Protein AF-0000000072581644 (afdb_homodimer)

Organism: Leptospira interrogans serogroup Icterohaemorrhagiae serovar Lai (strain 56601) (NCBI:txid189518)

Foldseek 3Di:
DPAAQEAEEEQAFAQSVLLVVLLVVLCVLLPHRHDYDYFFFADVQVVVPDLLRGDPVSVVSQLVRLHYQYEFHDDDPPDDGQDNQLVVLQVQALQWKKWWFAALPPLFDFPANGATAIEIEGRHFFQSVVDKDDQAPPDIDTDGDADLQSLLQSLLLLLLVCVLVVHAEEEEEFQCVVVVFRSVSSVVSNVVSVVVPVRHHYYYDYLVVVLVCCLVPVNVHYYYYYYHVSSLVSSCSSNVNSRHLLQIKIKRDGPRHIYIYRSDHSPNVCGPVQQGASNRSSLSVLVSCVVVPNQVSSLQLVQLLSQLSCQQADGPSRHDPPSHDDHGGSNVSSVSSSVSGPHGHDPDDRDGSPNRDDRDDDGDDDDDWDKFFFWKKWKFQAPDDAPVVVQVLLQPLDPFKGWDFKDAPQATQPPPHDPPDDHDRIMITIIGGPPWQRPDPDTDTDGDDPVVVVVSVVSCVVSPIGTRDMDIWMDTNRHTNDDHGHVD/DPAAQEAEEEQAFAQSVLLVVLLVVLCVLLPHRHDYDYFFFADVQVVVPDLLRGDPVRVVSQLVRLHYQYEFHDDDPPDDGQDNQLVVLQVQALQWKKWWFAALPPLFDFPARGATAIEIEGRHFFQSVVDKDDQAPPDIDTDGDADLQSLLQSLLLLLLVCVLVVHAEEEEEFQCVVVVFRSVSSVVSNVVSVVVPVRHHYYYYYLVVVLVCCLVPVNVHYYYYYYHVSSLVSSCSSNVNSRHLLQIKIKRDGPRHIYIYRSDHSPNVCGPVQQGASNRSSLSVLVSCVVVPNQVSSLQLVQLLSQLSCQQADGPSRHDPPSHDDHGGSNVSSVSSSVSGPHGHDPDDRDGSPNRDDRDDDGDDDDDWDKFFFWKKWKFQAPDDAVVVVQVLLQPLDPFKGWDFKDAPQATQPPPHDPVDDHDRIMITIIGGPPWQRPDPDTDTDGDDPVRVVVSVVSCVVSPIGTRDMDIWMDTNRHTDDDHGHVD

Secondary structure (DSSP, 8-state):
---PEEEEEE--STTHHHHHHHHHHHHHHHT--EEEEE--BSHHHHHTT-TTSB-HHHHHHHHHH-EEEE------SSSSSPPHHHHHHHHTT--EEEEEEE--TTTS--S-TT-EEEEEEE-SSBGGG--EEE-SSSEEEEEEEEEHHHHHHHHHHHHHHHHHTT--EEEEEE-TTTSTTHHHHHHHHHHHHHTT-TTSEEEEEEHHHHHHHHHH-GGG-SEEEE-HHHHHHHHHHHHHHHT-GGG-EEEEE-SS-EEEEESS---GGGTTTT---THHHHHHHHHHHHHTT-HHHHHHHHHHHHHHHHTTEE-TTT--BTTBSEE--HHHHHHHHHHTTT---SSSPPP---SPPPP--PPP------EEEEEEEEEEE-----HHHHHHHHHTS-SSEEEEEEEETTEEEETT--TTS---SEEEEEEEETT-B-SSSS-BPPP--HHHHHHHHHHHHHTT--EEEEEEEEEETTEE-BPPPBT-/---PEEEEEE--STTHHHHHHHHHHHHHHHT--EEEEE--BSHHHHHTT-TTSB-HHHHHHHHHH-EEEE------SSSSSPPHHHHHHHHTT--EEEEEEE--TTTS--S-TT-EEEEEEE-SSBGGG--EEE-SSSEEEEEEEEEHHHHHHHHHHHHHHHHHTT--EEEEEE-TTTSTTHHHHHHHHHHHHHTT-TTSEEEEEEHHHHHHHHHH-GGG-SEEEE-HHHHHHHHHHHHHHHT-GGG-EEEEE-SS-EEEEESS---GGGTTTT---THHHHHHHHHHHHHTT-HHHHHHHHHHHHHHHHTTEE-TTT--BTTBSEE--HHHHHHHHHHTTT---SSSPPP---SPPPP--PPP------EEEEEEEEEEE-----HHHHHHHHHTS-SSEEEEEEEETTEEEETT--TTS---SEEEEEEEETT-B-SSSS-BPPP--HHHHHHHHHHHHHTT--EEEEEEEEEETTEE-BPPPBT-

InterPro domains:
  IPR014273 Isocitrate dehydrogenase, bacteria-type [TIGR02924] (5-482)
  IPR019818 Isocitrate/isopropylmalate dehydrogenase, conserved site [PS00470] (228-247)
  IPR024084 Isopropylmalate dehydrogenase-like domain [PF00180] (6-337)
  IPR024084 Isopropylmalate dehydrogenase-like domain [SM01329] (6-337)
  IPR040978 Isocitrate dehydrogenase/Hypothetical protein TT1725, C-terminal domain [PF18324] (371-488)
  IPR046997 Isocitrate dehydrogenase/Hypothetical protein TT1725, C-terminal domain superfamily [G3DSA:3.30.70.1570] (370-488)

Radius of gyration: 28.48 Å; Cα contacts (8 Å, |Δi|>4): 2429; chains: 2; bounding box: 78×88×59 Å

Nearest PDB structures (foldseek):
  6lky-assembly1_B  TM=9.574E-01  e=3.738E-40  Methylococcus capsulatus str. Bath
  6m3s-assembly1_B  TM=9.576E-01  e=2.109E-38  Xanthomonas campestris
  8grh-assembly1_B  TM=9.502E-01  e=1.362E-33  Homo sapiens
  8grd-assembly1_B  TM=9.210E-01  e=5.299E-31  Homo sapiens
  6kdf-assembly1_C  TM=9.335E-01  e=1.275E-29  Homo sapiens

pLDDT: mean 94.97, std 6.35, range [42.31, 98.94]

Structure (mmCIF, N/CA/C/O backbone):
data_AF-0000000072581644-model_v1
#
loop_
_entity.id
_entity.type
_entity.pdbx_description
1 polymer 'Isocitrate dehydrogenase'
#
loop_
_atom_site.group_PDB
_atom_site.id
_atom_site.type_symbol
_atom_site.label_atom_id
_atom_site.label_alt_id
_atom_site.label_comp_id
_atom_site.label_asym_id
_atom_site.label_entity_id
_atom_site.label_seq_id
_atom_site.pdbx_PDB_ins_code
_atom_site.Cartn_x
_atom_site.Cartn_y
_atom_site.Cartn_z
_atom_site.occupancy
_atom_site.B_iso_or_equiv
_atom_site.auth_seq_id
_atom_site.auth_comp_id
_atom_site.auth_asym_id
_atom_site.auth_atom_id
_atom_site.pdbx_PDB_model_num
ATOM 1 N N . MET A 1 1 ? -12.133 43.344 23.922 1 42.31 1 MET A N 1
ATOM 2 C CA . MET A 1 1 ? -12.602 42.75 22.672 1 42.31 1 MET A CA 1
ATOM 3 C C . MET A 1 1 ? -11.867 41.438 22.406 1 42.31 1 MET A C 1
ATOM 5 O O . MET A 1 1 ? -10.641 41.406 22.438 1 42.31 1 MET A O 1
ATOM 9 N N . SER A 1 2 ? -12.43 40.25 22.578 1 57.66 2 SER A N 1
ATOM 10 C CA . SER A 1 2 ? -11.758 38.969 22.641 1 57.66 2 SER A CA 1
ATOM 11 C C . SER A 1 2 ? -10.914 38.75 21.391 1 57.66 2 SER A C 1
ATOM 13 O O . SER A 1 2 ? -11.367 39 20.266 1 57.66 2 SER A O 1
ATOM 15 N N . GLU A 1 3 ? -9.539 38.594 21.484 1 84.31 3 GLU A N 1
ATOM 16 C CA . GLU A 1 3 ? -8.523 38.594 20.438 1 84.31 3 GLU A CA 1
ATOM 17 C C . GLU A 1 3 ? -8.742 37.438 19.453 1 84.31 3 GLU A C 1
ATOM 19 O O . GLU A 1 3 ? -8.984 36.312 19.859 1 84.31 3 GLU A O 1
ATOM 24 N N . LYS A 1 4 ? -9.07 37.812 18.188 1 94.69 4 LYS A N 1
ATOM 25 C CA . LYS A 1 4 ? -9.25 36.844 17.094 1 94.69 4 LYS A CA 1
ATOM 26 C C . LYS A 1 4 ? -7.969 36.094 16.812 1 94.69 4 LYS A C 1
ATOM 28 O O . LYS A 1 4 ? -6.871 36.625 16.906 1 94.69 4 LYS A O 1
ATOM 33 N N . THR A 1 5 ? -8.133 34.812 16.641 1 96.69 5 THR A N 1
ATOM 34 C CA . THR A 1 5 ? -7.004 33.969 16.266 1 96.69 5 THR A CA 1
ATOM 35 C C . THR A 1 5 ? -6.711 34.094 14.773 1 96.69 5 THR A C 1
ATOM 37 O O . THR A 1 5 ? -7.602 33.875 13.945 1 96.69 5 THR A O 1
ATOM 40 N N . LYS A 1 6 ? -5.473 34.469 14.438 1 97.69 6 LYS A N 1
ATOM 41 C CA . LYS A 1 6 ? -5.059 34.469 13.039 1 97.69 6 LYS A CA 1
ATOM 42 C C . LYS A 1 6 ? -4.926 33.031 12.5 1 97.69 6 LYS A C 1
ATOM 44 O O . LYS A 1 6 ? -4.277 32.188 13.125 1 97.69 6 LYS A O 1
ATOM 49 N N . ILE A 1 7 ? -5.562 32.75 11.438 1 98.19 7 ILE A N 1
ATOM 50 C CA . ILE A 1 7 ? -5.453 31.438 10.797 1 98.19 7 ILE A CA 1
ATOM 51 C C . ILE A 1 7 ? -5.09 31.609 9.328 1 98.19 7 ILE A C 1
ATOM 53 O O . ILE A 1 7 ? -5.625 32.5 8.648 1 98.19 7 ILE A O 1
ATOM 57 N N . ALA A 1 8 ? -4.141 30.875 8.805 1 98.25 8 ALA A N 1
ATOM 58 C CA . ALA A 1 8 ? -3.871 30.844 7.371 1 98.25 8 ALA A CA 1
ATOM 59 C C . ALA A 1 8 ? -4.953 30.062 6.629 1 98.25 8 ALA A C 1
ATOM 61 O O . ALA A 1 8 ? -5.418 29.016 7.105 1 98.25 8 ALA A O 1
ATOM 62 N N . ILE A 1 9 ? -5.402 30.547 5.484 1 98.38 9 ILE A N 1
ATOM 63 C CA . ILE A 1 9 ? -6.363 29.812 4.664 1 98.38 9 ILE A CA 1
ATOM 64 C C . ILE A 1 9 ? -5.875 29.766 3.219 1 98.38 9 ILE A C 1
ATOM 66 O O . ILE A 1 9 ? -5.195 30.688 2.756 1 98.38 9 ILE A O 1
ATOM 70 N N . ALA A 1 10 ? -6.145 28.719 2.533 1 97.12 10 ALA A N 1
ATOM 71 C CA . ALA A 1 10 ? -5.906 28.594 1.098 1 97.12 10 ALA A CA 1
ATOM 72 C C . ALA A 1 10 ? -7.16 28.109 0.378 1 97.12 10 ALA A C 1
ATOM 74 O O . ALA A 1 10 ? -7.738 27.078 0.756 1 97.12 10 ALA A O 1
ATOM 75 N N . TYR A 1 11 ? -7.508 28.75 -0.67 1 96.5 11 TYR A N 1
ATOM 76 C CA . TYR A 1 11 ? -8.742 28.453 -1.396 1 96.5 11 TYR A CA 1
ATOM 77 C C . TYR A 1 11 ? -8.562 27.234 -2.285 1 96.5 11 TYR A C 1
ATOM 79 O O . TYR A 1 11 ? -9.547 26.609 -2.693 1 96.5 11 TYR A O 1
ATOM 87 N N . GLY A 1 12 ? -7.301 26.906 -2.566 1 93.94 12 GLY A N 1
ATOM 88 C CA . GLY A 1 12 ? -7.012 25.688 -3.307 1 93.94 12 GLY A CA 1
ATOM 89 C C . GLY A 1 12 ? -7.527 25.719 -4.734 1 93.94 12 GLY A C 1
ATOM 90 O O . GLY A 1 12 ? -7.52 26.781 -5.375 1 93.94 12 GLY A O 1
ATOM 91 N N . ASP A 1 13 ? -7.859 24.594 -5.336 1 94.06 13 ASP A N 1
ATOM 92 C CA . ASP A 1 13 ? -8.219 24.391 -6.734 1 94.06 13 ASP A CA 1
ATOM 93 C C . ASP A 1 13 ? -9.602 23.766 -6.863 1 94.06 13 ASP A C 1
ATOM 95 O O . ASP A 1 13 ? -10.148 23.25 -5.887 1 94.06 13 ASP A O 1
ATOM 99 N N . GLY A 1 14 ? -10.195 23.844 -8.086 1 95.25 14 GLY A N 1
ATOM 100 C CA . GLY A 1 14 ? -11.477 23.203 -8.344 1 95.25 14 GLY A CA 1
ATOM 101 C C . GLY A 1 14 ? -12.609 23.766 -7.5 1 95.25 14 GLY A C 1
ATOM 102 O O . GLY A 1 14 ? -12.836 24.969 -7.488 1 95.25 14 GLY A O 1
ATOM 103 N N . ILE A 1 15 ? -13.172 22.828 -6.719 1 97.31 15 ILE A N 1
ATOM 104 C CA . ILE A 1 15 ? -14.312 23.234 -5.902 1 97.31 15 ILE A CA 1
ATOM 105 C C . ILE A 1 15 ? -13.812 23.969 -4.66 1 97.31 15 ILE A C 1
ATOM 107 O O . ILE A 1 15 ? -14.617 24.5 -3.877 1 97.31 15 ILE A O 1
ATOM 111 N N . GLY A 1 16 ? -12.531 24.062 -4.465 1 96.88 16 GLY A N 1
ATOM 112 C CA . GLY A 1 16 ? -11.922 24.641 -3.275 1 96.88 16 GLY A CA 1
ATOM 113 C C . GLY A 1 16 ? -12.477 26 -2.92 1 96.88 16 GLY A C 1
ATOM 114 O O . GLY A 1 16 ? -12.992 26.203 -1.818 1 96.88 16 GLY A O 1
ATOM 115 N N . PRO A 1 17 ? -12.43 26.938 -3.828 1 96.94 17 PRO A N 1
ATOM 116 C CA . PRO A 1 17 ? -12.906 28.297 -3.551 1 96.94 17 PRO A CA 1
ATOM 117 C C . PRO A 1 17 ? -14.359 28.312 -3.084 1 96.94 17 PRO A C 1
ATOM 119 O O . PRO A 1 17 ? -14.688 29.016 -2.115 1 96.94 17 PRO A O 1
ATOM 122 N N . GLU A 1 18 ? -15.203 27.516 -3.674 1 98.19 18 GLU A N 1
ATOM 123 C CA . GLU A 1 18 ? -16.625 27.531 -3.328 1 98.19 18 GLU A CA 1
ATOM 124 C C . GLU A 1 18 ? -16.844 26.969 -1.928 1 98.19 18 GLU A C 1
ATOM 126 O O . GLU A 1 18 ? -17.625 27.547 -1.146 1 98.19 18 GLU A O 1
ATOM 131 N N . ILE A 1 19 ? -16.172 25.922 -1.621 1 98.31 19 ILE A N 1
ATOM 132 C CA . ILE A 1 19 ? -16.453 25.297 -0.329 1 98.31 19 ILE A CA 1
ATOM 133 C C . ILE A 1 19 ? -15.75 26.094 0.778 1 98.31 19 ILE A C 1
ATOM 135 O O . ILE A 1 19 ? -16.234 26.125 1.914 1 98.31 19 ILE A O 1
ATOM 139 N N . MET A 1 20 ? -14.609 26.75 0.483 1 98.62 20 MET A N 1
ATOM 140 C CA . MET A 1 20 ? -13.977 27.641 1.455 1 98.62 20 MET A CA 1
ATOM 141 C C . MET A 1 20 ? -14.875 28.828 1.778 1 98.62 20 MET A C 1
ATOM 143 O O . MET A 1 20 ? -15.062 29.172 2.947 1 98.62 20 MET A O 1
ATOM 147 N N . ASP A 1 21 ? -15.445 29.438 0.731 1 98.56 21 ASP A N 1
ATOM 148 C CA . ASP A 1 21 ? -16.359 30.562 0.942 1 98.56 21 ASP A CA 1
ATOM 149 C C . ASP A 1 21 ? -17.547 30.141 1.825 1 98.56 21 ASP A C 1
ATOM 151 O O . ASP A 1 21 ? -17.906 30.859 2.76 1 98.56 21 ASP A O 1
ATOM 155 N N . ALA A 1 22 ? -18.094 28.984 1.479 1 98.75 22 ALA A N 1
ATOM 156 C CA . ALA A 1 22 ? -19.203 28.469 2.252 1 98.75 22 ALA A CA 1
ATOM 157 C C . ALA A 1 22 ? -18.812 28.234 3.707 1 98.75 22 ALA A C 1
ATOM 159 O O . ALA A 1 22 ? -19.562 28.594 4.625 1 98.75 22 ALA A O 1
ATOM 160 N N . THR A 1 23 ? -17.672 27.641 3.939 1 98.88 23 THR A N 1
ATOM 161 C CA . THR A 1 23 ? -17.188 27.312 5.273 1 98.88 23 THR A CA 1
ATOM 162 C C . THR A 1 23 ? -16.922 28.578 6.082 1 98.88 23 THR A C 1
ATOM 164 O O . THR A 1 23 ? -17.359 28.703 7.23 1 98.88 23 THR A O 1
ATOM 167 N N . LEU A 1 24 ? -16.25 29.578 5.48 1 98.81 24 LEU A N 1
ATOM 168 C CA . LEU A 1 24 ? -15.945 30.828 6.168 1 98.81 24 LEU A CA 1
ATOM 169 C C . LEU A 1 24 ? -17.219 31.594 6.516 1 98.81 24 LEU A C 1
ATOM 171 O O . LEU A 1 24 ? -17.297 32.219 7.566 1 98.81 24 LEU A O 1
ATOM 175 N N . LYS A 1 25 ? -18.156 31.547 5.57 1 98.81 25 LYS A N 1
ATOM 176 C CA . LYS A 1 25 ? -19.438 32.188 5.816 1 98.81 25 LYS A CA 1
ATOM 177 C C . LYS A 1 25 ? -20.109 31.625 7.059 1 98.81 25 LYS A C 1
ATOM 179 O O . LYS A 1 25 ? -20.625 32.375 7.891 1 98.81 25 LYS A O 1
ATOM 184 N N . ILE A 1 26 ? -20.125 30.312 7.188 1 98.88 26 ILE A N 1
ATOM 185 C CA . ILE A 1 26 ? -20.734 29.641 8.328 1 98.88 26 ILE A CA 1
ATOM 186 C C . ILE A 1 26 ? -19.969 30 9.609 1 98.88 26 ILE A C 1
ATOM 188 O O . ILE A 1 26 ? -20.578 30.297 10.633 1 98.88 26 ILE A O 1
ATOM 192 N N . LEU A 1 27 ? -18.625 29.953 9.57 1 98.88 27 LEU A N 1
ATOM 193 C CA . LEU A 1 27 ? -17.797 30.281 10.734 1 98.88 27 LEU A CA 1
ATOM 194 C C . LEU A 1 27 ? -18.078 31.688 11.227 1 98.88 27 LEU A C 1
ATOM 196 O O . LEU A 1 27 ? -18.234 31.906 12.43 1 98.88 27 LEU A O 1
ATOM 200 N N . ASN A 1 28 ? -18.172 32.625 10.305 1 98.5 28 ASN A N 1
ATOM 201 C CA . ASN A 1 28 ? -18.453 34 10.648 1 98.5 28 ASN A CA 1
ATOM 202 C C . ASN A 1 28 ? -19.828 34.156 11.281 1 98.5 28 ASN A C 1
ATOM 204 O O . ASN A 1 28 ? -19.969 34.844 12.305 1 98.5 28 ASN A O 1
ATOM 208 N N . ALA A 1 29 ? -20.781 33.562 10.68 1 98.75 29 ALA A N 1
ATOM 209 C CA . ALA A 1 29 ? -22.156 33.656 11.188 1 98.75 29 ALA A CA 1
ATOM 210 C C . ALA A 1 29 ? -22.266 33.031 12.578 1 98.75 29 ALA A C 1
ATOM 212 O O . ALA A 1 29 ? -23.062 33.5 13.398 1 98.75 29 ALA A O 1
ATOM 213 N N . ALA A 1 30 ? -21.469 32.031 12.844 1 98.75 30 ALA A N 1
ATOM 214 C CA . ALA A 1 30 ? -21.516 31.344 14.133 1 98.75 30 ALA A CA 1
ATOM 215 C C . ALA A 1 30 ? -20.781 32.156 15.211 1 98.75 30 ALA A C 1
ATOM 217 O O . ALA A 1 30 ? -20.891 31.828 16.391 1 98.75 30 ALA A O 1
ATOM 218 N N . GLY A 1 31 ? -20.078 33.156 14.812 1 98.19 31 GLY A N 1
ATOM 219 C CA . GLY A 1 31 ? -19.375 34 15.773 1 98.19 31 GLY A CA 1
ATOM 220 C C . GLY A 1 31 ? -17.969 33.531 16.062 1 98.19 31 GLY A C 1
ATOM 221 O O . GLY A 1 31 ? -17.422 33.812 17.141 1 98.19 31 GLY A O 1
ATOM 222 N N . ALA A 1 32 ? -17.406 32.75 15.156 1 98.38 32 ALA A N 1
ATOM 223 C CA . ALA A 1 32 ? -16.016 32.312 15.352 1 98.38 32 ALA A CA 1
ATOM 224 C C . ALA A 1 32 ? -15.07 33.5 15.469 1 98.38 32 ALA A C 1
ATOM 226 O O . ALA A 1 32 ? -15.188 34.469 14.711 1 98.38 32 ALA A O 1
ATOM 227 N N . LYS A 1 33 ? -14.195 33.469 16.406 1 98.06 33 LYS A N 1
ATOM 228 C CA . LYS A 1 33 ? -13.211 34.5 16.625 1 98.06 33 LYS A CA 1
ATOM 229 C C . LYS A 1 33 ? -11.914 34.219 15.875 1 98.06 33 LYS A C 1
ATOM 231 O O . LYS A 1 33 ? -10.867 34 16.5 1 98.06 33 LYS A O 1
ATOM 236 N N . ILE A 1 34 ? -12.023 34.312 14.562 1 98.25 34 ILE A N 1
ATOM 237 C CA . ILE A 1 34 ? -10.875 34 13.719 1 98.25 34 ILE A CA 1
ATOM 238 C C . ILE A 1 34 ? -10.594 35.188 12.781 1 98.25 34 ILE A C 1
ATOM 240 O O . ILE A 1 34 ? -11.492 35.969 12.477 1 98.25 34 ILE A O 1
ATOM 244 N N . GLU A 1 35 ? -9.375 35.344 12.414 1 98.06 35 GLU A N 1
ATOM 245 C CA . GLU A 1 35 ? -8.898 36.281 11.398 1 98.06 35 GLU A CA 1
ATOM 246 C C . GLU A 1 35 ? -8.18 35.531 10.273 1 98.06 35 GLU A C 1
ATOM 248 O O . GLU A 1 35 ? -6.961 35.344 10.32 1 98.06 35 GLU A O 1
ATOM 253 N N . PRO A 1 36 ? -8.914 35.188 9.188 1 98.06 36 PRO A N 1
ATOM 254 C CA . PRO A 1 36 ? -8.312 34.438 8.086 1 98.06 36 PRO A CA 1
ATOM 255 C C . PRO A 1 36 ? -7.281 35.281 7.312 1 98.06 36 PRO A C 1
ATOM 257 O O . PRO A 1 36 ? -7.535 36.438 6.973 1 98.06 36 PRO A O 1
ATOM 260 N N . ILE A 1 37 ? -6.137 34.688 7.148 1 98.06 37 ILE A N 1
ATOM 261 C CA . ILE A 1 37 ? -5.078 35.25 6.309 1 98.06 37 ILE A CA 1
ATOM 262 C C . ILE A 1 37 ? -4.867 34.344 5.094 1 98.06 37 ILE A C 1
ATOM 264 O O . ILE A 1 37 ? -4.402 33.219 5.227 1 98.06 37 ILE A O 1
ATOM 268 N N . GLU A 1 38 ? -5.141 34.906 3.938 1 96.69 38 GLU A N 1
ATOM 269 C CA . GLU A 1 38 ? -5.094 34.094 2.721 1 96.69 38 GLU A CA 1
ATOM 270 C C . GLU A 1 38 ? -3.658 33.906 2.236 1 96.69 38 GLU A C 1
ATOM 272 O O . GLU A 1 38 ? -2.871 34.875 2.24 1 96.69 38 GLU A O 1
ATOM 277 N N . ILE A 1 39 ? -3.309 32.688 1.927 1 95.19 39 ILE A N 1
ATOM 278 C CA . ILE A 1 39 ? -2.049 32.406 1.244 1 95.19 39 ILE A CA 1
ATOM 279 C C . ILE A 1 39 ? -2.322 31.734 -0.09 1 95.19 39 ILE A C 1
ATOM 281 O O . ILE A 1 39 ? -3.326 31.031 -0.237 1 95.19 39 ILE A O 1
ATOM 285 N N . GLU A 1 40 ? -1.442 31.906 -1.047 1 88.94 40 GLU A N 1
ATOM 286 C CA . GLU A 1 40 ? -1.591 31.312 -2.371 1 88.94 40 GLU A CA 1
ATOM 287 C C . GLU A 1 40 ? -0.77 30.031 -2.496 1 88.94 40 GLU A C 1
ATOM 289 O O . GLU A 1 40 ? 0.443 30.047 -2.275 1 88.94 40 GLU A O 1
ATOM 294 N N . ILE A 1 41 ? -1.478 28.984 -2.834 1 88.81 41 ILE A N 1
ATOM 295 C CA . ILE A 1 41 ? -0.819 27.703 -3.061 1 88.81 41 ILE A CA 1
ATOM 296 C C . ILE A 1 41 ? -1.468 26.984 -4.246 1 88.81 41 ILE A C 1
ATOM 298 O O . ILE A 1 41 ? -2.559 27.359 -4.684 1 88.81 41 ILE A O 1
ATOM 302 N N . GLY A 1 42 ? -0.755 25.938 -4.801 1 84.69 42 GLY A N 1
ATOM 303 C CA . GLY A 1 42 ? -1.37 25.078 -5.793 1 84.69 42 GLY A CA 1
ATOM 304 C C . GLY A 1 42 ? -0.93 25.375 -7.211 1 84.69 42 GLY A C 1
ATOM 305 O O . GLY A 1 42 ? 0.214 25.781 -7.441 1 84.69 42 GLY A O 1
ATOM 306 N N . GLU A 1 43 ? -1.889 25.125 -8.109 1 80.38 43 GLU A N 1
ATOM 307 C CA . GLU A 1 43 ? -1.592 25.141 -9.539 1 80.38 43 GLU A CA 1
ATOM 308 C C . GLU A 1 43 ? -1.129 26.516 -10 1 80.38 43 GLU A C 1
ATOM 310 O O . GLU A 1 43 ? -0.196 26.625 -10.797 1 80.38 43 GLU A O 1
ATOM 315 N N . LYS A 1 44 ? -1.759 27.469 -9.492 1 80.5 44 LYS A N 1
ATOM 316 C CA . LYS A 1 44 ? -1.417 28.828 -9.891 1 80.5 44 LYS A CA 1
ATOM 317 C C . LYS A 1 44 ? 0.026 29.172 -9.531 1 80.5 44 LYS A C 1
ATOM 319 O O . LYS A 1 44 ? 0.746 29.781 -10.32 1 80.5 44 LYS A O 1
ATOM 324 N N . VAL A 1 45 ? 0.444 28.812 -8.414 1 85.5 45 VAL A N 1
ATOM 325 C CA . VAL A 1 45 ? 1.789 29.094 -7.93 1 85.5 45 VAL A CA 1
ATOM 326 C C . VAL A 1 45 ? 2.811 28.281 -8.719 1 85.5 45 VAL A C 1
ATOM 328 O O . VAL A 1 45 ? 3.896 28.766 -9.031 1 85.5 45 VAL A O 1
ATOM 331 N N . TYR A 1 46 ? 2.473 27.047 -9.07 1 80.06 46 TYR A N 1
ATOM 332 C CA . TYR A 1 46 ? 3.324 26.234 -9.938 1 80.06 46 TYR A CA 1
ATOM 333 C C . TYR A 1 46 ? 3.541 26.906 -11.281 1 80.06 46 TYR A C 1
ATOM 335 O O . TYR A 1 46 ? 4.664 26.938 -11.797 1 80.06 46 TYR A O 1
ATOM 343 N N . LYS A 1 47 ? 2.502 27.438 -11.828 1 78.62 47 LYS A N 1
ATOM 344 C CA . LYS A 1 47 ? 2.547 28.078 -13.133 1 78.62 47 LYS A CA 1
ATOM 345 C C . LYS A 1 47 ? 3.375 29.359 -13.094 1 78.62 47 LYS A C 1
ATOM 347 O O . LYS A 1 47 ? 3.896 29.812 -14.117 1 78.62 47 LYS A O 1
ATOM 352 N N . GLU A 1 48 ? 3.441 29.906 -11.914 1 81.75 48 GLU A N 1
ATOM 353 C CA . GLU A 1 48 ? 4.234 31.109 -11.734 1 81.75 48 GLU A CA 1
ATOM 354 C C . GLU A 1 48 ? 5.719 30.781 -11.578 1 81.75 48 GLU A C 1
ATOM 356 O O . GLU A 1 48 ? 6.547 31.688 -11.438 1 81.75 48 GLU A O 1
ATOM 361 N N . GLY A 1 49 ? 6.004 29.484 -11.5 1 75.62 49 GLY A N 1
ATOM 362 C CA . GLY A 1 49 ? 7.402 29.094 -11.523 1 75.62 49 GLY A CA 1
ATOM 363 C C . GLY A 1 49 ? 7.91 28.594 -10.188 1 75.62 49 GLY A C 1
ATOM 364 O O . GLY A 1 49 ? 9.102 28.312 -10.031 1 75.62 49 GLY A O 1
ATOM 365 N N . HIS A 1 50 ? 7.059 28.531 -9.242 1 78.56 50 HIS A N 1
ATOM 366 C CA . HIS A 1 50 ? 7.469 28 -7.945 1 78.56 50 HIS A CA 1
ATOM 367 C C . HIS A 1 50 ? 7.309 26.484 -7.902 1 78.56 50 HIS A C 1
ATOM 369 O O . HIS A 1 50 ? 6.195 25.984 -7.746 1 78.56 50 HIS A O 1
ATOM 375 N N . SER A 1 51 ? 8.414 25.859 -7.848 1 72.19 51 SER A N 1
ATOM 376 C CA . SER A 1 51 ? 8.422 24.406 -8 1 72.19 51 SER A CA 1
ATOM 377 C C . SER A 1 51 ? 7.773 23.734 -6.801 1 72.19 51 SER A C 1
ATOM 379 O O . SER A 1 51 ? 7.305 22.594 -6.906 1 72.19 51 SER A O 1
ATOM 381 N N . SER A 1 52 ? 7.715 24.391 -5.766 1 76.12 52 SER A N 1
ATOM 382 C CA . SER A 1 52 ? 7.141 23.781 -4.57 1 76.12 52 SER A CA 1
ATOM 383 C C . SER A 1 52 ? 5.629 23.984 -4.52 1 76.12 52 SER A C 1
ATOM 385 O O . SER A 1 52 ? 4.941 23.375 -3.707 1 76.12 52 SER A O 1
ATOM 387 N N . GLY A 1 53 ? 5.137 24.859 -5.324 1 81.12 53 GLY A N 1
ATOM 388 C CA . GLY A 1 53 ? 3.715 25.156 -5.332 1 81.12 53 GLY A CA 1
ATOM 389 C C . GLY A 1 53 ? 3.285 26.047 -4.18 1 81.12 53 GLY A C 1
ATOM 390 O O . GLY A 1 53 ? 2.09 26.219 -3.936 1 81.12 53 GLY A O 1
ATOM 391 N N . ILE A 1 54 ? 4.199 26.516 -3.4 1 86.12 54 ILE A N 1
ATOM 392 C CA . ILE A 1 54 ? 3.961 27.422 -2.281 1 86.12 54 ILE A CA 1
ATOM 393 C C . ILE A 1 54 ? 4.992 28.562 -2.307 1 86.12 54 ILE A C 1
ATOM 395 O O . ILE A 1 54 ? 6.188 28.312 -2.465 1 86.12 54 ILE A O 1
ATOM 399 N N . LYS A 1 55 ? 4.531 29.766 -2.236 1 85.81 55 LYS A N 1
ATOM 400 C CA . LYS A 1 55 ? 5.438 30.922 -2.221 1 85.81 55 LYS A CA 1
ATOM 401 C C . LYS A 1 55 ? 6.191 31 -0.896 1 85.81 55 LYS A C 1
ATOM 403 O O . LYS A 1 55 ? 5.66 30.625 0.152 1 85.81 55 LYS A O 1
ATOM 408 N N . PRO A 1 56 ? 7.387 31.531 -0.928 1 84.19 56 PRO A N 1
ATOM 409 C CA . PRO A 1 56 ? 8.188 31.641 0.296 1 84.19 56 PRO A CA 1
ATOM 410 C C . PRO A 1 56 ? 7.469 32.406 1.403 1 84.19 56 PRO A C 1
ATOM 412 O O . PRO A 1 56 ? 7.559 32.031 2.576 1 84.19 56 PRO A O 1
ATOM 415 N N . GLU A 1 57 ? 6.734 33.438 1.03 1 90.06 57 GLU A N 1
ATOM 416 C CA . GLU A 1 57 ? 6.047 34.25 2.023 1 90.06 57 GLU A CA 1
ATOM 417 C C . GLU A 1 57 ? 4.949 33.469 2.729 1 90.06 57 GLU A C 1
ATOM 419 O O . GLU A 1 57 ? 4.613 33.75 3.881 1 90.06 57 GLU A O 1
ATOM 424 N N . ALA A 1 58 ? 4.43 32.5 2.02 1 91.88 58 ALA A N 1
ATOM 425 C CA . ALA A 1 58 ? 3.373 31.672 2.588 1 91.88 58 ALA A CA 1
ATOM 426 C C . ALA A 1 58 ? 3.896 30.859 3.764 1 91.88 58 ALA A C 1
ATOM 428 O O . ALA A 1 58 ? 3.172 30.625 4.734 1 91.88 58 ALA A O 1
ATOM 429 N N . TRP A 1 59 ? 5.156 30.469 3.742 1 90.12 59 TRP A N 1
ATOM 430 C CA . TRP A 1 59 ? 5.754 29.719 4.836 1 90.12 59 TRP A CA 1
ATOM 431 C C . TRP A 1 59 ? 5.82 30.547 6.109 1 90.12 59 TRP A C 1
ATOM 433 O O . TRP A 1 59 ? 5.602 30.031 7.207 1 90.12 59 TRP A O 1
ATOM 443 N N . ASP A 1 60 ? 6.117 31.812 5.938 1 92.12 60 ASP A N 1
ATOM 444 C CA . ASP A 1 60 ? 6.191 32.719 7.082 1 92.12 60 ASP A CA 1
ATOM 445 C C . ASP A 1 60 ? 4.82 32.875 7.734 1 92.12 60 ASP A C 1
ATOM 447 O O . ASP A 1 60 ? 4.711 32.906 8.961 1 92.12 60 ASP A O 1
ATOM 451 N N . ILE A 1 61 ? 3.865 33 6.902 1 95.44 61 ILE A N 1
ATOM 452 C CA . ILE A 1 61 ? 2.504 33.156 7.402 1 95.44 61 ILE A CA 1
ATOM 453 C C . ILE A 1 61 ? 2.088 31.906 8.164 1 95.44 61 ILE A C 1
ATOM 455 O O . ILE A 1 61 ? 1.488 31.984 9.242 1 95.44 61 ILE A O 1
ATOM 459 N N . LEU A 1 62 ? 2.404 30.766 7.637 1 95 62 LEU A N 1
ATOM 460 C CA . LEU A 1 62 ? 2.051 29.5 8.266 1 95 62 LEU A CA 1
ATOM 461 C C . LEU A 1 62 ? 2.76 29.344 9.609 1 95 62 LEU A C 1
ATOM 463 O O . LEU A 1 62 ? 2.17 28.859 10.578 1 95 62 LEU A O 1
ATOM 467 N N . ARG A 1 63 ? 3.959 29.797 9.672 1 91.19 63 ARG A N 1
ATOM 468 C CA . ARG A 1 63 ? 4.723 29.719 10.914 1 91.19 63 ARG A CA 1
ATOM 469 C C . ARG A 1 63 ? 4.148 30.672 11.969 1 91.19 63 ARG A C 1
ATOM 471 O O . ARG A 1 63 ? 4.195 30.375 13.164 1 91.19 63 ARG A O 1
ATOM 478 N N . GLN A 1 64 ? 3.723 31.75 11.492 1 94 64 GLN A N 1
ATOM 479 C CA . GLN A 1 64 ? 3.197 32.781 12.391 1 94 64 GLN A CA 1
ATOM 480 C C . GLN A 1 64 ? 1.823 32.375 12.93 1 94 64 GLN A C 1
ATOM 482 O O . GLN A 1 64 ? 1.555 32.5 14.125 1 94 64 GLN A O 1
ATOM 487 N N . THR A 1 65 ? 1.004 31.875 12.031 1 97.06 65 THR A N 1
ATOM 488 C CA . THR A 1 65 ? -0.37 31.578 12.422 1 97.06 65 THR A CA 1
ATOM 489 C C . THR A 1 65 ? -0.449 30.234 13.141 1 97.06 65 THR A C 1
ATOM 491 O O . THR A 1 65 ? -1.302 30.031 14.008 1 97.06 65 THR A O 1
ATOM 494 N N . LYS A 1 66 ? 0.337 29.25 12.688 1 97.06 66 LYS A N 1
ATOM 495 C CA . LYS A 1 66 ? 0.466 27.906 13.227 1 97.06 66 LYS A CA 1
ATOM 496 C C . LYS A 1 66 ? -0.794 27.078 12.969 1 97.06 66 LYS A C 1
ATOM 498 O O . LYS A 1 66 ? -0.896 25.938 13.406 1 97.06 66 LYS A O 1
ATOM 503 N N . VAL A 1 67 ? -1.779 27.641 12.422 1 98 67 VAL A N 1
ATOM 504 C CA . VAL A 1 67 ? -3.049 27.016 12.086 1 98 67 VAL A CA 1
ATOM 505 C C . VAL A 1 67 ? -3.389 27.266 10.625 1 98 67 VAL A C 1
ATOM 507 O O . VAL A 1 67 ? -3.393 28.422 10.172 1 98 67 VAL A O 1
ATOM 510 N N . PHE A 1 68 ? -3.633 26.219 9.867 1 98.31 68 PHE A N 1
ATOM 511 C CA . PHE A 1 68 ? -3.836 26.312 8.422 1 98.31 68 PHE A CA 1
ATOM 512 C C . PHE A 1 68 ? -5.117 25.594 8.016 1 98.31 68 PHE A C 1
ATOM 514 O O . PHE A 1 68 ? -5.254 24.391 8.219 1 98.31 68 PHE A O 1
ATOM 521 N N . LEU A 1 69 ? -6.148 26.25 7.574 1 98.75 69 LEU A N 1
ATOM 522 C CA . LEU A 1 69 ? -7.332 25.688 6.945 1 98.75 69 LEU A CA 1
ATOM 523 C C . LEU A 1 69 ? -7.199 25.688 5.426 1 98.75 69 LEU A C 1
ATOM 525 O O . LEU A 1 69 ? -7.168 26.75 4.805 1 98.75 69 LEU A O 1
ATOM 529 N N . LYS A 1 70 ? -7.145 24.5 4.863 1 97.94 70 LYS A N 1
ATOM 530 C CA . LYS A 1 70 ? -6.766 24.375 3.461 1 97.94 70 LYS A CA 1
ATOM 531 C C . LYS A 1 70 ? -7.855 23.688 2.652 1 97.94 70 LYS A C 1
ATOM 533 O O . LYS A 1 70 ? -8.305 22.594 3.012 1 97.94 70 LYS A O 1
ATOM 538 N N . ALA A 1 71 ? -8.344 24.312 1.573 1 97.44 71 ALA A N 1
ATOM 539 C CA . ALA A 1 71 ? -9.219 23.641 0.615 1 97.44 71 ALA A CA 1
ATOM 540 C C . ALA A 1 71 ? -8.422 22.734 -0.323 1 97.44 71 ALA A C 1
ATOM 542 O O . ALA A 1 71 ? -7.188 22.812 -0.369 1 97.44 71 ALA A O 1
ATOM 543 N N . PRO A 1 72 ? -9.055 21.844 -1.059 1 95.38 72 PRO A N 1
ATOM 544 C CA . PRO A 1 72 ? -8.359 20.844 -1.873 1 95.38 72 PRO A CA 1
ATOM 545 C C . PRO A 1 72 ? -7.496 21.484 -2.967 1 95.38 72 PRO A C 1
ATOM 547 O O . PRO A 1 72 ? -7.867 22.516 -3.531 1 95.38 72 PRO A O 1
ATOM 550 N N . ILE A 1 73 ? -6.41 20.859 -3.197 1 92.38 73 ILE A N 1
ATOM 551 C CA . ILE A 1 73 ? -5.5 21.25 -4.266 1 92.38 73 ILE A CA 1
ATOM 552 C C . ILE A 1 73 ? -5.359 20.109 -5.27 1 92.38 73 ILE A C 1
ATOM 554 O O . ILE A 1 73 ? -5.309 18.938 -4.887 1 92.38 73 ILE A O 1
ATOM 558 N N . THR A 1 74 ? -5.262 20.438 -6.535 1 87.38 74 THR A N 1
ATOM 559 C CA . THR A 1 74 ? -5.113 19.438 -7.586 1 87.38 74 THR A CA 1
ATOM 560 C C . THR A 1 74 ? -3.662 18.969 -7.691 1 87.38 74 THR A C 1
ATOM 562 O O . THR A 1 74 ? -2.74 19.797 -7.691 1 87.38 74 THR A O 1
ATOM 565 N N . THR A 1 75 ? -3.471 17.672 -7.723 1 82.12 75 THR A N 1
ATOM 566 C CA . THR A 1 75 ? -2.162 17.078 -7.973 1 82.12 75 THR A CA 1
ATOM 567 C C . THR A 1 75 ? -2.16 16.312 -9.289 1 82.12 75 THR A C 1
ATOM 569 O O . THR A 1 75 ? -3.01 15.438 -9.508 1 82.12 75 THR A O 1
ATOM 572 N N . PRO A 1 76 ? -1.223 16.594 -10.141 1 80.38 76 PRO A N 1
ATOM 573 C CA . PRO A 1 76 ? -1.187 15.875 -11.414 1 80.38 76 PRO A CA 1
ATOM 574 C C . PRO A 1 76 ? -0.831 14.398 -11.258 1 80.38 76 PRO A C 1
ATOM 576 O O . PRO A 1 76 ? -0.055 14.039 -10.367 1 80.38 76 PRO A O 1
ATOM 579 N N . GLN A 1 77 ? -1.349 13.523 -12.148 1 81 77 GLN A N 1
ATOM 580 C CA . GLN A 1 77 ? -1.099 12.086 -12.141 1 81 77 GLN A CA 1
ATOM 581 C C . GLN A 1 77 ? 0.036 11.719 -13.094 1 81 77 GLN A C 1
ATOM 583 O O . GLN A 1 77 ? 0.061 12.18 -14.242 1 81 77 GLN A O 1
ATOM 588 N N . GLY A 1 78 ? 0.941 10.852 -12.688 1 76 78 GLY A N 1
ATOM 589 C CA . GLY A 1 78 ? 1.931 10.211 -13.539 1 76 78 GLY A CA 1
ATOM 590 C C . GLY A 1 78 ? 3.066 11.133 -13.938 1 76 78 GLY A C 1
ATOM 591 O O . GLY A 1 78 ? 4.035 10.703 -14.562 1 76 78 GLY A O 1
ATOM 592 N N . GLY A 1 79 ? 2.959 12.352 -13.586 1 78.62 79 GLY A N 1
ATOM 593 C CA . GLY A 1 79 ? 3.996 13.305 -13.938 1 78.62 79 GLY A CA 1
ATOM 594 C C . GLY A 1 79 ? 3.805 14.664 -13.289 1 78.62 79 GLY A C 1
ATOM 595 O O . GLY A 1 79 ? 3.096 14.789 -12.289 1 78.62 79 GLY A O 1
ATOM 596 N N . GLY A 1 80 ? 4.641 15.516 -13.758 1 76.81 80 GLY A N 1
ATOM 597 C CA . GLY A 1 80 ? 4.504 16.875 -13.258 1 76.81 80 GLY A CA 1
ATOM 598 C C . GLY A 1 80 ? 5.199 17.094 -11.93 1 76.81 80 GLY A C 1
ATOM 599 O O . GLY A 1 80 ? 6.23 16.484 -11.656 1 76.81 80 GLY A O 1
ATOM 600 N N . TYR A 1 81 ? 4.652 18 -11.188 1 78.62 81 TYR A N 1
ATOM 601 C CA . TYR A 1 81 ? 5.273 18.406 -9.93 1 78.62 81 TYR A CA 1
ATOM 602 C C . TYR A 1 81 ? 4.887 17.469 -8.797 1 78.62 81 TYR A C 1
ATOM 604 O O . TYR A 1 81 ? 3.861 16.781 -8.867 1 78.62 81 TYR A O 1
ATOM 612 N N . LYS A 1 82 ? 5.734 17.5 -7.812 1 84.25 82 LYS A N 1
ATOM 613 C CA . LYS A 1 82 ? 5.453 16.75 -6.598 1 84.25 82 LYS A CA 1
ATOM 614 C C . LYS A 1 82 ? 4.176 17.234 -5.922 1 84.25 82 LYS A C 1
ATOM 616 O O . LYS A 1 82 ? 3.777 18.391 -6.105 1 84.25 82 LYS A O 1
ATOM 621 N N . SER A 1 83 ? 3.559 16.375 -5.203 1 88.88 83 SER A N 1
ATOM 622 C CA . SER A 1 83 ? 2.332 16.703 -4.48 1 88.88 83 SER A CA 1
ATOM 623 C C . SER A 1 83 ? 2.564 17.828 -3.477 1 88.88 83 SER A C 1
ATOM 625 O O . SER A 1 83 ? 3.383 17.688 -2.564 1 88.88 83 SER A O 1
ATOM 627 N N . LEU A 1 84 ? 1.827 18.828 -3.65 1 90.5 84 LEU A N 1
ATOM 628 C CA . LEU A 1 84 ? 1.908 19.953 -2.721 1 90.5 84 LEU A CA 1
ATOM 629 C C . LEU A 1 84 ? 1.435 19.547 -1.33 1 90.5 84 LEU A C 1
ATOM 631 O O . LEU A 1 84 ? 1.968 20.016 -0.323 1 90.5 84 LEU A O 1
ATOM 635 N N . ASN A 1 85 ? 0.33 18.719 -1.307 1 92.69 85 ASN A N 1
ATOM 636 C CA . ASN A 1 85 ? -0.16 18.219 -0.024 1 92.69 85 ASN A CA 1
ATOM 637 C C . ASN A 1 85 ? 0.937 17.5 0.756 1 92.69 85 ASN A C 1
ATOM 639 O O . ASN A 1 85 ? 1.123 17.766 1.948 1 92.69 85 ASN A O 1
ATOM 643 N N . VAL A 1 86 ? 1.647 16.672 0.049 1 94 86 VAL A N 1
ATOM 644 C CA . VAL A 1 86 ? 2.723 15.922 0.697 1 94 86 VAL A CA 1
ATOM 645 C C . VAL A 1 86 ? 3.826 16.875 1.135 1 94 86 VAL A C 1
ATOM 647 O O . VAL A 1 86 ? 4.359 16.766 2.24 1 94 86 VAL A O 1
ATOM 650 N N . THR A 1 87 ? 4.133 17.844 0.321 1 92.38 87 THR A N 1
ATOM 651 C CA . THR A 1 87 ? 5.184 18.812 0.604 1 92.38 87 THR A CA 1
ATOM 652 C C . THR A 1 87 ? 4.859 19.609 1.868 1 92.38 87 THR A C 1
ATOM 654 O O . THR A 1 87 ? 5.711 19.766 2.746 1 92.38 87 THR A O 1
ATOM 657 N N . VAL A 1 88 ? 3.658 20.062 1.968 1 93.88 88 VAL A N 1
ATOM 658 C CA . VAL A 1 88 ? 3.236 20.875 3.109 1 93.88 88 VAL A CA 1
ATOM 659 C C . VAL A 1 88 ? 3.279 20.031 4.383 1 93.88 88 VAL A C 1
ATOM 661 O O . VAL A 1 88 ? 3.807 20.469 5.406 1 93.88 88 VAL A O 1
ATOM 664 N N . ARG A 1 89 ? 2.76 18.844 4.312 1 96 89 ARG A N 1
ATOM 665 C CA . ARG A 1 89 ? 2.689 17.969 5.477 1 96 89 ARG A CA 1
ATOM 666 C C . ARG A 1 89 ? 4.086 17.625 5.988 1 96 89 ARG A C 1
ATOM 668 O O . ARG A 1 89 ? 4.348 17.688 7.191 1 96 89 ARG A O 1
ATOM 675 N N . THR A 1 90 ? 4.988 17.297 5.078 1 95.5 90 THR A N 1
ATOM 676 C CA . THR A 1 90 ? 6.316 16.859 5.492 1 95.5 90 THR A CA 1
ATOM 677 C C . THR A 1 90 ? 7.172 18.062 5.91 1 95.5 90 THR A C 1
ATOM 679 O O . THR A 1 90 ? 7.941 17.969 6.867 1 95.5 90 THR A O 1
ATOM 682 N N . THR A 1 91 ? 7.043 19.172 5.219 1 94.56 91 THR A N 1
ATOM 683 C CA . THR A 1 91 ? 7.828 20.359 5.543 1 94.56 91 THR A CA 1
ATOM 684 C C . THR A 1 91 ? 7.441 20.906 6.91 1 94.56 91 THR A C 1
ATOM 686 O O . THR A 1 91 ? 8.305 21.328 7.684 1 94.56 91 THR A O 1
ATOM 689 N N . LEU A 1 92 ? 6.152 20.844 7.23 1 95.75 92 LEU A N 1
ATOM 690 C CA . LEU A 1 92 ? 5.672 21.438 8.477 1 95.75 92 LEU A CA 1
ATOM 691 C C . LEU A 1 92 ? 5.676 20.406 9.602 1 95.75 92 LEU A C 1
ATOM 693 O O . LEU A 1 92 ? 5.297 20.719 10.734 1 95.75 92 LEU A O 1
ATOM 697 N N . GLY A 1 93 ? 6.059 19.219 9.312 1 96 93 GLY A N 1
ATOM 698 C CA . GLY A 1 93 ? 6.141 18.172 10.32 1 96 93 GLY A CA 1
ATOM 699 C C . GLY A 1 93 ? 4.781 17.75 10.852 1 96 93 GLY A C 1
ATOM 700 O O . GLY A 1 93 ? 4.605 17.578 12.062 1 96 93 GLY A O 1
ATOM 701 N N . LEU A 1 94 ? 3.793 17.688 9.969 1 97.88 94 LEU A N 1
ATOM 702 C CA . LEU A 1 94 ? 2.453 17.266 10.352 1 97.88 94 LEU A CA 1
ATOM 703 C C . LEU A 1 94 ? 2.361 15.742 10.375 1 97.88 94 LEU A C 1
ATOM 705 O O . LEU A 1 94 ? 1.87 15.125 9.422 1 97.88 94 LEU A O 1
ATOM 709 N N . PHE A 1 95 ? 2.691 15.109 11.469 1 97.56 95 PHE A N 1
ATOM 710 C CA . PHE A 1 95 ? 2.998 13.688 11.508 1 97.56 95 PHE A CA 1
ATOM 711 C C . PHE A 1 95 ? 1.724 12.859 11.641 1 97.56 95 PHE A C 1
ATOM 713 O O . PHE A 1 95 ? 1.714 11.664 11.328 1 97.56 95 PHE A O 1
ATOM 720 N N . ALA A 1 96 ? 0.634 13.414 12.141 1 98.38 96 ALA A N 1
ATOM 721 C CA . ALA A 1 96 ? -0.574 12.633 12.391 1 98.38 96 ALA A CA 1
ATOM 722 C C . ALA A 1 96 ? -1.751 13.164 11.578 1 98.38 96 ALA A C 1
ATOM 724 O O . ALA A 1 96 ? -2.17 14.312 11.75 1 98.38 96 ALA A O 1
ATOM 725 N N . ASN A 1 97 ? -2.232 12.398 10.68 1 98.75 97 ASN A N 1
ATOM 726 C CA . ASN A 1 97 ? -3.502 12.68 10.016 1 98.75 97 ASN A CA 1
ATOM 727 C C . ASN A 1 97 ? -4.668 11.992 10.727 1 98.75 97 ASN A C 1
ATOM 729 O O . ASN A 1 97 ? -4.688 10.766 10.844 1 98.75 97 ASN A O 1
ATOM 733 N N . VAL A 1 98 ? -5.57 12.742 11.273 1 98.56 98 VAL A N 1
ATOM 734 C CA . VAL A 1 98 ? -6.699 12.242 12.047 1 98.56 98 VAL A CA 1
ATOM 735 C C . VAL A 1 98 ? -7.98 12.367 11.234 1 98.56 98 VAL A C 1
ATOM 737 O O . VAL A 1 98 ? -8.406 13.477 10.891 1 98.56 98 VAL A O 1
ATOM 740 N N . ARG A 1 99 ? -8.609 11.242 10.945 1 98.44 99 ARG A N 1
ATOM 741 C CA . ARG A 1 99 ? -9.812 11.227 10.125 1 98.44 99 ARG A CA 1
ATOM 742 C C . ARG A 1 99 ? -10.961 10.523 10.844 1 98.44 99 ARG A C 1
ATOM 744 O O . ARG A 1 99 ? -11.164 9.32 10.664 1 98.44 99 ARG A O 1
ATOM 751 N N . PRO A 1 100 ? -11.75 11.258 11.617 1 97.19 100 PRO A N 1
ATOM 752 C CA . PRO A 1 100 ? -12.953 10.664 12.219 1 97.19 100 PRO A CA 1
ATOM 753 C C . PRO A 1 100 ? -14.086 10.492 11.219 1 97.19 100 PRO A C 1
ATOM 755 O O . PRO A 1 100 ? -14.312 11.367 10.375 1 97.19 100 PRO A O 1
ATOM 758 N N . CYS A 1 101 ? -14.742 9.398 11.25 1 96.69 101 CYS A N 1
ATOM 759 C CA . CYS A 1 101 ? -15.891 9.117 10.398 1 96.69 101 CYS A CA 1
ATOM 760 C C . CYS A 1 101 ? -17 8.414 11.18 1 96.69 101 CYS A C 1
ATOM 762 O O . CYS A 1 101 ? -16.719 7.508 11.977 1 96.69 101 CYS A O 1
ATOM 764 N N . PHE A 1 102 ? -18.156 8.852 11.016 1 95.81 102 PHE A N 1
ATOM 765 C CA . PHE A 1 102 ? -19.312 8.219 11.656 1 95.81 102 PHE A CA 1
ATOM 766 C C . PHE A 1 102 ? -20.516 8.234 10.727 1 95.81 102 PHE A C 1
ATOM 768 O O . PHE A 1 102 ? -20.625 9.086 9.836 1 95.81 102 PHE A O 1
ATOM 775 N N . SER A 1 103 ? -21.438 7.305 10.945 1 96.06 103 SER A N 1
ATOM 776 C CA . SER A 1 103 ? -22.641 7.156 10.133 1 96.06 103 SER A CA 1
ATOM 777 C C . SER A 1 103 ? -23.656 8.242 10.453 1 96.06 103 SER A C 1
ATOM 779 O O . SER A 1 103 ? -23.844 8.602 11.617 1 96.06 103 SER A O 1
ATOM 781 N N . LEU A 1 104 ? -24.297 8.773 9.453 1 96.5 104 LEU A N 1
ATOM 782 C CA . LEU A 1 104 ? -25.391 9.734 9.578 1 96.5 104 LEU A CA 1
ATOM 783 C C . LEU A 1 104 ? -26.719 9.094 9.211 1 96.5 104 LEU A C 1
ATOM 785 O O . LEU A 1 104 ? -27.625 9.773 8.711 1 96.5 104 LEU A O 1
ATOM 789 N N . TYR A 1 105 ? -26.688 7.82 9.266 1 95.06 105 TYR A N 1
ATOM 790 C CA . TYR A 1 105 ? -27.922 7.066 9.031 1 95.06 105 TYR A CA 1
ATOM 791 C C . TYR A 1 105 ? -29.016 7.508 9.992 1 95.06 105 TYR A C 1
ATOM 793 O O . TYR A 1 105 ? -28.766 7.793 11.164 1 95.06 105 TYR A O 1
ATOM 801 N N . PRO A 1 106 ? -30.266 7.684 9.602 1 95.75 106 PRO A N 1
ATOM 802 C CA . PRO A 1 106 ? -30.781 7.242 8.312 1 95.75 106 PRO A CA 1
ATOM 803 C C . PRO A 1 106 ? -30.859 8.367 7.281 1 95.75 106 PRO A C 1
ATOM 805 O O . PRO A 1 106 ? -31.406 8.18 6.188 1 95.75 106 PRO A O 1
ATOM 808 N N . TYR A 1 107 ? -30.359 9.5 7.629 1 96.19 107 TYR A N 1
ATOM 809 C CA . TYR A 1 107 ? -30.562 10.664 6.777 1 96.19 107 TYR A CA 1
ATOM 810 C C . TYR A 1 107 ? -29.578 10.656 5.609 1 96.19 107 TYR A C 1
ATOM 812 O O . TYR A 1 107 ? -29.828 11.273 4.57 1 96.19 107 TYR A O 1
ATOM 820 N N . VAL A 1 108 ? -28.484 10.039 5.805 1 95.31 108 VAL A N 1
ATOM 821 C CA . VAL A 1 108 ? -27.562 9.711 4.723 1 95.31 108 VAL A CA 1
ATOM 822 C C . VAL A 1 108 ? -27.469 8.195 4.566 1 95.31 108 VAL A C 1
ATOM 824 O O . VAL A 1 108 ? -27.141 7.488 5.516 1 95.31 108 VAL A O 1
ATOM 827 N N . GLU A 1 109 ? -27.75 7.777 3.393 1 93.38 109 GLU A N 1
ATOM 828 C CA . GLU A 1 109 ? -27.828 6.344 3.127 1 93.38 109 GLU A CA 1
ATOM 829 C C . GLU A 1 109 ? -26.453 5.688 3.287 1 93.38 109 GLU A C 1
ATOM 831 O O . GLU A 1 109 ? -25.453 6.211 2.809 1 93.38 109 GLU A O 1
ATOM 836 N N . THR A 1 110 ? -26.422 4.539 3.969 1 94.56 110 THR A N 1
ATOM 837 C CA . THR A 1 110 ? -25.234 3.721 4.137 1 94.56 110 THR A CA 1
ATOM 838 C C . THR A 1 110 ? -25.609 2.285 4.496 1 94.56 110 THR A C 1
ATOM 840 O O . THR A 1 110 ? -26.672 2.035 5.043 1 94.56 110 THR A O 1
ATOM 843 N N . LYS A 1 111 ? -24.734 1.344 4.172 1 95.19 111 LYS A N 1
ATOM 844 C CA . LYS A 1 111 ? -24.906 -0.059 4.539 1 95.19 111 LYS A CA 1
ATOM 845 C C . LYS A 1 111 ? -24.375 -0.327 5.945 1 95.19 111 LYS A C 1
ATOM 847 O O . LYS A 1 111 ? -24.5 -1.444 6.453 1 95.19 111 LYS A O 1
ATOM 852 N N . HIS A 1 112 ? -23.875 0.736 6.613 1 97 112 HIS A N 1
ATOM 853 C CA . HIS A 1 112 ? -23.234 0.607 7.922 1 97 112 HIS A CA 1
ATOM 854 C C . HIS A 1 112 ? -23.766 1.651 8.898 1 97 112 HIS A C 1
ATOM 856 O O . HIS A 1 112 ? -23.047 2.564 9.297 1 97 112 HIS A O 1
ATOM 862 N N . PRO A 1 113 ? -24.891 1.484 9.414 1 96.12 113 PRO A N 1
ATOM 863 C CA . PRO A 1 113 ? -25.578 2.506 10.211 1 96.12 113 PRO A CA 1
ATOM 864 C C . PRO A 1 113 ? -24.906 2.756 11.562 1 96.12 113 PRO A C 1
ATOM 866 O O . PRO A 1 113 ? -25.141 3.791 12.188 1 96.12 113 PRO A O 1
ATOM 869 N N . SER A 1 114 ? -24.047 1.854 12.047 1 95.5 114 SER A N 1
ATOM 870 C CA . SER A 1 114 ? -23.453 2.002 13.375 1 95.5 114 SER A CA 1
ATOM 871 C C . SER A 1 114 ? -21.984 2.371 13.273 1 95.5 114 SER A C 1
ATOM 873 O O . SER A 1 114 ? -21.25 2.328 14.273 1 95.5 114 SER A O 1
ATOM 875 N N . LEU A 1 115 ? -21.562 2.76 12.156 1 97.19 115 LEU A N 1
ATOM 876 C CA . LEU A 1 115 ? -20.156 3.061 11.922 1 97.19 115 LEU A CA 1
ATOM 877 C C . LEU A 1 115 ? -19.719 4.301 12.695 1 97.19 115 LEU A C 1
ATOM 879 O O . LEU A 1 115 ? -20.391 5.336 12.641 1 97.19 115 LEU A O 1
ATOM 883 N N . ASP A 1 116 ? -18.75 4.246 13.562 1 97.56 116 ASP A N 1
ATOM 884 C CA . ASP A 1 116 ? -18.047 5.316 14.273 1 97.56 116 ASP A CA 1
ATOM 885 C C . ASP A 1 116 ? -16.578 4.957 14.492 1 97.56 116 ASP A C 1
ATOM 887 O O . ASP A 1 116 ? -16.25 4.266 15.461 1 97.56 116 ASP A O 1
ATOM 891 N N . ILE A 1 117 ? -15.695 5.445 13.617 1 98.25 117 ILE A N 1
ATOM 892 C CA . ILE A 1 117 ? -14.297 5.027 13.602 1 98.25 117 ILE A CA 1
ATOM 893 C C . ILE A 1 117 ? -13.398 6.238 13.383 1 98.25 117 ILE A C 1
ATOM 895 O O . ILE A 1 117 ? -13.805 7.211 12.734 1 98.25 117 ILE A O 1
ATOM 899 N N . VAL A 1 118 ? -12.242 6.23 1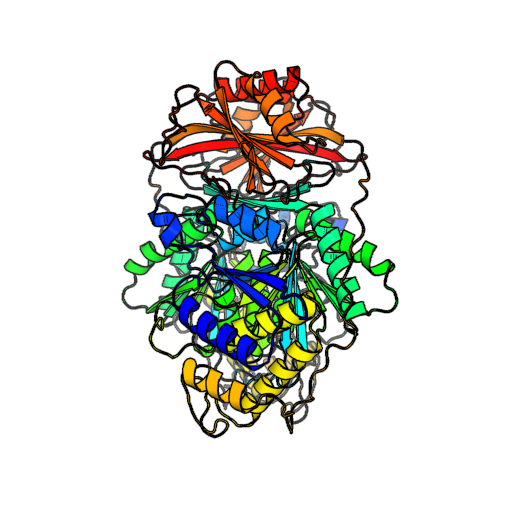3.953 1 98.56 118 VAL A N 1
ATOM 900 C CA . VAL A 1 118 ? -11.219 7.238 13.68 1 98.56 118 VAL A CA 1
ATOM 901 C C . VAL A 1 118 ? -9.969 6.566 13.109 1 98.56 118 VAL A C 1
ATOM 903 O O . VAL A 1 118 ? -9.438 5.625 13.711 1 98.56 118 VAL A O 1
ATOM 906 N N . ILE A 1 119 ? -9.508 6.969 12 1 98.81 119 ILE A N 1
ATOM 907 C CA . ILE A 1 119 ? -8.258 6.5 11.414 1 98.81 119 ILE A CA 1
ATOM 908 C C . ILE A 1 119 ? -7.141 7.488 11.734 1 98.81 119 ILE A C 1
ATOM 910 O O . ILE A 1 119 ? -7.254 8.68 11.438 1 98.81 119 ILE A O 1
ATOM 914 N N . ILE A 1 120 ? -6.148 7.043 12.398 1 98.88 120 ILE A N 1
ATOM 915 C CA . ILE A 1 120 ? -4.93 7.801 12.664 1 98.88 120 ILE A CA 1
ATOM 916 C C . ILE A 1 120 ? -3.818 7.328 11.727 1 98.88 120 ILE A C 1
ATOM 918 O O . ILE A 1 120 ? -3.215 6.277 11.953 1 98.88 120 ILE A O 1
ATOM 922 N N . ARG A 1 121 ? -3.533 8.109 10.758 1 98.75 121 ARG A N 1
ATOM 923 C CA . ARG A 1 121 ? -2.631 7.801 9.648 1 98.75 121 ARG A CA 1
ATOM 924 C C . ARG A 1 121 ? -1.286 8.5 9.828 1 98.75 121 ARG A C 1
ATOM 926 O O . ARG A 1 121 ? -1.232 9.719 10 1 98.75 121 ARG A O 1
ATOM 933 N N . GLU A 1 122 ? -0.145 7.668 9.789 1 98.69 122 GLU A N 1
ATOM 934 C CA . GLU A 1 122 ? 1.171 8.289 9.656 1 98.69 122 GLU A CA 1
ATOM 935 C C . GLU A 1 122 ? 1.244 9.164 8.414 1 98.69 122 GLU A C 1
ATOM 937 O O . GLU A 1 122 ? 0.688 8.82 7.367 1 98.69 122 GLU A O 1
ATOM 942 N N . ASN A 1 123 ? 1.961 10.266 8.469 1 98.06 123 ASN A N 1
ATOM 943 C CA . ASN A 1 123 ? 1.672 11.273 7.457 1 98.06 123 ASN A CA 1
ATOM 944 C C . ASN A 1 123 ? 2.949 11.805 6.816 1 98.06 123 ASN A C 1
ATOM 946 O O . ASN A 1 123 ? 2.906 12.75 6.023 1 98.06 123 ASN A O 1
ATOM 950 N N . GLU A 1 124 ? 4.133 11.227 7.129 1 97.62 124 GLU A N 1
ATOM 951 C CA . GLU A 1 124 ? 5.359 11.883 6.691 1 97.62 124 GLU A CA 1
ATOM 952 C C . GLU A 1 124 ? 6.312 10.891 6.031 1 97.62 124 GLU A C 1
ATOM 954 O O . GLU A 1 124 ? 7.262 11.297 5.355 1 97.62 124 GLU A O 1
ATOM 959 N N . GLU A 1 125 ? 6.16 9.625 6.238 1 98.12 125 GLU A N 1
ATOM 960 C CA . GLU A 1 125 ? 7.129 8.633 5.773 1 98.12 125 GLU A CA 1
ATOM 961 C C . GLU A 1 125 ? 6.473 7.621 4.84 1 98.12 125 GLU A C 1
ATOM 963 O O . GLU A 1 125 ? 5.641 7.984 4.004 1 98.12 125 GLU A O 1
ATOM 968 N N . ASP A 1 126 ? 6.977 6.391 4.852 1 98.44 126 ASP A N 1
ATOM 969 C CA . ASP A 1 126 ? 6.484 5.309 4.008 1 98.44 126 ASP A CA 1
ATOM 970 C C . ASP A 1 126 ? 6.777 5.586 2.533 1 98.44 126 ASP A C 1
ATOM 972 O O . ASP A 1 126 ? 7.836 6.121 2.195 1 98.44 126 ASP A O 1
ATOM 976 N N . LEU A 1 127 ? 6.027 5.156 1.627 1 98.5 127 LEU A N 1
ATOM 977 C CA . LEU A 1 127 ? 6.215 5.375 0.197 1 98.5 127 LEU A CA 1
ATOM 978 C C . LEU A 1 127 ? 5.945 6.832 -0.171 1 98.5 127 LEU A C 1
ATOM 980 O O . LEU A 1 127 ? 6.305 7.277 -1.264 1 98.5 127 LEU A O 1
ATOM 984 N N . TYR A 1 128 ? 5.43 7.605 0.69 1 97.38 128 TYR A N 1
ATOM 985 C CA . TYR A 1 128 ? 5.035 8.984 0.414 1 97.38 128 TYR A CA 1
ATOM 986 C C . TYR A 1 128 ? 6.246 9.906 0.419 1 97.38 128 TYR A C 1
ATOM 988 O O . TYR A 1 128 ? 6.148 11.07 0.028 1 97.38 128 TYR A O 1
ATOM 996 N N . THR A 1 129 ? 7.41 9.344 0.842 1 96.06 129 THR A N 1
ATOM 997 C CA . THR A 1 129 ? 8.633 10.125 0.688 1 96.06 129 THR A CA 1
ATOM 998 C C . THR A 1 129 ? 8.898 10.43 -0.783 1 96.06 129 THR A C 1
ATOM 1000 O O . THR A 1 129 ? 9.641 11.359 -1.104 1 96.06 129 THR A O 1
ATOM 1003 N N . GLY A 1 130 ? 8.383 9.602 -1.674 1 95.44 130 GLY A N 1
ATOM 1004 C CA . GLY A 1 130 ? 8.453 9.859 -3.104 1 95.44 130 GLY A CA 1
ATOM 1005 C C . GLY A 1 130 ? 9.859 9.758 -3.658 1 95.44 130 GLY A C 1
ATOM 1006 O O . GLY A 1 130 ? 10.188 10.406 -4.652 1 95.44 130 GLY A O 1
ATOM 1007 N N . ILE A 1 131 ? 10.727 9.008 -2.967 1 97.94 131 ILE A N 1
ATOM 1008 C CA . ILE A 1 131 ? 12.086 8.805 -3.455 1 97.94 131 ILE A CA 1
ATOM 1009 C C . ILE A 1 131 ? 12.094 7.695 -4.508 1 97.94 131 ILE A C 1
ATOM 1011 O O . ILE A 1 131 ? 11.992 6.516 -4.176 1 97.94 131 ILE A O 1
ATOM 1015 N N . GLU A 1 132 ? 12.18 8.133 -5.789 1 98.12 132 GLU A N 1
ATOM 1016 C CA . GLU A 1 132 ? 12.07 7.191 -6.902 1 98.12 132 GLU A CA 1
ATOM 1017 C C . GLU A 1 132 ? 13.242 7.344 -7.863 1 98.12 132 GLU A C 1
ATOM 1019 O O . GLU A 1 132 ? 13.75 8.445 -8.07 1 98.12 132 GLU A O 1
ATOM 1024 N N . HIS A 1 133 ? 13.703 6.266 -8.43 1 98.56 133 HIS A N 1
ATOM 1025 C CA . HIS A 1 133 ? 14.781 6.184 -9.406 1 98.56 133 HIS A CA 1
ATOM 1026 C C . HIS A 1 133 ? 14.461 5.176 -10.5 1 98.56 133 HIS A C 1
ATOM 1028 O O . HIS A 1 133 ? 13.969 4.078 -10.219 1 98.56 133 HIS A O 1
ATOM 1034 N N . ARG A 1 134 ? 14.641 5.586 -11.734 1 98.44 134 ARG A N 1
ATOM 1035 C CA . ARG A 1 134 ? 14.773 4.574 -12.773 1 98.44 134 ARG A CA 1
ATOM 1036 C C . ARG A 1 134 ? 16.234 4.16 -12.945 1 98.44 134 ARG A C 1
ATOM 1038 O O . ARG A 1 134 ? 17.062 4.949 -13.414 1 98.44 134 ARG A O 1
ATOM 1045 N N . GLN A 1 135 ? 16.516 2.865 -12.656 1 98.19 135 GLN A N 1
ATOM 1046 C CA . GLN A 1 135 ? 17.906 2.422 -12.555 1 98.19 135 GLN A CA 1
ATOM 1047 C C . GLN A 1 135 ? 18.344 1.698 -13.828 1 98.19 135 GLN A C 1
ATOM 1049 O O . GLN A 1 135 ? 19.531 1.663 -14.148 1 98.19 135 GLN A O 1
ATOM 1054 N N . THR A 1 136 ? 17.453 1.065 -14.492 1 98.56 136 THR A N 1
ATOM 1055 C CA . THR A 1 136 ? 17.75 0.338 -15.719 1 98.56 136 THR A CA 1
ATOM 1056 C C . THR A 1 136 ? 16.75 0.718 -16.812 1 98.56 136 THR A C 1
ATOM 1058 O O . THR A 1 136 ? 15.867 1.545 -16.594 1 98.56 136 THR A O 1
ATOM 1061 N N . ASN A 1 137 ? 17 0.119 -18 1 97.75 137 ASN A N 1
ATOM 1062 C CA . ASN A 1 137 ? 16.078 0.352 -19.109 1 97.75 137 ASN A CA 1
ATOM 1063 C C . ASN A 1 137 ? 14.648 -0.009 -18.734 1 97.75 137 ASN A C 1
ATOM 1065 O O . ASN A 1 137 ? 13.711 0.706 -19.078 1 97.75 137 ASN A O 1
ATOM 1069 N N . ASP A 1 138 ? 14.492 -1.013 -17.859 1 97.06 138 ASP A N 1
ATOM 1070 C CA . ASP A 1 138 ? 13.156 -1.586 -17.703 1 97.06 138 ASP A CA 1
ATOM 1071 C C . ASP A 1 138 ? 12.656 -1.438 -16.266 1 97.06 138 ASP A C 1
ATOM 1073 O O . ASP A 1 138 ? 11.492 -1.712 -15.984 1 97.06 138 ASP A O 1
ATOM 1077 N N . THR A 1 139 ? 13.438 -0.978 -15.336 1 98.25 139 THR A N 1
ATOM 1078 C CA . THR A 1 139 ? 13.062 -1.132 -13.938 1 98.25 139 THR A CA 1
ATOM 1079 C C . THR A 1 139 ? 13.102 0.212 -13.211 1 98.25 139 THR A C 1
ATOM 1081 O O . THR A 1 139 ? 14.086 0.95 -13.32 1 98.25 139 THR A O 1
ATOM 1084 N N . VAL A 1 140 ? 12.047 0.521 -12.57 1 98.5 140 VAL A N 1
ATOM 1085 C CA . VAL A 1 140 ? 11.922 1.695 -11.719 1 98.5 140 VAL A CA 1
ATOM 1086 C C . VAL A 1 140 ? 11.719 1.258 -10.266 1 98.5 140 VAL A C 1
ATOM 1088 O O . VAL A 1 140 ? 11.172 0.182 -10.008 1 98.5 140 VAL A O 1
ATOM 1091 N N . GLN A 1 141 ? 12.18 2.047 -9.32 1 98.62 141 GLN A N 1
ATOM 1092 C CA . GLN A 1 141 ? 12.07 1.688 -7.914 1 98.62 141 GLN A CA 1
ATOM 1093 C C . GLN A 1 141 ? 11.609 2.879 -7.078 1 98.62 141 GLN A C 1
ATOM 1095 O O . GLN A 1 141 ? 11.781 4.031 -7.484 1 98.62 141 GLN A O 1
ATOM 1100 N N . CYS A 1 142 ? 11.023 2.617 -5.98 1 98.56 142 CYS A N 1
ATOM 1101 C CA . CYS A 1 142 ? 10.633 3.584 -4.957 1 98.56 142 CYS A CA 1
ATOM 1102 C C . CYS A 1 142 ? 11.055 3.107 -3.57 1 98.56 142 CYS A C 1
ATOM 1104 O O . CYS A 1 142 ? 10.961 1.917 -3.264 1 98.56 142 CYS A O 1
ATOM 1106 N N . LEU A 1 143 ? 11.547 4.008 -2.764 1 98.5 143 LEU A N 1
ATOM 1107 C CA . LEU A 1 143 ? 12.039 3.672 -1.432 1 98.5 143 LEU A CA 1
ATOM 1108 C C . LEU A 1 143 ? 10.938 3.852 -0.388 1 98.5 143 LEU A C 1
ATOM 1110 O O . LEU A 1 143 ? 10.398 4.949 -0.231 1 98.5 143 LEU A O 1
ATOM 1114 N N . LYS A 1 144 ? 10.508 2.777 0.258 1 98.69 144 LYS A N 1
ATOM 1115 C CA . LYS A 1 144 ? 9.672 2.836 1.452 1 98.69 144 LYS A CA 1
ATOM 1116 C C . LYS A 1 144 ? 10.516 3.047 2.707 1 98.69 144 LYS A C 1
ATOM 1118 O O . LYS A 1 144 ? 11.406 2.248 3.002 1 98.69 144 LYS A O 1
ATOM 1123 N N . LEU A 1 145 ? 10.281 4.117 3.486 1 98.62 145 LEU A N 1
ATOM 1124 C CA . LEU A 1 145 ? 11.062 4.445 4.676 1 98.62 145 LEU A CA 1
ATOM 1125 C C . LEU A 1 145 ? 10.188 4.422 5.926 1 98.62 145 LEU A C 1
ATOM 1127 O O . LEU A 1 145 ? 9.102 5.008 5.938 1 98.62 145 LEU A O 1
ATOM 1131 N N . ILE A 1 146 ? 10.641 3.686 6.953 1 98.75 146 ILE A N 1
ATOM 1132 C CA . ILE A 1 146 ? 9.984 3.676 8.258 1 98.75 146 ILE A CA 1
ATOM 1133 C C . ILE A 1 146 ? 11.023 3.947 9.352 1 98.75 146 ILE A C 1
ATOM 1135 O O . ILE A 1 146 ? 12.078 3.312 9.391 1 98.75 146 ILE A O 1
ATOM 1139 N N . SER A 1 147 ? 10.805 4.906 10.203 1 98.44 147 SER A N 1
ATOM 1140 C CA . SER A 1 147 ? 11.742 5.219 11.273 1 98.44 147 SER A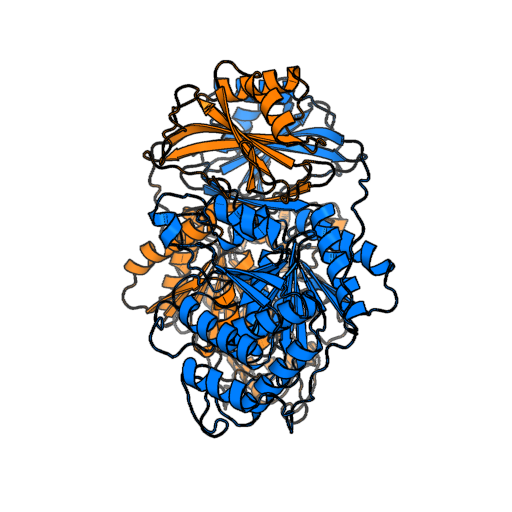 CA 1
ATOM 1141 C C . SER A 1 147 ? 11.125 4.945 12.648 1 98.44 147 SER A C 1
ATOM 1143 O O . SER A 1 147 ? 9.898 4.988 12.797 1 98.44 147 SER A O 1
ATOM 1145 N N . HIS A 1 148 ? 11.969 4.621 13.625 1 98.25 148 HIS A N 1
ATOM 1146 C CA . HIS A 1 148 ? 11.531 4.398 14.992 1 98.25 148 HIS A CA 1
ATOM 1147 C C . HIS A 1 148 ? 10.859 5.645 15.57 1 98.25 148 HIS A C 1
ATOM 1149 O O . HIS A 1 148 ? 9.742 5.578 16.078 1 98.25 148 HIS A O 1
ATOM 1155 N N . PRO A 1 149 ? 11.484 6.816 15.492 1 97.56 149 PRO A N 1
ATOM 1156 C CA . PRO A 1 149 ? 10.844 7.996 16.078 1 97.56 149 PRO A CA 1
ATOM 1157 C C . PRO A 1 149 ? 9.539 8.359 15.367 1 97.56 149 PRO A C 1
ATOM 1159 O O . PRO A 1 149 ? 8.586 8.797 16.016 1 97.56 149 PRO A O 1
ATOM 1162 N N . GLY A 1 150 ? 9.5 8.281 14.008 1 97.62 150 GLY A N 1
ATOM 1163 C CA . GLY A 1 150 ? 8.258 8.531 13.297 1 97.62 150 GLY A CA 1
ATOM 1164 C C . GLY A 1 150 ? 7.141 7.582 13.695 1 97.62 150 GLY A C 1
ATOM 1165 O O . GLY A 1 150 ? 5.996 8.008 13.875 1 97.62 150 GLY A O 1
ATOM 1166 N N . SER A 1 151 ? 7.426 6.27 13.883 1 98.56 151 SER A N 1
ATOM 1167 C CA . SER A 1 151 ? 6.445 5.262 14.266 1 98.56 151 SER A CA 1
ATOM 1168 C C . SER A 1 151 ? 5.98 5.461 15.703 1 98.56 151 SER A C 1
ATOM 1170 O O . SER A 1 151 ? 4.785 5.383 15.992 1 98.56 151 SER A O 1
ATOM 1172 N N . GLU A 1 152 ? 6.922 5.699 16.562 1 98.31 152 GLU A N 1
ATOM 1173 C CA . GLU A 1 152 ? 6.574 5.852 17.969 1 98.31 152 GLU A CA 1
ATOM 1174 C C . GLU A 1 152 ? 5.648 7.043 18.188 1 98.31 152 GLU A C 1
ATOM 1176 O O . GLU A 1 152 ? 4.684 6.961 18.953 1 98.31 152 GLU A O 1
ATOM 1181 N N . LYS A 1 153 ? 5.965 8.156 17.531 1 96.94 153 LYS A N 1
ATOM 1182 C CA . LYS A 1 153 ? 5.18 9.383 17.688 1 96.94 153 LYS A CA 1
ATOM 1183 C C . LYS A 1 153 ? 3.729 9.156 17.266 1 96.94 153 LYS A C 1
ATOM 1185 O O . LYS A 1 153 ? 2.807 9.531 18 1 96.94 153 LYS A O 1
ATOM 1190 N N . ILE A 1 154 ? 3.498 8.562 16.141 1 98.44 154 ILE A N 1
ATOM 1191 C CA . ILE A 1 154 ? 2.145 8.391 15.617 1 98.44 154 ILE A CA 1
ATOM 1192 C C . ILE A 1 154 ? 1.392 7.371 16.469 1 98.44 154 ILE A C 1
ATOM 1194 O O . ILE A 1 154 ? 0.184 7.504 16.672 1 98.44 154 ILE A O 1
ATOM 1198 N N . ILE A 1 155 ? 2.068 6.305 16.875 1 98.81 155 ILE A N 1
ATOM 1199 C CA . ILE A 1 155 ? 1.443 5.266 17.688 1 98.81 155 ILE A CA 1
ATOM 1200 C C . ILE A 1 155 ? 1.038 5.844 19.031 1 98.81 155 ILE A C 1
ATOM 1202 O O . ILE A 1 155 ? -0.093 5.652 19.484 1 98.81 155 ILE A O 1
ATOM 1206 N N . ARG A 1 156 ? 1.943 6.566 19.688 1 98.31 156 ARG A N 1
ATOM 1207 C CA . ARG A 1 156 ? 1.62 7.199 20.953 1 98.31 156 ARG A CA 1
ATOM 1208 C C . ARG A 1 156 ? 0.475 8.195 20.797 1 98.31 156 ARG A C 1
ATOM 1210 O O . ARG A 1 156 ? -0.372 8.32 21.688 1 98.31 156 ARG A O 1
ATOM 1217 N N . TYR A 1 157 ? 0.521 8.945 19.75 1 98.12 157 TYR A N 1
ATOM 1218 C CA . TYR A 1 157 ? -0.569 9.883 19.484 1 98.12 157 TYR A CA 1
ATOM 1219 C C . TYR A 1 157 ? -1.908 9.156 19.438 1 98.12 157 TYR A C 1
ATOM 1221 O O . TYR A 1 157 ? -2.906 9.641 19.969 1 98.12 157 TYR A O 1
ATOM 1229 N N . ALA A 1 158 ? -1.985 8.023 18.734 1 98.75 158 ALA A N 1
ATOM 1230 C CA . ALA A 1 158 ? -3.225 7.258 18.625 1 98.75 158 ALA A CA 1
ATOM 1231 C C . ALA A 1 158 ? -3.746 6.855 20 1 98.75 158 ALA A C 1
ATOM 1233 O O . ALA A 1 158 ? -4.949 6.941 20.266 1 98.75 158 ALA A O 1
ATOM 1234 N N . PHE A 1 159 ? -2.861 6.395 20.859 1 98.56 159 PHE A N 1
ATOM 1235 C CA . PHE A 1 159 ? -3.256 5.992 22.203 1 98.56 159 PHE A CA 1
ATOM 1236 C C . PHE A 1 159 ? -3.717 7.191 23.016 1 98.56 159 PHE A C 1
ATOM 1238 O O . PHE A 1 159 ? -4.734 7.129 23.703 1 98.56 159 PHE A O 1
ATOM 1245 N N . GLU A 1 160 ? -2.959 8.266 22.984 1 97.38 160 GLU A N 1
ATOM 1246 C CA . GLU A 1 160 ? -3.348 9.477 23.703 1 97.38 160 GLU A CA 1
ATOM 1247 C C . GLU A 1 160 ? -4.676 10.023 23.172 1 97.38 160 GLU A C 1
ATOM 1249 O O . GLU A 1 160 ? -5.484 10.539 23.953 1 97.38 160 GLU A O 1
ATOM 1254 N N . TYR A 1 161 ? -4.832 9.961 21.875 1 96.81 161 TYR A N 1
ATOM 1255 C CA . TYR A 1 161 ? -6.109 10.367 21.281 1 96.81 161 TYR A CA 1
ATOM 1256 C C . TYR A 1 161 ? -7.254 9.539 21.859 1 96.81 161 TYR A C 1
ATOM 1258 O O . TYR A 1 161 ? -8.297 10.078 22.219 1 96.81 161 TYR A O 1
ATOM 1266 N N . ALA A 1 162 ? -7.082 8.227 21.844 1 97.69 162 ALA A N 1
ATOM 1267 C CA . ALA A 1 162 ? -8.109 7.332 22.359 1 97.69 162 ALA A CA 1
ATOM 1268 C C . ALA A 1 162 ? -8.492 7.715 23.797 1 97.69 162 ALA A C 1
ATOM 1270 O O . ALA A 1 162 ? -9.68 7.781 24.125 1 97.69 162 ALA A O 1
ATOM 1271 N N . ARG A 1 163 ? -7.523 8.016 24.594 1 94.88 163 ARG A N 1
ATOM 1272 C CA . ARG A 1 163 ? -7.77 8.422 25.969 1 94.88 163 ARG A CA 1
ATOM 1273 C C . ARG A 1 163 ? -8.5 9.758 26.016 1 94.88 163 ARG A C 1
ATOM 1275 O O . ARG A 1 163 ? -9.492 9.898 26.734 1 94.88 163 ARG A O 1
ATOM 1282 N N . ALA A 1 164 ? -8.031 10.695 25.297 1 92.06 164 ALA A N 1
ATOM 1283 C CA . ALA A 1 164 ? -8.547 12.055 25.344 1 92.06 164 ALA A CA 1
ATOM 1284 C C . ALA A 1 164 ? -10.008 12.102 24.891 1 92.06 164 ALA A C 1
ATOM 1286 O O . ALA A 1 164 ? -10.797 12.906 25.391 1 92.06 164 ALA A O 1
ATOM 1287 N N . TYR A 1 165 ? -10.375 11.234 24 1 92.56 165 TYR A N 1
ATOM 1288 C CA . TYR A 1 165 ? -11.695 11.328 23.391 1 92.56 165 TYR A CA 1
ATOM 1289 C C . TYR A 1 165 ? -12.578 10.164 23.844 1 92.56 165 TYR A C 1
ATOM 1291 O O . TYR A 1 165 ? -13.633 9.914 23.25 1 92.56 165 TYR A O 1
ATOM 1299 N N . GLY A 1 166 ? -12.156 9.406 24.781 1 93.88 166 GLY A N 1
ATOM 1300 C CA . GLY A 1 166 ? -12.961 8.367 25.406 1 93.88 166 GLY A CA 1
ATOM 1301 C C . GLY A 1 166 ? -13.188 7.168 24.516 1 93.88 166 GLY A C 1
ATOM 1302 O O . GLY A 1 166 ? -14.25 6.547 24.547 1 93.88 166 GLY A O 1
ATOM 1303 N N . ARG A 1 167 ? -12.266 6.91 23.594 1 97.31 167 ARG A N 1
ATOM 1304 C CA . ARG A 1 167 ? -12.289 5.691 22.781 1 97.31 167 ARG A CA 1
ATOM 1305 C C . ARG A 1 167 ? -11.828 4.488 23.594 1 97.31 167 ARG A C 1
ATOM 1307 O O . ARG A 1 167 ? -11.203 4.645 24.656 1 97.31 167 ARG A O 1
ATOM 1314 N N . LYS A 1 168 ? -12.133 3.279 23.078 1 98.31 168 LYS A N 1
ATOM 1315 C CA . LYS A 1 168 ? -11.953 2.119 23.938 1 98.31 168 LYS A CA 1
ATOM 1316 C C . LYS A 1 168 ? -10.953 1.133 23.344 1 98.31 168 LYS A C 1
ATOM 1318 O O . LYS A 1 168 ? -10.438 0.264 24.047 1 98.31 168 LYS A O 1
ATOM 1323 N N . LYS A 1 169 ? -10.68 1.208 22.109 1 98.69 169 LYS A N 1
ATOM 1324 C CA . LYS A 1 169 ? -9.883 0.194 21.422 1 98.69 169 LYS A CA 1
ATOM 1325 C C . LYS A 1 169 ? -8.977 0.824 20.375 1 98.69 169 LYS A C 1
ATOM 1327 O O . LYS A 1 169 ? -9.391 1.731 19.656 1 98.69 169 LYS A O 1
ATOM 1332 N N . VAL A 1 170 ? -7.711 0.432 20.328 1 98.88 170 VAL A N 1
ATOM 1333 C CA . VAL A 1 170 ? -6.766 0.842 19.297 1 98.88 170 VAL A CA 1
ATOM 1334 C C . VAL A 1 170 ? -6.273 -0.384 18.531 1 98.88 170 VAL A C 1
ATOM 1336 O O . VAL A 1 170 ? -5.816 -1.357 19.141 1 98.88 170 VAL A O 1
ATOM 1339 N N . THR A 1 171 ? -6.391 -0.399 17.266 1 98.88 171 THR A N 1
ATOM 1340 C CA . THR A 1 171 ? -5.949 -1.475 16.375 1 98.88 171 THR A CA 1
ATOM 1341 C C . THR A 1 171 ? -4.844 -0.991 15.445 1 98.88 171 THR A C 1
ATOM 1343 O O . THR A 1 171 ? -5 0.028 14.773 1 98.88 171 THR A O 1
ATOM 1346 N N . ALA A 1 172 ? -3.701 -1.68 15.406 1 98.88 172 ALA A N 1
ATOM 1347 C CA . ALA A 1 172 ? -2.66 -1.41 14.414 1 98.88 172 ALA A CA 1
ATOM 1348 C C . ALA A 1 172 ? -2.83 -2.297 13.188 1 98.88 172 ALA A C 1
ATOM 1350 O O . ALA A 1 172 ? -3.141 -3.484 13.305 1 98.88 172 ALA A O 1
ATOM 1351 N N . MET A 1 173 ? -2.697 -1.777 12.016 1 98.69 173 MET A N 1
ATOM 1352 C CA . MET A 1 173 ? -2.74 -2.559 10.789 1 98.69 173 MET A CA 1
ATOM 1353 C C . MET A 1 173 ? -1.421 -2.453 10.031 1 98.69 173 MET A C 1
ATOM 1355 O O . MET A 1 173 ? -0.938 -1.351 9.766 1 98.69 173 MET A O 1
ATOM 1359 N N . VAL A 1 174 ? -0.785 -3.559 9.688 1 98.38 174 VAL A N 1
ATOM 1360 C CA . VAL A 1 174 ? 0.516 -3.604 9.023 1 98.38 174 VAL A CA 1
ATOM 1361 C C . VAL A 1 174 ? 0.609 -4.852 8.148 1 98.38 174 VAL A C 1
ATOM 1363 O O . VAL A 1 174 ? -0.294 -5.691 8.156 1 98.38 174 VAL A O 1
ATOM 1366 N N . LYS A 1 175 ? 1.583 -4.949 7.328 1 97.81 175 LYS A N 1
ATOM 1367 C CA . LYS A 1 175 ? 1.88 -6.121 6.508 1 97.81 175 LYS A CA 1
ATOM 1368 C C . LYS A 1 175 ? 3.23 -6.727 6.883 1 97.81 175 LYS A C 1
ATOM 1370 O O . LYS A 1 175 ? 4.09 -6.918 6.02 1 97.81 175 LYS A O 1
ATOM 1375 N N . ASP A 1 176 ? 3.385 -7.082 8.148 1 96.94 176 ASP A N 1
ATOM 1376 C CA . ASP A 1 176 ? 4.699 -7.461 8.656 1 96.94 176 ASP A CA 1
ATOM 1377 C C . ASP A 1 176 ? 4.992 -8.93 8.375 1 96.94 176 ASP A C 1
ATOM 1379 O O . ASP A 1 176 ? 6.086 -9.422 8.672 1 96.94 176 ASP A O 1
ATOM 1383 N N . ASN A 1 177 ? 4.066 -9.688 7.738 1 93.62 177 ASN A N 1
ATOM 1384 C CA . ASN A 1 177 ? 4.379 -11.031 7.266 1 93.62 177 ASN A CA 1
ATOM 1385 C C . ASN A 1 177 ? 5.184 -11 5.973 1 93.62 177 ASN A C 1
ATOM 1387 O O . ASN A 1 177 ? 5.855 -11.977 5.625 1 93.62 177 ASN A O 1
ATOM 1391 N N . ILE A 1 178 ? 5.082 -9.906 5.234 1 95.19 178 ILE A N 1
ATOM 1392 C CA . ILE A 1 178 ? 5.852 -9.742 4.008 1 95.19 178 ILE A CA 1
ATOM 1393 C C . ILE A 1 178 ? 7.016 -8.781 4.25 1 95.19 178 ILE A C 1
ATOM 1395 O O . ILE A 1 178 ? 8.172 -9.109 3.963 1 95.19 178 ILE A O 1
ATOM 1399 N N . MET A 1 179 ? 6.684 -7.602 4.699 1 97.12 179 MET A N 1
ATOM 1400 C CA . MET A 1 179 ? 7.719 -6.629 5.043 1 97.12 179 MET A CA 1
ATOM 1401 C C . MET A 1 179 ? 8.102 -6.738 6.516 1 97.12 179 MET A C 1
ATOM 1403 O O . MET A 1 179 ? 7.609 -5.977 7.348 1 97.12 179 MET A O 1
ATOM 1407 N N . LYS A 1 180 ? 8.992 -7.539 6.805 1 95.88 180 LYS A N 1
ATOM 1408 C CA . LYS A 1 180 ? 9.297 -7.984 8.164 1 95.88 180 LYS A CA 1
ATOM 1409 C C . LYS A 1 180 ? 10.047 -6.906 8.938 1 95.88 180 LYS A C 1
ATOM 1411 O O . LYS A 1 180 ? 9.914 -6.805 10.156 1 95.88 180 LYS A O 1
ATOM 1416 N N . GLN A 1 181 ? 10.82 -6.09 8.219 1 97.19 181 GLN A N 1
ATOM 1417 C CA . GLN A 1 181 ? 11.617 -5.094 8.93 1 97.19 181 GLN A CA 1
ATOM 1418 C C . GLN A 1 181 ? 10.883 -3.76 9.016 1 97.19 181 GLN A C 1
ATOM 1420 O O . GLN A 1 181 ? 10.734 -3.195 10.102 1 97.19 181 GLN A O 1
ATOM 1425 N N . THR A 1 182 ? 10.359 -3.285 7.902 1 98.19 182 THR A N 1
ATOM 1426 C CA . THR A 1 182 ? 9.703 -1.98 7.902 1 98.19 182 THR A CA 1
ATOM 1427 C C . THR A 1 182 ? 8.398 -2.031 8.68 1 98.19 182 THR A C 1
ATOM 1429 O O . THR A 1 182 ? 8.289 -1.457 9.766 1 98.19 182 THR A O 1
ATOM 1432 N N . ASP A 1 183 ? 7.434 -2.83 8.195 1 98.44 183 ASP A N 1
ATOM 1433 C CA . ASP A 1 183 ? 6.18 -2.982 8.922 1 98.44 183 ASP A CA 1
ATOM 1434 C C . ASP A 1 183 ? 6.402 -3.658 10.273 1 98.44 183 ASP A C 1
ATOM 1436 O O . ASP A 1 183 ? 5.695 -3.373 11.242 1 98.44 183 ASP A O 1
ATOM 1440 N N . GLY A 1 184 ? 7.383 -4.57 10.289 1 97.94 184 GLY A N 1
ATOM 1441 C CA . GLY A 1 184 ? 7.723 -5.219 11.547 1 97.94 184 GLY A CA 1
ATOM 1442 C C . GLY A 1 184 ? 8.148 -4.238 12.625 1 97.94 184 GLY A C 1
ATOM 1443 O O . GLY A 1 184 ? 7.773 -4.383 13.789 1 97.94 184 GLY A O 1
ATOM 1444 N N . LEU A 1 185 ? 8.969 -3.252 12.258 1 98.19 185 LEU A N 1
ATOM 1445 C CA . LEU A 1 185 ? 9.383 -2.221 13.203 1 98.19 185 LEU A CA 1
ATOM 1446 C C . LEU A 1 185 ? 8.164 -1.5 13.781 1 98.19 185 LEU A C 1
ATOM 1448 O O . LEU A 1 185 ? 8.078 -1.303 15 1 98.19 185 LEU A O 1
ATOM 1452 N N . PHE A 1 186 ? 7.273 -1.076 12.945 1 98.69 186 PHE A N 1
ATOM 1453 C CA . PHE A 1 186 ? 6.062 -0.393 13.375 1 98.69 186 PHE A CA 1
ATOM 1454 C C . PHE A 1 186 ? 5.277 -1.253 14.359 1 98.69 186 PHE A C 1
ATOM 1456 O O . PHE A 1 186 ? 4.844 -0.77 15.406 1 98.69 186 PHE A O 1
ATOM 1463 N N . HIS A 1 187 ? 5.098 -2.512 14.008 1 98.69 187 HIS A N 1
ATOM 1464 C CA . HIS A 1 187 ? 4.336 -3.443 14.836 1 98.69 187 HIS A CA 1
ATOM 1465 C C . HIS A 1 187 ? 5.004 -3.648 16.188 1 98.69 187 HIS A C 1
ATOM 1467 O O . HIS A 1 187 ? 4.324 -3.688 17.219 1 98.69 187 HIS A O 1
ATOM 1473 N N . ASP A 1 188 ? 6.305 -3.818 16.172 1 98 188 ASP A N 1
ATOM 1474 C CA . ASP A 1 188 ? 7.039 -4.012 17.422 1 98 188 ASP A CA 1
ATOM 1475 C C . ASP A 1 188 ? 6.887 -2.801 18.328 1 98 188 ASP A C 1
ATOM 1477 O O . ASP A 1 188 ? 6.684 -2.953 19.547 1 98 188 ASP A O 1
ATOM 1481 N N . ILE A 1 189 ? 7.027 -1.642 17.766 1 98.38 189 ILE A N 1
ATOM 1482 C CA . ILE A 1 189 ? 6.879 -0.419 18.547 1 98.38 189 ILE A CA 1
ATOM 1483 C C . ILE A 1 189 ? 5.457 -0.328 19.109 1 98.38 189 ILE A C 1
ATOM 1485 O O . ILE A 1 189 ? 5.254 0.068 20.25 1 98.38 189 ILE A O 1
ATOM 1489 N N . PHE A 1 190 ? 4.434 -0.689 18.312 1 98.81 190 PHE A N 1
ATOM 1490 C CA . PHE A 1 190 ? 3.041 -0.685 18.75 1 98.81 190 PHE A CA 1
ATOM 1491 C C . PHE A 1 190 ? 2.857 -1.562 19.984 1 98.81 190 PHE A C 1
ATOM 1493 O O . PHE A 1 190 ? 2.236 -1.143 20.953 1 98.81 190 PHE A O 1
ATOM 1500 N N . LYS A 1 191 ? 3.391 -2.764 19.875 1 98.31 191 LYS A N 1
ATOM 1501 C CA . LYS A 1 191 ? 3.287 -3.693 21 1 98.31 191 LYS A CA 1
ATOM 1502 C C . LYS A 1 191 ? 3.939 -3.117 22.25 1 98.31 191 LYS A C 1
ATOM 1504 O O . LYS A 1 191 ? 3.408 -3.26 23.359 1 98.31 191 LYS A O 1
ATOM 1509 N N . GLU A 1 192 ? 5.074 -2.496 22.062 1 98.06 192 GLU A N 1
ATOM 1510 C CA . GLU A 1 192 ? 5.797 -1.923 23.188 1 98.06 192 GLU A CA 1
ATOM 1511 C C . GLU A 1 192 ? 5.027 -0.756 23.797 1 98.06 192 GLU A C 1
ATOM 1513 O O . GLU A 1 192 ? 4.859 -0.689 25.016 1 98.06 192 GLU A O 1
ATOM 1518 N N . VAL A 1 193 ? 4.562 0.175 23 1 98.31 193 VAL A N 1
ATOM 1519 C CA . VAL A 1 193 ? 3.848 1.361 23.469 1 98.31 193 VAL A CA 1
ATOM 1520 C C . VAL A 1 193 ? 2.527 0.95 24.109 1 98.31 193 VAL A C 1
ATOM 1522 O O . VAL A 1 193 ? 2.102 1.55 25.109 1 98.31 193 VAL A O 1
ATOM 1525 N N . ALA A 1 194 ? 1.829 -0.051 23.578 1 98.62 194 ALA A N 1
ATOM 1526 C CA . ALA A 1 194 ? 0.529 -0.514 24.062 1 98.62 194 ALA A CA 1
ATOM 1527 C C . ALA A 1 194 ? 0.592 -0.89 25.547 1 98.62 194 ALA A C 1
ATOM 1529 O O . ALA A 1 194 ? -0.387 -0.722 26.266 1 98.62 194 ALA A O 1
ATOM 1530 N N . LYS A 1 195 ? 1.721 -1.326 26.016 1 98.31 195 LYS A N 1
ATOM 1531 C CA . LYS A 1 195 ? 1.9 -1.743 27.391 1 98.31 195 LYS A CA 1
ATOM 1532 C C . LYS A 1 195 ? 1.703 -0.57 28.359 1 98.31 195 LYS A C 1
ATOM 1534 O O . LYS A 1 195 ? 1.399 -0.767 29.531 1 98.31 195 LYS A O 1
ATOM 1539 N N . GLU A 1 196 ? 1.908 0.612 27.906 1 97.69 196 GLU A N 1
ATOM 1540 C CA . GLU A 1 196 ? 1.779 1.812 28.719 1 97.69 196 GLU A CA 1
ATOM 1541 C C . GLU A 1 196 ? 0.321 2.248 28.844 1 97.69 196 GLU A C 1
ATOM 1543 O O . GLU A 1 196 ? -0.002 3.154 29.609 1 97.69 196 GLU A O 1
ATOM 1548 N N . TYR A 1 197 ? -0.576 1.61 28.172 1 97.94 197 TYR A N 1
ATOM 1549 C CA . TYR A 1 197 ? -1.989 1.971 28.156 1 97.94 197 TYR A CA 1
ATOM 1550 C C . TYR A 1 197 ? -2.863 0.757 28.453 1 97.94 197 TYR A C 1
ATOM 1552 O O . TYR A 1 197 ? -3.707 0.378 27.641 1 97.94 197 TYR A O 1
ATOM 1560 N N . PRO A 1 198 ? -2.816 0.162 29.609 1 97.69 198 PRO A N 1
ATOM 1561 C CA . PRO A 1 198 ? -3.498 -1.093 29.938 1 97.69 198 PRO A CA 1
ATOM 1562 C C . PRO A 1 198 ? -5.02 -0.952 29.953 1 97.69 198 PRO A C 1
ATOM 1564 O O . PRO A 1 198 ? -5.734 -1.954 29.891 1 97.69 198 PRO A O 1
ATOM 1567 N N . GLU A 1 199 ? -5.523 0.261 30.016 1 97.75 199 GLU A N 1
ATOM 1568 C CA . GLU A 1 199 ? -6.965 0.486 30.094 1 97.75 199 GLU A CA 1
ATOM 1569 C C . GLU A 1 199 ? -7.621 0.359 28.719 1 97.75 199 GLU A C 1
ATOM 1571 O O . GLU A 1 199 ? -8.844 0.248 28.625 1 97.75 199 GLU A O 1
ATOM 1576 N N . LEU A 1 200 ? -6.898 0.389 27.672 1 98.44 200 LEU A N 1
ATOM 1577 C CA . LEU A 1 200 ? -7.422 0.304 26.312 1 98.44 200 LEU A CA 1
ATOM 1578 C C . LEU A 1 200 ? -7.336 -1.124 25.781 1 98.44 200 LEU A C 1
ATOM 1580 O O . LEU A 1 200 ? -6.371 -1.836 26.062 1 98.44 200 LEU A O 1
ATOM 1584 N N . GLU A 1 201 ? -8.352 -1.531 25.078 1 98.62 201 GLU A N 1
ATOM 1585 C CA . GLU A 1 201 ? -8.234 -2.75 24.281 1 98.62 201 GLU A CA 1
ATOM 1586 C C . GLU A 1 201 ? -7.289 -2.551 23.109 1 98.62 201 GLU A C 1
ATOM 1588 O O . GLU A 1 201 ? -7.32 -1.509 22.453 1 98.62 201 GLU A O 1
ATOM 1593 N N . VAL A 1 202 ? -6.418 -3.586 22.906 1 98.31 202 VAL A N 1
ATOM 1594 C CA . VAL A 1 202 ? -5.418 -3.445 21.844 1 98.31 202 VAL A CA 1
ATOM 1595 C C . VAL A 1 202 ? -5.387 -4.711 20.984 1 98.31 202 VAL A C 1
ATOM 1597 O O . VAL A 1 202 ? -5.516 -5.82 21.516 1 98.31 202 VAL A O 1
ATOM 1600 N N . ASN A 1 203 ? -5.281 -4.566 19.703 1 97.69 203 ASN A N 1
ATOM 1601 C CA . ASN A 1 203 ? -4.996 -5.684 18.812 1 97.69 203 ASN A CA 1
ATOM 1602 C C . ASN A 1 203 ? -4.332 -5.211 17.531 1 97.69 203 ASN A C 1
ATOM 1604 O O . ASN A 1 203 ? -4.031 -4.023 17.375 1 97.69 203 ASN A O 1
ATOM 1608 N N . SER A 1 204 ? -3.896 -6.109 16.719 1 97.75 204 SER A N 1
ATOM 1609 C CA . SER A 1 204 ? -3.301 -5.824 15.414 1 97.75 204 SER A CA 1
ATOM 1610 C C . SER A 1 204 ? -3.854 -6.754 14.344 1 97.75 204 SER A C 1
ATOM 1612 O O . SER A 1 204 ? -4.312 -7.859 14.648 1 97.75 204 SER A O 1
ATOM 1614 N N . GLN A 1 205 ? -3.877 -6.277 13.164 1 96.88 205 GLN A N 1
ATOM 1615 C CA . GLN A 1 205 ? -4.281 -7.066 12.008 1 96.88 205 GLN A CA 1
ATOM 1616 C C . GLN A 1 205 ? -3.357 -6.82 10.82 1 96.88 205 GLN A C 1
ATOM 1618 O O . GLN A 1 205 ? -2.807 -5.727 10.672 1 96.88 205 GLN A O 1
ATOM 1623 N N . ILE A 1 206 ? -3.227 -7.852 10 1 96.56 206 ILE A N 1
ATOM 1624 C CA . ILE A 1 206 ? -2.562 -7.652 8.719 1 96.56 206 ILE A CA 1
ATOM 1625 C C . ILE A 1 206 ? -3.412 -6.742 7.832 1 96.56 206 ILE A C 1
ATOM 1627 O O . ILE A 1 206 ? -4.637 -6.875 7.789 1 96.56 206 ILE A O 1
ATOM 1631 N N . ILE A 1 207 ? -2.805 -5.867 7.102 1 98.44 207 ILE A N 1
ATOM 1632 C CA . ILE A 1 207 ? -3.477 -4.746 6.453 1 98.44 207 ILE A CA 1
ATOM 1633 C C . ILE A 1 207 ? -4.52 -5.273 5.469 1 98.44 207 ILE A C 1
ATOM 1635 O O . ILE A 1 207 ? -5.59 -4.676 5.312 1 98.44 207 ILE A O 1
ATOM 1639 N N . ASP A 1 208 ? -4.25 -6.43 4.723 1 96.44 208 ASP A N 1
ATOM 1640 C CA . ASP A 1 208 ? -5.191 -6.91 3.715 1 96.44 208 ASP A CA 1
ATOM 1641 C C . ASP A 1 208 ? -6.477 -7.418 4.359 1 96.44 208 ASP A C 1
ATOM 1643 O O . ASP A 1 208 ? -7.566 -6.938 4.051 1 96.44 208 ASP A O 1
ATOM 1647 N N . ILE A 1 209 ? -6.395 -8.289 5.355 1 94.94 209 ILE A N 1
ATOM 1648 C CA . ILE A 1 209 ? -7.582 -8.812 6.023 1 94.94 209 ILE A CA 1
ATOM 1649 C C . ILE A 1 209 ? -8.195 -7.727 6.906 1 94.94 209 ILE A C 1
ATOM 1651 O O . ILE A 1 209 ? -9.414 -7.664 7.07 1 94.94 209 ILE A O 1
ATOM 1655 N N . GLY A 1 210 ? -7.363 -6.867 7.504 1 97.5 210 GLY A N 1
ATOM 1656 C CA . GLY A 1 210 ? -7.871 -5.742 8.273 1 97.5 210 GLY A CA 1
ATOM 1657 C C . GLY A 1 210 ? -8.742 -4.809 7.453 1 97.5 210 GLY A C 1
ATOM 1658 O O . GLY A 1 210 ? -9.812 -4.398 7.906 1 97.5 210 GLY A O 1
ATOM 1659 N N . ALA A 1 211 ? -8.273 -4.453 6.27 1 98.38 211 ALA A N 1
ATOM 1660 C CA . ALA A 1 211 ? -9.055 -3.594 5.383 1 98.38 211 ALA A CA 1
ATOM 1661 C C . ALA A 1 211 ? -10.359 -4.266 4.98 1 98.38 211 ALA A C 1
ATOM 1663 O O . ALA A 1 211 ? -11.398 -3.604 4.875 1 98.38 211 ALA A O 1
ATOM 1664 N N . ALA A 1 212 ? -10.297 -5.562 4.727 1 97.38 212 ALA A N 1
ATOM 1665 C CA . ALA A 1 212 ? -11.492 -6.324 4.379 1 97.38 212 ALA A CA 1
ATOM 1666 C C . ALA A 1 212 ? -12.508 -6.293 5.516 1 97.38 212 ALA A C 1
ATOM 1668 O O . ALA A 1 212 ? -13.703 -6.062 5.281 1 97.38 212 ALA A O 1
ATOM 1669 N N . ASN A 1 213 ? -12.047 -6.559 6.742 1 97.06 213 ASN A N 1
ATOM 1670 C CA . ASN A 1 213 ? -12.906 -6.516 7.918 1 97.06 213 ASN A CA 1
ATOM 1671 C C . ASN A 1 213 ? -13.492 -5.125 8.133 1 97.06 213 ASN A C 1
ATOM 1673 O O . ASN A 1 213 ? -14.656 -4.988 8.516 1 97.06 213 ASN A O 1
ATOM 1677 N N . LEU A 1 214 ? -12.672 -4.168 7.895 1 97.88 214 LEU A N 1
ATOM 1678 C CA . LEU A 1 214 ? -13.094 -2.777 8.047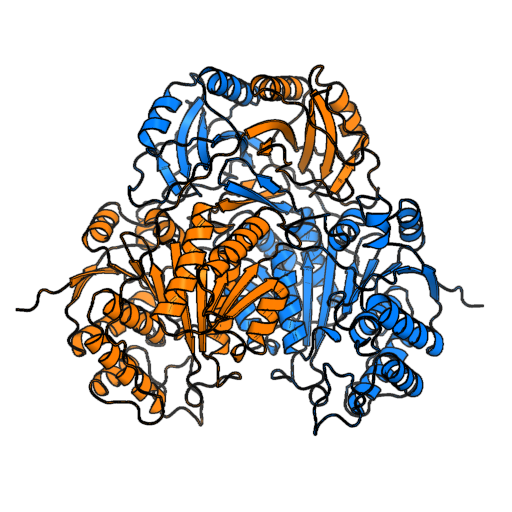 1 97.88 214 LEU A CA 1
ATOM 1679 C C . LEU A 1 214 ? -14.211 -2.432 7.07 1 97.88 214 LEU A C 1
ATOM 1681 O O . LEU A 1 214 ? -15.172 -1.757 7.434 1 97.88 214 LEU A O 1
ATOM 1685 N N . ALA A 1 215 ? -14.07 -2.848 5.832 1 97.69 215 ALA A N 1
ATOM 1686 C CA . ALA A 1 215 ? -15.055 -2.574 4.789 1 97.69 215 ALA A CA 1
ATOM 1687 C C . ALA A 1 215 ? -16.359 -3.303 5.066 1 97.69 215 ALA A C 1
ATOM 1689 O O . ALA A 1 215 ? -17.438 -2.809 4.723 1 97.69 215 ALA A O 1
ATOM 1690 N N . ASP A 1 216 ? -16.312 -4.449 5.656 1 96.62 216 ASP A N 1
ATOM 1691 C CA . ASP A 1 216 ? -17.469 -5.309 5.844 1 96.62 216 ASP A CA 1
ATOM 1692 C C . ASP A 1 216 ? -18.156 -5.023 7.176 1 96.62 216 ASP A C 1
ATOM 1694 O O . ASP A 1 216 ? -19.391 -4.93 7.242 1 96.62 216 ASP A O 1
ATOM 1698 N N . ARG A 1 217 ? -17.375 -4.922 8.328 1 96.12 217 ARG A N 1
ATOM 1699 C CA . ARG A 1 217 ? -17.891 -4.746 9.688 1 96.12 217 ARG A CA 1
ATOM 1700 C C . ARG A 1 217 ? -17.141 -3.639 10.422 1 96.12 217 ARG A C 1
ATOM 1702 O O . ARG A 1 217 ? -16.547 -3.875 11.469 1 96.12 217 ARG A O 1
ATOM 1709 N N . PRO A 1 218 ? -17.281 -2.402 9.922 1 97.69 218 PRO A N 1
ATOM 1710 C CA . PRO A 1 218 ? -16.531 -1.287 10.5 1 97.69 218 PRO A CA 1
ATOM 1711 C C . PRO A 1 218 ? -16.859 -1.057 11.977 1 97.69 218 PRO A C 1
ATOM 1713 O O . PRO A 1 218 ? -16.062 -0.475 12.711 1 97.69 218 PRO A O 1
ATOM 1716 N N . GLN A 1 219 ? -18.031 -1.552 12.484 1 96.44 219 GLN A N 1
ATOM 1717 C CA . GLN A 1 219 ? -18.453 -1.339 13.867 1 96.44 219 GLN A CA 1
ATOM 1718 C C . GLN A 1 219 ? -17.531 -2.053 14.844 1 96.44 219 GLN A C 1
ATOM 1720 O O . GLN A 1 219 ? -17.547 -1.763 16.047 1 96.44 219 GLN A O 1
ATOM 1725 N N . ASN A 1 220 ? -16.75 -3.004 14.32 1 97.06 220 ASN A N 1
ATOM 1726 C CA . ASN A 1 220 ? -15.836 -3.76 15.18 1 97.06 220 ASN A CA 1
ATOM 1727 C C . ASN A 1 220 ? -14.562 -2.973 15.477 1 97.06 220 ASN A C 1
ATOM 1729 O O . ASN A 1 220 ? -13.727 -3.416 16.266 1 97.06 220 ASN A O 1
ATOM 1733 N N . PHE A 1 221 ? -14.422 -1.78 14.922 1 98.5 221 PHE A N 1
ATOM 1734 C CA . PHE A 1 221 ? -13.219 -0.969 15.094 1 98.5 221 PHE A CA 1
ATOM 1735 C C . PHE A 1 221 ? -13.539 0.329 15.82 1 98.5 221 PHE A C 1
ATOM 1737 O O . PHE A 1 221 ? -14.695 0.76 15.859 1 98.5 221 PHE A O 1
ATOM 1744 N N . ASP A 1 222 ? -12.594 0.886 16.438 1 98.69 222 ASP A N 1
ATOM 1745 C CA . ASP A 1 222 ? -12.719 2.141 17.188 1 98.69 222 ASP A CA 1
ATOM 1746 C C . ASP A 1 222 ? -11.664 3.148 16.734 1 98.69 222 ASP A C 1
ATOM 1748 O O . ASP A 1 222 ? -11.883 3.908 15.789 1 98.69 222 ASP A O 1
ATOM 1752 N N . VAL A 1 223 ? -10.414 3.033 17.109 1 98.88 223 VAL A N 1
ATOM 1753 C CA . VAL A 1 223 ? -9.281 3.797 16.594 1 98.88 223 VAL A CA 1
ATOM 1754 C C . VAL A 1 223 ? -8.336 2.867 15.844 1 98.88 223 VAL A C 1
ATOM 1756 O O . VAL A 1 223 ? -7.938 1.822 16.359 1 98.88 223 VAL A O 1
ATOM 1759 N N . VAL A 1 224 ? -8.023 3.168 14.641 1 98.94 224 VAL A N 1
ATOM 1760 C CA . VAL A 1 224 ? -7.047 2.408 13.867 1 98.94 224 VAL A CA 1
ATOM 1761 C C . VAL A 1 224 ? -5.816 3.268 13.594 1 98.94 224 VAL A C 1
ATOM 1763 O O . VAL A 1 224 ? -5.938 4.41 13.148 1 98.94 224 VAL A O 1
ATOM 1766 N N . VAL A 1 225 ? -4.648 2.803 13.93 1 98.94 225 VAL A N 1
ATOM 1767 C CA . VAL A 1 225 ? -3.396 3.496 13.633 1 98.94 225 VAL A CA 1
ATOM 1768 C C . VAL A 1 225 ? -2.578 2.686 12.633 1 98.94 225 VAL A C 1
ATOM 1770 O O . VAL A 1 225 ? -2.535 1.456 12.711 1 98.94 225 VAL A O 1
ATOM 1773 N N . THR A 1 226 ? -2.027 3.303 11.625 1 98.94 226 THR A N 1
ATOM 1774 C CA . THR A 1 226 ? -1.294 2.576 10.594 1 98.94 226 THR A CA 1
ATOM 1775 C C . THR A 1 226 ? -0.374 3.514 9.82 1 98.94 226 THR A C 1
ATOM 1777 O O . THR A 1 226 ? -0.297 4.707 10.125 1 98.94 226 THR A O 1
ATOM 1780 N N . LEU A 1 227 ? 0.4 2.99 8.875 1 98.88 227 LEU A N 1
ATOM 1781 C CA . LEU A 1 227 ? 1.381 3.688 8.047 1 98.88 227 LEU A CA 1
ATOM 1782 C C . LEU A 1 227 ? 0.694 4.512 6.965 1 98.88 227 LEU A C 1
ATOM 1784 O O . LEU A 1 227 ? -0.516 4.391 6.762 1 98.88 227 LEU A O 1
ATOM 1788 N N . ASN A 1 228 ? 1.401 5.367 6.289 1 98.81 228 ASN A N 1
ATOM 1789 C CA . ASN A 1 228 ? 0.91 6.43 5.418 1 98.81 228 ASN A CA 1
ATOM 1790 C C . ASN A 1 228 ? 0.072 5.875 4.273 1 98.81 228 ASN A C 1
ATOM 1792 O O . ASN A 1 228 ? -1.091 6.246 4.109 1 98.81 228 ASN A O 1
ATOM 1796 N N . LEU A 1 229 ? 0.6 4.945 3.527 1 98.81 229 LEU A N 1
ATOM 1797 C CA . LEU A 1 229 ? -0.11 4.418 2.367 1 98.81 229 LEU A CA 1
ATOM 1798 C C . LEU A 1 229 ? -1.37 3.672 2.795 1 98.81 229 LEU A C 1
ATOM 1800 O O . LEU A 1 229 ? -2.436 3.854 2.199 1 98.81 229 LEU A O 1
ATOM 1804 N N . TYR A 1 230 ? -1.211 2.807 3.801 1 98.88 230 TYR A N 1
ATOM 1805 C CA . TYR A 1 230 ? -2.346 2.037 4.297 1 98.88 230 TYR A CA 1
ATOM 1806 C C . TYR A 1 230 ? -3.443 2.959 4.82 1 98.88 230 TYR A C 1
ATOM 1808 O O . TYR A 1 230 ? -4.625 2.76 4.52 1 98.88 230 TYR A O 1
ATOM 1816 N N . GLY A 1 231 ? -3.002 3.949 5.59 1 98.75 231 GLY A N 1
ATOM 1817 C CA . GLY A 1 231 ? -3.957 4.898 6.141 1 98.75 231 GLY A CA 1
ATOM 1818 C C . GLY A 1 231 ? -4.723 5.656 5.074 1 98.75 231 GLY A C 1
ATOM 1819 O O . GLY A 1 231 ? -5.914 5.941 5.242 1 98.75 231 GLY A O 1
ATOM 1820 N N . ASP A 1 232 ? -4.016 6.027 4.008 1 97.94 232 ASP A N 1
ATOM 1821 C CA . ASP A 1 232 ? -4.664 6.695 2.883 1 97.94 232 ASP A CA 1
ATOM 1822 C C . ASP A 1 232 ? -5.777 5.836 2.295 1 97.94 232 ASP A C 1
ATOM 1824 O O . ASP A 1 232 ? -6.895 6.312 2.08 1 97.94 232 ASP A O 1
ATOM 1828 N N . ILE A 1 233 ? -5.547 4.586 2.131 1 98.56 233 ILE A N 1
ATOM 1829 C CA . ILE A 1 233 ? -6.48 3.662 1.497 1 98.56 233 ILE A CA 1
ATOM 1830 C C . ILE A 1 233 ? -7.668 3.412 2.426 1 98.56 233 ILE A C 1
ATOM 1832 O O . ILE A 1 233 ? -8.82 3.602 2.033 1 98.56 233 ILE A O 1
ATOM 1836 N N . ILE A 1 234 ? -7.418 3.059 3.703 1 98.75 234 ILE A N 1
ATOM 1837 C CA . ILE A 1 234 ? -8.5 2.594 4.559 1 98.75 234 ILE A CA 1
ATOM 1838 C C . ILE A 1 234 ? -9.336 3.785 5.027 1 98.75 234 ILE A C 1
ATOM 1840 O O . ILE A 1 234 ? -10.531 3.648 5.285 1 98.75 234 ILE A O 1
ATOM 1844 N N . SER A 1 235 ? -8.711 4.988 5.16 1 98.06 235 SER A N 1
ATOM 1845 C CA . SER A 1 235 ? -9.5 6.141 5.57 1 98.06 235 SER A CA 1
ATOM 1846 C C . SER A 1 235 ? -10.492 6.543 4.484 1 98.06 235 SER A C 1
ATOM 1848 O O . SER A 1 235 ? -11.609 6.984 4.785 1 98.06 235 SER A O 1
ATOM 1850 N N . ASP A 1 236 ? -10.125 6.453 3.189 1 97.38 236 ASP A N 1
ATOM 1851 C CA . ASP A 1 236 ? -11.07 6.707 2.102 1 97.38 236 ASP A CA 1
ATOM 1852 C C . ASP A 1 236 ? -12.18 5.66 2.082 1 97.38 236 ASP A C 1
ATOM 1854 O O . ASP A 1 236 ? -13.336 5.98 1.793 1 97.38 236 ASP A O 1
ATOM 1858 N N . ILE A 1 237 ? -11.828 4.375 2.348 1 98.25 237 ILE A N 1
ATOM 1859 C CA . ILE A 1 237 ? -12.82 3.312 2.422 1 98.25 237 ILE A CA 1
ATOM 1860 C C . ILE A 1 237 ? -13.852 3.648 3.494 1 98.25 237 ILE A C 1
ATOM 1862 O O . ILE A 1 237 ? -15.055 3.664 3.223 1 98.25 237 ILE A O 1
ATOM 1866 N N . VAL A 1 238 ? -13.406 4.008 4.699 1 97.94 238 VAL A N 1
ATOM 1867 C CA . VAL A 1 238 ? -14.289 4.262 5.832 1 97.94 238 VAL A CA 1
ATOM 1868 C C . VAL A 1 238 ? -15.172 5.469 5.535 1 97.94 238 VAL A C 1
ATOM 1870 O O . VAL A 1 238 ? -16.375 5.445 5.816 1 97.94 238 VAL A O 1
ATOM 1873 N N . ALA A 1 239 ? -14.586 6.488 4.996 1 96.44 239 ALA A N 1
ATOM 1874 C CA . ALA A 1 239 ? -15.352 7.691 4.676 1 96.44 239 ALA A CA 1
ATOM 1875 C C . ALA A 1 239 ? -16.438 7.395 3.648 1 96.44 239 ALA A C 1
ATOM 1877 O O . ALA A 1 239 ? -17.562 7.875 3.773 1 96.44 239 ALA A O 1
ATOM 1878 N N . GLN A 1 240 ? -16.094 6.613 2.65 1 95.94 240 GLN A N 1
ATOM 1879 C CA . GLN A 1 240 ? -17.047 6.305 1.587 1 95.94 240 GLN A CA 1
ATOM 1880 C C . GLN A 1 240 ? -18.188 5.438 2.105 1 95.94 240 GLN A C 1
ATOM 1882 O O . GLN A 1 240 ? -19.359 5.695 1.805 1 95.94 240 GLN A O 1
ATOM 1887 N N . ILE A 1 241 ? -17.859 4.395 2.889 1 96.38 241 ILE A N 1
ATOM 1888 C CA . ILE A 1 241 ? -18.891 3.469 3.32 1 96.38 241 ILE A CA 1
ATOM 1889 C C . ILE A 1 241 ? -19.734 4.113 4.426 1 96.38 241 ILE A C 1
ATOM 1891 O O . ILE A 1 241 ? -20.812 3.617 4.762 1 96.38 241 ILE A O 1
ATOM 1895 N N . ALA A 1 242 ? -19.219 5.191 5.062 1 94.75 242 ALA A N 1
ATOM 1896 C CA . ALA A 1 242 ? -20.016 5.949 6.023 1 94.75 242 ALA A CA 1
ATOM 1897 C C . ALA A 1 242 ? -21.109 6.766 5.316 1 94.75 242 ALA A C 1
ATOM 1899 O O . ALA A 1 242 ? -22.062 7.211 5.949 1 94.75 242 ALA A O 1
ATOM 1900 N N . GLY A 1 243 ? -20.969 7.047 4.074 1 91.12 243 GLY A N 1
ATOM 1901 C CA . GLY A 1 243 ? -21.984 7.766 3.316 1 91.12 243 GLY A CA 1
ATOM 1902 C C . GLY A 1 243 ? -21.406 8.523 2.135 1 91.12 243 GLY A C 1
ATOM 1903 O O . GLY A 1 243 ? -22.016 8.57 1.064 1 91.12 243 GLY A O 1
ATOM 1904 N N . SER A 1 244 ? -20.375 9.211 2.42 1 89.25 244 SER A N 1
ATOM 1905 C CA . SER A 1 244 ? -19.734 9.977 1.353 1 89.25 244 SER A CA 1
ATOM 1906 C C . SER A 1 244 ? -18.375 10.508 1.79 1 89.25 244 SER A C 1
ATOM 1908 O O . SER A 1 244 ? -18.234 11.07 2.877 1 89.25 244 SER A O 1
ATOM 1910 N N . VAL A 1 245 ? -17.422 10.406 0.849 1 88.06 245 VAL A N 1
ATOM 1911 C CA . VAL A 1 245 ? -16.109 11 1.099 1 88.06 245 VAL A CA 1
ATOM 1912 C C . VAL A 1 245 ? -16.234 12.516 1.211 1 88.06 245 VAL A C 1
ATOM 1914 O O . VAL A 1 245 ? -15.438 13.164 1.885 1 88.06 245 VAL A O 1
ATOM 1917 N N . GLY A 1 246 ? -17.281 13.078 0.713 1 89.88 246 GLY A N 1
ATOM 1918 C CA . GLY A 1 246 ? -17.5 14.516 0.656 1 89.88 246 GLY A CA 1
ATOM 1919 C C . GLY A 1 246 ? -17.812 15.125 2.01 1 89.88 246 GLY A C 1
ATOM 1920 O O . GLY A 1 246 ? -17.703 16.344 2.182 1 89.88 246 GLY A O 1
ATOM 1921 N N . MET A 1 247 ? -18.109 14.328 2.967 1 94.06 247 MET A N 1
ATOM 1922 C CA . MET A 1 247 ? -18.531 14.844 4.262 1 94.06 247 MET A CA 1
ATOM 1923 C C . MET A 1 247 ? -17.406 14.766 5.281 1 94.06 247 MET A C 1
ATOM 1925 O O . MET A 1 247 ? -17.516 15.305 6.383 1 94.06 247 MET A O 1
ATOM 1929 N N . ALA A 1 248 ? -16.328 14.117 4.883 1 95.69 248 ALA A N 1
ATOM 1930 C CA . ALA A 1 248 ? -15.312 13.773 5.871 1 95.69 248 ALA A CA 1
ATOM 1931 C C . ALA A 1 248 ? -14.219 14.836 5.914 1 95.69 248 ALA A C 1
ATOM 1933 O O . ALA A 1 248 ? -13.641 15.18 4.883 1 95.69 248 ALA A O 1
ATOM 1934 N N . GLY A 1 249 ? -13.984 15.406 7.066 1 97.38 249 GLY A N 1
ATOM 1935 C CA . GLY A 1 249 ? -12.859 16.281 7.316 1 97.38 249 GLY A CA 1
ATOM 1936 C C . GLY A 1 249 ? -11.695 15.594 8.008 1 97.38 249 GLY A C 1
ATOM 1937 O O . GLY A 1 249 ? -11.844 14.461 8.484 1 97.38 249 GLY A O 1
ATOM 1938 N N . SER A 1 250 ? -10.578 16.25 8.023 1 98.06 250 SER A N 1
ATOM 1939 C CA . SER A 1 250 ? -9.398 15.68 8.672 1 98.06 250 SER A CA 1
ATOM 1940 C C . SER A 1 250 ? -8.547 16.766 9.305 1 98.06 250 SER A C 1
ATOM 1942 O O . SER A 1 250 ? -8.672 17.953 8.961 1 98.06 250 SER A O 1
ATOM 1944 N N . SER A 1 251 ? -7.789 16.453 10.242 1 98 251 SER A N 1
ATOM 1945 C CA . SER A 1 251 ? -6.762 17.297 10.828 1 98 251 SER A CA 1
ATOM 1946 C C . SER A 1 251 ? -5.375 16.688 10.664 1 98 251 SER A C 1
ATOM 1948 O O . SER A 1 251 ? -5.215 15.469 10.758 1 98 251 SER A O 1
ATOM 1950 N N . ASN A 1 252 ? -4.469 17.422 10.312 1 98.44 252 ASN A N 1
ATOM 1951 C CA . ASN A 1 252 ? -3.045 17.094 10.297 1 98.44 252 ASN A CA 1
ATOM 1952 C C . ASN A 1 252 ? -2.299 17.812 11.422 1 98.44 252 ASN A C 1
ATOM 1954 O O . ASN A 1 252 ? -2.191 19.031 11.43 1 98.44 252 ASN A O 1
ATOM 1958 N N . ILE A 1 253 ? -1.757 17.047 12.297 1 97.12 253 ILE A N 1
ATOM 1959 C CA . ILE A 1 253 ? -1.236 17.578 13.547 1 97.12 253 ILE A CA 1
ATOM 1960 C C . ILE A 1 253 ? 0.29 17.531 13.531 1 97.12 253 ILE A C 1
ATOM 1962 O O . ILE A 1 253 ? 0.883 16.516 13.172 1 97.12 253 ILE A O 1
ATOM 1966 N N . GLY A 1 254 ? 0.905 18.641 13.758 1 95 254 GLY A N 1
ATOM 1967 C CA . GLY A 1 254 ? 2.334 18.734 14.008 1 95 254 GLY A CA 1
ATOM 1968 C C . GLY A 1 254 ? 2.66 19.25 15.398 1 95 254 GLY A C 1
ATOM 1969 O O . GLY A 1 254 ? 1.761 19.469 16.219 1 95 254 GLY A O 1
ATOM 1970 N N . GLU A 1 255 ? 3.891 19.312 15.688 1 90.69 255 GLU A N 1
ATOM 1971 C CA . GLU A 1 255 ? 4.312 19.828 16.984 1 90.69 255 GLU A CA 1
ATOM 1972 C C . GLU A 1 255 ? 4.062 21.328 17.094 1 90.69 255 GLU A C 1
ATOM 1974 O O . GLU A 1 255 ? 3.754 21.844 18.172 1 90.69 255 GLU A O 1
ATOM 1979 N N . ILE A 1 256 ? 4.188 22.016 15.961 1 91.38 256 ILE A N 1
ATOM 1980 C CA . ILE A 1 256 ? 4.109 23.469 15.969 1 91.38 256 ILE A CA 1
ATOM 1981 C C . ILE A 1 256 ? 2.885 23.938 15.172 1 91.38 256 ILE A C 1
ATOM 1983 O O . ILE A 1 256 ? 2.119 24.781 15.641 1 91.38 256 ILE A O 1
ATOM 1987 N N . VAL A 1 257 ? 2.756 23.406 14.031 1 95.5 257 VAL A N 1
ATOM 1988 C CA . VAL A 1 257 ? 1.689 23.812 13.125 1 95.5 257 VAL A CA 1
ATOM 1989 C C . VAL A 1 257 ? 0.668 22.688 12.984 1 95.5 257 VAL A C 1
ATOM 1991 O O . VAL A 1 257 ? 0.999 21.516 13.172 1 95.5 257 VAL A O 1
ATOM 1994 N N . SER A 1 258 ? -0.568 23 12.742 1 97.38 258 SER A N 1
ATOM 1995 C CA . SER A 1 258 ? -1.636 22.062 12.422 1 97.38 258 SER A CA 1
ATOM 1996 C C . SER A 1 258 ? -2.404 22.5 11.18 1 97.38 258 SER A C 1
ATOM 1998 O O . SER A 1 258 ? -2.533 23.703 10.922 1 97.38 258 SER A O 1
ATOM 2000 N N . MET A 1 259 ? -2.807 21.547 10.438 1 98.44 259 MET A N 1
ATOM 2001 C CA . MET A 1 259 ? -3.541 21.812 9.203 1 98.44 259 MET A CA 1
ATOM 2002 C C . MET A 1 259 ? -4.863 21.047 9.18 1 98.44 259 MET A C 1
ATOM 2004 O O . MET A 1 259 ? -4.926 19.891 9.602 1 98.44 259 MET A O 1
ATOM 2008 N N . PHE A 1 260 ? -5.883 21.688 8.727 1 98.69 260 PHE A N 1
ATOM 2009 C CA . PHE A 1 260 ? -7.23 21.141 8.641 1 98.69 260 PHE A CA 1
ATOM 2010 C C . PHE A 1 260 ? -7.746 21.188 7.203 1 98.69 260 PHE A C 1
ATOM 2012 O O . PHE A 1 260 ? -7.609 22.203 6.527 1 98.69 260 PHE A O 1
ATOM 2019 N N . GLU A 1 261 ? -8.297 20.062 6.754 1 98.44 261 GLU A N 1
ATOM 2020 C CA . GLU A 1 261 ? -8.695 20 5.352 1 98.44 261 GLU A CA 1
ATOM 2021 C C . GLU A 1 261 ? -9.758 18.922 5.125 1 98.44 261 GLU A C 1
ATOM 2023 O O . GLU A 1 261 ? -9.938 18.047 5.961 1 98.44 261 GLU A O 1
ATOM 2028 N N . ALA A 1 262 ? -10.477 19.094 4 1 97.19 262 ALA A N 1
ATOM 2029 C CA . ALA A 1 262 ? -11.336 18 3.531 1 97.19 262 ALA A CA 1
ATOM 2030 C C . ALA A 1 262 ? -10.5 16.812 3.041 1 97.19 262 ALA A C 1
ATOM 2032 O O . ALA A 1 262 ? -9.375 17 2.572 1 97.19 262 ALA A O 1
ATOM 2033 N N . ILE A 1 263 ? -11.055 15.609 3.121 1 94.44 263 ILE A N 1
ATOM 2034 C CA . ILE A 1 263 ? -10.258 14.453 2.713 1 94.44 263 ILE A CA 1
ATOM 2035 C C . ILE A 1 263 ? -10.367 14.258 1.203 1 94.44 263 ILE A C 1
ATOM 2037 O O . ILE A 1 263 ? -9.562 13.547 0.603 1 94.44 263 ILE A O 1
ATOM 2041 N N . HIS A 1 264 ? -11.461 14.867 0.598 1 92 264 HIS A N 1
ATOM 2042 C CA . HIS A 1 264 ? -11.688 14.68 -0.83 1 92 264 HIS A CA 1
ATOM 2043 C C . HIS A 1 264 ? -10.828 15.633 -1.656 1 92 264 HIS A C 1
ATOM 2045 O O . HIS A 1 264 ? -10.227 16.562 -1.114 1 92 264 HIS A O 1
ATOM 2051 N N . GLY A 1 265 ? -10.836 15.414 -2.969 1 90.38 265 GLY A N 1
ATOM 2052 C CA . GLY A 1 265 ? -10.023 16.203 -3.881 1 90.38 265 GLY A CA 1
ATOM 2053 C C . GLY A 1 265 ? -10.734 17.422 -4.41 1 90.38 265 GLY A C 1
ATOM 2054 O O . GLY A 1 265 ? -11.758 17.844 -3.863 1 90.38 265 GLY A O 1
ATOM 2055 N N . SER A 1 266 ? -10.102 18 -5.484 1 93.19 266 SER A N 1
ATOM 2056 C CA . SER A 1 266 ? -10.531 19.312 -5.973 1 93.19 266 SER A CA 1
ATOM 2057 C C . SER A 1 266 ? -11.742 19.188 -6.891 1 93.19 266 SER A C 1
ATOM 2059 O O . SER A 1 266 ? -12.383 20.188 -7.223 1 93.19 266 SER A O 1
ATOM 2061 N N . ALA A 1 267 ? -12.031 17.969 -7.363 1 91.69 267 ALA A N 1
ATOM 2062 C CA . ALA A 1 267 ? -13.211 17.688 -8.18 1 91.69 267 ALA A CA 1
ATOM 2063 C C . ALA A 1 267 ? -13.398 18.766 -9.25 1 91.69 267 ALA A C 1
ATOM 2065 O O . ALA A 1 267 ? -14.445 19.422 -9.297 1 91.69 267 ALA A O 1
ATOM 2066 N N . PRO A 1 268 ? -12.477 18.875 -10.195 1 91.25 268 PRO A N 1
ATOM 2067 C CA . PRO A 1 268 ? -12.523 19.953 -11.188 1 91.25 268 PRO A CA 1
ATOM 2068 C C . PRO A 1 268 ? -13.773 19.906 -12.062 1 91.25 268 PRO A C 1
ATOM 2070 O O . PRO A 1 268 ? -14.242 20.938 -12.531 1 91.25 268 PRO A O 1
ATOM 2073 N N . ASP A 1 269 ? -14.414 18.812 -12.172 1 92 269 ASP A N 1
ATOM 2074 C CA . ASP A 1 269 ? -15.539 18.609 -13.078 1 92 269 ASP A CA 1
ATOM 2075 C C . ASP A 1 269 ? -16.766 19.375 -12.594 1 92 269 ASP A C 1
ATOM 2077 O O . ASP A 1 269 ? -17.656 19.703 -13.391 1 92 269 ASP A O 1
ATOM 2081 N N . ILE A 1 270 ? -16.828 19.641 -11.352 1 95.12 270 ILE A N 1
ATOM 2082 C CA . ILE A 1 270 ? -18.016 20.312 -10.844 1 95.12 270 ILE A CA 1
ATOM 2083 C C . ILE A 1 270 ? -17.641 21.672 -10.266 1 95.12 270 ILE A C 1
ATOM 2085 O O . ILE A 1 270 ? -18.438 22.312 -9.586 1 95.12 270 ILE A O 1
ATOM 2089 N N . ALA A 1 271 ? -16.438 22.141 -10.555 1 95.62 271 ALA A N 1
ATOM 2090 C CA . ALA A 1 271 ? -15.953 23.422 -10.055 1 95.62 271 ALA A CA 1
ATOM 2091 C C . ALA A 1 271 ? -16.828 24.562 -10.562 1 95.62 271 ALA A C 1
ATOM 2093 O O . ALA A 1 271 ? -17.141 24.625 -11.75 1 95.62 271 ALA A O 1
ATOM 2094 N N . GLY A 1 272 ? -17.188 25.438 -9.68 1 96.19 272 GLY A N 1
ATOM 2095 C CA . GLY A 1 272 ? -17.891 26.656 -10.047 1 96.19 272 GLY A CA 1
ATOM 2096 C C . GLY A 1 272 ? -19.359 26.422 -10.359 1 96.19 272 GLY A C 1
ATOM 2097 O O . GLY A 1 272 ? -20.062 27.328 -10.789 1 96.19 272 GLY A O 1
ATOM 2098 N N . LYS A 1 273 ? -19.875 25.25 -10.078 1 97.81 273 LYS A N 1
ATOM 2099 C CA . LYS A 1 273 ? -21.234 24.906 -10.492 1 97.81 273 LYS A CA 1
ATOM 2100 C C . LYS A 1 273 ? -22.188 24.906 -9.305 1 97.81 273 LYS A C 1
ATOM 2102 O O . LYS A 1 273 ? -23.375 24.562 -9.445 1 97.81 273 LYS A O 1
ATOM 2107 N N . ASN A 1 274 ? -21.719 25.281 -8.164 1 98.06 274 ASN A N 1
ATOM 2108 C CA . ASN A 1 274 ? -22.547 25.297 -6.953 1 98.06 274 ASN A CA 1
ATOM 2109 C C . ASN A 1 274 ? -23.141 23.938 -6.668 1 98.06 274 ASN A C 1
ATOM 2111 O O . ASN A 1 274 ? -24.328 23.828 -6.348 1 98.06 274 ASN A O 1
ATOM 2115 N N . LEU A 1 275 ? -22.312 22.906 -6.824 1 97.62 275 LEU A N 1
ATOM 2116 C CA . LEU A 1 275 ? -22.781 21.531 -6.617 1 97.62 275 LEU A CA 1
ATOM 2117 C C . LEU A 1 275 ? -22.047 20.875 -5.461 1 97.62 275 LEU A C 1
ATOM 2119 O O . LEU A 1 275 ? -22.516 19.891 -4.891 1 97.62 275 LEU A O 1
ATOM 2123 N N . ALA A 1 276 ? -20.891 21.406 -5.102 1 97.19 276 ALA A N 1
ATOM 2124 C CA . ALA A 1 276 ? -19.984 20.766 -4.156 1 97.19 276 ALA A CA 1
ATOM 2125 C C . ALA A 1 276 ? -20.562 20.781 -2.744 1 97.19 276 ALA A C 1
ATOM 2127 O O . ALA A 1 276 ? -21.156 21.766 -2.318 1 97.19 276 ALA A O 1
ATOM 2128 N N . ASN A 1 277 ? -20.484 19.688 -2.064 1 97.25 277 ASN A N 1
ATOM 2129 C CA . ASN A 1 277 ? -20.812 19.594 -0.646 1 97.25 277 ASN A CA 1
ATOM 2130 C C . ASN A 1 277 ? -19.719 20.219 0.223 1 97.25 277 ASN A C 1
ATOM 2132 O O . ASN A 1 277 ? -18.594 19.734 0.259 1 97.25 277 ASN A O 1
ATOM 2136 N N . PRO A 1 278 ? -20.047 21.266 0.94 1 98.25 278 PRO A N 1
ATOM 2137 C CA . PRO A 1 278 ? -19 21.922 1.717 1 98.25 278 PRO A CA 1
ATOM 2138 C C . PRO A 1 278 ? -18.719 21.219 3.045 1 98.25 278 PRO A C 1
ATOM 2140 O O . PRO A 1 278 ? -17.844 21.656 3.805 1 98.25 278 PRO A O 1
ATOM 2143 N N . SER A 1 279 ? -19.375 20.109 3.361 1 98.31 279 SER A N 1
ATOM 2144 C CA . SER A 1 279 ? -19.359 19.469 4.676 1 98.31 279 SER A CA 1
ATOM 2145 C C . SER A 1 279 ? -17.953 19.016 5.047 1 98.31 279 SER A C 1
ATOM 2147 O O . SER A 1 279 ? -17.547 19.094 6.211 1 98.31 279 SER A O 1
ATOM 2149 N N . GLY A 1 280 ? -17.219 18.469 4.039 1 97.94 280 GLY A N 1
ATOM 2150 C CA . GLY A 1 280 ? -15.867 18 4.34 1 97.94 280 GLY A CA 1
ATOM 2151 C C . GLY A 1 280 ? -14.984 19.078 4.949 1 97.94 280 GLY A C 1
ATOM 2152 O O . GLY A 1 280 ? -14.414 18.875 6.023 1 97.94 280 GLY A O 1
ATOM 2153 N N . LEU A 1 281 ? -14.922 20.219 4.32 1 98.69 281 LEU A N 1
ATOM 2154 C CA . LEU A 1 281 ? -14.094 21.312 4.816 1 98.69 281 LEU A CA 1
ATOM 2155 C C . LEU A 1 281 ? -14.688 21.906 6.09 1 98.69 281 LEU A C 1
ATOM 2157 O O . LEU A 1 281 ? -13.953 22.328 6.988 1 98.69 281 LEU A O 1
ATOM 2161 N N . LEU A 1 282 ? -16.031 21.984 6.176 1 98.81 282 LEU A N 1
ATOM 2162 C CA . LEU A 1 282 ? -16.688 22.5 7.375 1 98.81 282 LEU A CA 1
ATOM 2163 C C . LEU A 1 282 ? -16.328 21.641 8.586 1 98.81 282 LEU A C 1
ATOM 2165 O O . LEU A 1 282 ? -16.031 22.172 9.656 1 98.81 282 LEU A O 1
ATOM 2169 N N . ASN A 1 283 ? -16.391 20.312 8.383 1 98.44 283 ASN A N 1
ATOM 2170 C CA . ASN A 1 283 ? -16.062 19.406 9.484 1 98.44 283 ASN A CA 1
ATOM 2171 C C . ASN A 1 283 ? -14.602 19.531 9.891 1 98.44 283 ASN A C 1
ATOM 2173 O O . ASN A 1 283 ? -14.266 19.406 11.062 1 98.44 283 ASN A O 1
ATOM 2177 N N . ALA A 1 284 ? -13.734 19.781 8.938 1 98.69 284 ALA A N 1
ATOM 2178 C CA . ALA A 1 284 ? -12.344 20.078 9.258 1 98.69 284 ALA A CA 1
ATOM 2179 C C . ALA A 1 284 ? -12.234 21.375 10.055 1 98.69 284 ALA A C 1
ATOM 2181 O O . ALA A 1 284 ? -11.453 21.469 11 1 98.69 284 ALA A O 1
ATOM 2182 N N . ALA A 1 285 ? -13 22.375 9.695 1 98.81 285 ALA A N 1
ATOM 2183 C CA . ALA A 1 285 ? -12.992 23.656 10.391 1 98.81 285 ALA A CA 1
ATOM 2184 C C . ALA A 1 285 ? -13.5 23.5 11.82 1 98.81 285 ALA A C 1
ATOM 2186 O O . ALA A 1 285 ? -13.039 24.203 12.727 1 98.81 285 ALA A O 1
ATOM 2187 N N . VAL A 1 286 ? -14.461 22.641 11.992 1 98.19 286 VAL A N 1
ATOM 2188 C CA . VAL A 1 286 ? -14.945 22.359 13.336 1 98.19 286 VAL A CA 1
ATOM 2189 C C . VAL A 1 286 ? -13.805 21.812 14.195 1 98.19 286 VAL A C 1
ATOM 2191 O O . VAL A 1 286 ? -13.617 22.25 15.328 1 98.19 286 VAL A O 1
ATOM 2194 N N . MET A 1 287 ? -13.039 20.891 13.648 1 97.06 287 MET A N 1
ATOM 2195 C CA . MET A 1 287 ? -11.867 20.375 14.359 1 97.06 287 MET A CA 1
ATOM 2196 C C . MET A 1 287 ? -10.875 21.5 14.648 1 97.06 287 MET A C 1
ATOM 2198 O O . MET A 1 287 ? -10.266 21.531 15.727 1 97.06 287 MET A O 1
ATOM 2202 N N . MET A 1 288 ? -10.711 22.375 13.703 1 97.88 288 MET A N 1
ATOM 2203 C CA . MET A 1 288 ? -9.812 23.516 13.867 1 97.88 288 MET A CA 1
ATOM 2204 C C . MET A 1 288 ? -10.25 24.375 15.047 1 97.88 288 MET A C 1
ATOM 2206 O O . MET A 1 288 ? -9.422 24.781 15.875 1 97.88 288 MET A O 1
ATOM 2210 N N . LEU A 1 289 ? -11.547 24.672 15.133 1 97.31 289 LEU A N 1
ATOM 2211 C CA . LEU A 1 289 ? -12.07 25.516 16.203 1 97.31 289 LEU A CA 1
ATOM 2212 C C . LEU A 1 289 ? -11.82 24.891 17.562 1 97.31 289 LEU A C 1
ATOM 2214 O O . LEU A 1 289 ? -11.469 25.578 18.531 1 97.31 289 LEU A O 1
ATOM 2218 N N . VAL A 1 290 ? -12.031 23.578 17.656 1 95.25 290 VAL A N 1
ATOM 2219 C CA . VAL A 1 290 ? -11.711 22.891 18.906 1 95.25 290 VAL A CA 1
ATOM 2220 C C . VAL A 1 290 ? -10.227 23.047 19.219 1 95.25 290 VAL A C 1
ATOM 2222 O O . VAL A 1 290 ? -9.859 23.344 20.359 1 95.25 290 VAL A O 1
ATOM 2225 N N . HIS A 1 291 ? -9.43 22.891 18.203 1 94.56 291 HIS A N 1
ATOM 2226 C CA . HIS A 1 291 ? -7.98 22.984 18.344 1 94.56 291 HIS A CA 1
ATOM 2227 C C . HIS A 1 291 ? -7.551 24.344 18.844 1 94.56 291 HIS A C 1
ATOM 2229 O O . HIS A 1 291 ? -6.613 24.453 19.641 1 94.56 291 HIS A O 1
ATOM 2235 N N . ILE A 1 292 ? -8.219 25.406 18.438 1 94.62 292 ILE A N 1
ATOM 2236 C CA . ILE A 1 292 ? -7.773 26.75 18.781 1 94.62 292 ILE A CA 1
ATOM 2237 C C . ILE A 1 292 ? -8.539 27.25 20 1 94.62 292 ILE A C 1
ATOM 2239 O O . ILE A 1 292 ? -8.547 28.453 20.297 1 94.62 292 ILE A O 1
ATOM 2243 N N . GLY A 1 293 ? -9.297 26.391 20.656 1 93.12 293 GLY A N 1
ATOM 2244 C CA . GLY A 1 293 ? -9.875 26.688 21.953 1 93.12 293 GLY A CA 1
ATOM 2245 C C . GLY A 1 293 ? -11.242 27.344 21.859 1 93.12 293 GLY A C 1
ATOM 2246 O O . GLY A 1 293 ? -11.578 28.203 22.688 1 93.12 293 GLY A O 1
ATOM 2247 N N . GLN A 1 294 ? -11.961 27.062 20.828 1 95 294 GLN A N 1
ATOM 2248 C CA . GLN A 1 294 ? -13.328 27.547 20.688 1 95 294 GLN A CA 1
ATOM 2249 C C . GLN A 1 294 ? -14.312 26.375 20.562 1 95 294 GLN A C 1
ATOM 2251 O O . GLN A 1 294 ? -15.109 26.328 19.625 1 95 294 GLN A O 1
ATOM 2256 N N . PRO A 1 295 ? -14.305 25.484 21.547 1 95.25 295 PRO A N 1
ATOM 2257 C CA . PRO A 1 295 ? -15.133 24.297 21.469 1 95.25 295 PRO A CA 1
ATOM 2258 C C . PRO A 1 295 ? -16.625 24.609 21.453 1 95.25 295 PRO A C 1
ATOM 2260 O O . PRO A 1 295 ? -17.406 23.859 20.859 1 95.25 295 PRO A O 1
ATOM 2263 N N . ASP A 1 296 ? -17.031 25.688 22.047 1 95.75 296 ASP A N 1
ATOM 2264 C CA . ASP A 1 296 ? -18.438 26.031 22.078 1 95.75 296 ASP A CA 1
ATOM 2265 C C . ASP A 1 296 ? -18.938 26.438 20.688 1 95.75 296 ASP A C 1
ATOM 2267 O O . ASP A 1 296 ? -20.031 26.047 20.281 1 95.75 296 ASP A O 1
ATOM 2271 N N . ILE A 1 297 ? -18.125 27.25 20.031 1 97.38 297 ILE A N 1
ATOM 2272 C CA . ILE A 1 297 ? -18.484 27.641 18.672 1 97.38 297 ILE A CA 1
ATOM 2273 C C . ILE A 1 297 ? -18.469 26.422 17.766 1 97.38 297 ILE A C 1
ATOM 2275 O O . ILE A 1 297 ? -19.328 26.281 16.891 1 97.38 297 ILE A O 1
ATOM 2279 N N . ALA A 1 298 ? -17.469 25.531 17.953 1 97.69 298 ALA A N 1
ATOM 2280 C CA . ALA A 1 298 ? -17.391 24.281 17.188 1 97.69 298 ALA A CA 1
ATOM 2281 C C . ALA A 1 298 ? -18.672 23.453 17.359 1 97.69 298 ALA A C 1
ATOM 2283 O O . ALA A 1 298 ? -19.234 22.969 16.375 1 97.69 298 ALA A O 1
ATOM 2284 N N . ALA A 1 299 ? -19.125 23.328 18.562 1 97.62 299 ALA A N 1
ATOM 2285 C CA . ALA A 1 299 ? -20.328 22.562 18.859 1 97.62 299 ALA A CA 1
ATOM 2286 C C . ALA A 1 299 ? -21.562 23.219 18.219 1 97.62 299 ALA A C 1
ATOM 2288 O O . ALA A 1 299 ? -22.438 22.531 17.688 1 97.62 299 ALA A O 1
ATOM 2289 N N . LYS A 1 300 ? -21.609 24.547 18.344 1 98.31 300 LYS A N 1
ATOM 2290 C CA . LYS A 1 300 ? -22.703 25.297 17.75 1 98.31 300 LYS A CA 1
ATOM 2291 C C . LYS A 1 300 ? -22.828 25.016 16.25 1 98.31 300 LYS A C 1
ATOM 2293 O O . LYS A 1 300 ? -23.922 24.75 15.758 1 98.31 300 LYS A O 1
ATOM 2298 N N . ILE A 1 301 ? -21.719 24.984 15.555 1 98.75 301 ILE A N 1
ATOM 2299 C CA . ILE A 1 301 ? -21.688 24.75 14.117 1 98.75 301 ILE A CA 1
ATOM 2300 C C . ILE A 1 301 ? -22.016 23.297 13.828 1 98.75 301 ILE A C 1
ATOM 2302 O O . ILE A 1 301 ? -22.828 23 12.945 1 98.75 301 ILE A O 1
ATOM 2306 N N . ASN A 1 302 ? -21.344 22.359 14.516 1 98.5 302 ASN A N 1
ATOM 2307 C CA . ASN A 1 302 ? -21.547 20.938 14.281 1 98.5 302 ASN A CA 1
ATOM 2308 C C . ASN A 1 302 ? -23 20.531 14.477 1 98.5 302 ASN A C 1
ATOM 2310 O O . ASN A 1 302 ? -23.547 19.766 13.695 1 98.5 302 ASN A O 1
ATOM 2314 N N . ASN A 1 303 ? -23.625 21.031 15.516 1 98.62 303 ASN A N 1
ATOM 2315 C CA . ASN A 1 303 ? -25.031 20.719 15.781 1 98.62 303 ASN A CA 1
ATOM 2316 C C . ASN A 1 303 ? -25.953 21.297 14.711 1 98.62 303 ASN A C 1
ATOM 2318 O O . ASN A 1 303 ? -26.922 20.656 14.312 1 98.62 303 ASN A O 1
ATOM 2322 N N . ALA A 1 304 ? -25.656 22.531 14.305 1 98.81 304 ALA A N 1
ATOM 2323 C CA . ALA A 1 304 ? -26.422 23.125 13.211 1 98.81 304 ALA A CA 1
ATOM 2324 C C . ALA A 1 304 ? -26.297 22.297 11.938 1 98.81 304 ALA A C 1
ATOM 2326 O O . ALA A 1 304 ? -27.266 22.141 11.195 1 98.81 304 ALA A O 1
ATOM 2327 N N . TRP A 1 305 ? -25.109 21.828 11.664 1 98.69 305 TRP A N 1
ATOM 2328 C CA . TRP A 1 305 ? -24.828 20.969 10.508 1 98.69 305 TRP A CA 1
ATOM 2329 C C . TRP A 1 305 ? -25.609 19.656 10.609 1 98.69 305 TRP A C 1
ATOM 2331 O O . TRP A 1 305 ? -26.281 19.25 9.648 1 98.69 305 TRP A O 1
ATOM 2341 N N . LEU A 1 306 ? -25.578 19.031 11.766 1 98.31 306 LEU A N 1
ATOM 2342 C CA . LEU A 1 306 ? -26.328 17.781 12 1 98.31 306 LEU A CA 1
ATOM 2343 C C . LEU A 1 306 ? -27.812 18 11.797 1 98.31 306 LEU A C 1
ATOM 2345 O O . LEU A 1 306 ? -28.5 17.172 11.188 1 98.31 306 LEU A O 1
ATOM 2349 N N . LEU A 1 307 ? -28.297 19.109 12.352 1 98.56 307 LEU A N 1
ATOM 2350 C CA . LEU A 1 307 ? -29.719 19.422 12.203 1 98.56 307 LEU A CA 1
ATOM 2351 C C . LEU A 1 307 ? -30.078 19.594 10.734 1 98.56 307 LEU A C 1
ATOM 2353 O O . LEU A 1 307 ? -31.141 19.141 10.305 1 98.56 307 LEU A O 1
ATOM 2357 N N . THR A 1 308 ? -29.25 20.266 10.016 1 98.69 308 THR A N 1
ATOM 2358 C CA . THR A 1 308 ? -29.469 20.469 8.586 1 98.69 308 THR A CA 1
ATOM 2359 C C . THR A 1 308 ? -29.578 19.141 7.859 1 98.69 308 THR A C 1
ATOM 2361 O O . THR A 1 308 ? -30.453 18.953 7.023 1 98.69 308 THR A O 1
ATOM 2364 N N . ILE A 1 309 ? -28.719 18.188 8.172 1 98.12 309 ILE A N 1
ATOM 2365 C CA . ILE A 1 309 ? -28.734 16.844 7.594 1 98.12 309 ILE A CA 1
ATOM 2366 C C . ILE A 1 309 ? -30.016 16.141 7.984 1 98.12 309 ILE A C 1
ATOM 2368 O O . ILE A 1 309 ? -30.672 15.508 7.141 1 98.12 309 ILE A O 1
ATOM 2372 N N . GLU A 1 310 ? -30.359 16.281 9.211 1 97.38 310 GLU A N 1
ATOM 2373 C CA . GLU A 1 310 ? -31.562 15.656 9.742 1 97.38 310 GLU A CA 1
ATOM 2374 C C . GLU A 1 310 ? -32.812 16.156 9.016 1 97.38 310 GLU A C 1
ATOM 2376 O O . GLU A 1 310 ? -33.781 15.406 8.812 1 97.38 310 GLU A O 1
ATOM 2381 N N . GLU A 1 311 ? -32.781 17.391 8.625 1 97.62 311 GLU A N 1
ATOM 2382 C CA . GLU A 1 311 ? -33.938 18.047 7.977 1 97.62 311 GLU A CA 1
ATOM 2383 C C . GLU A 1 311 ? -34.031 17.625 6.512 1 97.62 311 GLU A C 1
ATOM 2385 O O . GLU A 1 311 ? -35 17.984 5.828 1 97.62 311 GLU A O 1
ATOM 2390 N N . GLY A 1 312 ? -33.062 16.906 6.004 1 97.81 312 GLY A N 1
ATOM 2391 C CA . GLY A 1 312 ? -33.094 16.391 4.645 1 97.81 312 GLY A CA 1
ATOM 2392 C C . GLY A 1 312 ? -32.656 17.422 3.613 1 97.81 312 GLY A C 1
ATOM 2393 O O . GLY A 1 312 ? -33 17.312 2.439 1 97.81 312 GLY A O 1
ATOM 2394 N N . ILE A 1 313 ? -32 18.5 4.039 1 98.31 313 ILE A N 1
ATOM 2395 C CA . ILE A 1 313 ? -31.422 19.469 3.129 1 98.31 313 ILE A CA 1
ATOM 2396 C C . ILE A 1 313 ? -30.031 19 2.691 1 98.31 313 ILE A C 1
ATOM 2398 O O . ILE A 1 313 ? -29.062 19.156 3.43 1 98.31 313 ILE A O 1
ATOM 2402 N N . HIS A 1 314 ? -30.016 18.375 1.524 1 98.12 314 HIS A N 1
ATOM 2403 C CA . HIS A 1 314 ? -28.828 17.625 1.12 1 98.12 314 HIS A CA 1
ATOM 2404 C C . HIS A 1 314 ? -28.297 18.125 -0.219 1 98.12 314 HIS A C 1
ATOM 2406 O O . HIS A 1 314 ? -29.062 18.578 -1.07 1 98.12 314 HIS A O 1
ATOM 2412 N N . THR A 1 315 ? -26.969 18.156 -0.338 1 97.38 315 THR A N 1
ATOM 2413 C CA . THR A 1 315 ? -26.359 18.359 -1.646 1 97.38 315 THR A CA 1
ATOM 2414 C C . THR A 1 315 ? -26.469 17.094 -2.5 1 97.38 315 THR A C 1
ATOM 2416 O O . THR A 1 315 ? -26.922 16.047 -2.018 1 97.38 315 THR A O 1
ATOM 2419 N N . GLY A 1 316 ? -26.094 17.219 -3.764 1 94.94 316 GLY A N 1
ATOM 2420 C CA . GLY A 1 316 ? -26.297 16.172 -4.75 1 94.94 316 GLY A CA 1
ATOM 2421 C C . GLY A 1 316 ? -25.656 14.852 -4.367 1 94.94 316 GLY A C 1
ATOM 2422 O O . GLY A 1 316 ? -26.203 13.789 -4.66 1 94.94 316 GLY A O 1
ATOM 2423 N N . ASP A 1 317 ? -24.562 14.859 -3.734 1 92.06 317 ASP A N 1
ATOM 2424 C CA . ASP A 1 317 ? -23.781 13.656 -3.455 1 92.06 317 ASP A CA 1
ATOM 2425 C C . ASP A 1 317 ? -24.469 12.789 -2.4 1 92.06 317 ASP A C 1
ATOM 2427 O O . ASP A 1 317 ? -24.25 11.578 -2.361 1 92.06 317 ASP A O 1
ATOM 2431 N N . ILE A 1 318 ? -25.297 13.359 -1.534 1 95.5 318 ILE A N 1
ATOM 2432 C CA . ILE A 1 318 ? -25.938 12.57 -0.483 1 95.5 318 ILE A CA 1
ATOM 2433 C C . ILE A 1 318 ? -27.453 12.625 -0.633 1 95.5 318 ILE A C 1
ATOM 2435 O O . ILE A 1 318 ? -28.188 12.086 0.199 1 95.5 318 ILE A O 1
ATOM 2439 N N . PHE A 1 319 ? -27.922 13.25 -1.671 1 96.25 319 PHE A N 1
ATOM 2440 C CA . PHE A 1 319 ? -29.359 13.359 -1.886 1 96.25 319 PHE A CA 1
ATOM 2441 C C . PHE A 1 319 ? -29.953 12.008 -2.268 1 96.25 319 PHE A C 1
ATOM 2443 O O . PHE A 1 319 ? -29.469 11.344 -3.184 1 96.25 319 PHE A O 1
ATOM 2450 N N . LYS A 1 320 ? -30.938 11.656 -1.666 1 94.75 320 LYS A N 1
ATOM 2451 C CA . LYS A 1 320 ? -31.688 10.43 -1.954 1 94.75 320 LYS A CA 1
ATOM 2452 C C . LYS A 1 320 ? -33.188 10.664 -1.861 1 94.75 320 LYS A C 1
ATOM 2454 O O . LYS A 1 320 ? -33.719 11.023 -0.8 1 94.75 320 LYS A O 1
ATOM 2459 N N . PRO A 1 321 ? -33.844 10.336 -2.984 1 93.62 321 PRO A N 1
ATOM 2460 C CA . PRO A 1 321 ? -35.312 10.461 -2.918 1 93.62 321 PRO A CA 1
ATOM 2461 C C . PRO A 1 321 ? -35.906 9.602 -1.814 1 93.62 321 PRO A C 1
ATOM 2463 O O . PRO A 1 321 ? -35.531 8.445 -1.637 1 93.62 321 PRO A O 1
ATOM 2466 N N . GLY A 1 322 ? -36.844 10.141 -1.102 1 92 322 GLY A N 1
ATOM 2467 C CA . GLY A 1 322 ? -37.5 9.414 -0.026 1 92 322 GLY A CA 1
ATOM 2468 C C . GLY A 1 322 ? -36.844 9.633 1.326 1 92 322 GLY A C 1
ATOM 2469 O O . GLY A 1 322 ? -37.469 9.453 2.365 1 92 322 GLY A O 1
ATOM 2470 N N . VAL A 1 323 ? -35.625 10.008 1.322 1 92.12 323 VAL A N 1
ATOM 2471 C CA . VAL A 1 323 ? -34.906 10.281 2.561 1 92.12 323 VAL A CA 1
ATOM 2472 C C . VAL A 1 323 ? -34.656 11.781 2.688 1 92.12 323 VAL A C 1
ATOM 2474 O O . VAL A 1 323 ? -34.875 12.367 3.752 1 92.12 323 VAL A O 1
ATOM 2477 N N . SER A 1 324 ? -34.219 12.375 1.543 1 96.81 324 SER A N 1
ATOM 2478 C CA . SER A 1 324 ? -33.938 13.805 1.494 1 96.81 324 SER A CA 1
ATOM 2479 C C . SER A 1 324 ? -35.219 14.617 1.261 1 96.81 324 SER A C 1
ATOM 2481 O O . SER A 1 324 ? -36.188 14.109 0.682 1 96.81 324 SER A O 1
ATOM 2483 N N . ARG A 1 325 ? -35.219 15.727 1.727 1 96.81 325 ARG A N 1
ATOM 2484 C CA . ARG A 1 325 ? -36.375 16.625 1.527 1 96.81 325 ARG A CA 1
ATOM 2485 C C . ARG A 1 325 ? -36.094 17.578 0.367 1 96.81 325 ARG A C 1
ATOM 2487 O O . ARG A 1 325 ? -36.969 17.781 -0.49 1 96.81 325 ARG A O 1
ATOM 2494 N N . ILE A 1 326 ? -34.938 18.203 0.341 1 97.19 326 ILE A N 1
ATOM 2495 C CA . ILE A 1 326 ? -34.625 19.172 -0.719 1 97.19 326 ILE A CA 1
ATOM 2496 C C . ILE A 1 326 ? -33.156 19.031 -1.127 1 97.19 326 ILE A C 1
ATOM 2498 O O . ILE A 1 326 ? -32.281 18.844 -0.277 1 97.19 326 ILE A O 1
ATOM 2502 N N . LYS A 1 327 ? -32.938 19.016 -2.436 1 98 327 LYS A N 1
ATOM 2503 C CA . LYS A 1 327 ? -31.594 19.047 -2.998 1 98 327 LYS A CA 1
ATOM 2504 C C . LYS A 1 327 ? -31.109 20.484 -3.172 1 98 327 LYS A C 1
ATOM 2506 O O . LYS A 1 327 ? -31.781 21.297 -3.805 1 98 327 LYS A O 1
ATOM 2511 N N . VAL A 1 328 ? -30.016 20.812 -2.627 1 98.25 328 VAL A N 1
ATOM 2512 C CA . VAL A 1 328 ? -29.516 22.188 -2.68 1 98.25 328 VAL A CA 1
ATOM 2513 C C . VAL A 1 328 ? -28.078 22.203 -3.186 1 98.25 328 VAL A C 1
ATOM 2515 O O . VAL A 1 328 ? -27.438 21.141 -3.297 1 98.25 328 VAL A O 1
ATOM 2518 N N . GLY A 1 329 ? -27.562 23.344 -3.553 1 98.19 329 GLY A N 1
ATOM 2519 C CA . GLY A 1 329 ? -26.172 23.531 -3.918 1 98.19 329 GLY A CA 1
ATOM 2520 C C . GLY A 1 329 ? -25.297 23.938 -2.742 1 98.19 329 GLY A C 1
ATOM 2521 O O . GLY A 1 329 ? -25.734 23.875 -1.59 1 98.19 329 GLY A O 1
ATOM 2522 N N . THR A 1 330 ? -24.078 24.312 -3.057 1 98.5 330 THR A N 1
ATOM 2523 C CA . THR A 1 330 ? -23.078 24.641 -2.047 1 98.5 330 THR A CA 1
ATOM 2524 C C . THR A 1 330 ? -23.531 25.828 -1.206 1 98.5 330 THR A C 1
ATOM 2526 O O . THR A 1 330 ? -23.5 25.781 0.025 1 98.5 330 THR A O 1
ATOM 2529 N N . LYS A 1 331 ? -23.969 26.922 -1.851 1 98.5 331 LYS A N 1
ATOM 2530 C CA . LYS A 1 331 ? -24.344 28.156 -1.178 1 98.5 331 LYS A CA 1
ATOM 2531 C C . LYS A 1 331 ? -25.594 27.969 -0.333 1 98.5 331 LYS A C 1
ATOM 2533 O O . LYS A 1 331 ? -25.656 28.422 0.809 1 98.5 331 LYS A O 1
ATOM 2538 N N . GLU A 1 332 ? -26.547 27.297 -0.944 1 98.62 332 GLU A N 1
ATOM 2539 C CA . GLU A 1 332 ? -27.812 27.062 -0.246 1 98.62 332 GLU A CA 1
ATOM 2540 C C . GLU A 1 332 ? -27.609 26.156 0.961 1 98.62 332 GLU A C 1
ATOM 2542 O O . GLU A 1 332 ? -28.297 26.297 1.978 1 98.62 332 GLU A O 1
ATOM 2547 N N . PHE A 1 333 ? -26.781 25.188 0.818 1 98.69 333 PHE A N 1
ATOM 2548 C CA . PHE A 1 333 ? -26.453 24.328 1.956 1 98.69 333 PHE A CA 1
ATOM 2549 C C . PHE A 1 333 ? -25.875 25.141 3.104 1 98.69 333 PHE A C 1
ATOM 2551 O O . PHE A 1 333 ? -26.266 24.969 4.258 1 98.69 333 PHE A O 1
ATOM 2558 N N . SER A 1 334 ? -24.891 26.016 2.816 1 98.62 334 SER A N 1
ATOM 2559 C CA . SER A 1 334 ? -24.297 26.891 3.812 1 98.62 334 SER A CA 1
ATOM 2560 C C . SER A 1 334 ? -25.359 27.766 4.484 1 98.62 334 SER A C 1
ATOM 2562 O O . SER A 1 334 ? -25.344 27.953 5.703 1 98.62 334 SER A O 1
ATOM 2564 N N . ASP A 1 335 ? -26.266 28.297 3.695 1 98.81 335 ASP A N 1
ATOM 2565 C CA . ASP A 1 335 ? -27.328 29.125 4.23 1 98.81 335 ASP A CA 1
ATOM 2566 C C . ASP A 1 335 ? -28.219 28.328 5.18 1 98.81 335 ASP A C 1
ATOM 2568 O O . ASP A 1 335 ? -28.688 28.859 6.199 1 98.81 335 ASP A O 1
ATOM 2572 N N . ALA A 1 336 ? -28.484 27.109 4.781 1 98.81 336 ALA A N 1
ATOM 2573 C CA . ALA A 1 336 ? -29.297 26.25 5.625 1 98.81 336 ALA A CA 1
ATOM 2574 C C . ALA A 1 336 ? -28.625 25.984 6.969 1 98.81 336 ALA A C 1
ATOM 2576 O O . ALA A 1 336 ? -29.281 26.016 8.016 1 98.81 336 ALA A O 1
ATOM 2577 N N . VAL A 1 337 ? -27.359 25.719 6.961 1 98.88 337 VAL A N 1
ATOM 2578 C CA . VAL A 1 337 ? -26.609 25.5 8.195 1 98.88 337 VAL A CA 1
ATOM 2579 C C . VAL A 1 337 ? -26.641 26.75 9.062 1 98.88 337 VAL A C 1
ATOM 2581 O O . VAL A 1 337 ? -26.859 26.688 10.273 1 98.88 337 VAL A O 1
ATOM 2584 N N . ILE A 1 338 ? -26.438 27.953 8.445 1 98.88 338 ILE A N 1
ATOM 2585 C CA . ILE A 1 338 ? -26.453 29.219 9.156 1 98.88 338 ILE A CA 1
ATOM 2586 C C . ILE A 1 338 ? -27.828 29.438 9.797 1 98.88 338 ILE A C 1
ATOM 2588 O O . ILE A 1 338 ? -27.922 29.875 10.945 1 98.88 338 ILE A O 1
ATOM 2592 N N . GLY A 1 339 ? -28.812 29.094 9.055 1 98.75 339 GLY A N 1
ATOM 2593 C CA . GLY A 1 339 ? -30.172 29.219 9.57 1 98.75 339 GLY A CA 1
ATOM 2594 C C . GLY A 1 339 ? -30.422 28.359 10.789 1 98.75 339 GLY A C 1
ATOM 2595 O O . GLY A 1 339 ? -31.297 28.672 11.602 1 98.75 339 GLY A O 1
ATOM 2596 N N . ASN A 1 340 ? -29.688 27.297 10.93 1 98.75 340 ASN A N 1
ATOM 2597 C CA . ASN A 1 340 ? -29.906 26.344 12 1 98.75 340 ASN A CA 1
ATOM 2598 C C . ASN A 1 340 ? -28.953 26.594 13.172 1 98.75 340 ASN A C 1
ATOM 2600 O O . ASN A 1 340 ? -28.969 25.844 14.156 1 98.75 340 ASN A O 1
ATOM 2604 N N . LEU A 1 341 ? -28.078 27.641 13.078 1 98.75 341 LEU A N 1
ATOM 2605 C CA . LEU A 1 341 ? -27.172 27.938 14.172 1 98.75 341 LEU A CA 1
ATOM 2606 C C . LEU A 1 341 ? -27.922 28.203 15.469 1 98.75 341 LEU A C 1
ATOM 2608 O O . LEU A 1 341 ? -28.906 28.969 15.477 1 98.75 341 LEU A O 1
ATOM 2612 N N . GLY A 1 342 ? -27.5 27.578 16.531 1 97.5 342 GLY A N 1
ATOM 2613 C CA . GLY A 1 342 ? -28.125 27.766 17.828 1 97.5 342 GLY A CA 1
ATOM 2614 C C . GLY A 1 342 ? -29.188 26.734 18.125 1 97.5 342 GLY A C 1
ATOM 2615 O O . GLY A 1 342 ? -29.719 26.672 19.25 1 97.5 342 GLY A O 1
ATOM 2616 N N . HIS A 1 343 ? -29.484 25.906 17.203 1 98 343 HIS A N 1
ATOM 2617 C CA . HIS A 1 343 ? -30.469 24.828 17.406 1 98 343 HIS A CA 1
ATOM 2618 C C . HIS A 1 343 ? -29.766 23.469 17.484 1 98 343 HIS A C 1
ATOM 2620 O O . HIS A 1 343 ? -28.719 23.266 16.859 1 98 343 HIS A O 1
ATOM 2626 N N . LEU A 1 344 ? -30.375 22.578 18.203 1 97.81 344 LEU A N 1
ATOM 2627 C CA . LEU A 1 344 ? -29.844 21.234 18.375 1 97.81 344 LEU A CA 1
ATOM 2628 C C . LEU A 1 344 ? -30.594 20.25 17.484 1 97.81 344 LEU A C 1
ATOM 2630 O O . LEU A 1 344 ? -31.766 20.453 17.172 1 97.81 344 LEU A O 1
ATOM 2634 N N . PRO A 1 345 ? -29.859 19.25 17 1 97.5 345 PRO A N 1
ATOM 2635 C CA . PRO A 1 345 ? -30.578 18.203 16.281 1 97.5 345 PRO A CA 1
ATOM 2636 C C . PRO A 1 345 ? -31.562 17.453 17.156 1 97.5 345 PRO A C 1
ATOM 2638 O O . PRO A 1 345 ? -31.375 17.359 18.375 1 97.5 345 PRO A O 1
ATOM 2641 N N . GLY A 1 346 ? -32.594 16.938 16.562 1 95.75 346 GLY A N 1
ATOM 2642 C CA . GLY A 1 346 ? -33.656 16.219 17.297 1 95.75 346 GLY A CA 1
ATOM 2643 C C . GLY A 1 346 ? -33.406 14.727 17.359 1 95.75 346 GLY A C 1
ATOM 2644 O O . GLY A 1 346 ? -33.906 14.055 18.266 1 95.75 346 GLY A O 1
ATOM 2645 N N . LYS A 1 347 ? -32.781 14.188 16.406 1 94.69 347 LYS A N 1
ATOM 2646 C CA . LYS A 1 347 ? -32.594 12.742 16.312 1 94.69 347 LYS A CA 1
ATOM 2647 C C . LYS A 1 347 ? -31.141 12.359 16.547 1 94.69 347 LYS A C 1
ATOM 2649 O O . LYS A 1 347 ? -30.844 11.414 17.281 1 94.69 347 LYS A O 1
ATOM 2654 N N . PHE A 1 348 ? -30.188 13.078 15.867 1 95.88 348 PHE A N 1
ATOM 2655 C CA . PHE A 1 348 ? -28.781 12.859 16.156 1 95.88 348 PHE A CA 1
ATOM 2656 C C . PHE A 1 348 ? -28.438 13.281 17.578 1 95.88 348 PHE A C 1
ATOM 2658 O O . PHE A 1 348 ? -29.047 14.219 18.109 1 95.88 348 PHE A O 1
ATOM 2665 N N . LYS A 1 349 ? -27.547 12.594 18.172 1 93.12 349 LYS A N 1
ATOM 2666 C CA . LYS A 1 349 ? -27.031 13.055 19.469 1 93.12 349 LYS A CA 1
ATOM 2667 C C . LYS A 1 349 ? -26.281 14.375 19.328 1 93.12 349 LYS A C 1
ATOM 2669 O O . LYS A 1 349 ? -25.344 14.477 18.547 1 93.12 349 LYS A O 1
ATOM 2674 N N . PRO A 1 350 ? -26.719 15.359 20.047 1 95.56 350 PRO A N 1
ATOM 2675 C CA . PRO A 1 350 ? -25.969 16.609 19.984 1 95.56 350 PRO A CA 1
ATOM 2676 C C . PRO A 1 350 ? -24.5 16.453 20.406 1 95.56 350 PRO A C 1
ATOM 2678 O O . PRO A 1 350 ? -24.188 15.656 21.297 1 95.56 350 PRO A O 1
ATOM 2681 N N . VAL A 1 351 ? -23.672 17.281 19.766 1 93.81 351 VAL A N 1
ATOM 2682 C CA . VAL A 1 351 ? -22.234 17.188 20.016 1 93.81 351 VAL A CA 1
ATOM 2683 C C . VAL A 1 351 ? -21.812 18.266 21.016 1 93.81 351 VAL A C 1
ATOM 2685 O O . VAL A 1 351 ? -22.344 19.375 21 1 93.81 351 VAL A O 1
ATOM 2688 N N . SER A 1 352 ? -20.953 17.891 21.891 1 92.19 352 SER A N 1
ATOM 2689 C CA . SER A 1 352 ? -20.234 18.781 22.781 1 92.19 352 SER A CA 1
ATOM 2690 C C . SER A 1 352 ? -18.75 18.406 22.875 1 92.19 352 SER A C 1
ATOM 2692 O O . SER A 1 352 ? -18.422 17.219 22.875 1 92.19 352 SER A O 1
ATOM 2694 N N . PHE A 1 353 ? -17.766 19.312 22.766 1 87.94 353 PHE A N 1
ATOM 2695 C CA . PHE A 1 353 ? -16.344 19 22.781 1 87.94 353 PHE A CA 1
ATOM 2696 C C . PHE A 1 353 ? -15.75 19.312 24.141 1 87.94 353 PHE A C 1
ATOM 2698 O O . PHE A 1 353 ? -14.586 19 24.406 1 87.94 353 PHE A O 1
ATOM 2705 N N . GLY A 1 354 ? -16.578 19.5 25.125 1 74.44 354 GLY A N 1
ATOM 2706 C CA . GLY A 1 354 ? -16.078 19.75 26.469 1 74.44 354 GLY A CA 1
ATOM 2707 C C . GLY A 1 354 ? -14.781 20.547 26.5 1 74.44 354 GLY A C 1
ATOM 2708 O O . GLY A 1 354 ? -14.594 21.453 25.703 1 74.44 354 GLY A O 1
ATOM 2709 N N . LYS A 1 355 ? -13.914 20.219 27.562 1 66.44 355 LYS A N 1
ATOM 2710 C CA . LYS A 1 355 ? -12.602 20.859 27.719 1 66.44 355 LYS A CA 1
ATOM 2711 C C . LYS A 1 355 ? -11.523 20.047 27 1 66.44 355 LYS A C 1
ATOM 2713 O O . LYS A 1 355 ? -10.812 19.25 27.625 1 66.44 355 LYS A O 1
ATOM 2718 N N . ALA A 1 356 ? -11.641 20.062 25.688 1 62.75 356 ALA A N 1
ATOM 2719 C CA . ALA A 1 356 ? -10.68 19.312 24.891 1 62.75 356 ALA A CA 1
ATOM 2720 C C . ALA A 1 356 ? -9.258 19.812 25.125 1 62.75 356 ALA A C 1
ATOM 2722 O O . ALA A 1 356 ? -9.023 21.031 25.203 1 62.75 356 ALA A O 1
ATOM 2723 N N . LYS A 1 357 ? -8.352 18.859 25.609 1 67.69 357 LYS A N 1
ATOM 2724 C CA . LYS A 1 357 ? -6.957 19.203 25.859 1 67.69 357 LYS A CA 1
ATOM 2725 C C . LYS A 1 357 ? -6.078 18.828 24.672 1 67.69 357 LYS A C 1
ATOM 2727 O O . LYS A 1 357 ? -6.367 17.859 23.953 1 67.69 357 LYS A O 1
ATOM 2732 N N . LYS A 1 358 ? -5.098 19.641 24.5 1 80.31 358 LYS A N 1
ATOM 2733 C CA . LYS A 1 358 ? -4.078 19.359 23.484 1 80.31 358 LYS A CA 1
ATOM 2734 C C . LYS A 1 358 ? -3.324 18.078 23.828 1 80.31 358 LYS A C 1
ATOM 2736 O O . LYS A 1 358 ? -2.971 17.844 24.984 1 80.31 358 LYS A O 1
ATOM 2741 N N . ILE A 1 359 ? -3.199 17.188 22.891 1 88.25 359 ILE A N 1
ATOM 2742 C CA . ILE A 1 359 ? -2.469 15.938 23.062 1 88.25 359 ILE A CA 1
ATOM 2743 C C . ILE A 1 359 ? -0.967 16.188 22.969 1 88.25 359 ILE A C 1
ATOM 2745 O O . ILE A 1 359 ? -0.491 16.766 21.984 1 88.25 359 ILE A O 1
ATOM 2749 N N . ILE A 1 360 ? -0.256 15.891 23.969 1 86.31 360 ILE A N 1
ATOM 2750 C CA . ILE A 1 360 ? 1.189 16.078 24.016 1 86.31 360 ILE A CA 1
ATOM 2751 C C . ILE A 1 360 ? 1.89 14.727 23.922 1 86.31 360 ILE A C 1
ATOM 2753 O O . ILE A 1 360 ? 1.591 13.805 24.688 1 86.31 360 ILE A O 1
ATOM 2757 N N . ILE A 1 361 ? 2.742 14.617 23.016 1 90.69 361 ILE A N 1
ATOM 2758 C CA . ILE A 1 361 ? 3.521 13.398 22.828 1 90.69 361 ILE A CA 1
ATOM 2759 C C . ILE A 1 361 ? 4.949 13.609 23.328 1 90.69 361 ILE A C 1
ATOM 2761 O O . ILE A 1 361 ? 5.586 14.617 23 1 90.69 361 ILE A O 1
ATOM 2765 N N . PRO A 1 362 ? 5.391 12.68 24.141 1 90.56 362 PRO A N 1
ATOM 2766 C CA . PRO A 1 362 ? 6.758 12.82 24.641 1 90.56 362 PRO A CA 1
ATOM 2767 C C . PRO A 1 362 ? 7.805 12.781 23.531 1 90.56 362 PRO A C 1
ATOM 2769 O O . PRO A 1 362 ? 7.562 12.203 22.469 1 90.56 362 PRO A O 1
ATOM 2772 N N . GLU A 1 363 ? 8.906 13.336 23.859 1 90.12 363 GLU A N 1
ATOM 2773 C CA . GLU A 1 363 ? 10.016 13.336 22.906 1 90.12 363 GLU A CA 1
ATOM 2774 C C . GLU A 1 363 ? 10.625 11.945 22.781 1 90.12 363 GLU A C 1
ATOM 2776 O O . GLU A 1 363 ? 10.734 11.211 23.766 1 90.12 363 GLU A O 1
ATOM 2781 N N . TYR A 1 364 ? 11.109 11.695 21.594 1 91.31 364 TYR A N 1
ATOM 2782 C CA . TYR A 1 364 ? 11.773 10.43 21.312 1 91.31 364 TYR A CA 1
ATOM 2783 C C . TYR A 1 364 ? 13.125 10.344 22 1 91.31 364 TYR A C 1
ATOM 2785 O O . TYR A 1 364 ? 13.906 11.297 21.984 1 91.31 364 TYR A O 1
ATOM 2793 N N . LYS A 1 365 ? 13.344 9.211 22.719 1 92.81 365 LYS A N 1
ATOM 2794 C CA . LYS A 1 365 ? 14.633 8.906 23.312 1 92.81 365 LYS A CA 1
ATOM 2795 C C . LYS A 1 365 ? 15.359 7.805 22.547 1 92.81 365 LYS A C 1
ATOM 2797 O O . LYS A 1 365 ? 14.953 6.641 22.594 1 92.81 365 LYS A O 1
ATOM 2802 N N . ARG A 1 366 ? 16.453 8.18 22 1 93.38 366 ARG A N 1
ATOM 2803 C CA . ARG A 1 366 ? 17.203 7.258 21.156 1 93.38 366 ARG A CA 1
ATOM 2804 C C . ARG A 1 366 ? 17.984 6.254 21.984 1 93.38 366 ARG A C 1
ATOM 2806 O O . ARG A 1 366 ? 18.656 6.629 22.953 1 93.38 366 ARG A O 1
ATOM 2813 N N . ASN A 1 367 ? 17.781 5.02 21.578 1 92.69 367 ASN A N 1
ATOM 2814 C CA . ASN A 1 367 ? 18.625 3.957 22.109 1 92.69 367 ASN A CA 1
ATOM 2815 C C . ASN A 1 367 ? 19.688 3.518 21.094 1 92.69 367 ASN A C 1
ATOM 2817 O O . ASN A 1 367 ? 19.391 2.73 20.188 1 92.69 367 ASN A O 1
ATOM 2821 N N . ILE A 1 368 ? 20.922 3.936 21.328 1 95.88 368 ILE A N 1
ATOM 2822 C CA . ILE A 1 368 ? 22 3.703 20.359 1 95.88 368 ILE A CA 1
ATOM 2823 C C . ILE A 1 368 ? 22.422 2.236 20.406 1 95.88 368 ILE A C 1
ATOM 2825 O O . ILE A 1 368 ? 22.656 1.683 21.484 1 95.88 368 ILE A O 1
ATOM 2829 N N . GLN A 1 369 ? 22.453 1.618 19.281 1 96.81 369 GLN A N 1
ATOM 2830 C CA . GLN A 1 369 ? 22.922 0.241 19.141 1 96.81 369 GLN A CA 1
ATOM 2831 C C . GLN A 1 369 ? 24.266 0.182 18.406 1 96.81 369 GLN A C 1
ATOM 2833 O O . GLN A 1 369 ? 24.531 1.018 17.547 1 96.81 369 GLN A O 1
ATOM 2838 N N . LYS A 1 370 ? 25.062 -0.831 18.766 1 98 370 LYS A N 1
ATOM 2839 C CA . LYS A 1 370 ? 26.312 -1.026 18.047 1 98 370 LYS A CA 1
ATOM 2840 C C . LYS A 1 370 ? 26.062 -1.45 16.609 1 98 370 LYS A C 1
ATOM 2842 O O . LYS A 1 370 ? 25.344 -2.424 16.359 1 98 370 LYS A O 1
ATOM 2847 N N . LYS A 1 371 ? 26.625 -0.695 15.766 1 97.81 371 LYS A N 1
ATOM 2848 C CA . LYS A 1 371 ? 26.453 -0.896 14.328 1 97.81 371 LYS A CA 1
ATOM 2849 C C . LYS A 1 371 ? 27.719 -1.42 13.68 1 97.81 371 LYS A C 1
ATOM 2851 O O . LYS A 1 371 ? 28.797 -0.828 13.836 1 97.81 371 LYS A O 1
ATOM 2856 N N . ASP A 1 372 ? 27.641 -2.549 12.914 1 98.12 372 ASP A N 1
ATOM 2857 C CA . ASP A 1 372 ? 28.781 -3.104 12.195 1 98.12 372 ASP A CA 1
ATOM 2858 C C . ASP A 1 372 ? 28.438 -3.305 10.719 1 98.12 372 ASP A C 1
ATOM 2860 O O . ASP A 1 372 ? 27.469 -3.982 10.383 1 98.12 372 ASP A O 1
ATOM 2864 N N . LEU A 1 373 ? 29.234 -2.699 9.891 1 98.56 373 LEU A N 1
ATOM 2865 C CA . LEU A 1 373 ? 29.141 -2.967 8.461 1 98.56 373 LEU A CA 1
ATOM 2866 C C . LEU A 1 373 ? 29.688 -4.348 8.125 1 98.56 373 LEU A C 1
ATOM 2868 O O . LEU A 1 373 ? 30.875 -4.625 8.367 1 98.56 373 LEU A O 1
ATOM 2872 N N . VAL A 1 374 ? 28.812 -5.199 7.484 1 98.31 374 VAL A N 1
ATOM 2873 C CA . VAL A 1 374 ? 29.266 -6.582 7.391 1 98.31 374 VAL A CA 1
ATOM 2874 C C . VAL A 1 374 ? 29.156 -7.062 5.945 1 98.31 374 VAL A C 1
ATOM 2876 O O . VAL A 1 374 ? 29.484 -8.219 5.641 1 98.31 374 VAL A O 1
ATOM 2879 N N . GLY A 1 375 ? 28.75 -6.281 5.066 1 98.38 375 GLY A N 1
ATOM 2880 C CA . GLY A 1 375 ? 28.625 -6.609 3.654 1 98.38 375 GLY A CA 1
ATOM 2881 C C . GLY A 1 375 ? 27.984 -5.504 2.838 1 98.38 375 GLY A C 1
ATOM 2882 O O . GLY A 1 375 ? 27.766 -4.398 3.338 1 98.38 375 GLY A O 1
ATOM 2883 N N . VAL A 1 376 ? 27.75 -5.805 1.542 1 98.75 376 VAL A N 1
ATOM 2884 C CA . VAL A 1 376 ? 27.141 -4.812 0.668 1 98.75 376 VAL A CA 1
ATOM 2885 C C . VAL A 1 376 ? 26.375 -5.516 -0.452 1 98.75 376 VAL A C 1
ATOM 2887 O O . VAL A 1 376 ? 26.828 -6.527 -0.983 1 98.75 376 VAL A O 1
ATOM 2890 N N . ASP A 1 377 ? 25.188 -5.117 -0.683 1 98.81 377 ASP A N 1
ATOM 2891 C CA . ASP A 1 377 ? 24.469 -5.461 -1.911 1 98.81 377 ASP A CA 1
ATOM 2892 C C . ASP A 1 377 ? 24.812 -4.477 -3.031 1 98.81 377 ASP A C 1
ATOM 2894 O O . ASP A 1 377 ? 24.531 -3.283 -2.924 1 98.81 377 ASP A O 1
ATOM 2898 N N . ILE A 1 378 ? 25.422 -4.988 -4.078 1 98.75 378 ILE A N 1
ATOM 2899 C CA . ILE A 1 378 ? 25.672 -4.215 -5.289 1 98.75 378 ILE A CA 1
ATOM 2900 C C . ILE A 1 378 ? 24.609 -4.551 -6.34 1 98.75 378 ILE A C 1
ATOM 2902 O O . ILE A 1 378 ? 24.453 -5.715 -6.711 1 98.75 378 ILE A O 1
ATOM 2906 N N . PHE A 1 379 ? 23.938 -3.543 -6.801 1 98.88 379 PHE A N 1
ATOM 2907 C CA . PHE A 1 379 ? 22.953 -3.758 -7.848 1 98.88 379 PHE A CA 1
ATOM 2908 C C . PHE A 1 379 ? 23.531 -3.426 -9.219 1 98.88 379 PHE A C 1
ATOM 2910 O O . PHE A 1 379 ? 24.219 -2.414 -9.383 1 98.88 379 PHE A O 1
ATOM 2917 N N . LEU A 1 380 ? 23.234 -4.25 -10.18 1 98.75 380 LEU A N 1
ATOM 2918 C CA . LEU A 1 380 ? 23.797 -4.117 -11.523 1 98.75 380 LEU A CA 1
ATOM 2919 C C . LEU A 1 380 ? 22.688 -3.994 -12.562 1 98.75 380 LEU A C 1
ATOM 2921 O O . LEU A 1 380 ? 21.641 -4.637 -12.445 1 98.75 380 LEU A O 1
ATOM 2925 N N . ASP A 1 381 ? 22.891 -3.094 -13.523 1 98.69 381 ASP A N 1
ATOM 2926 C CA . ASP A 1 381 ? 22.172 -3.139 -14.797 1 98.69 381 ASP A CA 1
ATOM 2927 C C . ASP A 1 381 ? 22.844 -4.109 -15.766 1 98.69 381 ASP A C 1
ATOM 2929 O O . ASP A 1 381 ? 23.906 -3.809 -16.328 1 98.69 381 ASP A O 1
ATOM 2933 N N . TRP A 1 382 ? 22.281 -5.23 -15.906 1 97.81 382 TRP A N 1
ATOM 2934 C CA . TRP A 1 382 ? 22.859 -6.266 -16.75 1 97.81 382 TRP A CA 1
ATOM 2935 C C . TRP A 1 382 ? 21.797 -6.91 -17.625 1 97.81 382 TRP A C 1
ATOM 2937 O O . TRP A 1 382 ? 20.766 -7.355 -17.125 1 97.81 382 TRP A O 1
ATOM 2947 N N . VAL A 1 383 ? 21.984 -6.949 -18.906 1 94 383 VAL A N 1
ATOM 2948 C CA . VAL A 1 383 ? 20.953 -7.359 -19.875 1 94 383 VAL A CA 1
ATOM 2949 C C . VAL A 1 383 ? 21.047 -8.867 -20.094 1 94 383 VAL A C 1
ATOM 2951 O O . VAL A 1 383 ? 20.188 -9.445 -20.766 1 94 383 VAL A O 1
ATOM 2954 N N . GLY A 1 384 ? 22.125 -9.531 -19.531 1 92.94 384 GLY A N 1
ATOM 2955 C CA . GLY A 1 384 ? 22.234 -10.969 -19.688 1 92.94 384 GLY A CA 1
ATOM 2956 C C . GLY A 1 384 ? 21.094 -11.734 -19.047 1 92.94 384 GLY A C 1
ATOM 2957 O O . GLY A 1 384 ? 20.297 -11.156 -18.312 1 92.94 384 GLY A O 1
ATOM 2958 N N . LYS A 1 385 ? 20.984 -13.07 -19.344 1 91.88 385 LYS A N 1
ATOM 2959 C CA . LYS A 1 385 ? 19.828 -13.844 -18.906 1 91.88 385 LYS A CA 1
ATOM 2960 C C . LYS A 1 385 ? 20.25 -15.07 -18.109 1 91.88 385 LYS A C 1
ATOM 2962 O O . LYS A 1 385 ? 19.422 -15.836 -17.641 1 91.88 385 LYS A O 1
ATOM 2967 N N . ASP A 1 386 ? 21.562 -15.273 -17.922 1 96.94 386 ASP A N 1
ATOM 2968 C CA . ASP A 1 386 ? 22.047 -16.453 -17.188 1 96.94 386 ASP A CA 1
ATOM 2969 C C . ASP A 1 386 ? 22.719 -16.047 -15.883 1 96.94 386 ASP A C 1
ATOM 2971 O O . ASP A 1 386 ? 23.828 -15.539 -15.883 1 96.94 386 ASP A O 1
ATOM 2975 N N . PRO A 1 387 ? 22.094 -16.359 -14.789 1 97.75 387 PRO A N 1
ATOM 2976 C CA . PRO A 1 387 ? 22.672 -16 -13.492 1 97.75 387 PRO A CA 1
ATOM 2977 C C . PRO A 1 387 ? 24.047 -16.625 -13.273 1 97.75 387 PRO A C 1
ATOM 2979 O O . PRO A 1 387 ? 24.906 -16.016 -12.617 1 97.75 387 PRO A O 1
ATOM 2982 N N . ASN A 1 388 ? 24.281 -17.781 -13.805 1 97.5 388 ASN A N 1
ATOM 2983 C CA . ASN A 1 388 ? 25.578 -18.438 -13.625 1 97.5 388 ASN A CA 1
ATOM 2984 C C . ASN A 1 388 ? 26.688 -17.688 -14.367 1 97.5 388 ASN A C 1
ATOM 2986 O O . ASN A 1 388 ? 27.812 -17.609 -13.883 1 97.5 388 ASN A O 1
ATOM 2990 N N . GLU A 1 389 ? 26.359 -17.219 -15.531 1 97.44 389 GLU A N 1
ATOM 2991 C CA . GLU A 1 389 ? 27.328 -16.406 -16.25 1 97.44 389 GLU A CA 1
ATOM 2992 C C . GLU A 1 389 ? 27.719 -15.172 -15.438 1 97.44 389 GLU A C 1
ATOM 2994 O O . GLU A 1 389 ? 28.906 -14.875 -15.297 1 97.44 389 GLU A O 1
ATOM 2999 N N . LEU A 1 390 ? 26.734 -14.492 -14.93 1 97.94 390 LEU A N 1
ATOM 3000 C CA . LEU A 1 390 ? 26.984 -13.305 -14.125 1 97.94 390 LEU A CA 1
ATOM 3001 C C . LEU A 1 390 ? 27.781 -13.656 -12.875 1 97.94 390 LEU A C 1
ATOM 3003 O O . LEU A 1 390 ? 28.766 -12.977 -12.547 1 97.94 390 LEU A O 1
ATOM 3007 N N . GLY A 1 391 ? 27.344 -14.719 -12.164 1 98.12 391 GLY A N 1
ATOM 3008 C CA . GLY A 1 391 ? 28.047 -15.156 -10.961 1 98.12 391 GLY A CA 1
ATOM 3009 C C . GLY A 1 391 ? 29.5 -15.492 -11.203 1 98.12 391 GLY A C 1
ATOM 3010 O O . GLY A 1 391 ? 30.375 -15.109 -10.422 1 98.12 391 GLY A O 1
ATOM 3011 N N . ASN A 1 392 ? 29.75 -16.188 -12.25 1 96.75 392 ASN A N 1
ATOM 3012 C CA . ASN A 1 392 ? 31.109 -16.594 -12.578 1 96.75 392 ASN A CA 1
ATOM 3013 C C . ASN A 1 392 ? 32 -15.391 -12.867 1 96.75 392 ASN A C 1
ATOM 3015 O O . ASN A 1 392 ? 33.188 -15.375 -12.508 1 96.75 392 ASN A O 1
ATOM 3019 N N . LYS A 1 393 ? 31.422 -14.438 -13.492 1 96.12 393 LYS A N 1
ATOM 3020 C CA . LYS A 1 393 ? 32.188 -13.227 -13.797 1 96.12 393 LYS A CA 1
ATOM 3021 C C . LYS A 1 393 ? 32.469 -12.422 -12.531 1 96.12 393 LYS A C 1
ATOM 3023 O O . LYS A 1 393 ? 33.531 -11.789 -12.422 1 96.12 393 LYS A O 1
ATOM 3028 N N . LEU A 1 394 ? 31.531 -12.461 -11.609 1 97.81 394 LEU A N 1
ATOM 3029 C CA . LEU A 1 394 ? 31.625 -11.625 -10.414 1 97.81 394 LEU A CA 1
ATOM 3030 C C . LEU A 1 394 ? 32.531 -12.266 -9.375 1 97.81 394 LEU A C 1
ATOM 3032 O O . LEU A 1 394 ? 33.125 -11.562 -8.539 1 97.81 394 LEU A O 1
ATOM 3036 N N . LYS A 1 395 ? 32.688 -13.539 -9.375 1 94.31 395 LYS A N 1
ATOM 3037 C CA . LYS A 1 395 ? 33.469 -14.266 -8.367 1 94.31 395 LYS A CA 1
ATOM 3038 C C . LYS A 1 395 ? 34.938 -13.836 -8.352 1 94.31 395 LYS A C 1
ATOM 3040 O O . LYS A 1 395 ? 35.594 -13.898 -7.316 1 94.31 395 LYS A O 1
ATOM 3045 N N . SER A 1 396 ? 35.438 -13.391 -9.422 1 90.5 396 SER A N 1
ATOM 3046 C CA . SER A 1 396 ? 36.875 -13.133 -9.531 1 90.5 396 SER A CA 1
ATOM 3047 C C . SER A 1 396 ? 37.156 -11.641 -9.477 1 90.5 396 SER A C 1
ATOM 3049 O O . SER A 1 396 ? 38.312 -11.219 -9.68 1 90.5 396 SER A O 1
ATOM 3051 N N . VAL A 1 397 ? 36.188 -10.844 -9.188 1 94.38 397 VAL A N 1
ATOM 3052 C CA . VAL A 1 397 ? 36.344 -9.398 -9.344 1 94.38 397 VAL A CA 1
ATOM 3053 C C . VAL A 1 397 ? 37.125 -8.836 -8.164 1 94.38 397 VAL A C 1
ATOM 3055 O O . VAL A 1 397 ? 37.875 -7.859 -8.305 1 94.38 397 VAL A O 1
ATOM 3058 N N . SER A 1 398 ? 37 -9.469 -6.969 1 91.56 398 SER A N 1
ATOM 3059 C CA . SER A 1 398 ? 37.656 -8.93 -5.773 1 91.56 398 SER A CA 1
ATOM 3060 C C . SER A 1 398 ? 38.375 -10.023 -5.004 1 91.56 398 SER A C 1
ATOM 3062 O O . SER A 1 398 ? 37.906 -11.164 -4.945 1 91.56 398 SER A O 1
ATOM 3064 N N . ASP A 1 399 ? 39.531 -9.57 -4.375 1 90.5 399 ASP A N 1
ATOM 3065 C CA . ASP A 1 399 ? 40.281 -10.492 -3.541 1 90.5 399 ASP A CA 1
ATOM 3066 C C . ASP A 1 399 ? 39.938 -10.328 -2.066 1 90.5 399 ASP A C 1
ATOM 3068 O O . ASP A 1 399 ? 40.281 -11.164 -1.235 1 90.5 399 ASP A O 1
ATOM 3072 N N . GLU A 1 400 ? 39.188 -9.375 -1.78 1 92.81 400 GLU A N 1
ATOM 3073 C CA . GLU A 1 400 ? 38.906 -9.07 -0.383 1 92.81 400 GLU A CA 1
ATOM 3074 C C . GLU A 1 400 ? 37.469 -9.469 -0.028 1 92.81 400 GLU A C 1
ATOM 3076 O O . GLU A 1 400 ? 37.188 -9.883 1.101 1 92.81 400 GLU A O 1
ATOM 3081 N N . LEU A 1 401 ? 36.562 -9.25 -0.938 1 97.38 401 LEU A N 1
ATOM 3082 C CA . LEU A 1 401 ? 35.156 -9.586 -0.749 1 97.38 401 LEU A CA 1
ATOM 3083 C C . LEU A 1 401 ? 34.75 -10.711 -1.681 1 97.38 401 LEU A C 1
ATOM 3085 O O . LEU A 1 401 ? 35.312 -10.867 -2.77 1 97.38 401 LEU A O 1
ATOM 3089 N N . MET A 1 402 ? 33.844 -11.469 -1.202 1 96.5 402 MET A N 1
ATOM 3090 C CA . MET A 1 402 ? 33.375 -12.578 -2.023 1 96.5 402 MET A CA 1
ATOM 3091 C C . MET A 1 402 ? 31.891 -12.453 -2.301 1 96.5 402 MET A C 1
ATOM 3093 O O . MET A 1 402 ? 31.141 -11.969 -1.455 1 96.5 402 MET A O 1
ATOM 3097 N N . LEU A 1 403 ? 31.5 -12.859 -3.492 1 97.5 403 LEU A N 1
ATOM 3098 C CA . LEU A 1 403 ? 30.094 -12.93 -3.865 1 97.5 403 LEU A CA 1
ATOM 3099 C C . LEU A 1 403 ? 29.391 -14.047 -3.105 1 97.5 403 LEU A C 1
ATOM 3101 O O . LEU A 1 403 ? 29.766 -15.211 -3.203 1 97.5 403 LEU A O 1
ATOM 3105 N N . LYS A 1 404 ? 28.391 -13.703 -2.363 1 96.06 404 LYS A N 1
ATOM 3106 C CA . LYS A 1 404 ? 27.656 -14.703 -1.581 1 96.06 404 LYS A CA 1
ATOM 3107 C C . LYS A 1 404 ? 26.469 -15.242 -2.355 1 96.06 404 LYS A C 1
ATOM 3109 O O . LYS A 1 404 ? 26.25 -16.453 -2.404 1 96.06 404 LYS A O 1
ATOM 3114 N N . ILE A 1 405 ? 25.656 -14.336 -2.867 1 96.06 405 ILE A N 1
ATOM 3115 C CA . ILE A 1 405 ? 24.406 -14.711 -3.529 1 96.06 405 ILE A CA 1
ATOM 3116 C C . ILE A 1 405 ? 24.016 -13.641 -4.551 1 96.06 405 ILE A C 1
ATOM 3118 O O . ILE A 1 405 ? 24.453 -12.492 -4.441 1 96.06 405 ILE A O 1
ATOM 3122 N N . ILE A 1 406 ? 23.328 -14.039 -5.645 1 98.25 406 ILE A N 1
ATOM 3123 C CA . ILE A 1 406 ? 22.656 -13.109 -6.543 1 98.25 406 ILE A CA 1
ATOM 3124 C C . ILE A 1 406 ? 21.156 -13.32 -6.469 1 98.25 406 ILE A C 1
ATOM 3126 O O . ILE A 1 406 ? 20.672 -14.461 -6.52 1 98.25 406 ILE A O 1
ATOM 3130 N N . THR A 1 407 ? 20.422 -12.242 -6.281 1 97.81 407 THR A N 1
ATOM 3131 C CA . THR A 1 407 ? 18.953 -12.312 -6.348 1 97.81 407 THR A CA 1
ATOM 3132 C C . THR A 1 407 ? 18.422 -11.422 -7.469 1 97.81 407 THR A C 1
ATOM 3134 O O . THR A 1 407 ? 19.094 -10.484 -7.895 1 97.81 407 THR A O 1
ATOM 3137 N N . ASN A 1 408 ? 17.359 -11.758 -8.023 1 97.88 408 ASN A N 1
ATOM 3138 C CA . ASN A 1 408 ? 16.594 -10.992 -8.992 1 97.88 408 ASN A CA 1
ATOM 3139 C C . ASN A 1 408 ? 15.133 -10.852 -8.555 1 97.88 408 ASN A C 1
ATOM 3141 O O . ASN A 1 408 ? 14.438 -11.852 -8.367 1 97.88 408 ASN A O 1
ATOM 3145 N N . ARG A 1 409 ? 14.711 -9.586 -8.352 1 96.5 409 ARG A N 1
ATOM 3146 C CA . ARG A 1 409 ? 13.406 -9.297 -7.77 1 96.5 409 ARG A CA 1
ATOM 3147 C C . ARG A 1 409 ? 13.242 -9.977 -6.414 1 96.5 409 ARG A C 1
ATOM 3149 O O . ARG A 1 409 ? 12.172 -10.5 -6.098 1 96.5 409 ARG A O 1
ATOM 3156 N N . GLY A 1 410 ? 14.312 -10.148 -5.742 1 95.38 410 GLY A N 1
ATOM 3157 C CA . GLY A 1 410 ? 14.281 -10.664 -4.383 1 95.38 410 GLY A CA 1
ATOM 3158 C C . GLY A 1 410 ? 14.422 -12.172 -4.316 1 95.38 410 GLY A C 1
ATOM 3159 O O . GLY A 1 410 ? 14.586 -12.742 -3.232 1 95.38 410 GLY A O 1
ATOM 3160 N N . VAL A 1 411 ? 14.5 -12.844 -5.402 1 95.38 411 VAL A N 1
ATOM 3161 C CA . VAL A 1 411 ? 14.57 -14.297 -5.449 1 95.38 411 VAL A CA 1
ATOM 3162 C C . VAL A 1 411 ? 16 -14.734 -5.746 1 95.38 411 VAL A C 1
ATOM 3164 O O . VAL A 1 411 ? 16.656 -14.203 -6.652 1 95.38 411 VAL A O 1
ATOM 3167 N N . LYS A 1 412 ? 16.469 -15.75 -4.973 1 95.06 412 LYS A N 1
ATOM 3168 C CA . LYS A 1 412 ? 17.812 -16.281 -5.227 1 95.06 412 LYS A CA 1
ATOM 3169 C C . LYS A 1 412 ? 17.891 -16.938 -6.605 1 95.06 412 LYS A C 1
ATOM 3171 O O . LYS A 1 412 ? 17.094 -17.828 -6.922 1 95.06 412 LYS A O 1
ATOM 3176 N N . VAL A 1 413 ? 18.828 -16.516 -7.418 1 97.19 413 VAL A N 1
ATOM 3177 C CA . VAL A 1 413 ? 18.969 -17.062 -8.758 1 97.19 413 VAL A CA 1
ATOM 3178 C C . VAL A 1 413 ? 20.375 -17.609 -8.961 1 97.19 413 VAL A C 1
ATOM 3180 O O . VAL A 1 413 ? 20.656 -18.266 -9.961 1 97.19 413 VAL A O 1
ATOM 3183 N N . TYR A 1 414 ? 21.328 -17.219 -8.086 1 96.69 414 TYR A N 1
ATOM 3184 C CA . TYR A 1 414 ? 22.672 -17.766 -8.078 1 96.69 414 TYR A CA 1
ATOM 3185 C C . TYR A 1 414 ? 23.203 -17.891 -6.652 1 96.69 414 TYR A C 1
ATOM 3187 O O . TYR A 1 414 ? 23.109 -16.953 -5.863 1 96.69 414 TYR A O 1
ATOM 3195 N N . PRO A 1 415 ? 23.844 -19.016 -6.16 1 94.19 415 PRO A N 1
ATOM 3196 C CA . PRO A 1 415 ? 23.922 -20.25 -6.969 1 94.19 415 PRO A CA 1
ATOM 3197 C C . PRO A 1 415 ? 22.594 -21 -7.016 1 94.19 415 PRO A C 1
ATOM 3199 O O . PRO A 1 415 ? 21.656 -20.656 -6.301 1 94.19 415 PRO A O 1
ATOM 3202 N N . ASP A 1 416 ? 22.422 -21.938 -7.879 1 90.06 416 ASP A N 1
ATOM 3203 C CA . ASP A 1 416 ? 21.344 -22.938 -7.93 1 90.06 416 ASP A CA 1
ATOM 3204 C C . ASP A 1 416 ? 19.984 -22.266 -8.141 1 90.06 416 ASP A C 1
ATOM 3206 O O . ASP A 1 416 ? 19.031 -22.562 -7.422 1 90.06 416 ASP A O 1
ATOM 3210 N N . GLY A 1 417 ? 19.938 -21.312 -9.016 1 91.56 417 GLY A N 1
ATOM 3211 C CA . GLY A 1 417 ? 18.672 -20.703 -9.391 1 91.56 417 GLY A CA 1
ATOM 3212 C C . GLY A 1 417 ? 17.781 -21.625 -10.18 1 91.56 417 GLY A C 1
ATOM 3213 O O . GLY A 1 417 ? 18.25 -22.609 -10.773 1 91.56 417 GLY A O 1
ATOM 3214 N N . GLN A 1 418 ? 16.484 -21.375 -10.117 1 91.44 418 GLN A N 1
ATOM 3215 C CA . GLN A 1 418 ? 15.523 -22.156 -10.883 1 91.44 418 GLN A CA 1
ATOM 3216 C C . GLN A 1 418 ? 15.297 -21.547 -12.258 1 91.44 418 GLN A C 1
ATOM 3218 O O . GLN A 1 418 ? 15.195 -20.328 -12.391 1 91.44 418 GLN A O 1
ATOM 3223 N N . PRO A 1 419 ? 15.203 -22.328 -13.305 1 91.44 419 PRO A N 1
ATOM 3224 C CA . PRO A 1 419 ? 15.078 -21.812 -14.672 1 91.44 419 PRO A CA 1
ATOM 3225 C C . PRO A 1 419 ? 13.734 -21.141 -14.922 1 91.44 419 PRO A C 1
ATOM 3227 O O . PRO A 1 419 ? 13.602 -20.344 -15.867 1 91.44 419 PRO A O 1
ATOM 3230 N N . GLU A 1 420 ? 12.727 -21.391 -14.094 1 92.19 420 GLU A N 1
ATOM 3231 C CA . GLU A 1 420 ? 11.383 -20.844 -14.273 1 92.19 420 GLU A CA 1
ATOM 3232 C C . GLU A 1 420 ? 11.312 -19.391 -13.82 1 92.19 420 GLU A C 1
ATOM 3234 O O . GLU A 1 420 ? 10.359 -18.672 -14.148 1 92.19 420 GLU A O 1
ATOM 3239 N N . THR A 1 421 ? 12.344 -18.953 -13.062 1 94.5 421 THR A N 1
ATOM 3240 C CA . THR A 1 421 ? 12.297 -17.609 -12.477 1 94.5 421 THR A CA 1
ATOM 3241 C C . THR A 1 421 ? 12.359 -16.547 -13.562 1 94.5 421 THR A C 1
ATOM 3243 O O . THR A 1 421 ? 13.219 -16.594 -14.445 1 94.5 421 THR A O 1
ATOM 3246 N N . PHE A 1 422 ? 11.406 -15.68 -13.547 1 94.94 422 PHE A N 1
ATOM 3247 C CA . PHE A 1 422 ? 11.406 -14.555 -14.477 1 94.94 422 PHE A CA 1
ATOM 3248 C C . PHE A 1 422 ? 12.445 -13.516 -14.07 1 94.94 422 PHE A C 1
ATOM 3250 O O . PHE A 1 422 ? 12.398 -12.992 -12.953 1 94.94 422 PHE A O 1
ATOM 3257 N N . LEU A 1 423 ? 13.344 -13.227 -14.938 1 96.75 423 LEU A N 1
ATOM 3258 C CA . LEU A 1 423 ? 14.469 -12.344 -14.625 1 96.75 423 LEU A CA 1
ATOM 3259 C C . LEU A 1 423 ? 14.297 -10.992 -15.312 1 96.75 423 LEU A C 1
ATOM 3261 O O . LEU A 1 423 ? 13.836 -10.922 -16.453 1 96.75 423 LEU A O 1
ATOM 3265 N N . ILE A 1 424 ? 14.617 -9.93 -14.656 1 96.94 424 ILE A N 1
ATOM 3266 C CA . ILE A 1 424 ? 14.641 -8.586 -15.227 1 96.94 424 ILE A CA 1
ATOM 3267 C C . ILE A 1 424 ? 16.078 -8.055 -15.219 1 96.94 424 ILE A C 1
ATOM 3269 O O . ILE A 1 424 ? 16.984 -8.727 -14.742 1 96.94 424 ILE A O 1
ATOM 3273 N N . ASP A 1 425 ? 16.281 -6.879 -15.727 1 98.12 425 ASP A N 1
ATOM 3274 C CA . ASP A 1 425 ? 17.625 -6.352 -15.961 1 98.12 425 ASP A CA 1
ATOM 3275 C C . ASP A 1 425 ? 18.172 -5.684 -14.703 1 98.12 425 ASP A C 1
ATOM 3277 O O . ASP A 1 425 ? 19.125 -4.902 -14.781 1 98.12 425 ASP A O 1
ATOM 3281 N N . HIS A 1 426 ? 17.641 -5.926 -13.641 1 98.44 426 HIS A N 1
ATOM 3282 C CA . HIS A 1 426 ? 18.016 -5.379 -12.336 1 98.44 426 HIS A CA 1
ATOM 3283 C C . HIS A 1 426 ? 18.5 -6.477 -11.398 1 98.44 426 HIS A C 1
ATOM 3285 O O . HIS A 1 426 ? 17.688 -7.234 -10.852 1 98.44 426 HIS A O 1
ATOM 3291 N N . TRP A 1 427 ? 19.828 -6.555 -11.117 1 98.69 427 TRP A N 1
ATOM 3292 C CA . TRP A 1 427 ? 20.438 -7.688 -10.438 1 98.69 427 TRP A CA 1
ATOM 3293 C C . TRP A 1 427 ? 21.047 -7.258 -9.102 1 98.69 427 TRP A C 1
ATOM 3295 O O . TRP A 1 427 ? 21.844 -6.32 -9.039 1 98.69 427 TRP A O 1
ATOM 3305 N N . ARG A 1 428 ? 20.672 -7.922 -7.996 1 98.62 428 ARG A N 1
ATOM 3306 C CA . ARG A 1 428 ? 21.234 -7.664 -6.672 1 98.62 428 ARG A CA 1
ATOM 3307 C C . ARG A 1 428 ? 22.328 -8.68 -6.328 1 98.62 428 ARG A C 1
ATOM 3309 O O . ARG A 1 428 ? 22.047 -9.875 -6.234 1 98.62 428 ARG A O 1
ATOM 3316 N N . CYS A 1 429 ? 23.516 -8.25 -6.16 1 98.81 429 CYS A N 1
ATOM 3317 C CA . CYS A 1 429 ? 24.672 -9.078 -5.871 1 98.81 429 CYS A CA 1
ATOM 3318 C C . CYS A 1 429 ? 25.219 -8.789 -4.48 1 98.81 429 CYS A C 1
ATOM 3320 O O . CYS A 1 429 ? 25.781 -7.711 -4.242 1 98.81 429 CYS A O 1
ATOM 3322 N N . ARG A 1 430 ? 25.172 -9.82 -3.615 1 98.38 430 ARG A N 1
ATOM 3323 C CA . ARG A 1 430 ? 25.594 -9.625 -2.232 1 98.38 430 ARG A CA 1
ATOM 3324 C C . ARG A 1 430 ? 27.047 -10.031 -2.041 1 98.38 430 ARG A C 1
ATOM 3326 O O . ARG A 1 430 ? 27.406 -11.18 -2.27 1 98.38 430 ARG A O 1
ATOM 3333 N N . PHE A 1 431 ? 27.844 -9.047 -1.629 1 98.5 431 PHE A N 1
ATOM 3334 C CA . PHE A 1 431 ? 29.25 -9.289 -1.325 1 98.5 431 PHE A CA 1
ATOM 3335 C C . PHE A 1 431 ? 29.5 -9.211 0.176 1 98.5 431 PHE A C 1
ATOM 3337 O O . PHE A 1 431 ? 28.969 -8.328 0.854 1 98.5 431 PHE A O 1
ATOM 3344 N N . VAL A 1 432 ? 30.281 -10.117 0.686 1 97.81 432 VAL A N 1
ATOM 3345 C CA . VAL A 1 432 ? 30.656 -10.164 2.096 1 97.81 432 VAL A CA 1
ATOM 3346 C C . VAL A 1 432 ? 32.156 -10.461 2.23 1 97.81 432 VAL A C 1
ATOM 3348 O O . VAL A 1 432 ? 32.812 -10.719 1.234 1 97.81 432 VAL A O 1
ATOM 3351 N N . SER A 1 433 ? 32.594 -10.375 3.498 1 97.06 433 SER A N 1
ATOM 3352 C CA . SER A 1 433 ? 34 -10.672 3.76 1 97.06 433 SER A CA 1
ATOM 3353 C C . SER A 1 433 ? 34.312 -12.117 3.395 1 97.06 433 SER A C 1
ATOM 3355 O O . SER A 1 433 ? 33.531 -13.023 3.611 1 97.06 433 SER A O 1
ATOM 3357 N N . LYS A 1 434 ? 35.5 -12.352 2.924 1 94.56 434 LYS A N 1
ATOM 3358 C CA . LYS A 1 434 ? 35.969 -13.703 2.648 1 94.56 434 LYS A CA 1
ATOM 3359 C C . LYS A 1 434 ? 36.062 -14.523 3.932 1 94.56 434 LYS A C 1
ATOM 3361 O O . LYS A 1 434 ? 36.094 -15.758 3.887 1 94.56 434 LYS A O 1
ATOM 3366 N N . ASN A 1 435 ? 36.094 -13.859 5.02 1 92.31 435 ASN A N 1
ATOM 3367 C CA . ASN A 1 435 ? 36.188 -14.516 6.316 1 92.31 435 ASN A CA 1
ATOM 3368 C C . ASN A 1 435 ? 34.812 -14.883 6.867 1 92.31 435 ASN A C 1
ATOM 3370 O O . ASN A 1 435 ? 34.719 -15.477 7.938 1 92.31 435 ASN A O 1
ATOM 3374 N N . ALA A 1 436 ? 33.812 -14.516 6.141 1 90.69 436 ALA A N 1
ATOM 3375 C CA . ALA A 1 436 ? 32.469 -14.844 6.586 1 90.69 436 ALA A CA 1
ATOM 3376 C C . ALA A 1 436 ? 32.219 -16.344 6.512 1 90.69 436 ALA A C 1
ATOM 3378 O O . ALA A 1 436 ? 32.719 -17.031 5.617 1 90.69 436 ALA A O 1
ATOM 3379 N N . LEU A 1 437 ? 31.422 -16.828 7.484 1 86.44 437 LEU A N 1
ATOM 3380 C CA . LEU A 1 437 ? 30.984 -18.219 7.465 1 86.44 437 LEU A CA 1
ATOM 3381 C C . LEU A 1 437 ? 29.578 -18.328 6.887 1 86.44 437 LEU A C 1
ATOM 3383 O O . LEU A 1 437 ? 28.594 -18.266 7.625 1 86.44 437 LEU A O 1
ATOM 3387 N N . ILE A 1 438 ? 29.547 -18.625 5.637 1 82.81 438 ILE A N 1
ATOM 3388 C CA . ILE A 1 438 ? 28.266 -18.484 4.965 1 82.81 438 ILE A CA 1
ATOM 3389 C C . ILE A 1 438 ? 27.703 -19.875 4.648 1 82.81 438 ILE A C 1
ATOM 3391 O O . ILE A 1 438 ? 26.594 -20 4.125 1 82.81 438 ILE A O 1
ATOM 3395 N N . LYS A 1 439 ? 28.344 -20.953 4.883 1 74.06 439 LYS A N 1
ATOM 3396 C CA . LYS A 1 439 ? 27.906 -22.312 4.539 1 74.06 439 LYS A CA 1
ATOM 3397 C C . LYS A 1 439 ? 27.141 -22.953 5.691 1 74.06 439 LYS A C 1
ATOM 3399 O O . LYS A 1 439 ? 26.609 -24.047 5.547 1 74.06 439 LYS A O 1
ATOM 3404 N N . GLN A 1 440 ? 27.016 -22.141 6.719 1 71.88 440 GLN A N 1
ATOM 3405 C CA . GLN A 1 440 ? 26.281 -22.672 7.863 1 71.88 440 GLN A CA 1
ATOM 3406 C C . GLN A 1 440 ? 24.828 -22.188 7.84 1 71.88 440 GLN A C 1
ATOM 3408 O O . GLN A 1 440 ? 24.469 -21.312 7.047 1 71.88 440 GLN A O 1
ATOM 3413 N N . GLU A 1 441 ? 24.016 -22.828 8.633 1 66.25 441 GLU A N 1
ATOM 3414 C CA . GLU A 1 441 ? 22.578 -22.547 8.688 1 66.25 441 GLU A CA 1
ATOM 3415 C C . GLU A 1 441 ? 22.328 -21.078 9.031 1 66.25 441 GLU A C 1
ATOM 3417 O O . GLU A 1 441 ? 21.484 -20.438 8.398 1 66.25 441 GLU A O 1
ATOM 3422 N N . ASP A 1 442 ? 23.109 -20.578 10.039 1 74.06 442 ASP A N 1
ATOM 3423 C CA . ASP A 1 442 ? 23.062 -19.172 10.398 1 74.06 442 ASP A CA 1
ATOM 3424 C C . ASP A 1 442 ? 24.375 -18.484 10.078 1 74.06 442 ASP A C 1
ATOM 3426 O O . ASP A 1 442 ? 25.297 -18.484 10.891 1 74.06 442 ASP A O 1
ATOM 3430 N N . PRO A 1 443 ? 24.344 -17.859 8.922 1 82.88 443 PRO A N 1
ATOM 3431 C CA . PRO A 1 443 ? 25.625 -17.281 8.516 1 82.88 443 PRO A CA 1
ATOM 3432 C C . PRO A 1 443 ? 26.141 -16.234 9.5 1 82.88 443 PRO A C 1
ATOM 3434 O O . PRO A 1 443 ? 25.344 -15.523 10.125 1 82.88 443 PRO A O 1
ATOM 3437 N N . SER A 1 444 ? 27.422 -16.312 9.648 1 90 444 SER A N 1
ATOM 3438 C CA . SER A 1 444 ? 28.109 -15.289 10.422 1 90 444 SER A CA 1
ATOM 3439 C C . SER A 1 444 ? 28.938 -14.375 9.516 1 90 444 SER A C 1
ATOM 3441 O O . SER A 1 444 ? 29.828 -14.836 8.812 1 90 444 SER A O 1
ATOM 3443 N N . TYR A 1 445 ? 28.625 -13.141 9.562 1 95.06 445 TYR A N 1
ATOM 3444 C CA . TYR A 1 445 ? 29.297 -12.188 8.688 1 95.06 445 TYR A CA 1
ATOM 3445 C C . TYR A 1 445 ? 30.391 -11.445 9.438 1 95.06 445 TYR A C 1
ATOM 3447 O O . TYR A 1 445 ? 30.266 -11.188 10.633 1 95.06 445 TYR A O 1
ATOM 3455 N N . HIS A 1 446 ? 31.484 -11.219 8.805 1 96.25 446 HIS A N 1
ATOM 3456 C CA . HIS A 1 446 ? 32.625 -10.5 9.352 1 96.25 446 HIS A CA 1
ATOM 3457 C C . HIS A 1 446 ? 32.625 -9.047 8.891 1 96.25 446 HIS A C 1
ATOM 3459 O O . HIS A 1 446 ? 32.281 -8.758 7.742 1 96.25 446 HIS A O 1
ATOM 3465 N N . PRO A 1 447 ? 33.062 -8.164 9.781 1 97.38 447 PRO A N 1
ATOM 3466 C CA . PRO A 1 447 ? 33.062 -6.742 9.43 1 97.38 447 PRO A CA 1
ATOM 3467 C C . PRO A 1 447 ? 33.906 -6.434 8.195 1 97.38 447 PRO A C 1
ATOM 3469 O O . PRO A 1 447 ? 34.938 -7.047 7.984 1 97.38 447 PRO A O 1
ATOM 3472 N N . ILE A 1 448 ? 33.438 -5.527 7.43 1 98.12 448 ILE A N 1
ATOM 3473 C CA . ILE A 1 448 ? 34.188 -4.953 6.324 1 98.12 448 ILE A CA 1
ATOM 3474 C C . ILE A 1 448 ? 34.281 -3.439 6.496 1 98.12 448 ILE A C 1
ATOM 3476 O O . ILE A 1 448 ? 33.75 -2.885 7.465 1 98.12 448 ILE A O 1
ATOM 3480 N N . SER A 1 449 ? 34.969 -2.752 5.562 1 97.75 449 SER A N 1
ATOM 3481 C CA . SER A 1 449 ? 35.125 -1.307 5.68 1 97.75 449 SER A CA 1
ATOM 3482 C C . SER A 1 449 ? 34.5 -0.58 4.504 1 97.75 449 SER A C 1
ATOM 3484 O O . SER A 1 449 ? 34.25 -1.175 3.447 1 97.75 449 SER A O 1
ATOM 3486 N N . HIS A 1 450 ? 34.219 0.668 4.699 1 98.12 450 HIS A N 1
ATOM 3487 C CA . HIS A 1 450 ? 33.719 1.515 3.623 1 98.12 450 HIS A CA 1
ATOM 3488 C C . HIS A 1 450 ? 34.719 1.573 2.463 1 98.12 450 HIS A C 1
ATOM 3490 O O . HIS A 1 450 ? 34.312 1.646 1.3 1 98.12 450 HIS A O 1
ATOM 3496 N N . LYS A 1 451 ? 35.906 1.562 2.781 1 97.56 451 LYS A N 1
ATOM 3497 C CA . LYS A 1 451 ? 36.938 1.562 1.759 1 97.56 451 LYS A CA 1
ATOM 3498 C C . LYS A 1 451 ? 36.844 0.334 0.859 1 97.56 451 LYS A C 1
ATOM 3500 O O . LYS A 1 451 ? 36.969 0.44 -0.363 1 97.56 451 LYS A O 1
ATOM 3505 N N . GLN A 1 452 ? 36.625 -0.767 1.471 1 97.75 452 GLN A N 1
ATOM 3506 C CA . GLN A 1 452 ? 36.5 -2.002 0.708 1 97.75 452 GLN A CA 1
ATOM 3507 C C . GLN A 1 452 ? 35.281 -1.937 -0.239 1 97.75 452 GLN A C 1
ATOM 3509 O O . GLN A 1 452 ? 35.344 -2.477 -1.347 1 97.75 452 GLN A O 1
ATOM 3514 N N . VAL A 1 453 ? 34.219 -1.313 0.175 1 98.44 453 VAL A N 1
ATOM 3515 C CA . VAL A 1 453 ? 33.031 -1.164 -0.662 1 98.44 453 VAL A CA 1
ATOM 3516 C C . VAL A 1 453 ? 33.344 -0.282 -1.865 1 98.44 453 VAL A C 1
ATOM 3518 O O . VAL A 1 453 ? 33.031 -0.631 -3.004 1 98.44 453 VAL A O 1
ATOM 3521 N N . ALA A 1 454 ? 34.031 0.843 -1.619 1 98.06 454 ALA A N 1
ATOM 3522 C CA . ALA A 1 454 ? 34.375 1.759 -2.697 1 98.06 454 ALA A CA 1
ATOM 3523 C C . ALA A 1 454 ? 35.344 1.091 -3.684 1 98.06 454 ALA A C 1
ATOM 3525 O O . ALA A 1 454 ? 35.219 1.267 -4.898 1 98.06 454 ALA A O 1
ATOM 3526 N N . GLU A 1 455 ? 36.281 0.368 -3.18 1 97.5 455 GLU A N 1
ATOM 3527 C CA . GLU A 1 455 ? 37.25 -0.332 -4.031 1 97.5 455 GLU A CA 1
ATOM 3528 C C . GLU A 1 455 ? 36.562 -1.401 -4.871 1 97.5 455 GLU A C 1
ATOM 3530 O O . GLU A 1 455 ? 36.938 -1.632 -6.023 1 97.5 455 GLU A O 1
ATOM 3535 N N . LEU A 1 456 ? 35.625 -2.059 -4.258 1 98.31 456 LEU A N 1
ATOM 3536 C CA . LEU A 1 456 ? 34.844 -3.033 -5.02 1 98.31 456 LEU A CA 1
ATOM 3537 C C . LEU A 1 456 ? 34.156 -2.367 -6.203 1 98.31 456 LEU A C 1
ATOM 3539 O O . LEU A 1 456 ? 34.125 -2.922 -7.305 1 98.31 456 LEU A O 1
ATOM 3543 N N . LEU A 1 457 ? 33.594 -1.204 -6.008 1 98.44 457 LEU A N 1
ATOM 3544 C CA . LEU A 1 457 ? 32.906 -0.476 -7.078 1 98.44 457 LEU A CA 1
ATOM 3545 C C . LEU A 1 457 ? 33.906 -0.133 -8.195 1 98.44 457 LEU A C 1
ATOM 3547 O O . LEU A 1 457 ? 33.531 -0.215 -9.375 1 98.44 457 LEU A O 1
ATOM 3551 N N . LEU A 1 458 ? 35.094 0.255 -7.844 1 97.69 458 LEU A N 1
ATOM 3552 C CA . LEU A 1 458 ? 36.125 0.566 -8.836 1 97.69 458 LEU A CA 1
ATOM 3553 C C . LEU A 1 458 ? 36.469 -0.674 -9.648 1 97.69 458 LEU A C 1
ATOM 3555 O O . LEU A 1 458 ? 36.625 -0.603 -10.867 1 97.69 458 LEU A O 1
ATOM 3559 N N . LYS A 1 459 ? 36.625 -1.75 -8.945 1 97.94 459 LYS A N 1
ATOM 3560 C CA . LYS A 1 459 ? 37 -3 -9.617 1 97.94 459 LYS A CA 1
ATOM 3561 C C . LYS A 1 459 ? 35.875 -3.447 -10.562 1 97.94 459 LYS A C 1
ATOM 3563 O O . LYS A 1 459 ? 36.156 -3.939 -11.664 1 97.94 459 LYS A O 1
ATOM 3568 N N . LEU A 1 460 ? 34.656 -3.326 -10.117 1 98.19 460 LEU A N 1
ATOM 3569 C CA . LEU A 1 460 ? 33.5 -3.689 -10.945 1 98.19 460 LEU A CA 1
ATOM 3570 C C . LEU A 1 460 ? 33.438 -2.812 -12.195 1 98.19 460 LEU A C 1
ATOM 3572 O O . LEU A 1 460 ? 33.156 -3.305 -13.289 1 98.19 460 LEU A O 1
ATOM 3576 N N . ASP A 1 461 ? 33.688 -1.547 -12.016 1 97.31 461 ASP A N 1
ATOM 3577 C CA . ASP A 1 461 ? 33.719 -0.631 -13.156 1 97.31 461 ASP A CA 1
ATOM 3578 C C . ASP A 1 461 ? 34.812 -1.034 -14.148 1 97.31 461 ASP A C 1
ATOM 3580 O O . ASP A 1 461 ? 34.562 -1.067 -15.359 1 97.31 461 ASP A O 1
ATOM 3584 N N . LEU A 1 462 ? 35.969 -1.306 -13.664 1 96.44 462 LEU A N 1
ATOM 3585 C CA . LEU A 1 462 ? 37.094 -1.704 -14.5 1 96.44 462 LEU A CA 1
ATOM 3586 C C . LEU A 1 462 ? 36.781 -2.994 -15.25 1 96.44 462 LEU A C 1
ATOM 3588 O O . LEU A 1 462 ? 37.25 -3.188 -16.375 1 96.44 462 LEU A O 1
ATOM 3592 N N . ALA A 1 463 ? 36.031 -3.826 -14.609 1 96.75 463 ALA A N 1
ATOM 3593 C CA . ALA A 1 463 ? 35.656 -5.102 -15.211 1 96.75 463 ALA A CA 1
ATOM 3594 C C . ALA A 1 463 ? 34.5 -4.934 -16.203 1 96.75 463 ALA A C 1
ATOM 3596 O O . ALA A 1 463 ? 34.094 -5.898 -16.844 1 96.75 463 ALA A O 1
ATOM 3597 N N . GLY A 1 464 ? 33.938 -3.783 -16.328 1 95.88 464 GLY A N 1
ATOM 3598 C CA . GLY A 1 464 ? 32.938 -3.488 -17.344 1 95.88 464 GLY A CA 1
ATOM 3599 C C . GLY A 1 464 ? 31.5 -3.633 -16.828 1 95.88 464 GLY A C 1
ATOM 3600 O O . GLY A 1 464 ? 30.547 -3.623 -17.609 1 95.88 464 GLY A O 1
ATOM 3601 N N . PHE A 1 465 ? 31.328 -3.777 -15.5 1 97.62 465 PHE A N 1
ATOM 3602 C CA . PHE A 1 465 ? 29.984 -3.908 -14.953 1 97.62 465 PHE A CA 1
ATOM 3603 C C . PHE A 1 465 ? 29.344 -2.539 -14.727 1 97.62 465 PHE A C 1
ATOM 3605 O O . PHE A 1 465 ? 30.031 -1.589 -14.344 1 97.62 465 PHE A O 1
ATOM 3612 N N . ASP A 1 466 ? 28.031 -2.439 -14.992 1 98.31 466 ASP A N 1
ATOM 3613 C CA . ASP A 1 466 ? 27.25 -1.223 -14.766 1 98.31 466 ASP A CA 1
ATOM 3614 C C . ASP A 1 466 ? 26.562 -1.253 -13.398 1 98.31 466 ASP A C 1
ATOM 3616 O O . ASP A 1 466 ? 25.406 -1.655 -13.289 1 98.31 466 ASP A O 1
ATOM 3620 N N . THR A 1 467 ? 27.281 -0.745 -12.359 1 98.62 467 THR A N 1
ATOM 3621 C CA . THR A 1 467 ? 26.703 -0.657 -11.016 1 98.62 467 THR A CA 1
ATOM 3622 C C . THR A 1 467 ? 25.719 0.497 -10.93 1 98.62 467 THR A C 1
ATOM 3624 O O . THR A 1 467 ? 26 1.609 -11.375 1 98.62 467 THR A O 1
ATOM 3627 N N . ILE A 1 468 ? 24.5 0.242 -10.344 1 98.81 468 ILE A N 1
ATOM 3628 C CA . ILE A 1 468 ? 23.469 1.263 -10.43 1 98.81 468 ILE A CA 1
ATOM 3629 C C . ILE A 1 468 ? 23.125 1.776 -9.031 1 98.81 468 ILE A C 1
ATOM 3631 O O . ILE A 1 468 ? 22.578 2.869 -8.875 1 98.81 468 ILE A O 1
ATOM 3635 N N . LYS A 1 469 ? 23.391 1.031 -7.992 1 98.69 469 LYS A N 1
ATOM 3636 C CA . LYS A 1 469 ? 23.188 1.455 -6.609 1 98.69 469 LYS A CA 1
ATOM 3637 C C . LYS A 1 469 ? 23.844 0.471 -5.637 1 98.69 469 LYS A C 1
ATOM 3639 O O . LYS A 1 469 ? 24.188 -0.646 -6.02 1 98.69 469 LYS A O 1
ATOM 3644 N N . THR A 1 470 ? 24.062 0.876 -4.414 1 98.81 470 THR A N 1
ATOM 3645 C CA . THR A 1 470 ? 24.547 0.018 -3.338 1 98.81 470 THR A CA 1
ATOM 3646 C C . THR A 1 470 ? 23.609 0.086 -2.131 1 98.81 470 THR A C 1
ATOM 3648 O O . THR A 1 470 ? 22.906 1.082 -1.935 1 98.81 470 THR A O 1
ATOM 3651 N N . GLU A 1 471 ? 23.531 -0.966 -1.379 1 98.81 471 GLU A N 1
ATOM 3652 C CA . GLU A 1 471 ? 22.953 -1.04 -0.042 1 98.81 471 GLU A CA 1
ATOM 3653 C C . GLU A 1 471 ? 23.891 -1.75 0.93 1 98.81 471 GLU A C 1
ATOM 3655 O O . GLU A 1 471 ? 24.203 -2.93 0.752 1 98.81 471 GLU A O 1
ATOM 3660 N N . ASN A 1 472 ? 24.281 -0.987 1.908 1 98.81 472 ASN A N 1
ATOM 3661 C CA . ASN A 1 472 ? 25.156 -1.618 2.893 1 98.81 472 ASN A CA 1
ATOM 3662 C C . ASN A 1 472 ? 24.375 -2.57 3.799 1 98.81 472 ASN A C 1
ATOM 3664 O O . ASN A 1 472 ? 23.188 -2.385 4.023 1 98.81 472 ASN A O 1
ATOM 3668 N N . LEU A 1 473 ? 25.078 -3.629 4.258 1 98.56 473 LEU A N 1
ATOM 3669 C CA . LEU A 1 473 ? 24.516 -4.621 5.172 1 98.56 473 LEU A CA 1
ATOM 3670 C C . LEU A 1 473 ? 25.078 -4.441 6.578 1 98.56 473 LEU A C 1
ATOM 3672 O O . LEU A 1 473 ? 26.281 -4.363 6.762 1 98.56 473 LEU A O 1
ATOM 3676 N N . TYR A 1 474 ? 24.156 -4.461 7.57 1 98.62 474 TYR A N 1
ATOM 3677 C CA . TYR A 1 474 ? 24.641 -4.16 8.914 1 98.62 474 TYR A CA 1
ATOM 3678 C C . TYR A 1 474 ? 24.172 -5.219 9.906 1 98.62 474 TYR A C 1
ATOM 3680 O O . TYR A 1 474 ? 23.125 -5.852 9.703 1 98.62 474 TYR A O 1
ATOM 3688 N N . TYR A 1 475 ? 25.016 -5.406 10.953 1 97.88 475 TYR A N 1
ATOM 3689 C CA . TYR A 1 475 ? 24.562 -5.938 12.234 1 97.88 475 TYR A CA 1
ATOM 3690 C C . TYR A 1 475 ? 24.281 -4.812 13.219 1 97.88 475 TYR A C 1
ATOM 3692 O O . TYR A 1 475 ? 25 -3.816 13.266 1 97.88 475 TYR A O 1
ATOM 3700 N N . PHE A 1 476 ? 23.234 -4.891 13.875 1 97.81 476 PHE A N 1
ATOM 3701 C CA . PHE A 1 476 ? 22.984 -4.059 15.047 1 97.81 476 PHE A CA 1
ATOM 3702 C C . PHE A 1 476 ? 22.938 -4.902 16.312 1 97.81 476 PHE A C 1
ATOM 3704 O O . PHE A 1 476 ? 22.094 -5.785 16.453 1 97.81 476 PHE A O 1
ATOM 3711 N N . ASN A 1 477 ? 23.797 -4.688 17.281 1 97.19 477 ASN A N 1
ATOM 3712 C CA . ASN A 1 477 ? 23.984 -5.504 18.484 1 97.19 477 ASN A CA 1
ATOM 3713 C C . ASN A 1 477 ? 24.109 -6.984 18.141 1 97.19 477 ASN A C 1
ATOM 3715 O O . ASN A 1 477 ? 23.453 -7.828 18.75 1 97.19 477 ASN A O 1
ATOM 3719 N N . GLY A 1 478 ? 24.766 -7.219 17.047 1 95.06 478 GLY A N 1
ATOM 3720 C CA . GLY A 1 478 ? 25.094 -8.586 16.656 1 95.06 478 GLY A CA 1
ATOM 3721 C C . GLY A 1 478 ? 23.969 -9.281 15.914 1 95.06 478 GLY A C 1
ATOM 3722 O O . GLY A 1 478 ? 24.078 -10.453 15.562 1 95.06 478 GLY A O 1
ATOM 3723 N N . LYS A 1 479 ? 22.938 -8.594 15.664 1 94.56 479 LYS A N 1
ATOM 3724 C CA . LYS A 1 479 ? 21.797 -9.195 14.977 1 94.56 479 LYS A CA 1
ATOM 3725 C C . LYS A 1 479 ? 21.703 -8.703 13.539 1 94.56 479 LYS A C 1
ATOM 3727 O O . LYS A 1 479 ? 21.875 -7.516 13.266 1 94.56 479 LYS A O 1
ATOM 3732 N N . ARG A 1 480 ? 21.438 -9.602 12.617 1 95.12 480 ARG A N 1
ATOM 3733 C CA . ARG A 1 480 ? 21.312 -9.281 11.203 1 95.12 480 ARG A CA 1
ATOM 3734 C C . ARG A 1 480 ? 20.203 -8.266 10.961 1 95.12 480 ARG A C 1
ATOM 3736 O O . ARG A 1 480 ? 19.078 -8.438 11.445 1 95.12 480 ARG A O 1
ATOM 3743 N N . ALA A 1 481 ? 20.516 -7.266 10.18 1 96.94 481 ALA A N 1
ATOM 3744 C CA . ALA A 1 481 ? 19.531 -6.199 9.969 1 96.94 481 ALA A CA 1
ATOM 3745 C C . ALA A 1 481 ? 19.281 -5.98 8.484 1 96.94 481 ALA A C 1
ATOM 3747 O O . ALA A 1 481 ? 19.125 -4.844 8.031 1 96.94 481 ALA A O 1
ATOM 3748 N N . PHE A 1 482 ? 19.359 -6.977 7.691 1 96.5 482 PHE A N 1
ATOM 3749 C CA . PHE A 1 482 ? 19.016 -6.973 6.273 1 96.5 482 PHE A CA 1
ATOM 3750 C C . PHE A 1 482 ? 18.281 -8.25 5.887 1 96.5 482 PHE A C 1
ATOM 3752 O O . PHE A 1 482 ? 18.438 -9.281 6.547 1 96.5 482 PHE A O 1
ATOM 3759 N N . SER A 1 483 ? 17.531 -8.18 4.879 1 94.19 483 SER A N 1
ATOM 3760 C CA . SER A 1 483 ? 16.688 -9.305 4.492 1 94.19 483 SER A CA 1
ATOM 3761 C C . SER A 1 483 ? 17.484 -10.367 3.744 1 94.19 483 SER A C 1
ATOM 3763 O O . SER A 1 483 ? 18.422 -10.039 3.025 1 94.19 483 SER A O 1
ATOM 3765 N N . LEU A 1 484 ? 17.062 -11.562 3.918 1 90.62 484 LEU A N 1
ATOM 3766 C CA . LEU A 1 484 ? 17.547 -12.664 3.086 1 90.62 484 LEU A CA 1
ATOM 3767 C C . LEU A 1 484 ? 16.781 -12.719 1.768 1 90.62 484 LEU A C 1
ATOM 3769 O O . LEU A 1 484 ? 15.656 -12.227 1.673 1 90.62 484 LEU A O 1
ATOM 3773 N N . GLY A 1 485 ? 17.422 -13.258 0.729 1 88.62 485 GLY A N 1
ATOM 3774 C CA . GLY A 1 485 ? 16.688 -13.531 -0.496 1 88.62 485 GLY A CA 1
ATOM 3775 C C . GLY A 1 485 ? 15.688 -14.656 -0.35 1 88.62 485 GLY A C 1
ATOM 3776 O O . GLY A 1 485 ? 15.867 -15.562 0.471 1 88.62 485 GLY A O 1
ATOM 3777 N N . GLN A 1 486 ? 14.664 -14.547 -1.175 1 85.44 486 GLN A N 1
ATOM 3778 C CA . GLN A 1 486 ? 13.75 -15.68 -1.243 1 85.44 486 GLN A CA 1
ATOM 3779 C C . GLN A 1 486 ? 14.477 -16.938 -1.723 1 85.44 486 GLN A C 1
ATOM 3781 O O . GLN A 1 486 ? 15.164 -16.906 -2.744 1 85.44 486 GLN A O 1
ATOM 3786 N N . GLY A 1 487 ? 14.336 -18.016 -0.928 1 80.69 487 GLY A N 1
ATOM 3787 C CA . GLY A 1 487 ? 14.984 -19.266 -1.287 1 80.69 487 GLY A CA 1
ATOM 3788 C C . GLY A 1 487 ? 16.406 -19.359 -0.759 1 80.69 487 GLY A C 1
ATOM 3789 O O . GLY A 1 487 ? 17.125 -20.328 -1.062 1 80.69 487 GLY A O 1
ATOM 3790 N N . GLU A 1 488 ? 16.875 -18.266 -0.048 1 85.12 488 GLU A N 1
ATOM 3791 C CA . GLU A 1 488 ? 18.203 -18.266 0.576 1 85.12 488 GLU A CA 1
ATOM 3792 C C . GLU A 1 488 ? 18.203 -19.125 1.838 1 85.12 488 GLU A C 1
ATOM 3794 O O . GLU A 1 488 ? 17.25 -19.109 2.611 1 85.12 488 GLU A O 1
ATOM 3799 N N . MET B 1 1 ? -7.758 -46.25 -21.516 1 42.41 1 MET B N 1
ATOM 3800 C CA . MET B 1 1 ? -8.016 -45.719 -20.188 1 42.41 1 MET B CA 1
ATOM 3801 C C . MET B 1 1 ? -7.559 -44.25 -20.094 1 42.41 1 MET B C 1
ATOM 3803 O O . MET B 1 1 ? -6.418 -43.938 -20.438 1 42.41 1 MET B O 1
ATOM 3807 N N . SER B 1 2 ? -8.406 -43.25 -20.094 1 57.94 2 SER B N 1
ATOM 3808 C CA . SER B 1 2 ? -8.094 -41.844 -20.281 1 57.94 2 SER B CA 1
ATOM 3809 C C . SER B 1 2 ? -7.031 -41.375 -19.281 1 57.94 2 SER B C 1
ATOM 3811 O O . SER B 1 2 ? -7.102 -41.719 -18.094 1 57.94 2 SER B O 1
ATOM 3813 N N . GLU B 1 3 ? -5.801 -40.906 -19.734 1 84.31 3 GLU B N 1
ATOM 3814 C CA . GLU B 1 3 ? -4.574 -40.656 -18.984 1 84.31 3 GLU B CA 1
ATOM 3815 C C . GLU B 1 3 ? -4.785 -39.562 -17.953 1 84.31 3 GLU B C 1
ATOM 3817 O O . GLU B 1 3 ? -5.379 -38.5 -18.234 1 84.31 3 GLU B O 1
ATOM 3822 N N . LYS B 1 4 ? -4.676 -39.906 -16.656 1 94.69 4 LYS B N 1
ATOM 3823 C CA . LYS B 1 4 ? -4.777 -39 -15.516 1 94.69 4 LYS B CA 1
ATOM 3824 C C . LYS B 1 4 ? -3.672 -37.938 -15.555 1 94.69 4 LYS B C 1
ATOM 3826 O O . LYS B 1 4 ? -2.541 -38.25 -15.945 1 94.69 4 LYS B O 1
ATOM 3831 N N . THR B 1 5 ? -4.062 -36.75 -15.305 1 96.75 5 THR B N 1
ATOM 3832 C CA . THR B 1 5 ? -3.094 -35.656 -15.203 1 96.75 5 THR B CA 1
ATOM 3833 C C . THR B 1 5 ? -2.422 -35.656 -13.836 1 96.75 5 THR B C 1
ATOM 3835 O O . THR B 1 5 ? -3.098 -35.625 -12.805 1 96.75 5 THR B O 1
ATOM 3838 N N . LYS B 1 6 ? -1.095 -35.75 -13.82 1 97.69 6 LYS B N 1
ATOM 3839 C CA . LYS B 1 6 ? -0.356 -35.625 -12.57 1 97.69 6 LYS B CA 1
ATOM 3840 C C . LYS B 1 6 ? -0.414 -34.188 -12.047 1 97.69 6 LYS B C 1
ATOM 3842 O O . LYS B 1 6 ? -0.15 -33.25 -12.789 1 97.69 6 LYS B O 1
ATOM 3847 N N . ILE B 1 7 ? -0.803 -34 -10.844 1 98.19 7 ILE B N 1
ATOM 3848 C CA . ILE B 1 7 ? -0.832 -32.688 -10.227 1 98.19 7 ILE B CA 1
ATOM 3849 C C . ILE B 1 7 ? -0.087 -32.719 -8.891 1 98.19 7 ILE B C 1
ATOM 3851 O O . ILE B 1 7 ? -0.226 -33.688 -8.125 1 98.19 7 ILE B O 1
ATOM 3855 N N . ALA B 1 8 ? 0.769 -31.781 -8.609 1 98.31 8 ALA B N 1
ATOM 3856 C CA . ALA B 1 8 ? 1.373 -31.656 -7.285 1 98.31 8 ALA B CA 1
ATOM 3857 C C . ALA B 1 8 ? 0.367 -31.109 -6.273 1 98.31 8 ALA B C 1
ATOM 3859 O O . ALA B 1 8 ? -0.421 -30.219 -6.594 1 98.31 8 ALA B O 1
ATOM 3860 N N . ILE B 1 9 ? 0.331 -31.641 -5.074 1 98.38 9 ILE B N 1
ATOM 3861 C CA . ILE B 1 9 ? -0.532 -31.109 -4.02 1 98.38 9 ILE B CA 1
ATOM 3862 C C . ILE B 1 9 ? 0.278 -30.922 -2.74 1 98.38 9 ILE B C 1
ATOM 3864 O O . ILE B 1 9 ? 1.239 -31.641 -2.486 1 98.38 9 ILE B O 1
ATOM 3868 N N . ALA B 1 10 ? -0.032 -29.953 -1.979 1 97.12 10 ALA B N 1
ATOM 3869 C CA . ALA B 1 10 ? 0.521 -29.719 -0.646 1 97.12 10 ALA B CA 1
ATOM 3870 C C . ALA B 1 10 ? -0.587 -29.5 0.378 1 97.12 10 ALA B C 1
ATOM 3872 O O . ALA B 1 10 ? -1.454 -28.641 0.184 1 97.12 10 ALA B O 1
ATOM 3873 N N . TYR B 1 11 ? -0.518 -30.172 1.464 1 96.5 11 TYR B N 1
ATOM 3874 C CA . TYR B 1 11 ? -1.561 -30.125 2.482 1 96.5 11 TYR B CA 1
ATOM 3875 C C . TYR B 1 11 ? -1.446 -28.875 3.332 1 96.5 11 TYR B C 1
ATOM 3877 O O . TYR B 1 11 ? -2.41 -28.469 3.984 1 96.5 11 TYR B O 1
ATOM 3885 N N . GLY B 1 12 ? -0.253 -28.266 3.305 1 93.88 12 GLY B N 1
ATOM 3886 C CA . GLY B 1 12 ? -0.065 -27 3.98 1 93.88 12 GLY B CA 1
ATOM 3887 C C . GLY B 1 12 ? -0.188 -27.094 5.488 1 93.88 12 GLY B C 1
ATOM 3888 O O . GLY B 1 12 ? 0.203 -28.109 6.082 1 93.88 12 GLY B O 1
ATOM 3889 N N . ASP B 1 13 ? -0.594 -26.047 6.184 1 94.06 13 ASP B N 1
ATOM 3890 C CA . ASP B 1 13 ? -0.63 -25.891 7.637 1 94.06 13 ASP B CA 1
ATOM 3891 C C . ASP B 1 13 ? -2.041 -25.578 8.117 1 94.06 13 ASP B C 1
ATOM 3893 O O . ASP B 1 13 ? -2.912 -25.219 7.32 1 94.06 13 ASP B O 1
ATOM 3897 N N . GLY B 1 14 ? -2.277 -25.75 9.453 1 95.31 14 GLY B N 1
ATOM 3898 C CA . GLY B 1 14 ? -3.562 -25.391 10.031 1 95.31 14 GLY B CA 1
ATOM 3899 C C . GLY B 1 14 ? -4.715 -26.203 9.484 1 95.31 14 GLY B C 1
ATOM 3900 O O . GLY B 1 14 ? -4.668 -27.438 9.508 1 95.31 14 GLY B O 1
ATOM 3901 N N . ILE B 1 15 ? -5.648 -25.453 8.891 1 97.38 15 ILE B N 1
ATOM 3902 C CA . ILE B 1 15 ? -6.836 -26.125 8.375 1 97.38 15 ILE B CA 1
ATOM 3903 C C . ILE B 1 15 ? -6.516 -26.781 7.027 1 97.38 15 ILE B C 1
ATOM 3905 O O . ILE B 1 15 ? -7.352 -27.484 6.457 1 97.38 15 ILE B O 1
ATOM 3909 N N . GLY B 1 16 ? -5.336 -26.594 6.516 1 96.94 16 GLY B N 1
ATOM 3910 C CA . GLY B 1 16 ? -4.93 -27.047 5.199 1 96.94 16 GLY B CA 1
ATOM 3911 C C . GLY B 1 16 ? -5.238 -28.516 4.957 1 96.94 16 GLY B C 1
ATOM 3912 O O . GLY B 1 16 ? -5.957 -28.859 4.016 1 96.94 16 GLY B O 1
ATOM 3913 N N . PRO B 1 17 ? -4.766 -29.391 5.801 1 97 17 PRO B N 1
ATOM 3914 C CA . PRO B 1 17 ? -4.988 -30.828 5.617 1 97 17 PRO B CA 1
ATOM 3915 C C . PRO B 1 17 ? -6.469 -31.188 5.527 1 97 17 PRO B C 1
ATOM 3917 O O . PRO B 1 17 ? -6.867 -31.969 4.652 1 97 17 PRO B O 1
ATOM 3920 N N . GLU B 1 18 ? -7.285 -30.578 6.328 1 98.19 18 GLU B N 1
ATOM 3921 C CA . GLU B 1 18 ? -8.703 -30.906 6.348 1 98.19 18 GLU B CA 1
ATOM 3922 C C . GLU B 1 18 ? -9.398 -30.453 5.062 1 98.19 18 GLU B C 1
ATOM 3924 O O . GLU B 1 18 ? -10.188 -31.203 4.484 1 98.19 18 GLU B O 1
ATOM 3929 N N . ILE B 1 19 ? -9.078 -29.297 4.629 1 98.31 19 ILE B N 1
ATOM 3930 C CA . ILE B 1 19 ? -9.797 -28.781 3.463 1 98.31 19 ILE B CA 1
ATOM 3931 C C . ILE B 1 19 ? -9.234 -29.438 2.197 1 98.31 19 ILE B C 1
ATOM 3933 O O . ILE B 1 19 ? -9.953 -29.609 1.215 1 98.31 19 ILE B O 1
ATOM 3937 N N . MET B 1 20 ? -7.941 -29.828 2.17 1 98.62 20 MET B N 1
ATOM 3938 C CA . MET B 1 20 ? -7.391 -30.578 1.047 1 98.62 20 MET B CA 1
ATOM 3939 C C . MET B 1 20 ? -8.055 -31.953 0.93 1 98.62 20 MET B C 1
ATOM 3941 O O . MET B 1 20 ? -8.453 -32.344 -0.161 1 98.62 20 MET B O 1
ATOM 3945 N N . ASP B 1 21 ? -8.195 -32.625 2.072 1 98.56 21 ASP B N 1
ATOM 3946 C CA . ASP B 1 21 ? -8.867 -33.938 2.072 1 98.56 21 ASP B CA 1
ATOM 3947 C C . ASP B 1 21 ? -10.289 -33.812 1.521 1 98.56 21 ASP B C 1
ATOM 3949 O O . ASP B 1 21 ? -10.703 -34.625 0.69 1 98.56 21 ASP B O 1
ATOM 3953 N N . ALA B 1 22 ? -10.961 -32.812 2.027 1 98.75 22 ALA B N 1
ATOM 3954 C CA . ALA B 1 22 ? -12.328 -32.562 1.571 1 98.75 22 ALA B CA 1
ATOM 3955 C C . ALA B 1 22 ? -12.367 -32.312 0.069 1 98.75 22 ALA B C 1
ATOM 3957 O O . ALA B 1 22 ? -13.219 -32.844 -0.641 1 98.75 22 ALA B O 1
ATOM 3958 N N . THR B 1 23 ? -11.484 -31.484 -0.429 1 98.88 23 THR B N 1
ATOM 3959 C CA . THR B 1 23 ? -11.43 -31.094 -1.835 1 98.88 23 THR B CA 1
ATOM 3960 C C . THR B 1 23 ? -11.109 -32.281 -2.715 1 98.88 23 THR B C 1
ATOM 3962 O O . THR B 1 23 ? -11.781 -32.531 -3.719 1 98.88 23 THR B O 1
ATOM 3965 N N . LEU B 1 24 ? -10.102 -33.094 -2.324 1 98.81 24 LEU B N 1
ATOM 3966 C CA . LEU B 1 24 ? -9.703 -34.281 -3.1 1 98.81 24 LEU B CA 1
ATOM 3967 C C . LEU B 1 24 ? -10.82 -35.312 -3.135 1 98.81 24 LEU B C 1
ATOM 3969 O O . LEU B 1 24 ? -11.023 -35.969 -4.148 1 98.81 24 LEU B O 1
ATOM 3973 N N . LYS B 1 25 ? -11.477 -35.438 -1.99 1 98.81 25 LYS B N 1
ATOM 3974 C CA . LYS B 1 25 ? -12.609 -36.375 -1.923 1 98.81 25 LYS B CA 1
ATOM 3975 C C . LYS B 1 25 ? -13.68 -36 -2.941 1 98.81 25 LYS B C 1
ATOM 3977 O O . LYS B 1 25 ? -14.211 -36.875 -3.635 1 98.81 25 LYS B O 1
ATOM 3982 N N . ILE B 1 26 ? -14.008 -34.719 -3.023 1 98.88 26 ILE B N 1
ATOM 3983 C CA . ILE B 1 26 ? -15.016 -34.25 -3.961 1 98.88 26 ILE B CA 1
ATOM 3984 C C . ILE B 1 26 ? -14.539 -34.469 -5.395 1 98.88 26 ILE B C 1
ATOM 3986 O O . ILE B 1 26 ? -15.305 -34.938 -6.242 1 98.88 26 ILE B O 1
ATOM 3990 N N . LEU B 1 27 ? -13.273 -34.125 -5.707 1 98.88 27 LEU B N 1
ATOM 3991 C CA . LEU B 1 27 ? -12.711 -34.281 -7.043 1 98.88 27 LEU B CA 1
ATOM 3992 C C . LEU B 1 27 ? -12.789 -35.75 -7.488 1 98.88 27 LEU B C 1
ATOM 3994 O O . LEU B 1 27 ? -13.188 -36.031 -8.625 1 98.88 27 LEU B O 1
ATOM 3998 N N . ASN B 1 28 ? -12.438 -36.625 -6.59 1 98.5 28 ASN B N 1
ATOM 3999 C CA . ASN B 1 28 ? -12.477 -38.062 -6.891 1 98.5 28 ASN B CA 1
ATOM 4000 C C . ASN B 1 28 ? -13.898 -38.531 -7.164 1 98.5 28 ASN B C 1
ATOM 4002 O O . ASN B 1 28 ? -14.141 -39.25 -8.141 1 98.5 28 ASN B O 1
ATOM 4006 N N . ALA B 1 29 ? -14.781 -38.125 -6.332 1 98.75 29 ALA B N 1
ATOM 4007 C CA . ALA B 1 29 ? -16.172 -38.531 -6.48 1 98.75 29 ALA B CA 1
ATOM 4008 C C . ALA B 1 29 ? -16.766 -38.031 -7.789 1 98.75 29 ALA B C 1
ATOM 4010 O O . ALA B 1 29 ? -17.625 -38.656 -8.391 1 98.75 29 ALA B O 1
ATOM 4011 N N . ALA B 1 30 ? -16.312 -36.875 -8.211 1 98.75 30 ALA B N 1
ATOM 4012 C CA . ALA B 1 30 ? -16.828 -36.25 -9.43 1 98.75 30 ALA B CA 1
ATOM 4013 C C . ALA B 1 30 ? -16.234 -36.906 -10.672 1 98.75 30 ALA B C 1
ATOM 4015 O O . ALA B 1 30 ? -16.688 -36.656 -11.789 1 98.75 30 ALA B O 1
ATOM 4016 N N . GLY B 1 31 ? -15.242 -37.719 -10.5 1 98.19 31 GLY B N 1
ATOM 4017 C CA . GLY B 1 31 ? -14.633 -38.438 -11.625 1 98.19 31 GLY B CA 1
ATOM 4018 C C . GLY B 1 31 ? -13.477 -37.656 -12.242 1 98.19 31 GLY B C 1
ATOM 4019 O O . GLY B 1 31 ? -13.172 -37.844 -13.422 1 98.19 31 GLY B O 1
ATOM 4020 N N . ALA B 1 32 ? -12.891 -36.75 -11.492 1 98.38 32 ALA B N 1
ATOM 4021 C CA . ALA B 1 32 ? -11.734 -36 -12.008 1 98.38 32 ALA B CA 1
ATOM 4022 C C . ALA B 1 32 ? -10.609 -36.969 -12.391 1 98.38 32 ALA B C 1
ATOM 4024 O O . ALA B 1 32 ? -10.312 -37.906 -11.656 1 98.38 32 ALA B O 1
ATOM 4025 N N . LYS B 1 33 ? -10.023 -36.75 -13.523 1 98 33 LYS B N 1
ATOM 4026 C CA . LYS B 1 33 ? -8.914 -37.562 -14.008 1 98 33 LYS B CA 1
ATOM 4027 C C . LYS B 1 33 ? -7.57 -36.969 -13.594 1 98 33 LYS B C 1
ATOM 4029 O O . LYS B 1 33 ? -6.793 -36.531 -14.445 1 98 33 LYS B O 1
ATOM 4034 N N . ILE B 1 34 ? -7.332 -37.062 -12.297 1 98.19 34 ILE B N 1
ATOM 4035 C CA . ILE B 1 34 ? -6.109 -36.469 -11.758 1 98.19 34 ILE B CA 1
ATOM 4036 C C . ILE B 1 34 ? -5.344 -37.531 -10.961 1 98.19 34 ILE B C 1
ATOM 4038 O O . ILE B 1 34 ? -5.938 -38.469 -10.461 1 98.19 34 ILE B O 1
ATOM 4042 N N . GLU B 1 35 ? -4.07 -37.406 -10.906 1 98.06 35 GLU B N 1
ATOM 4043 C CA . GLU B 1 35 ? -3.152 -38.156 -10.07 1 98.06 35 GLU B CA 1
ATOM 4044 C C . GLU B 1 35 ? -2.357 -37.25 -9.141 1 98.06 35 GLU B C 1
ATOM 4046 O O . GLU B 1 35 ? -1.267 -36.812 -9.492 1 98.06 35 GLU B O 1
ATOM 4051 N N . PRO B 1 36 ? -2.855 -37.062 -7.902 1 98.06 36 PRO B N 1
ATOM 4052 C CA . PRO B 1 36 ? -2.178 -36.188 -6.965 1 98.06 36 PRO B CA 1
ATOM 4053 C C . PRO B 1 36 ? -0.832 -36.719 -6.492 1 98.06 36 PRO B C 1
ATOM 4055 O O . PRO B 1 36 ? -0.729 -37.906 -6.141 1 98.06 36 PRO B O 1
ATOM 4058 N N . ILE B 1 37 ? 0.161 -35.906 -6.609 1 98.06 37 ILE B N 1
ATOM 4059 C CA . ILE B 1 37 ? 1.488 -36.188 -6.07 1 98.06 37 ILE B CA 1
ATOM 4060 C C . ILE B 1 37 ? 1.794 -35.219 -4.926 1 98.06 37 ILE B C 1
ATOM 4062 O O . ILE B 1 37 ? 1.95 -34.031 -5.145 1 98.06 37 ILE B O 1
ATOM 4066 N N . GLU B 1 38 ? 1.939 -35.781 -3.748 1 96.75 38 GLU B N 1
ATOM 4067 C CA . GLU B 1 38 ? 2.109 -34.969 -2.561 1 96.75 38 GLU B CA 1
ATOM 4068 C C . GLU B 1 38 ? 3.543 -34.438 -2.449 1 96.75 38 GLU B C 1
ATOM 4070 O O . GLU B 1 38 ? 4.496 -35.188 -2.676 1 96.75 38 GLU B O 1
ATOM 4075 N N . ILE B 1 39 ? 3.68 -33.156 -2.205 1 95.25 39 ILE B N 1
ATOM 40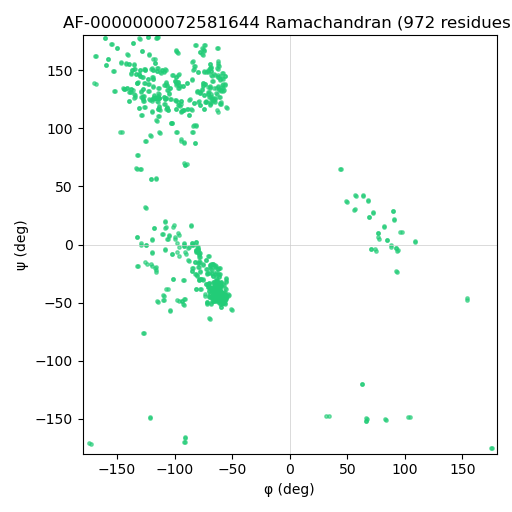76 C CA . ILE B 1 39 ? 4.977 -32.594 -1.854 1 95.25 39 ILE B CA 1
ATOM 4077 C C . ILE B 1 39 ? 4.898 -31.938 -0.475 1 95.25 39 ILE B C 1
ATOM 4079 O O . ILE B 1 39 ? 3.838 -31.469 -0.063 1 95.25 39 ILE B O 1
ATOM 4083 N N . GLU B 1 40 ? 5.996 -31.906 0.23 1 89.06 40 GLU B N 1
ATOM 4084 C CA . GLU B 1 40 ? 6.055 -31.312 1.566 1 89.06 40 GLU B CA 1
ATOM 4085 C C . GLU B 1 40 ? 6.578 -29.891 1.52 1 89.06 40 GLU B C 1
ATOM 4087 O O . GLU B 1 40 ? 7.672 -29.641 1.012 1 89.06 40 GLU B O 1
ATOM 4092 N N . ILE B 1 41 ? 5.77 -29.016 2.035 1 88.94 41 ILE B N 1
ATOM 4093 C CA . ILE B 1 41 ? 6.164 -27.609 2.127 1 88.94 41 ILE B CA 1
ATOM 4094 C C . ILE B 1 41 ? 5.68 -27.016 3.451 1 88.94 41 ILE B C 1
ATOM 4096 O O . ILE B 1 41 ? 4.828 -27.609 4.125 1 88.94 41 ILE B O 1
ATOM 4100 N N . GLY B 1 42 ? 6.262 -25.828 3.85 1 84.75 42 GLY B N 1
ATOM 4101 C CA . GLY B 1 42 ? 5.734 -25.094 4.984 1 84.75 42 GLY B CA 1
ATOM 4102 C C . GLY B 1 42 ? 6.578 -25.234 6.238 1 84.75 42 GLY B C 1
ATOM 4103 O O . GLY B 1 42 ? 7.801 -25.359 6.156 1 84.75 42 GLY B O 1
ATOM 4104 N N . GLU B 1 43 ? 5.84 -25.172 7.363 1 80.44 43 GLU B N 1
ATOM 4105 C CA . GLU B 1 43 ? 6.484 -25.047 8.664 1 80.44 43 GLU B CA 1
ATOM 4106 C C . GLU B 1 43 ? 7.336 -26.281 8.969 1 80.44 43 GLU B C 1
ATOM 4108 O O . GLU B 1 43 ? 8.445 -26.172 9.492 1 80.44 43 GLU B O 1
ATOM 4113 N N . LYS B 1 44 ? 6.824 -27.375 8.609 1 80.69 44 LYS B N 1
ATOM 4114 C CA . LYS B 1 44 ? 7.543 -28.609 8.883 1 80.69 44 LYS B CA 1
ATOM 4115 C C . LYS B 1 44 ? 8.883 -28.641 8.156 1 80.69 44 LYS B C 1
ATOM 4117 O O . LYS B 1 44 ? 9.898 -29.062 8.727 1 80.69 44 LYS B O 1
ATOM 4122 N N . VAL B 1 45 ? 8.93 -28.234 6.984 1 85.56 45 VAL B N 1
ATOM 4123 C CA . VAL B 1 45 ? 10.141 -28.25 6.168 1 85.56 45 VAL B CA 1
ATOM 4124 C C . VAL B 1 45 ? 11.125 -27.203 6.699 1 85.56 45 VAL B C 1
ATOM 4126 O O . VAL B 1 45 ? 12.336 -27.438 6.715 1 85.56 45 VAL B O 1
ATOM 4129 N N . TYR B 1 46 ? 10.625 -26.062 7.156 1 80.31 46 TYR B N 1
ATOM 4130 C CA . TYR B 1 46 ? 11.469 -25.062 7.797 1 80.31 46 TYR B CA 1
ATOM 4131 C C . TYR B 1 46 ? 12.156 -25.641 9.031 1 80.31 46 TYR B C 1
ATOM 4133 O O . TYR B 1 46 ? 13.352 -25.422 9.242 1 80.31 46 TYR B O 1
ATOM 4141 N N . LYS B 1 47 ? 11.422 -26.359 9.797 1 78.75 47 LYS B N 1
ATOM 4142 C CA . LYS B 1 47 ? 11.93 -26.938 11.031 1 78.75 47 LYS B CA 1
ATOM 4143 C C . LYS B 1 47 ? 12.977 -28.016 10.742 1 78.75 47 LYS B C 1
ATOM 4145 O O . LYS B 1 47 ? 13.82 -28.312 11.594 1 78.75 47 LYS B O 1
ATOM 4150 N N . GLU B 1 48 ? 12.859 -28.562 9.586 1 82 48 GLU B N 1
ATOM 4151 C CA . GLU B 1 48 ? 13.828 -29.578 9.172 1 82 48 GLU B CA 1
ATOM 4152 C C . GLU B 1 48 ? 15.117 -28.938 8.664 1 82 48 GLU B C 1
ATOM 4154 O O . GLU B 1 48 ? 16.062 -29.641 8.289 1 82 48 GLU B O 1
ATOM 4159 N N . GLY B 1 49 ? 15.094 -27.609 8.547 1 76.06 49 GLY B N 1
ATOM 4160 C CA . GLY B 1 49 ? 16.328 -26.922 8.234 1 76.06 49 GLY B CA 1
ATOM 4161 C C . GLY B 1 49 ? 16.375 -26.359 6.828 1 76.06 49 GLY B C 1
ATOM 4162 O O . GLY B 1 49 ? 17.406 -25.844 6.391 1 76.06 49 GLY B O 1
ATOM 4163 N N . HIS B 1 50 ? 15.312 -26.516 6.133 1 79 50 HIS B N 1
ATOM 4164 C CA . HIS B 1 50 ? 15.258 -25.938 4.793 1 79 50 HIS B CA 1
ATOM 4165 C C . HIS B 1 50 ? 14.766 -24.5 4.828 1 79 50 HIS B C 1
ATOM 4167 O O . HIS B 1 50 ? 13.57 -24.25 4.977 1 79 50 HIS B O 1
ATOM 4173 N N . SER B 1 51 ? 15.664 -23.656 4.523 1 72.38 51 SER B N 1
ATOM 4174 C CA . SER B 1 51 ? 15.398 -22.219 4.707 1 72.38 51 SER B CA 1
ATOM 4175 C C . SER B 1 51 ? 14.328 -21.734 3.736 1 72.38 51 SER B C 1
ATOM 4177 O O . SER B 1 51 ? 13.672 -20.719 3.984 1 72.38 51 SER B O 1
ATOM 4179 N N . SER B 1 52 ? 14.156 -22.422 2.725 1 76.88 52 SER B N 1
ATOM 4180 C CA . SER B 1 52 ? 13.188 -21.984 1.731 1 76.88 52 SER B CA 1
ATOM 4181 C C . SER B 1 52 ? 11.789 -22.531 2.049 1 76.88 52 SER B C 1
ATOM 4183 O O . SER B 1 52 ? 10.805 -22.109 1.438 1 76.88 52 SER B O 1
ATOM 4185 N N . GLY B 1 53 ? 11.719 -23.453 2.926 1 81.31 53 GLY B N 1
ATOM 4186 C CA . GLY B 1 53 ? 10.445 -24.062 3.281 1 81.31 53 GLY B CA 1
ATOM 4187 C C . GLY B 1 53 ? 9.945 -25.047 2.252 1 81.31 53 GLY B C 1
ATOM 4188 O O . GLY B 1 53 ? 8.797 -25.5 2.311 1 81.31 53 GLY B O 1
ATOM 4189 N N . ILE B 1 54 ? 10.719 -25.344 1.262 1 86.25 54 ILE B N 1
ATOM 4190 C CA . ILE B 1 54 ? 10.414 -26.312 0.215 1 86.25 54 ILE B CA 1
ATOM 4191 C C . ILE B 1 54 ? 11.641 -27.188 -0.048 1 86.25 54 ILE B C 1
ATOM 4193 O O . ILE B 1 54 ? 12.758 -26.672 -0.177 1 86.25 54 ILE B O 1
ATOM 4197 N N . LYS B 1 55 ? 11.461 -28.469 -0.049 1 86 55 LYS B N 1
ATOM 4198 C CA . LYS B 1 55 ? 12.562 -29.391 -0.32 1 86 55 LYS B CA 1
ATOM 4199 C C . LYS B 1 55 ? 12.969 -29.344 -1.791 1 86 55 LYS B C 1
ATOM 4201 O O . LYS B 1 55 ? 12.125 -29.125 -2.666 1 86 55 LYS B O 1
ATOM 4206 N N . PRO B 1 56 ? 14.211 -29.578 -2.07 1 84.25 56 PRO B N 1
ATOM 4207 C CA . PRO B 1 56 ? 14.688 -29.547 -3.455 1 84.25 56 PRO B CA 1
ATOM 4208 C C . PRO B 1 56 ? 13.906 -30.484 -4.375 1 84.25 56 PRO B C 1
ATOM 4210 O O . PRO B 1 56 ? 13.625 -30.141 -5.523 1 84.25 56 PRO B O 1
ATOM 4213 N N . GLU B 1 57 ? 13.539 -31.641 -3.865 1 90.06 57 GLU B N 1
ATOM 4214 C CA . GLU B 1 57 ? 12.828 -32.625 -4.684 1 90.06 57 GLU B CA 1
ATOM 4215 C C . GLU B 1 57 ? 11.445 -32.125 -5.07 1 90.06 57 GLU B C 1
ATOM 4217 O O . GLU B 1 57 ? 10.898 -32.5 -6.109 1 90.06 57 GLU B O 1
ATOM 4222 N N . ALA B 1 58 ? 10.922 -31.281 -4.227 1 91.94 58 ALA B N 1
ATOM 4223 C CA . ALA B 1 58 ? 9.602 -30.719 -4.492 1 91.94 58 ALA B CA 1
ATOM 4224 C C . ALA B 1 58 ? 9.609 -29.844 -5.738 1 91.94 58 ALA B C 1
ATOM 4226 O O . ALA B 1 58 ? 8.633 -29.812 -6.484 1 91.94 58 ALA B O 1
ATOM 4227 N N . TRP B 1 59 ? 10.719 -29.188 -6.031 1 90.19 59 TRP B N 1
ATOM 4228 C CA . TRP B 1 59 ? 10.836 -28.344 -7.215 1 90.19 59 TRP B CA 1
ATOM 4229 C C . TRP B 1 59 ? 10.758 -29.188 -8.484 1 90.19 59 TRP B C 1
ATOM 4231 O O . TRP B 1 59 ? 10.164 -28.766 -9.484 1 90.19 59 TRP B O 1
ATOM 4241 N N . ASP B 1 60 ? 11.359 -30.344 -8.43 1 92.12 60 ASP B N 1
ATOM 4242 C CA . ASP B 1 60 ? 11.344 -31.234 -9.578 1 92.12 60 ASP B CA 1
ATOM 4243 C C . ASP B 1 60 ? 9.93 -31.734 -9.867 1 92.12 60 ASP B C 1
ATOM 4245 O O . ASP B 1 60 ? 9.516 -31.797 -11.031 1 92.12 60 ASP B O 1
ATOM 4249 N N . ILE B 1 61 ? 9.266 -32.031 -8.828 1 95.38 61 ILE B N 1
ATOM 4250 C CA . ILE B 1 61 ? 7.895 -32.5 -8.977 1 95.38 61 ILE B CA 1
ATOM 4251 C C . ILE B 1 61 ? 7.031 -31.391 -9.578 1 95.38 61 ILE B C 1
ATOM 4253 O O . ILE B 1 61 ? 6.219 -31.641 -10.469 1 95.38 61 ILE B O 1
ATOM 4257 N N . LEU B 1 62 ? 7.207 -30.203 -9.109 1 95 62 LEU B N 1
ATOM 4258 C CA . LEU B 1 62 ? 6.434 -29.078 -9.594 1 95 62 LEU B CA 1
ATOM 4259 C C . LEU B 1 62 ? 6.727 -28.812 -11.07 1 95 62 LEU B C 1
ATOM 4261 O O . LEU B 1 62 ? 5.82 -28.484 -11.844 1 95 62 LEU B O 1
ATOM 4265 N N . ARG B 1 63 ? 7.938 -28.969 -11.453 1 91.19 63 ARG B N 1
ATOM 4266 C CA . ARG B 1 63 ? 8.336 -28.781 -12.844 1 91.19 63 ARG B CA 1
ATOM 4267 C C . ARG B 1 63 ? 7.734 -29.859 -13.734 1 91.19 63 ARG B C 1
ATOM 4269 O O . ARG B 1 63 ? 7.41 -29.594 -14.898 1 91.19 63 ARG B O 1
ATOM 4276 N N . GLN B 1 64 ? 7.699 -31 -13.188 1 93.94 64 GLN B N 1
ATOM 4277 C CA . GLN B 1 64 ? 7.199 -32.125 -13.961 1 93.94 64 GLN B CA 1
ATOM 4278 C C . GLN B 1 64 ? 5.684 -32.062 -14.125 1 93.94 64 GLN B C 1
ATOM 4280 O O . GLN B 1 64 ? 5.16 -32.281 -15.219 1 93.94 64 GLN B O 1
ATOM 4285 N N . THR B 1 65 ? 5.023 -31.719 -13.039 1 97.06 65 THR B N 1
ATOM 4286 C CA . THR B 1 65 ? 3.564 -31.75 -13.062 1 97.06 65 THR B CA 1
ATOM 4287 C C . THR B 1 65 ? 3.014 -30.484 -13.711 1 97.06 65 THR B C 1
ATOM 4289 O O . THR B 1 65 ? 1.951 -30.5 -14.328 1 97.06 65 THR B O 1
ATOM 4292 N N . LYS B 1 66 ? 3.654 -29.328 -13.438 1 97.06 66 LYS B N 1
ATOM 4293 C CA . LYS B 1 66 ? 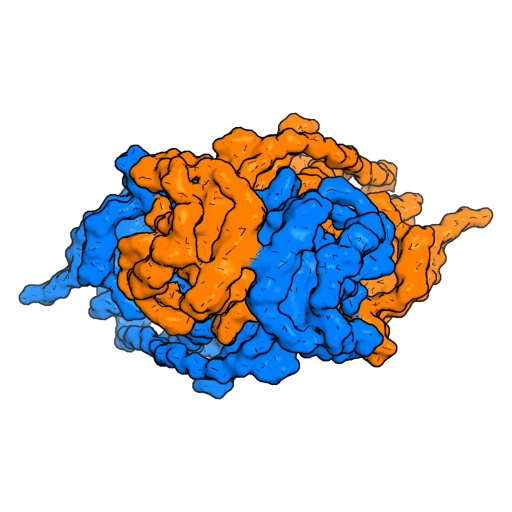3.342 -28 -13.961 1 97.06 66 LYS B CA 1
ATOM 4294 C C . LYS B 1 66 ? 2.037 -27.469 -13.375 1 97.06 66 LYS B C 1
ATOM 4296 O O . LYS B 1 66 ? 1.577 -26.391 -13.75 1 97.06 66 LYS B O 1
ATOM 4301 N N . VAL B 1 67 ? 1.377 -28.219 -12.617 1 98.06 67 VAL B N 1
ATOM 4302 C CA . VAL B 1 67 ? 0.123 -27.875 -11.953 1 98.06 67 VAL B CA 1
ATOM 4303 C C . VAL B 1 67 ? 0.226 -28.156 -10.461 1 98.06 67 VAL B C 1
ATOM 4305 O O . VAL B 1 67 ? 0.589 -29.266 -10.055 1 98.06 67 VAL B O 1
ATOM 4308 N N . PHE B 1 68 ? -0.049 -27.172 -9.648 1 98.31 68 PHE B N 1
ATOM 4309 C CA . PHE B 1 68 ? 0.138 -27.25 -8.203 1 98.31 68 PHE B CA 1
ATOM 4310 C C . PHE B 1 68 ? -1.126 -26.828 -7.465 1 98.31 68 PHE B C 1
ATOM 4312 O O . PHE B 1 68 ? -1.574 -25.688 -7.602 1 98.31 68 PHE B O 1
ATOM 4319 N N . LEU B 1 69 ? -1.836 -27.688 -6.797 1 98.75 69 LEU B N 1
ATOM 4320 C CA . LEU B 1 69 ? -2.924 -27.375 -5.879 1 98.75 69 LEU B CA 1
ATOM 4321 C C . LEU B 1 69 ? -2.416 -27.297 -4.441 1 98.75 69 LEU B C 1
ATOM 4323 O O . LEU B 1 69 ? -1.993 -28.312 -3.875 1 98.75 69 LEU B O 1
ATOM 4327 N N . LYS B 1 70 ? -2.496 -26.125 -3.875 1 97.94 70 LYS B N 1
ATOM 4328 C CA . LYS B 1 70 ? -1.814 -25.875 -2.607 1 97.94 70 LYS B CA 1
ATOM 4329 C C . LYS B 1 70 ? -2.797 -25.422 -1.534 1 97.94 70 LYS B C 1
ATOM 4331 O O . LYS B 1 70 ? -3.551 -24.469 -1.742 1 97.94 70 LYS B O 1
ATOM 4336 N N . ALA B 1 71 ? -2.848 -26.094 -0.382 1 97.5 71 ALA B N 1
ATOM 4337 C CA . ALA B 1 71 ? -3.58 -25.609 0.783 1 97.5 71 ALA B CA 1
ATOM 4338 C C . ALA B 1 71 ? -2.791 -24.516 1.514 1 97.5 71 ALA B C 1
ATOM 4340 O O . ALA B 1 71 ? -1.601 -24.328 1.251 1 97.5 71 ALA B O 1
ATOM 4341 N N . PRO B 1 72 ? -3.406 -23.766 2.404 1 95.44 72 PRO B N 1
ATOM 4342 C CA . PRO B 1 72 ? -2.762 -22.625 3.043 1 95.44 72 PRO B CA 1
ATOM 4343 C C . PRO B 1 72 ? -1.538 -23.016 3.869 1 95.44 72 PRO B C 1
ATOM 4345 O O . PRO B 1 72 ? -1.52 -24.078 4.48 1 95.44 72 PRO B O 1
ATOM 4348 N N . ILE B 1 73 ? -0.591 -22.172 3.85 1 92.44 73 ILE B N 1
ATOM 4349 C CA . ILE B 1 73 ? 0.624 -22.328 4.645 1 92.44 73 ILE B CA 1
ATOM 4350 C C . ILE B 1 73 ? 0.758 -21.156 5.613 1 92.44 73 ILE B C 1
ATOM 4352 O O . ILE B 1 73 ? 0.456 -20 5.258 1 92.44 73 ILE B O 1
ATOM 4356 N N . THR B 1 74 ? 1.227 -21.406 6.797 1 87.56 74 THR B N 1
ATOM 4357 C CA . THR B 1 74 ? 1.408 -20.359 7.801 1 87.56 74 THR B CA 1
ATOM 4358 C C . THR B 1 74 ? 2.697 -19.578 7.547 1 87.56 74 THR B C 1
ATOM 4360 O O . THR B 1 74 ? 3.746 -20.188 7.289 1 87.56 74 THR B O 1
ATOM 4363 N N . THR B 1 75 ? 2.602 -18.281 7.574 1 82.44 75 THR B N 1
ATOM 4364 C CA . THR B 1 75 ? 3.764 -17.391 7.504 1 82.44 75 THR B CA 1
ATOM 4365 C C . THR B 1 75 ? 3.924 -16.609 8.797 1 82.44 75 THR B C 1
ATOM 4367 O O . THR B 1 75 ? 2.988 -15.945 9.25 1 82.44 75 THR B O 1
ATOM 4370 N N . PRO B 1 76 ? 5.074 -16.656 9.383 1 80.44 76 PRO B N 1
ATOM 4371 C CA . PRO B 1 76 ? 5.27 -15.922 10.633 1 80.44 76 PRO B CA 1
ATOM 4372 C C . PRO B 1 76 ? 5.238 -14.406 10.43 1 80.44 76 PRO B C 1
ATOM 4374 O O . PRO B 1 76 ? 5.672 -13.906 9.391 1 80.44 76 PRO B O 1
ATOM 4377 N N . GLN B 1 77 ? 4.781 -13.664 11.453 1 81.94 77 GLN B N 1
ATOM 4378 C CA . GLN B 1 77 ? 4.699 -12.203 11.438 1 81.94 77 GLN B CA 1
ATOM 4379 C C . GLN B 1 77 ? 5.926 -11.57 12.094 1 81.94 77 GLN B C 1
ATOM 4381 O O . GLN B 1 77 ? 6.336 -11.984 13.18 1 81.94 77 GLN B O 1
ATOM 4386 N N . GLY B 1 78 ? 6.473 -10.523 11.508 1 76.06 78 GLY B N 1
ATOM 4387 C CA . GLY B 1 78 ? 7.473 -9.656 12.109 1 76.06 78 GLY B CA 1
ATOM 4388 C C . GLY B 1 78 ? 8.852 -10.289 12.188 1 76.06 78 GLY B C 1
ATOM 4389 O O . GLY B 1 78 ? 9.812 -9.641 12.594 1 76.06 78 GLY B O 1
ATOM 4390 N N . GLY B 1 79 ? 8.938 -11.5 11.805 1 78.81 79 GLY B N 1
ATOM 4391 C CA . GLY B 1 79 ? 10.219 -12.195 11.859 1 78.81 79 GLY B CA 1
ATOM 4392 C C . GLY B 1 79 ? 10.164 -13.578 11.242 1 78.81 79 GLY B C 1
ATOM 4393 O O . GLY B 1 79 ? 9.289 -13.875 10.43 1 78.81 79 GLY B O 1
ATOM 4394 N N . GLY B 1 80 ? 11.258 -14.227 11.477 1 76.88 80 GLY B N 1
ATOM 4395 C CA . GLY B 1 80 ? 11.297 -15.594 10.992 1 76.88 80 GLY B CA 1
ATOM 4396 C C . GLY B 1 80 ? 11.672 -15.695 9.523 1 76.88 80 GLY B C 1
ATOM 4397 O O . GLY B 1 80 ? 12.453 -14.883 9.023 1 76.88 80 GLY B O 1
ATOM 4398 N N . TYR B 1 81 ? 11.172 -16.703 8.914 1 78.69 81 TYR B N 1
ATOM 4399 C CA . TYR B 1 81 ? 11.539 -17.016 7.535 1 78.69 81 TYR B CA 1
ATOM 4400 C C . TYR B 1 81 ? 10.688 -16.219 6.551 1 78.69 81 TYR B C 1
ATOM 4402 O O . TYR B 1 81 ? 9.594 -15.766 6.891 1 78.69 81 TYR B O 1
ATOM 4410 N N . LYS B 1 82 ? 11.258 -16.094 5.395 1 84.25 82 LYS B N 1
ATOM 4411 C CA . LYS B 1 82 ? 10.523 -15.445 4.309 1 84.25 82 LYS B CA 1
ATOM 4412 C C . LYS B 1 82 ? 9.258 -16.234 3.955 1 84.25 82 LYS B C 1
ATOM 4414 O O . LYS B 1 82 ? 9.188 -17.438 4.195 1 84.25 82 LYS B O 1
ATOM 4419 N N . SER B 1 83 ? 8.312 -15.547 3.426 1 89 83 SER B N 1
ATOM 4420 C CA . SER B 1 83 ? 7.051 -16.156 3.02 1 89 83 SER B CA 1
ATOM 4421 C C . SER B 1 83 ? 7.27 -17.234 1.959 1 89 83 SER B C 1
ATOM 4423 O O . SER B 1 83 ? 7.777 -16.938 0.875 1 89 83 SER B O 1
ATOM 4425 N N . LEU B 1 84 ? 6.844 -18.375 2.285 1 90.56 84 LEU B N 1
ATOM 4426 C CA . LEU B 1 84 ? 6.938 -19.469 1.332 1 90.56 84 LEU B CA 1
ATOM 4427 C C . LEU B 1 84 ? 6.055 -19.219 0.117 1 90.56 84 LEU B C 1
ATOM 4429 O O . LEU B 1 84 ? 6.41 -19.594 -1.005 1 90.56 84 LEU B O 1
ATOM 4433 N N . ASN B 1 85 ? 4.82 -18.656 0.395 1 92.69 85 ASN B N 1
ATOM 4434 C CA . ASN B 1 85 ? 3.926 -18.328 -0.709 1 92.69 85 ASN B CA 1
ATOM 4435 C C . ASN B 1 85 ? 4.609 -17.406 -1.719 1 92.69 85 ASN B C 1
ATOM 4437 O O . ASN B 1 85 ? 4.539 -17.641 -2.926 1 92.69 85 ASN B O 1
ATOM 4441 N N . VAL B 1 86 ? 5.273 -16.406 -1.19 1 94 86 VAL B N 1
ATOM 4442 C CA . VAL B 1 86 ? 5.961 -15.461 -2.062 1 94 86 VAL B CA 1
ATOM 4443 C C . VAL B 1 86 ? 7.105 -16.172 -2.791 1 94 86 VAL B C 1
ATOM 4445 O O . VAL B 1 86 ? 7.305 -15.961 -3.99 1 94 86 VAL B O 1
ATOM 4448 N N . THR B 1 87 ? 7.805 -17.016 -2.107 1 92.38 87 THR B N 1
ATOM 4449 C CA . THR B 1 87 ? 8.938 -17.75 -2.67 1 92.38 87 THR B CA 1
ATOM 4450 C C . THR B 1 87 ? 8.492 -18.625 -3.836 1 92.38 87 THR B C 1
ATOM 4452 O O . THR B 1 87 ? 9.102 -18.609 -4.902 1 92.38 87 THR B O 1
ATOM 4455 N N . VAL B 1 88 ? 7.445 -19.328 -3.652 1 93.88 88 VAL B N 1
ATOM 4456 C CA . VAL B 1 88 ? 6.941 -20.25 -4.676 1 93.88 88 VAL B CA 1
ATOM 4457 C C . VAL B 1 88 ? 6.477 -19.453 -5.895 1 93.88 88 VAL B C 1
ATOM 4459 O O . VAL B 1 88 ? 6.812 -19.797 -7.031 1 93.88 88 VAL B O 1
ATOM 4462 N N . ARG B 1 89 ? 5.742 -18.406 -5.66 1 96 89 ARG B N 1
ATOM 4463 C CA . ARG B 1 89 ? 5.188 -17.594 -6.742 1 96 89 ARG B CA 1
ATOM 4464 C C . ARG B 1 89 ? 6.301 -16.969 -7.578 1 96 89 ARG B C 1
ATOM 4466 O O . ARG B 1 89 ? 6.258 -17.016 -8.812 1 96 89 ARG B O 1
ATOM 4473 N N . THR B 1 90 ? 7.305 -16.438 -6.914 1 95.5 90 THR B N 1
ATOM 4474 C CA . THR B 1 90 ? 8.359 -15.727 -7.633 1 95.5 90 THR B CA 1
ATOM 4475 C C . THR B 1 90 ? 9.32 -16.703 -8.289 1 95.5 90 THR B C 1
ATOM 4477 O O . THR B 1 90 ? 9.789 -16.484 -9.406 1 95.5 90 THR B O 1
ATOM 4480 N N . THR B 1 91 ? 9.617 -17.797 -7.617 1 94.56 91 THR B N 1
ATOM 4481 C CA . THR B 1 91 ? 10.539 -18.797 -8.164 1 94.56 91 THR B CA 1
ATOM 4482 C C . THR B 1 91 ? 9.953 -19.453 -9.406 1 94.56 91 THR B C 1
ATOM 4484 O O . THR B 1 91 ? 10.672 -19.688 -10.383 1 94.56 91 THR B O 1
ATOM 4487 N N . LEU B 1 92 ? 8.648 -19.688 -9.391 1 95.75 92 LEU B N 1
ATOM 4488 C CA . LEU B 1 92 ? 8.016 -20.406 -10.492 1 95.75 92 LEU B CA 1
ATOM 4489 C C . LEU B 1 92 ? 7.512 -19.422 -11.555 1 95.75 92 LEU B C 1
ATOM 4491 O O . LEU B 1 92 ? 6.938 -19.844 -12.562 1 95.75 92 LEU B O 1
ATOM 4495 N N . GLY B 1 93 ? 7.68 -18.172 -11.344 1 96 93 GLY B N 1
ATOM 4496 C CA . GLY B 1 93 ? 7.273 -17.172 -12.312 1 96 93 GLY B CA 1
ATOM 4497 C C . GLY B 1 93 ? 5.766 -17.078 -12.469 1 96 93 GLY B C 1
ATOM 4498 O O . GLY B 1 93 ? 5.262 -16.984 -13.594 1 96 93 GLY B O 1
ATOM 4499 N N . LEU B 1 94 ? 5.047 -17.219 -11.359 1 97.88 94 LEU B N 1
ATOM 4500 C CA . LEU B 1 94 ? 3.592 -17.094 -11.383 1 97.88 94 LEU B CA 1
ATOM 4501 C C . LEU B 1 94 ? 3.16 -15.641 -11.336 1 97.88 94 LEU B C 1
ATOM 4503 O O . LEU B 1 94 ? 2.799 -15.125 -10.281 1 97.88 94 LEU B O 1
ATOM 4507 N N . PHE B 1 95 ? 3.055 -14.984 -12.453 1 97.56 95 PHE B N 1
ATOM 4508 C CA . PHE B 1 95 ? 3.018 -13.523 -12.539 1 97.56 95 PHE B CA 1
ATOM 4509 C C . PHE B 1 95 ? 1.599 -13.008 -12.328 1 97.56 95 PHE B C 1
ATOM 4511 O O . PHE B 1 95 ? 1.402 -11.836 -11.992 1 97.56 95 PHE B O 1
ATOM 4518 N N . ALA B 1 96 ? 0.568 -13.812 -12.547 1 98.38 96 ALA B N 1
ATOM 4519 C CA . ALA B 1 96 ? -0.808 -13.328 -12.469 1 98.38 96 ALA B CA 1
ATOM 4520 C C . ALA B 1 96 ? -1.597 -14.078 -11.398 1 98.38 96 ALA B C 1
ATOM 4522 O O . ALA B 1 96 ? -1.79 -15.297 -11.508 1 98.38 96 ALA B O 1
ATOM 4523 N N . ASN B 1 97 ? -1.986 -13.414 -10.383 1 98.75 97 ASN B N 1
ATOM 4524 C CA . ASN B 1 97 ? -2.959 -13.945 -9.438 1 98.75 97 ASN B CA 1
ATOM 4525 C C . ASN B 1 97 ? -4.383 -13.547 -9.812 1 98.75 97 ASN B C 1
ATOM 4527 O O . ASN B 1 97 ? -4.699 -12.359 -9.891 1 98.75 97 ASN B O 1
ATOM 4531 N N . VAL B 1 98 ? -5.207 -14.5 -10.141 1 98.56 98 VAL B N 1
ATOM 4532 C CA . VAL B 1 98 ? -6.574 -14.273 -10.594 1 98.56 98 VAL B CA 1
ATOM 4533 C C . VAL B 1 98 ? -7.555 -14.664 -9.492 1 98.56 98 VAL B C 1
ATOM 4535 O O . VAL B 1 98 ? -7.625 -15.828 -9.094 1 98.56 98 VAL B O 1
ATOM 4538 N N . ARG B 1 99 ? -8.328 -13.703 -9.023 1 98.5 99 ARG B N 1
ATOM 4539 C CA . ARG B 1 99 ? -9.258 -13.93 -7.926 1 98.5 99 ARG B CA 1
ATOM 4540 C C . ARG B 1 99 ? -10.672 -13.516 -8.312 1 98.5 99 ARG B C 1
ATOM 4542 O O . ARG B 1 99 ? -11.086 -12.383 -8.062 1 98.5 99 ARG B O 1
ATOM 4549 N N . PRO B 1 100 ? -11.453 -14.422 -8.891 1 97.25 100 PRO B N 1
ATOM 4550 C CA . PRO B 1 100 ? -12.859 -14.133 -9.164 1 97.25 100 PRO B CA 1
ATOM 4551 C C . PRO B 1 100 ? -13.727 -14.188 -7.906 1 97.25 100 PRO B C 1
ATOM 4553 O O . PRO B 1 100 ? -13.539 -15.07 -7.062 1 97.25 100 PRO B O 1
ATOM 4556 N N . CYS B 1 101 ? -14.586 -13.258 -7.738 1 96.75 101 CYS B N 1
ATOM 4557 C CA . CYS B 1 101 ? -15.523 -13.219 -6.625 1 96.75 101 CYS B CA 1
ATOM 4558 C C . CYS B 1 101 ? -16.906 -12.797 -7.094 1 96.75 101 CYS B C 1
ATOM 4560 O O . CYS B 1 101 ? -17.047 -11.891 -7.914 1 96.75 101 CYS B O 1
ATOM 4562 N N . PHE B 1 102 ? -17.891 -13.484 -6.66 1 95.94 102 PHE B N 1
ATOM 4563 C CA . PHE B 1 102 ? -19.266 -13.141 -6.973 1 95.94 102 PHE B CA 1
ATOM 4564 C C . PHE B 1 102 ? -20.172 -13.398 -5.773 1 95.94 102 PHE B C 1
ATOM 4566 O O . PHE B 1 102 ? -19.859 -14.219 -4.914 1 95.94 102 PHE B O 1
ATOM 4573 N N . SER B 1 103 ? -21.281 -12.703 -5.734 1 96.12 103 SER B N 1
ATOM 4574 C CA . SER B 1 103 ? -22.25 -12.797 -4.641 1 96.12 103 SER B CA 1
ATOM 4575 C C . SER B 1 103 ? -23.062 -14.094 -4.73 1 96.12 103 SER B C 1
ATOM 4577 O O . SER B 1 103 ? -23.438 -14.516 -5.82 1 96.12 103 SER B O 1
ATOM 4579 N N . LEU B 1 104 ? -23.297 -14.727 -3.613 1 96.56 104 LEU B N 1
ATOM 4580 C CA . LEU B 1 104 ? -24.141 -15.906 -3.494 1 96.56 104 LEU B CA 1
ATOM 4581 C C . LEU B 1 104 ? -25.453 -15.562 -2.783 1 96.56 104 LEU B C 1
ATOM 4583 O O . LEU B 1 104 ? -26.031 -16.406 -2.096 1 96.56 104 LEU B O 1
ATOM 4587 N N . TYR B 1 105 ? -25.719 -14.312 -2.811 1 95.12 105 TYR B N 1
ATOM 4588 C CA . TYR B 1 105 ? -26.984 -13.844 -2.254 1 95.12 105 TYR B CA 1
ATOM 4589 C C . TYR B 1 105 ? -28.172 -14.547 -2.914 1 95.12 105 TYR B C 1
ATOM 4591 O O . TYR B 1 105 ? -28.156 -14.805 -4.121 1 95.12 105 TYR B O 1
ATOM 4599 N N . PRO B 1 106 ? -29.188 -14.984 -2.236 1 95.75 106 PRO B N 1
ATOM 4600 C CA . PRO B 1 106 ? -29.469 -14.625 -0.841 1 95.75 106 PRO B CA 1
ATOM 4601 C C . PRO B 1 106 ? -29.016 -15.711 0.142 1 95.75 106 PRO B C 1
ATOM 4603 O O . PRO B 1 106 ? -29.297 -15.609 1.34 1 95.75 106 PRO B O 1
ATOM 4606 N N . TYR B 1 107 ? -28.391 -16.703 -0.346 1 96.19 107 TYR B N 1
ATOM 4607 C CA . TYR B 1 107 ? -28.109 -17.859 0.498 1 96.19 107 TYR B CA 1
ATOM 4608 C C . TYR B 1 107 ? -26.891 -17.609 1.38 1 96.19 107 TYR B C 1
ATOM 4610 O O . TYR B 1 107 ? -26.734 -18.219 2.438 1 96.19 107 TYR B O 1
ATOM 4618 N N . VAL B 1 108 ? -26.031 -16.781 0.937 1 95.44 108 VAL B N 1
ATOM 4619 C CA . VAL B 1 108 ? -24.969 -16.219 1.759 1 95.44 108 VAL B CA 1
ATOM 4620 C C . VAL B 1 108 ? -25.172 -14.719 1.932 1 95.44 108 VAL B C 1
ATOM 4622 O O . VAL B 1 108 ? -25.25 -13.977 0.947 1 95.44 108 VAL B O 1
ATOM 4625 N N . GLU B 1 109 ? -25.266 -14.336 3.152 1 93.44 109 GLU B N 1
ATOM 4626 C CA . GLU B 1 109 ? -25.578 -12.945 3.467 1 93.44 109 GLU B CA 1
ATOM 4627 C C . GLU B 1 109 ? -24.484 -12.008 2.996 1 93.44 109 GLU B C 1
ATOM 4629 O O . GLU B 1 109 ? -23.297 -12.281 3.199 1 93.44 109 GLU B O 1
ATOM 4634 N N . THR B 1 110 ? -24.875 -10.898 2.357 1 94.62 110 THR B N 1
ATOM 4635 C CA . THR B 1 110 ? -23.969 -9.836 1.923 1 94.62 110 THR B CA 1
ATOM 4636 C C . THR B 1 110 ? -24.734 -8.531 1.704 1 94.62 110 THR B C 1
ATOM 4638 O O . THR B 1 110 ? -25.938 -8.547 1.442 1 94.62 110 THR B O 1
ATOM 4641 N N . LYS B 1 111 ? -24.047 -7.414 1.827 1 95.25 111 LYS B N 1
ATOM 4642 C CA . LYS B 1 111 ? -24.609 -6.094 1.549 1 95.25 111 LYS B CA 1
ATOM 4643 C C . LYS B 1 111 ? -24.516 -5.758 0.063 1 95.25 111 LYS B C 1
ATOM 4645 O O . LYS B 1 111 ? -24.984 -4.707 -0.372 1 95.25 111 LYS B O 1
ATOM 4650 N N . HIS B 1 112 ? -23.969 -6.707 -0.736 1 97 112 HIS B N 1
ATOM 4651 C CA . HIS B 1 112 ? -23.719 -6.488 -2.156 1 97 112 HIS B CA 1
ATOM 4652 C C . HIS B 1 112 ? -24.234 -7.652 -2.994 1 97 112 HIS B C 1
ATOM 4654 O O . HIS B 1 112 ? -23.438 -8.391 -3.584 1 97 112 HIS B O 1
ATOM 4660 N N . PRO B 1 113 ? -25.453 -7.758 -3.221 1 96.12 113 PRO B N 1
ATOM 4661 C CA . PRO B 1 113 ? -26.078 -8.93 -3.85 1 96.12 113 PRO B CA 1
ATOM 4662 C C . PRO B 1 113 ? -25.703 -9.062 -5.328 1 96.12 113 PRO B C 1
ATOM 4664 O O . PRO B 1 113 ? -25.859 -10.141 -5.91 1 96.12 113 PRO B O 1
ATOM 4667 N N . SER B 1 114 ? -25.234 -8.008 -6 1 95.44 114 SER B N 1
ATOM 4668 C CA . SER B 1 114 ? -24.969 -8.055 -7.434 1 95.44 114 SER B CA 1
ATOM 4669 C C . SER B 1 114 ? -23.469 -8.078 -7.719 1 95.44 114 SER B C 1
ATOM 4671 O O . SER B 1 114 ? -23.047 -7.902 -8.859 1 95.44 114 SER B O 1
ATOM 4673 N N . LEU B 1 115 ? -22.719 -8.344 -6.75 1 97.19 115 LEU B N 1
ATOM 4674 C CA . LEU B 1 115 ? -21.266 -8.312 -6.883 1 97.19 115 LEU B CA 1
ATOM 4675 C C . LEU B 1 115 ? -20.781 -9.453 -7.777 1 97.19 115 LEU B C 1
ATOM 4677 O O . LEU B 1 115 ? -21.156 -10.609 -7.582 1 97.19 115 LEU B O 1
ATOM 4681 N N . ASP B 1 116 ? -20.078 -9.211 -8.852 1 97.56 116 ASP B N 1
ATOM 4682 C CA . ASP B 1 116 ? -19.359 -10.117 -9.742 1 97.56 116 ASP B CA 1
ATOM 4683 C C . ASP B 1 116 ? -18.109 -9.445 -10.312 1 97.56 116 ASP B C 1
ATOM 4685 O O . ASP B 1 116 ? -18.188 -8.727 -11.312 1 97.56 116 ASP B O 1
ATOM 4689 N N . ILE B 1 117 ? -16.953 -9.703 -9.695 1 98.31 117 ILE B N 1
ATOM 4690 C CA . ILE B 1 117 ? -15.719 -8.984 -10.016 1 98.31 117 ILE B CA 1
ATOM 4691 C C . ILE B 1 117 ? -14.547 -9.961 -10.062 1 98.31 117 ILE B C 1
ATOM 4693 O O . ILE B 1 117 ? -14.547 -10.977 -9.367 1 98.31 117 ILE B O 1
ATOM 4697 N N . VAL B 1 118 ? -13.594 -9.703 -10.906 1 98.56 118 VAL B N 1
ATOM 4698 C CA . VAL B 1 118 ? -12.336 -10.453 -10.93 1 98.56 118 VAL B CA 1
ATOM 4699 C C . VAL B 1 118 ? -11.164 -9.508 -10.672 1 98.56 118 VAL B C 1
ATOM 4701 O O . VAL B 1 118 ? -11.016 -8.492 -11.352 1 98.56 118 VAL B O 1
ATOM 4704 N N . ILE B 1 119 ? -10.383 -9.758 -9.703 1 98.81 119 ILE B N 1
ATOM 4705 C CA . ILE B 1 119 ? -9.156 -9.008 -9.438 1 98.81 119 ILE B CA 1
ATOM 4706 C C . ILE B 1 119 ? -7.965 -9.742 -10.047 1 98.81 119 ILE B C 1
ATOM 4708 O O . ILE B 1 119 ? -7.738 -10.914 -9.766 1 98.81 119 ILE B O 1
ATOM 4712 N N . ILE B 1 120 ? -7.289 -9.102 -10.93 1 98.88 120 ILE B N 1
ATOM 4713 C CA . ILE B 1 120 ? -6.039 -9.586 -11.508 1 98.88 120 ILE B CA 1
ATOM 4714 C C . ILE B 1 120 ? -4.859 -8.852 -10.867 1 98.88 120 ILE B C 1
ATOM 4716 O O . ILE B 1 120 ? -4.578 -7.699 -11.211 1 98.88 120 ILE B O 1
ATOM 4720 N N . ARG B 1 121 ? -4.18 -9.523 -10.016 1 98.75 121 ARG B N 1
ATOM 4721 C CA . ARG B 1 121 ? -3.125 -8.992 -9.164 1 98.75 121 ARG B CA 1
ATOM 4722 C C . ARG B 1 121 ? -1.747 -9.375 -9.688 1 98.75 121 ARG B C 1
ATOM 4724 O O . ARG B 1 121 ? -1.467 -10.562 -9.898 1 98.75 121 ARG B O 1
ATOM 4731 N N . GLU B 1 122 ? -0.844 -8.305 -9.914 1 98.69 122 GLU B N 1
ATOM 4732 C CA . GLU B 1 122 ? 0.566 -8.617 -10.125 1 98.69 122 GLU B CA 1
ATOM 4733 C C . GLU B 1 122 ? 1.138 -9.422 -8.969 1 98.69 122 GLU B C 1
ATOM 4735 O O . GLU B 1 122 ? 0.794 -9.18 -7.805 1 98.69 122 GLU B O 1
ATOM 4740 N N . ASN B 1 123 ? 2.045 -10.344 -9.234 1 98.06 123 ASN B N 1
ATOM 4741 C CA . ASN B 1 123 ? 2.244 -11.367 -8.211 1 98.06 123 ASN B CA 1
ATOM 4742 C C . ASN B 1 123 ? 3.727 -11.586 -7.918 1 98.06 123 ASN B C 1
ATOM 4744 O O . ASN B 1 123 ? 4.086 -12.492 -7.168 1 98.06 123 ASN B O 1
ATOM 4748 N N . GLU B 1 124 ? 4.633 -10.758 -8.492 1 97.69 124 GLU B N 1
ATOM 4749 C CA . GLU B 1 124 ? 6.047 -11.109 -8.391 1 97.69 124 GLU B CA 1
ATOM 4750 C C . GLU B 1 124 ? 6.887 -9.914 -7.961 1 97.69 124 GLU B C 1
ATOM 4752 O O . GLU B 1 124 ? 8.039 -10.07 -7.543 1 97.69 124 GLU B O 1
ATOM 4757 N N . GLU B 1 125 ? 6.414 -8.719 -8.086 1 98.19 125 GLU B N 1
ATOM 4758 C CA . GLU B 1 125 ? 7.219 -7.523 -7.855 1 98.19 125 GLU B CA 1
ATOM 4759 C C . GLU B 1 125 ? 6.613 -6.652 -6.758 1 98.19 125 GLU B C 1
ATOM 4761 O O . GLU B 1 125 ? 6.125 -7.168 -5.75 1 98.19 125 GLU B O 1
ATOM 4766 N N . ASP B 1 126 ? 6.805 -5.336 -6.867 1 98.44 126 ASP B N 1
ATOM 4767 C CA . ASP B 1 126 ? 6.312 -4.363 -5.895 1 98.44 126 ASP B CA 1
ATOM 4768 C C . ASP B 1 126 ? 7.016 -4.523 -4.551 1 98.44 126 ASP B C 1
ATOM 4770 O O . ASP B 1 126 ? 8.219 -4.805 -4.504 1 98.44 126 ASP B O 1
ATOM 4774 N N . LEU B 1 127 ? 6.438 -4.246 -3.471 1 98.56 127 LEU B N 1
ATOM 4775 C CA . LEU B 1 127 ? 7.02 -4.379 -2.139 1 98.56 127 LEU B CA 1
ATOM 4776 C C . LEU B 1 127 ? 7.176 -5.848 -1.756 1 98.56 127 LEU B C 1
ATOM 4778 O O . LEU B 1 127 ? 7.887 -6.172 -0.802 1 98.56 127 LEU B O 1
ATOM 4782 N N . TYR B 1 128 ? 6.641 -6.742 -2.479 1 97.44 128 TYR B N 1
ATOM 4783 C CA . TYR B 1 128 ? 6.641 -8.164 -2.152 1 97.44 128 TYR B CA 1
ATOM 4784 C C . TYR B 1 128 ? 7.984 -8.797 -2.484 1 97.44 128 TYR B C 1
ATOM 4786 O O . TYR B 1 128 ? 8.242 -9.945 -2.113 1 97.44 128 TYR B O 1
ATOM 4794 N N . THR B 1 129 ? 8.852 -8.016 -3.176 1 96.12 129 THR B N 1
ATOM 4795 C CA . THR B 1 129 ? 10.219 -8.5 -3.354 1 96.12 129 THR B CA 1
ATOM 4796 C C . THR B 1 129 ? 10.898 -8.695 -2.004 1 96.12 129 THR B C 1
ATOM 4798 O O . THR B 1 129 ? 11.883 -9.43 -1.901 1 96.12 129 THR B O 1
ATOM 4801 N N . GLY B 1 130 ? 10.461 -7.98 -0.983 1 95.44 130 GLY B N 1
ATOM 4802 C CA . GLY B 1 130 ? 10.945 -8.172 0.375 1 95.44 130 GLY B CA 1
ATOM 4803 C C . GLY B 1 130 ? 12.391 -7.75 0.561 1 95.44 130 GLY B C 1
ATOM 4804 O O . GLY B 1 130 ? 13.094 -8.289 1.413 1 95.44 130 GLY B O 1
ATOM 4805 N N . ILE B 1 131 ? 12.867 -6.844 -0.303 1 97.94 131 ILE B N 1
ATOM 4806 C CA . ILE B 1 131 ? 14.219 -6.328 -0.17 1 97.94 131 ILE B CA 1
ATOM 4807 C C . ILE B 1 131 ? 14.25 -5.219 0.879 1 97.94 131 ILE B C 1
ATOM 4809 O O . ILE B 1 131 ? 13.812 -4.098 0.616 1 97.94 131 ILE B O 1
ATOM 4813 N N . GLU B 1 132 ? 14.742 -5.586 2.088 1 98.12 132 GLU B N 1
ATOM 4814 C CA . GLU B 1 132 ? 14.711 -4.664 3.221 1 98.12 132 GLU B CA 1
ATOM 4815 C C . GLU B 1 132 ? 16.094 -4.527 3.857 1 98.12 132 GLU B C 1
ATOM 4817 O O . GLU B 1 132 ? 16.859 -5.488 3.898 1 98.12 132 GLU B O 1
ATOM 4822 N N . HIS B 1 133 ? 16.438 -3.355 4.316 1 98.56 133 HIS B N 1
ATOM 4823 C CA . HIS B 1 133 ? 17.688 -3.014 5 1 98.56 133 HIS B CA 1
ATOM 4824 C C . HIS B 1 133 ? 17.422 -2.072 6.172 1 98.56 133 HIS B C 1
ATOM 4826 O O . HIS B 1 133 ? 16.656 -1.116 6.047 1 98.56 133 HIS B O 1
ATOM 4832 N N . ARG B 1 134 ? 17.984 -2.406 7.305 1 98.44 134 ARG B N 1
ATOM 4833 C CA . ARG B 1 134 ? 18.156 -1.362 8.312 1 98.44 134 ARG B CA 1
ATOM 4834 C C . ARG B 1 134 ? 19.484 -0.632 8.133 1 98.44 134 ARG B C 1
ATOM 4836 O O . ARG B 1 134 ? 20.547 -1.208 8.352 1 98.44 134 ARG B O 1
ATOM 4843 N N . GLN B 1 135 ? 19.375 0.686 7.824 1 98.25 135 GLN B N 1
ATOM 4844 C CA . GLN B 1 135 ? 20.562 1.419 7.395 1 98.25 135 GLN B CA 1
ATOM 4845 C C . GLN B 1 135 ? 21.125 2.258 8.531 1 98.25 135 GLN B C 1
ATOM 4847 O O . GLN B 1 135 ? 22.328 2.568 8.547 1 98.25 135 GLN B O 1
ATOM 4852 N N . THR B 1 136 ? 20.328 2.705 9.414 1 98.56 136 THR B N 1
ATOM 4853 C CA . THR B 1 136 ? 20.734 3.512 10.555 1 98.56 136 THR B CA 1
ATOM 4854 C C . THR B 1 136 ? 20.156 2.953 11.852 1 98.56 136 THR B C 1
ATOM 4856 O O . THR B 1 136 ? 19.453 1.947 11.844 1 98.56 136 THR B O 1
ATOM 4859 N N . ASN B 1 137 ? 20.562 3.623 12.953 1 97.81 137 ASN B N 1
ATOM 4860 C CA . ASN B 1 137 ? 20.031 3.225 14.25 1 97.81 137 ASN B CA 1
ATOM 4861 C C . ASN B 1 137 ? 18.5 3.252 14.258 1 97.81 137 ASN B C 1
ATOM 4863 O O . ASN B 1 137 ? 17.859 2.363 14.82 1 97.81 137 ASN B O 1
ATOM 4867 N N . ASP B 1 138 ? 17.906 4.164 13.484 1 97.12 138 ASP B N 1
ATOM 4868 C CA . ASP B 1 138 ? 16.484 4.422 13.68 1 97.12 138 ASP B CA 1
ATOM 4869 C C . ASP B 1 138 ? 15.688 4.125 12.414 1 97.12 138 ASP B C 1
ATOM 4871 O O . ASP B 1 138 ? 14.453 4.113 12.43 1 97.12 138 ASP B O 1
ATOM 4875 N N . THR B 1 139 ? 16.297 3.83 11.305 1 98.25 139 THR B N 1
ATOM 4876 C CA . THR B 1 139 ? 15.562 3.861 10.047 1 98.25 139 THR B CA 1
ATOM 4877 C C . THR B 1 139 ? 15.719 2.543 9.297 1 98.25 139 THR B C 1
ATOM 4879 O O . THR B 1 139 ? 16.828 2.045 9.133 1 98.25 139 THR B O 1
ATOM 4882 N N . VAL B 1 140 ? 14.625 1.989 8.922 1 98.5 140 VAL B N 1
ATOM 4883 C CA . VAL B 1 140 ? 14.555 0.794 8.086 1 98.5 140 VAL B CA 1
ATOM 4884 C C . VAL B 1 140 ? 13.906 1.137 6.746 1 98.5 140 VAL B C 1
ATOM 4886 O O . VAL B 1 140 ? 13.094 2.061 6.66 1 98.5 140 VAL B O 1
ATOM 4889 N N . GLN B 1 141 ? 14.289 0.445 5.691 1 98.62 141 GLN B N 1
ATOM 4890 C CA . GLN B 1 141 ? 13.758 0.733 4.363 1 98.62 141 GLN B CA 1
ATOM 4891 C C . GLN B 1 141 ? 13.383 -0.552 3.633 1 98.62 141 GLN B C 1
ATOM 4893 O O . GLN B 1 141 ? 13.898 -1.626 3.945 1 98.62 141 GLN B O 1
ATOM 4898 N N . CYS B 1 142 ? 12.484 -0.457 2.729 1 98.56 142 CYS B N 1
ATOM 4899 C CA . CYS B 1 142 ? 12.078 -1.51 1.804 1 98.56 142 CYS B CA 1
ATOM 4900 C C . CYS B 1 142 ? 12.023 -0.988 0.373 1 98.56 142 CYS B C 1
ATOM 4902 O O . CYS B 1 142 ? 11.602 0.144 0.136 1 98.56 142 CYS B O 1
ATOM 4904 N N . LEU B 1 143 ? 12.469 -1.781 -0.558 1 98.5 143 LEU B N 1
ATOM 4905 C CA . LEU B 1 143 ? 12.531 -1.382 -1.959 1 98.5 143 LEU B CA 1
ATOM 4906 C C . LEU B 1 143 ? 11.273 -1.828 -2.703 1 98.5 143 LEU B C 1
ATOM 4908 O O . LEU B 1 143 ? 10.969 -3.023 -2.756 1 98.5 143 LEU B O 1
ATOM 4912 N N . LYS B 1 144 ? 10.469 -0.901 -3.186 1 98.69 144 LYS B N 1
ATOM 4913 C CA . LYS B 1 144 ? 9.398 -1.182 -4.137 1 98.69 144 LYS B CA 1
ATOM 4914 C C . LYS B 1 144 ? 9.93 -1.241 -5.566 1 98.69 144 LYS B C 1
ATOM 4916 O O . LYS B 1 144 ? 10.523 -0.277 -6.051 1 98.69 144 LYS B O 1
ATOM 4921 N N . LEU B 1 145 ? 9.758 -2.348 -6.293 1 98.69 145 LEU B N 1
ATOM 4922 C CA . LEU B 1 145 ? 10.281 -2.539 -7.641 1 98.69 145 LEU B CA 1
ATOM 4923 C C . LEU B 1 145 ? 9.148 -2.75 -8.641 1 98.69 145 LEU B C 1
ATOM 4925 O O . LEU B 1 145 ? 8.25 -3.562 -8.406 1 98.69 145 LEU B O 1
ATOM 4929 N N . ILE B 1 146 ? 9.148 -1.964 -9.719 1 98.75 146 ILE B N 1
ATOM 4930 C CA . ILE B 1 146 ? 8.211 -2.141 -10.828 1 98.75 146 ILE B CA 1
ATOM 4931 C C . ILE B 1 146 ? 8.977 -2.207 -12.148 1 98.75 146 ILE B C 1
ATOM 4933 O O . ILE B 1 146 ? 9.82 -1.354 -12.43 1 98.75 146 ILE B O 1
ATOM 4937 N N . SER B 1 147 ? 8.773 -3.211 -12.953 1 98.44 147 SER B N 1
ATOM 4938 C CA . SER B 1 147 ? 9.461 -3.336 -14.234 1 98.44 147 SER B CA 1
ATOM 4939 C C . SER B 1 147 ? 8.484 -3.244 -15.398 1 98.44 147 SER B C 1
ATOM 4941 O O . SER B 1 147 ? 7.297 -3.553 -15.242 1 98.44 147 SER B O 1
ATOM 4943 N N . HIS B 1 148 ? 8.969 -2.766 -16.547 1 98.25 148 HIS B N 1
ATOM 4944 C CA . HIS B 1 148 ? 8.156 -2.684 -17.75 1 98.25 148 HIS B CA 1
ATOM 4945 C C . HIS B 1 148 ? 7.66 -4.062 -18.172 1 98.25 148 HIS B C 1
ATOM 4947 O O . HIS B 1 148 ? 6.461 -4.258 -18.391 1 98.25 148 HIS B O 1
ATOM 4953 N N . PRO B 1 149 ? 8.523 -5.062 -18.297 1 97.56 149 PRO B N 1
ATOM 4954 C CA . PRO B 1 149 ? 8.031 -6.371 -18.734 1 97.56 149 PRO B CA 1
ATOM 4955 C C . PRO B 1 149 ? 7.055 -6.996 -17.734 1 97.56 149 PRO B C 1
ATOM 4957 O O . PRO B 1 149 ? 6.086 -7.645 -18.141 1 97.56 149 PRO B O 1
ATOM 4960 N N . GLY B 1 150 ? 7.34 -6.895 -16.406 1 97.62 150 GLY B N 1
ATOM 4961 C CA . GLY B 1 150 ? 6.398 -7.398 -15.422 1 97.62 150 GLY B CA 1
ATOM 4962 C C . GLY B 1 150 ? 5.039 -6.727 -15.5 1 97.62 150 GLY B C 1
ATOM 4963 O O . GLY B 1 150 ? 4.008 -7.395 -15.406 1 97.62 150 GLY B O 1
ATOM 4964 N N . SER B 1 151 ? 4.977 -5.391 -15.711 1 98.62 151 SER B N 1
ATOM 4965 C CA . SER B 1 151 ? 3.732 -4.633 -15.812 1 98.62 151 SER B CA 1
ATOM 4966 C C . SER B 1 151 ? 2.98 -4.973 -17.094 1 98.62 151 SER B C 1
ATOM 4968 O O . SER B 1 151 ? 1.764 -5.168 -17.078 1 98.62 151 SER B O 1
ATOM 4970 N N . GLU B 1 152 ? 3.709 -5.02 -18.172 1 98.31 152 GLU B N 1
ATOM 4971 C CA . GLU B 1 152 ? 3.062 -5.285 -19.453 1 98.31 152 GLU B CA 1
ATOM 4972 C C . GLU B 1 152 ? 2.402 -6.66 -19.469 1 98.31 152 GLU B C 1
ATOM 4974 O O . GLU B 1 152 ? 1.286 -6.812 -19.953 1 98.31 152 GLU B O 1
ATOM 4979 N N . LYS B 1 153 ? 3.104 -7.652 -18.938 1 97 153 LYS B N 1
ATOM 4980 C CA . LYS B 1 153 ? 2.604 -9.023 -18.922 1 97 153 LYS B CA 1
ATOM 4981 C C . LYS B 1 153 ? 1.282 -9.117 -18.156 1 97 153 LYS B C 1
ATOM 4983 O O . LYS B 1 153 ? 0.318 -9.703 -18.641 1 97 153 LYS B O 1
ATOM 4988 N N . ILE B 1 154 ? 1.213 -8.555 -16.984 1 98.5 154 ILE B N 1
ATOM 4989 C CA . ILE B 1 154 ? 0.028 -8.672 -16.141 1 98.5 154 ILE B CA 1
ATOM 4990 C C . ILE B 1 154 ? -1.119 -7.871 -16.75 1 98.5 154 ILE B C 1
ATOM 4992 O O . ILE B 1 154 ? -2.281 -8.273 -16.656 1 98.5 154 ILE B O 1
ATOM 4996 N N . ILE B 1 155 ? -0.818 -6.695 -17.281 1 98.81 155 ILE B N 1
ATOM 4997 C CA . ILE B 1 155 ? -1.837 -5.844 -17.891 1 98.81 155 ILE B CA 1
ATOM 4998 C C . ILE B 1 155 ? -2.428 -6.535 -19.109 1 98.81 155 ILE B C 1
ATOM 5000 O O . ILE B 1 155 ? -3.65 -6.609 -19.266 1 98.81 155 ILE B O 1
ATOM 5004 N N . ARG B 1 156 ? -1.574 -7.055 -19.984 1 98.38 156 ARG B N 1
ATOM 5005 C CA . ARG B 1 156 ? -2.055 -7.777 -21.156 1 98.38 156 ARG B CA 1
ATOM 5006 C C . ARG B 1 156 ? -2.875 -9 -20.75 1 98.38 156 ARG B C 1
ATOM 5008 O O . ARG B 1 156 ? -3.867 -9.328 -21.406 1 98.38 156 ARG B O 1
ATOM 5015 N N . TYR B 1 157 ? -2.408 -9.695 -19.766 1 98.19 157 TYR B N 1
ATOM 5016 C CA . TYR B 1 157 ? -3.164 -10.836 -19.266 1 98.19 157 TYR B CA 1
ATOM 5017 C C . TYR B 1 157 ? -4.574 -10.422 -18.859 1 98.19 157 TYR B C 1
ATOM 5019 O O . TYR B 1 157 ? -5.543 -11.133 -19.141 1 98.19 157 TYR B O 1
ATOM 5027 N N . ALA B 1 158 ? -4.727 -9.312 -18.125 1 98.75 158 ALA B N 1
ATOM 5028 C CA . ALA B 1 158 ? -6.039 -8.836 -17.688 1 98.75 158 ALA B CA 1
ATOM 5029 C C . ALA B 1 158 ? -6.961 -8.602 -18.891 1 98.75 158 ALA B C 1
ATOM 5031 O O . ALA B 1 158 ? -8.141 -8.953 -18.844 1 98.75 158 ALA B O 1
ATOM 5032 N N . PHE B 1 159 ? -6.434 -7.988 -19.922 1 98.56 159 PHE B N 1
ATOM 5033 C CA . PHE B 1 159 ? -7.23 -7.719 -21.109 1 98.56 159 PHE B CA 1
ATOM 5034 C C . PHE B 1 159 ? -7.602 -9.016 -21.812 1 98.56 159 PHE B C 1
ATOM 5036 O O . PHE B 1 159 ? -8.75 -9.195 -22.234 1 98.56 159 PHE B O 1
ATOM 5043 N N . GLU B 1 160 ? -6.645 -9.898 -22 1 97.38 160 GLU B N 1
ATOM 5044 C CA . GLU B 1 160 ? -6.918 -11.188 -22.641 1 97.38 160 GLU B CA 1
ATOM 5045 C C . GLU B 1 160 ? -7.918 -12 -21.812 1 97.38 160 GLU B C 1
ATOM 5047 O O . GLU B 1 160 ? -8.766 -12.695 -22.375 1 97.38 160 GLU B O 1
ATOM 5052 N N . TYR B 1 161 ? -7.762 -11.93 -20.516 1 96.81 161 TYR B N 1
ATOM 5053 C CA . TYR B 1 161 ? -8.734 -12.586 -19.641 1 96.81 161 TYR B CA 1
ATOM 5054 C C . TYR B 1 161 ? -10.133 -12.047 -19.875 1 96.81 161 TYR B C 1
ATOM 5056 O O . TYR B 1 161 ? -11.094 -12.82 -20 1 96.81 161 TYR B O 1
ATOM 5064 N N . ALA B 1 162 ? -10.258 -10.727 -19.859 1 97.62 162 ALA B N 1
ATOM 5065 C CA . ALA B 1 162 ? -11.562 -10.102 -20.094 1 97.62 162 ALA B CA 1
ATOM 5066 C C . ALA B 1 162 ? -12.188 -10.602 -21.391 1 97.62 162 ALA B C 1
ATOM 5068 O O . ALA B 1 162 ? -13.375 -10.938 -21.422 1 97.62 162 ALA B O 1
ATOM 5069 N N . ARG B 1 163 ? -11.406 -10.695 -22.422 1 94.88 163 ARG B N 1
ATOM 5070 C CA . ARG B 1 163 ? -11.891 -11.188 -23.703 1 94.88 163 ARG B CA 1
ATOM 5071 C C . ARG B 1 163 ? -12.297 -12.656 -23.609 1 94.88 163 ARG B C 1
ATOM 5073 O O . ARG B 1 163 ? -13.383 -13.031 -24.062 1 94.88 163 ARG B O 1
ATOM 5080 N N . ALA B 1 164 ? -11.477 -13.438 -23.062 1 92 164 ALA B N 1
ATOM 5081 C CA . ALA B 1 164 ? -11.672 -14.883 -23.016 1 92 164 ALA B CA 1
ATOM 5082 C C . ALA B 1 164 ? -12.922 -15.242 -22.203 1 92 164 ALA B C 1
ATOM 5084 O O . ALA B 1 164 ? -13.609 -16.219 -22.516 1 92 164 ALA B O 1
ATOM 5085 N N . TYR B 1 165 ? -13.227 -14.453 -21.219 1 92.62 165 TYR B N 1
ATOM 5086 C CA . TYR B 1 165 ? -14.305 -14.82 -20.312 1 92.62 165 TYR B CA 1
ATOM 5087 C C . TYR B 1 165 ? -15.508 -13.898 -20.5 1 92.62 165 TYR B C 1
ATOM 5089 O O . TYR B 1 165 ? -16.406 -13.875 -19.656 1 92.62 165 TYR B O 1
ATOM 5097 N N . GLY B 1 166 ? -15.508 -13.086 -21.484 1 93.88 166 GLY B N 1
ATOM 5098 C CA . GLY B 1 166 ? -16.641 -12.266 -21.859 1 93.88 166 GLY B CA 1
ATOM 5099 C C . GLY B 1 166 ? -16.906 -11.125 -20.906 1 93.88 166 GLY B C 1
ATOM 5100 O O . GLY B 1 166 ? -18.062 -10.758 -20.656 1 93.88 166 GLY B O 1
ATOM 5101 N N . ARG B 1 167 ? -15.867 -10.641 -20.25 1 97.31 167 ARG B N 1
ATOM 5102 C CA . ARG B 1 167 ? -15.969 -9.438 -19.422 1 97.31 167 ARG B CA 1
ATOM 5103 C C . ARG B 1 167 ? -16 -8.188 -20.297 1 97.31 167 ARG B C 1
ATOM 5105 O O . ARG B 1 167 ? -15.641 -8.227 -21.469 1 97.31 167 ARG B O 1
ATOM 5112 N N . LYS B 1 168 ? -16.422 -7.059 -19.672 1 98.31 168 LYS B N 1
ATOM 5113 C CA . LYS B 1 168 ? -16.719 -5.91 -20.516 1 98.31 168 LYS B CA 1
ATOM 5114 C C . LYS B 1 168 ? -15.852 -4.711 -20.156 1 98.31 168 LYS B C 1
ATOM 5116 O O . LYS B 1 168 ? -15.727 -3.77 -20.938 1 98.31 168 LYS B O 1
ATOM 5121 N N . LYS B 1 169 ? -15.266 -4.703 -19.047 1 98.69 169 LYS B N 1
ATOM 5122 C CA . LYS B 1 169 ? -14.57 -3.516 -18.547 1 98.69 169 LYS B CA 1
ATOM 5123 C C . LYS B 1 169 ? -13.312 -3.9 -17.781 1 98.69 169 LYS B C 1
ATOM 5125 O O . LYS B 1 169 ? -13.32 -4.855 -17 1 98.69 169 LYS B O 1
ATOM 5130 N N . VAL B 1 170 ? -12.195 -3.234 -18.047 1 98.88 170 VAL B N 1
ATOM 5131 C CA . VAL B 1 170 ? -10.961 -3.396 -17.281 1 98.88 170 VAL B CA 1
ATOM 5132 C C . VAL B 1 170 ? -10.578 -2.072 -16.625 1 98.88 170 VAL B C 1
ATOM 5134 O O . VAL B 1 170 ? -10.508 -1.039 -17.297 1 98.88 170 VAL B O 1
ATOM 5137 N N . THR B 1 171 ? -10.375 -2.041 -15.367 1 98.88 171 THR B N 1
ATOM 5138 C CA . THR B 1 171 ? -9.977 -0.872 -14.594 1 98.88 171 THR B CA 1
ATOM 5139 C C . THR B 1 171 ? -8.594 -1.074 -13.977 1 98.88 171 THR B C 1
ATOM 5141 O O . THR B 1 171 ? -8.344 -2.084 -13.32 1 98.88 171 THR B O 1
ATOM 5144 N N . ALA B 1 172 ? -7.66 -0.157 -14.203 1 98.88 172 ALA B N 1
ATOM 5145 C CA . ALA B 1 172 ? -6.371 -0.161 -13.508 1 98.88 172 ALA B CA 1
ATOM 5146 C C . ALA B 1 172 ? -6.422 0.703 -12.25 1 98.88 172 ALA B C 1
ATOM 5148 O O . ALA B 1 172 ? -7.012 1.786 -12.258 1 98.88 172 ALA B O 1
ATOM 5149 N N . MET B 1 173 ? -5.898 0.265 -11.164 1 98.69 173 MET B N 1
ATOM 5150 C CA . MET B 1 173 ? -5.805 1.054 -9.938 1 98.69 173 MET B CA 1
ATOM 5151 C C . MET B 1 173 ? -4.348 1.264 -9.539 1 98.69 173 MET B C 1
ATOM 5153 O O . MET B 1 173 ? -3.582 0.303 -9.438 1 98.69 173 MET B O 1
ATOM 5157 N N . VAL B 1 174 ? -3.902 2.496 -9.328 1 98.38 174 VAL B N 1
ATOM 5158 C CA . VAL B 1 174 ? -2.521 2.844 -9.008 1 98.38 174 VAL B CA 1
ATOM 5159 C C . VAL B 1 174 ? -2.492 4.102 -8.148 1 98.38 174 VAL B C 1
ATOM 5161 O O . VAL B 1 174 ? -3.533 4.719 -7.898 1 98.38 174 VAL B O 1
ATOM 5164 N N . LYS B 1 175 ? -1.386 4.434 -7.59 1 97.75 175 LYS B N 1
ATOM 5165 C CA . LYS B 1 175 ? -1.161 5.664 -6.836 1 97.75 175 LYS B CA 1
ATOM 5166 C C . LYS B 1 175 ? -0.117 6.547 -7.516 1 97.75 175 LYS B C 1
ATOM 5168 O O . LYS B 1 175 ? 0.869 6.945 -6.895 1 97.75 175 LYS B O 1
ATOM 5173 N N . ASP B 1 176 ? -0.371 6.895 -8.773 1 96.94 176 ASP B N 1
ATOM 5174 C CA . ASP B 1 176 ? 0.657 7.543 -9.578 1 96.94 176 ASP B CA 1
ATOM 5175 C C . ASP B 1 176 ? 0.676 9.055 -9.344 1 96.94 176 ASP B C 1
ATOM 5177 O O . ASP B 1 176 ? 1.522 9.758 -9.891 1 96.94 176 ASP B O 1
ATOM 5181 N N . ASN B 1 177 ? -0.21 9.609 -8.469 1 93.44 177 ASN B N 1
ATOM 5182 C CA . ASN B 1 177 ? -0.097 11 -8.047 1 93.44 177 ASN B CA 1
ATOM 5183 C C . ASN B 1 177 ? 0.999 11.18 -7 1 93.44 177 ASN B C 1
ATOM 5185 O O . ASN B 1 177 ? 1.503 12.289 -6.809 1 93.44 177 ASN B O 1
ATOM 5189 N N . ILE B 1 178 ? 1.328 10.102 -6.297 1 95.12 178 ILE B N 1
ATOM 5190 C CA . ILE B 1 178 ? 2.398 10.148 -5.305 1 95.12 178 ILE B CA 1
ATOM 5191 C C . ILE B 1 178 ? 3.646 9.469 -5.863 1 95.12 178 ILE B C 1
ATOM 5193 O O . ILE B 1 178 ? 4.73 10.047 -5.863 1 95.12 178 ILE B O 1
ATOM 5197 N N . MET B 1 179 ? 3.482 8.227 -6.25 1 97.12 179 MET B N 1
ATOM 5198 C CA . MET B 1 179 ? 4.586 7.504 -6.871 1 97.12 179 MET B CA 1
ATOM 5199 C C . MET B 1 179 ? 4.555 7.652 -8.391 1 97.12 179 MET B C 1
ATOM 5201 O O . MET B 1 179 ? 4.047 6.773 -9.094 1 97.12 179 MET B O 1
ATOM 5205 N N . LYS B 1 180 ? 5.137 8.625 -8.867 1 95.81 180 LYS B N 1
ATOM 5206 C CA . LYS B 1 180 ? 4.988 9.086 -10.242 1 95.81 180 LYS B CA 1
ATOM 5207 C C . LYS B 1 180 ? 5.742 8.18 -11.211 1 95.81 180 LYS B C 1
ATOM 5209 O O . LYS B 1 180 ? 5.332 8.016 -12.359 1 95.81 180 LYS B O 1
ATOM 5214 N N . GLN B 1 181 ? 6.84 7.582 -10.734 1 97.19 181 GLN B N 1
ATOM 5215 C CA . GLN B 1 181 ? 7.641 6.77 -11.648 1 97.19 181 GLN B CA 1
ATOM 5216 C C . GLN B 1 181 ? 7.227 5.301 -11.586 1 97.19 181 GLN B C 1
ATOM 5218 O O . GLN B 1 181 ? 6.945 4.688 -12.617 1 97.19 181 GLN B O 1
ATOM 5223 N N . THR B 1 182 ? 7.109 4.75 -10.391 1 98.19 182 THR B N 1
ATOM 5224 C CA . THR B 1 182 ? 6.789 3.334 -10.266 1 98.19 182 THR B CA 1
ATOM 5225 C C . THR B 1 182 ? 5.348 3.068 -10.688 1 98.19 182 THR B C 1
ATOM 5227 O O . THR B 1 182 ? 5.105 2.465 -11.734 1 98.19 182 THR B O 1
ATOM 5230 N N . ASP B 1 183 ? 4.383 3.648 -9.953 1 98.44 183 ASP B N 1
ATOM 5231 C CA . ASP B 1 183 ? 2.98 3.494 -10.336 1 98.44 183 ASP B CA 1
ATOM 5232 C C . ASP B 1 183 ? 2.703 4.164 -11.68 1 98.44 183 ASP B C 1
ATOM 5234 O O . ASP B 1 183 ? 1.858 3.701 -12.453 1 98.44 183 ASP B O 1
ATOM 5238 N N . GLY B 1 184 ? 3.42 5.277 -11.914 1 97.94 184 GLY B N 1
ATOM 5239 C CA . GLY B 1 184 ? 3.283 5.949 -13.203 1 97.94 184 GLY B CA 1
ATOM 5240 C C . GLY B 1 184 ? 3.639 5.059 -14.375 1 97.94 184 GLY B C 1
ATOM 5241 O O . GLY B 1 184 ? 2.959 5.082 -15.406 1 97.94 184 GLY B O 1
ATOM 5242 N N . LEU B 1 185 ? 4.711 4.281 -14.258 1 98.12 185 LEU B N 1
ATOM 5243 C CA . LEU B 1 185 ? 5.094 3.344 -15.305 1 98.12 185 LEU B CA 1
ATOM 5244 C C . LEU B 1 185 ? 3.967 2.355 -15.586 1 98.12 185 LEU B C 1
ATOM 5246 O O . LEU B 1 185 ? 3.627 2.111 -16.75 1 98.12 185 LEU B O 1
ATOM 5250 N N . PHE B 1 186 ? 3.43 1.771 -14.562 1 98.69 186 PHE B N 1
ATOM 5251 C CA . PHE B 1 186 ? 2.33 0.823 -14.695 1 98.69 186 PHE B CA 1
ATOM 5252 C C . PHE B 1 186 ? 1.154 1.46 -15.43 1 98.69 186 PHE B C 1
ATOM 5254 O O . PHE B 1 186 ? 0.594 0.865 -16.344 1 98.69 186 PHE B O 1
ATOM 5261 N N . HIS B 1 187 ? 0.795 2.66 -15.008 1 98.69 187 HIS B N 1
ATOM 5262 C CA . HIS B 1 187 ? -0.334 3.377 -15.594 1 98.69 187 HIS B CA 1
ATOM 5263 C C . HIS B 1 187 ? -0.089 3.686 -17.062 1 98.69 187 HIS B C 1
ATOM 5265 O O . HIS B 1 187 ? -0.991 3.541 -17.891 1 98.69 187 HIS B O 1
ATOM 5271 N N . ASP B 1 188 ? 1.101 4.137 -17.359 1 98 188 ASP B N 1
ATOM 5272 C CA . ASP B 1 188 ? 1.44 4.453 -18.75 1 98 188 ASP B CA 1
ATOM 5273 C C . ASP B 1 188 ? 1.337 3.213 -19.641 1 98 188 ASP B C 1
ATOM 5275 O O . ASP B 1 188 ? 0.81 3.281 -20.75 1 98 188 ASP B O 1
ATOM 5279 N N . ILE B 1 189 ? 1.875 2.127 -19.156 1 98.38 189 ILE B N 1
ATOM 5280 C CA . ILE B 1 189 ? 1.812 0.88 -19.922 1 98.38 189 ILE B CA 1
ATOM 5281 C C . ILE B 1 189 ? 0.354 0.459 -20.094 1 98.38 189 ILE B C 1
ATOM 5283 O O . ILE B 1 189 ? -0.036 -0.004 -21.172 1 98.38 189 ILE B O 1
ATOM 5287 N N . PHE B 1 190 ? -0.496 0.614 -19.062 1 98.81 190 PHE B N 1
ATOM 5288 C CA . PHE B 1 190 ? -1.915 0.288 -19.141 1 98.81 190 PHE B CA 1
ATOM 5289 C C . PHE B 1 190 ? -2.588 1.066 -20.266 1 98.81 190 PHE B C 1
ATOM 5291 O O . PHE B 1 190 ? -3.326 0.493 -21.062 1 98.81 190 PHE B O 1
ATOM 5298 N N . LYS B 1 191 ? -2.332 2.359 -20.266 1 98.31 191 LYS B N 1
ATOM 5299 C CA . LYS B 1 191 ? -2.916 3.211 -21.297 1 98.31 191 LYS B CA 1
ATOM 5300 C C . LYS B 1 191 ? -2.484 2.76 -22.688 1 98.31 191 LYS B C 1
ATOM 5302 O O . LYS B 1 191 ? -3.291 2.746 -23.625 1 98.31 191 LYS B O 1
ATOM 5307 N N . GLU B 1 192 ? -1.228 2.412 -22.797 1 98.12 192 GLU B N 1
ATOM 5308 C CA . GLU B 1 192 ? -0.702 1.983 -24.094 1 98.12 192 GLU B CA 1
ATOM 5309 C C . GLU B 1 192 ? -1.318 0.657 -24.531 1 98.12 192 GLU B C 1
ATOM 5311 O O . GLU B 1 192 ? -1.763 0.516 -25.672 1 98.12 192 GLU B O 1
ATOM 5316 N N . VAL B 1 193 ? -1.354 -0.331 -23.672 1 98.31 193 VAL B N 1
ATOM 5317 C CA . VAL B 1 193 ? -1.878 -1.658 -23.969 1 98.31 193 VAL B CA 1
ATOM 5318 C C . VAL B 1 193 ? -3.375 -1.57 -24.25 1 98.31 193 VAL B C 1
ATOM 5320 O O . VAL B 1 193 ? -3.891 -2.277 -25.125 1 98.31 193 VAL B O 1
ATOM 5323 N N . ALA B 1 194 ? -4.121 -0.734 -23.531 1 98.62 194 ALA B N 1
ATOM 5324 C CA . ALA B 1 194 ? -5.566 -0.587 -23.672 1 98.62 194 ALA B CA 1
ATOM 5325 C C . ALA B 1 194 ? -5.961 -0.248 -25.094 1 98.62 194 ALA B C 1
ATOM 5327 O O . ALA B 1 194 ? -7.027 -0.65 -25.578 1 98.62 194 ALA B O 1
ATOM 5328 N N . LYS B 1 195 ? -5.109 0.413 -25.828 1 98.31 195 LYS B N 1
ATOM 5329 C CA . LYS B 1 195 ? -5.379 0.82 -27.203 1 98.31 195 LYS B CA 1
ATOM 5330 C C . LYS B 1 195 ? -5.539 -0.393 -28.109 1 98.31 195 LYS B C 1
ATOM 5332 O O . LYS B 1 195 ? -6.164 -0.302 -29.172 1 98.31 195 LYS B O 1
ATOM 5337 N N . GLU B 1 196 ? -4.973 -1.481 -27.766 1 97.69 196 GLU B N 1
ATOM 5338 C CA . GLU B 1 196 ? -5.027 -2.703 -28.562 1 97.69 196 GLU B CA 1
ATOM 5339 C C . GLU B 1 196 ? -6.336 -3.457 -28.328 1 97.69 196 GLU B C 1
ATOM 5341 O O . GLU B 1 196 ? -6.629 -4.434 -29.016 1 97.69 196 GLU B O 1
ATOM 5346 N N . TYR B 1 197 ? -7.156 -3.012 -27.438 1 97.94 197 TYR B N 1
ATOM 5347 C CA . TYR B 1 197 ? -8.406 -3.676 -27.078 1 97.94 197 TYR B CA 1
ATOM 5348 C C . TYR B 1 197 ? -9.57 -2.697 -27.109 1 97.94 197 TYR B C 1
ATOM 5350 O O . TYR B 1 197 ? -10.25 -2.496 -26.109 1 97.94 197 TYR B O 1
ATOM 5358 N N . PRO B 1 198 ? -9.953 -2.146 -28.219 1 97.69 198 PRO B N 1
ATOM 5359 C CA . PRO B 1 198 ? -10.953 -1.082 -28.328 1 97.69 198 PRO B CA 1
ATOM 5360 C C . PRO B 1 198 ? -12.359 -1.556 -27.969 1 97.69 198 PRO B C 1
ATOM 5362 O O . PRO B 1 198 ? -13.242 -0.735 -27.703 1 97.69 198 PRO B O 1
ATOM 5365 N N . GLU B 1 199 ? -12.586 -2.852 -27.953 1 97.75 199 GLU B N 1
ATOM 5366 C CA . GLU B 1 199 ? -13.914 -3.391 -27.672 1 97.75 199 GLU B CA 1
ATOM 5367 C C . GLU B 1 199 ? -14.219 -3.375 -26.172 1 97.75 199 GLU B C 1
ATOM 5369 O O . GLU B 1 199 ? -15.367 -3.537 -25.766 1 97.75 199 GLU B O 1
ATOM 5374 N N . LEU B 1 200 ? -13.273 -3.215 -25.344 1 98.44 200 LEU B N 1
ATOM 5375 C CA . LEU B 1 200 ? -13.445 -3.209 -23.891 1 98.44 200 LEU B CA 1
ATOM 5376 C C . LEU B 1 200 ? -13.547 -1.781 -23.359 1 98.44 200 LEU B C 1
ATOM 5378 O O . LEU B 1 200 ? -12.859 -0.883 -23.859 1 98.44 200 LEU B O 1
ATOM 5382 N N . GLU B 1 201 ? -14.422 -1.584 -22.422 1 98.62 201 GLU B N 1
ATOM 5383 C CA . GLU B 1 201 ? -14.383 -0.348 -21.641 1 98.62 201 GLU B CA 1
ATOM 5384 C C . GLU B 1 201 ? -13.156 -0.3 -20.734 1 98.62 201 GLU B C 1
ATOM 5386 O O . GLU B 1 201 ? -12.789 -1.306 -20.125 1 98.62 201 GLU B O 1
ATOM 5391 N N . VAL B 1 202 ? -12.516 0.905 -20.734 1 98.31 202 VAL B N 1
ATOM 5392 C CA . VAL B 1 202 ? -11.281 1.019 -19.953 1 98.31 202 VAL B CA 1
ATOM 5393 C C . VAL B 1 202 ? -11.32 2.281 -19.109 1 98.31 202 VAL B C 1
ATOM 5395 O O . VAL B 1 202 ? -11.82 3.318 -19.531 1 98.31 202 VAL B O 1
ATOM 5398 N N . ASN B 1 203 ? -10.859 2.199 -17.891 1 97.69 203 ASN B N 1
ATOM 5399 C CA . ASN B 1 203 ? -10.609 3.375 -17.062 1 97.69 203 ASN B CA 1
ATOM 5400 C C . ASN B 1 203 ? -9.555 3.098 -16 1 97.69 203 ASN B C 1
ATOM 5402 O O . ASN B 1 203 ? -8.984 2.008 -15.953 1 97.69 203 ASN B O 1
ATOM 5406 N N . SER B 1 204 ? -9.141 4.094 -15.305 1 97.69 204 SER B N 1
ATOM 5407 C CA . SER B 1 204 ? -8.188 3.988 -14.203 1 97.69 204 SER B CA 1
ATOM 5408 C C . SER B 1 204 ? -8.648 4.801 -13 1 97.69 204 SER B C 1
ATOM 5410 O O . SER B 1 204 ? -9.398 5.773 -13.148 1 97.69 204 SER B O 1
ATOM 5412 N N . GLN B 1 205 ? -8.273 4.367 -11.867 1 96.88 205 GLN B N 1
ATOM 5413 C CA . GLN B 1 205 ? -8.547 5.078 -10.617 1 96.88 205 GLN B CA 1
ATOM 5414 C C . GLN B 1 205 ? -7.32 5.078 -9.703 1 96.88 205 GLN B C 1
ATOM 5416 O O . GLN B 1 205 ? -6.523 4.141 -9.734 1 96.88 205 GLN B O 1
ATOM 5421 N N . ILE B 1 206 ? -7.23 6.125 -8.914 1 96.44 206 ILE B N 1
ATOM 5422 C CA . ILE B 1 206 ? -6.242 6.117 -7.84 1 96.44 206 ILE B CA 1
ATOM 5423 C C . ILE B 1 206 ? -6.621 5.066 -6.801 1 96.44 206 ILE B C 1
ATOM 5425 O O . ILE B 1 206 ? -7.797 4.918 -6.457 1 96.44 206 ILE B O 1
ATOM 5429 N N . ILE B 1 207 ? -5.672 4.367 -6.27 1 98.44 207 ILE B N 1
ATOM 5430 C CA . ILE B 1 207 ? -5.895 3.145 -5.504 1 98.44 207 ILE B CA 1
ATOM 5431 C C . ILE B 1 207 ? -6.754 3.449 -4.281 1 98.44 207 ILE B C 1
ATOM 5433 O O . ILE B 1 207 ? -7.59 2.635 -3.883 1 98.44 207 ILE B O 1
ATOM 5437 N N . ASP B 1 208 ? -6.574 4.652 -3.588 1 96.38 208 ASP B N 1
ATOM 5438 C CA . ASP B 1 208 ? -7.32 4.938 -2.363 1 96.38 208 ASP B CA 1
ATOM 5439 C C . ASP B 1 208 ? -8.805 5.137 -2.658 1 96.38 208 ASP B C 1
ATOM 5441 O O . ASP B 1 208 ? -9.648 4.43 -2.105 1 96.38 208 ASP B O 1
ATOM 5445 N N . ILE B 1 209 ? -9.156 5.984 -3.613 1 94.81 209 ILE B N 1
ATOM 5446 C CA . ILE B 1 209 ? -10.562 6.215 -3.951 1 94.81 209 ILE B CA 1
ATOM 5447 C C . ILE B 1 209 ? -11.117 5 -4.688 1 94.81 209 ILE B C 1
ATOM 5449 O O . ILE B 1 209 ? -12.297 4.664 -4.547 1 94.81 209 ILE B O 1
ATOM 5453 N N . GLY B 1 210 ? -10.297 4.324 -5.496 1 97.44 210 GLY B N 1
ATOM 5454 C CA . GLY B 1 210 ? -10.719 3.092 -6.145 1 97.44 210 GLY B CA 1
ATOM 5455 C C . GLY B 1 210 ? -11.133 2.014 -5.16 1 97.44 210 GLY B C 1
ATOM 5456 O O . GLY B 1 210 ? -12.164 1.361 -5.344 1 97.44 210 GLY B O 1
ATOM 5457 N N . ALA B 1 211 ? -10.32 1.805 -4.137 1 98.31 211 ALA B N 1
ATOM 5458 C CA . ALA B 1 211 ? -10.641 0.819 -3.109 1 98.31 211 ALA B CA 1
ATOM 5459 C C . ALA B 1 211 ? -11.93 1.194 -2.377 1 98.31 211 ALA B C 1
ATOM 5461 O O . ALA B 1 211 ? -12.734 0.324 -2.037 1 98.31 211 ALA B O 1
ATOM 5462 N N . ALA B 1 212 ? -12.086 2.48 -2.113 1 97.38 212 ALA B N 1
ATOM 5463 C CA . ALA B 1 212 ? -13.297 2.971 -1.461 1 97.38 212 ALA B CA 1
ATOM 5464 C C . ALA B 1 212 ? -14.531 2.682 -2.309 1 97.38 212 ALA B C 1
ATOM 5466 O O . ALA B 1 212 ? -15.547 2.199 -1.797 1 97.38 212 ALA B O 1
ATOM 5467 N N . ASN B 1 213 ? -14.461 3.002 -3.607 1 97 213 ASN B N 1
ATOM 5468 C CA . ASN B 1 213 ? -15.555 2.738 -4.535 1 97 213 ASN B CA 1
ATOM 5469 C C . ASN B 1 213 ? -15.852 1.246 -4.641 1 97 213 ASN B C 1
ATOM 5471 O O . ASN B 1 213 ? -17.016 0.844 -4.727 1 97 213 ASN B O 1
ATOM 5475 N N . LEU B 1 214 ? -14.812 0.503 -4.637 1 97.81 214 LEU B N 1
ATOM 5476 C CA . LEU B 1 214 ? -14.93 -0.948 -4.719 1 97.81 214 LEU B CA 1
ATOM 5477 C C . LEU B 1 214 ? -15.664 -1.502 -3.504 1 97.81 214 LEU B C 1
ATOM 5479 O O . LEU B 1 214 ? -16.516 -2.383 -3.637 1 97.81 214 LEU B O 1
ATOM 5483 N N . ALA B 1 215 ? -15.32 -1.029 -2.324 1 97.69 215 ALA B N 1
ATOM 5484 C CA . ALA B 1 215 ? -15.93 -1.484 -1.078 1 97.69 215 ALA B CA 1
ATOM 5485 C C . ALA B 1 215 ? -17.391 -1.072 -1.004 1 97.69 215 ALA B C 1
ATOM 5487 O O . ALA B 1 215 ? -18.219 -1.785 -0.423 1 97.69 215 ALA B O 1
ATOM 5488 N N . ASP B 1 216 ? -17.75 0.036 -1.56 1 96.62 216 ASP B N 1
ATOM 5489 C CA . ASP B 1 216 ? -19.078 0.609 -1.426 1 96.62 216 ASP B CA 1
ATOM 5490 C C . ASP B 1 216 ? -20 0.141 -2.557 1 96.62 216 ASP B C 1
ATOM 5492 O O . ASP B 1 216 ? -21.156 -0.219 -2.318 1 96.62 216 ASP B O 1
ATOM 5496 N N . ARG B 1 217 ? -19.516 0.182 -3.867 1 96.12 217 ARG B N 1
ATOM 5497 C CA . ARG B 1 217 ? -20.312 -0.141 -5.055 1 96.12 217 ARG B CA 1
ATOM 5498 C C . ARG B 1 217 ? -19.531 -1.077 -5.98 1 96.12 217 ARG B C 1
ATOM 5500 O O . ARG B 1 217 ? -19.297 -0.746 -7.145 1 96.12 217 ARG B O 1
ATOM 5507 N N . PR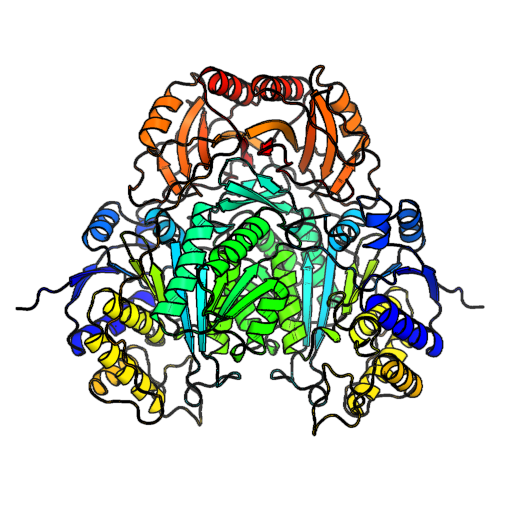O B 1 218 ? -19.266 -2.301 -5.508 1 97.69 218 PRO B N 1
ATOM 5508 C CA . PRO B 1 218 ? -18.453 -3.238 -6.289 1 97.69 218 PRO B CA 1
ATOM 5509 C C . PRO B 1 218 ? -19.078 -3.578 -7.637 1 97.69 218 PRO B C 1
ATOM 5511 O O . PRO B 1 218 ? -18.375 -3.988 -8.562 1 97.69 218 PRO B O 1
ATOM 5514 N N . GLN B 1 219 ? -20.422 -3.371 -7.82 1 96.44 219 GLN B N 1
ATOM 5515 C CA . GLN B 1 219 ? -21.125 -3.711 -9.055 1 96.44 219 GLN B CA 1
ATOM 5516 C C . GLN B 1 219 ? -20.656 -2.838 -10.211 1 96.44 219 GLN B C 1
ATOM 5518 O O . GLN B 1 219 ? -20.906 -3.156 -11.383 1 96.44 219 GLN B O 1
ATOM 5523 N N . ASN B 1 220 ? -19.984 -1.722 -9.875 1 97.06 220 ASN B N 1
ATOM 5524 C CA . ASN B 1 220 ? -19.516 -0.809 -10.906 1 97.06 220 ASN B CA 1
ATOM 5525 C C . ASN B 1 220 ? -18.219 -1.3 -11.531 1 97.06 220 ASN B C 1
ATOM 5527 O O . ASN B 1 220 ? -17.719 -0.703 -12.484 1 97.06 220 ASN B O 1
ATOM 5531 N N . PHE B 1 221 ? -17.688 -2.414 -11.07 1 98.5 221 PHE B N 1
ATOM 5532 C CA . PHE B 1 221 ? -16.406 -2.941 -11.555 1 98.5 221 PHE B CA 1
ATOM 5533 C C . PHE B 1 221 ? -16.609 -4.297 -12.219 1 98.5 221 PHE B C 1
ATOM 5535 O O . PHE B 1 221 ? -17.609 -4.969 -11.992 1 98.5 221 PHE B O 1
ATOM 5542 N N . ASP B 1 222 ? -15.734 -4.648 -13.078 1 98.69 222 ASP B N 1
ATOM 5543 C CA . ASP B 1 222 ? -15.758 -5.918 -13.797 1 98.69 222 ASP B CA 1
ATOM 5544 C C . ASP B 1 222 ? -14.43 -6.652 -13.656 1 98.69 222 ASP B C 1
ATOM 5546 O O . ASP B 1 222 ? -14.234 -7.418 -12.711 1 98.69 222 ASP B O 1
ATOM 5550 N N . VAL B 1 223 ? -13.367 -6.281 -14.328 1 98.88 223 VAL B N 1
ATOM 5551 C CA . VAL B 1 223 ? -12 -6.758 -14.125 1 98.88 223 VAL B CA 1
ATOM 5552 C C . VAL B 1 223 ? -11.125 -5.621 -13.602 1 98.88 223 VAL B C 1
ATOM 5554 O O . VAL B 1 223 ? -11.109 -4.527 -14.172 1 98.88 223 VAL B O 1
ATOM 5557 N N . VAL B 1 224 ? -10.469 -5.809 -12.531 1 98.94 224 VAL B N 1
ATOM 5558 C CA . VAL B 1 224 ? -9.531 -4.828 -12 1 98.94 224 VAL B CA 1
ATOM 5559 C C . VAL B 1 224 ? -8.109 -5.387 -12.062 1 98.94 224 VAL B C 1
ATOM 5561 O O . VAL B 1 224 ? -7.859 -6.516 -11.625 1 98.94 224 VAL B O 1
ATOM 5564 N N . VAL B 1 225 ? -7.191 -4.684 -12.656 1 98.94 225 VAL B N 1
ATOM 5565 C CA . VAL B 1 225 ? -5.785 -5.074 -12.703 1 98.94 225 VAL B CA 1
ATOM 5566 C C . VAL B 1 225 ? -4.945 -4.074 -11.914 1 98.94 225 VAL B C 1
ATOM 5568 O O . VAL B 1 225 ? -5.195 -2.867 -11.969 1 98.94 225 VAL B O 1
ATOM 5571 N N . THR B 1 226 ? -4.039 -4.531 -11.094 1 98.94 226 THR B N 1
ATOM 5572 C CA . THR B 1 226 ? -3.25 -3.629 -10.258 1 98.94 226 THR B CA 1
ATOM 5573 C C . THR B 1 226 ? -1.981 -4.32 -9.766 1 98.94 226 THR B C 1
ATOM 5575 O O . THR B 1 226 ? -1.721 -5.473 -10.109 1 98.94 226 THR B O 1
ATOM 5578 N N . LEU B 1 227 ? -1.136 -3.607 -9.023 1 98.88 227 LEU B N 1
ATOM 5579 C CA . LEU B 1 227 ? 0.15 -4.047 -8.492 1 98.88 227 LEU B CA 1
ATOM 5580 C C . LEU B 1 227 ? -0.044 -4.973 -7.297 1 98.88 227 LEU B C 1
ATOM 5582 O O . LEU B 1 227 ? -1.159 -5.113 -6.789 1 98.88 227 LEU B O 1
ATOM 5586 N N . ASN B 1 228 ? 0.98 -5.629 -6.84 1 98.81 228 ASN B N 1
ATOM 5587 C CA . ASN B 1 228 ? 0.969 -6.75 -5.906 1 98.81 228 ASN B CA 1
ATOM 5588 C C . ASN B 1 228 ? 0.342 -6.363 -4.57 1 98.81 228 ASN B C 1
ATOM 5590 O O . ASN B 1 228 ? -0.629 -6.984 -4.133 1 98.81 228 ASN B O 1
ATOM 5594 N N . LEU B 1 229 ? 0.816 -5.324 -3.955 1 98.81 229 LEU B N 1
ATOM 5595 C CA . LEU B 1 229 ? 0.319 -4.938 -2.639 1 98.81 229 LEU B CA 1
ATOM 5596 C C . LEU B 1 229 ? -1.141 -4.5 -2.717 1 98.81 229 LEU B C 1
ATOM 5598 O O . LEU B 1 229 ? -1.957 -4.895 -1.884 1 98.81 229 LEU B O 1
ATOM 5602 N N . TYR B 1 230 ? -1.424 -3.639 -3.705 1 98.88 230 TYR B N 1
ATOM 5603 C CA . TYR B 1 230 ? -2.787 -3.152 -3.883 1 98.88 230 TYR B CA 1
ATOM 5604 C C . TYR B 1 230 ? -3.75 -4.309 -4.141 1 98.88 230 TYR B C 1
ATOM 5606 O O . TYR B 1 230 ? -4.832 -4.363 -3.551 1 98.88 230 TYR B O 1
ATOM 5614 N N . GLY B 1 231 ? -3.305 -5.199 -5.027 1 98.75 231 GLY B N 1
ATOM 5615 C CA . GLY B 1 231 ? -4.133 -6.352 -5.348 1 98.75 231 GLY B CA 1
ATOM 5616 C C . GLY B 1 231 ? -4.426 -7.23 -4.148 1 98.75 231 GLY B C 1
ATOM 5617 O O . GLY B 1 231 ? -5.527 -7.77 -4.02 1 98.75 231 GLY B O 1
ATOM 5618 N N . ASP B 1 232 ? -3.414 -7.398 -3.295 1 97.94 232 ASP B N 1
ATOM 5619 C CA . ASP B 1 232 ? -3.592 -8.164 -2.064 1 97.94 232 ASP B CA 1
ATOM 5620 C C . ASP B 1 232 ? -4.688 -7.555 -1.193 1 97.94 232 ASP B C 1
ATOM 5622 O O . ASP B 1 232 ? -5.578 -8.266 -0.717 1 97.94 232 ASP B O 1
ATOM 5626 N N . ILE B 1 233 ? -4.707 -6.281 -1.064 1 98.62 233 ILE B N 1
ATOM 5627 C CA . ILE B 1 233 ? -5.633 -5.574 -0.19 1 98.62 233 ILE B CA 1
ATOM 5628 C C . ILE B 1 233 ? -7.039 -5.613 -0.786 1 98.62 233 ILE B C 1
ATOM 5630 O O . ILE B 1 233 ? -7.988 -6.043 -0.126 1 98.62 233 ILE B O 1
ATOM 5634 N N . ILE B 1 234 ? -7.199 -5.254 -2.072 1 98.75 234 ILE B N 1
ATOM 5635 C CA . ILE B 1 234 ? -8.539 -5.062 -2.615 1 98.75 234 ILE B CA 1
ATOM 5636 C C . ILE B 1 234 ? -9.18 -6.418 -2.898 1 98.75 234 ILE B C 1
ATOM 5638 O O . ILE B 1 234 ? -10.406 -6.555 -2.846 1 98.75 234 ILE B O 1
ATOM 5642 N N . SER B 1 235 ? -8.359 -7.453 -3.223 1 98.12 235 SER B N 1
ATOM 5643 C CA . SER B 1 235 ? -8.953 -8.766 -3.459 1 98.12 235 SER B CA 1
ATOM 5644 C C . SER B 1 235 ? -9.531 -9.352 -2.176 1 98.12 235 SER B C 1
ATOM 5646 O O . SER B 1 235 ? -10.562 -10.031 -2.205 1 98.12 235 SER B O 1
ATOM 5648 N N . ASP B 1 236 ? -8.883 -9.141 -1.006 1 97.5 236 ASP B N 1
ATOM 5649 C CA . ASP B 1 236 ? -9.445 -9.57 0.271 1 97.5 236 ASP B CA 1
ATOM 5650 C C . ASP B 1 236 ? -10.719 -8.797 0.598 1 97.5 236 ASP B C 1
ATOM 5652 O O . ASP B 1 236 ? -11.664 -9.352 1.155 1 97.5 236 ASP B O 1
ATOM 5656 N N . ILE B 1 237 ? -10.742 -7.469 0.293 1 98.25 237 ILE B N 1
ATOM 5657 C CA . ILE B 1 237 ? -11.93 -6.656 0.5 1 98.25 237 ILE B CA 1
ATOM 5658 C C . ILE B 1 237 ? -13.102 -7.238 -0.293 1 98.25 237 ILE B C 1
ATOM 5660 O O . ILE B 1 237 ? -14.164 -7.516 0.268 1 98.25 237 ILE B O 1
ATOM 5664 N N . VAL B 1 238 ? -12.891 -7.527 -1.583 1 98 238 VAL B N 1
ATOM 5665 C CA . VAL B 1 238 ? -13.953 -8 -2.469 1 98 238 VAL B CA 1
ATOM 5666 C C . VAL B 1 238 ? -14.445 -9.367 -1.998 1 98 238 VAL B C 1
ATOM 5668 O O . VAL B 1 238 ? -15.656 -9.617 -1.967 1 98 238 VAL B O 1
ATOM 5671 N N . ALA B 1 239 ? -13.531 -10.219 -1.646 1 96.56 239 ALA B N 1
ATOM 5672 C CA . ALA B 1 239 ? -13.906 -11.547 -1.182 1 96.56 239 ALA B CA 1
ATOM 5673 C C . ALA B 1 239 ? -14.742 -11.469 0.092 1 96.56 239 ALA B C 1
ATOM 5675 O O . ALA B 1 239 ? -15.727 -12.195 0.238 1 96.56 239 ALA B O 1
ATOM 5676 N N . GLN B 1 240 ? -14.344 -10.609 0.999 1 96.12 240 GLN B N 1
ATOM 5677 C CA . GLN B 1 240 ? -15.047 -10.484 2.273 1 96.12 240 GLN B CA 1
ATOM 5678 C C . GLN B 1 240 ? -16.453 -9.906 2.08 1 96.12 240 GLN B C 1
ATOM 5680 O O . GLN B 1 240 ? -17.422 -10.414 2.654 1 96.12 240 GLN B O 1
ATOM 5685 N N . ILE B 1 241 ? -16.562 -8.836 1.265 1 96.44 241 ILE B N 1
ATOM 5686 C CA . ILE B 1 241 ? -17.844 -8.18 1.133 1 96.44 241 ILE B CA 1
ATOM 5687 C C . ILE B 1 241 ? -18.766 -9.023 0.255 1 96.44 241 ILE B C 1
ATOM 5689 O O . ILE B 1 241 ? -19.984 -8.797 0.211 1 96.44 241 ILE B O 1
ATOM 5693 N N . ALA B 1 242 ? -18.203 -9.984 -0.521 1 94.88 242 ALA B N 1
ATOM 5694 C CA . ALA B 1 242 ? -19.031 -10.922 -1.274 1 94.88 242 ALA B CA 1
ATOM 5695 C C . ALA B 1 242 ? -19.688 -11.938 -0.345 1 94.88 242 ALA B C 1
ATOM 5697 O O . ALA B 1 242 ? -20.656 -12.609 -0.73 1 94.88 242 ALA B O 1
ATOM 5698 N N . GLY B 1 243 ? -19.188 -12.148 0.819 1 91.38 243 GLY B N 1
ATOM 5699 C CA . GLY B 1 243 ? -19.797 -13.047 1.782 1 91.38 243 GLY B CA 1
ATOM 5700 C C . GLY B 1 243 ? -18.797 -13.633 2.768 1 91.38 243 GLY B C 1
ATOM 5701 O O . GLY B 1 243 ? -19.109 -13.781 3.951 1 91.38 243 GLY B O 1
ATOM 5702 N N . SER B 1 244 ? -17.719 -14.062 2.219 1 89.62 244 SER B N 1
ATOM 5703 C CA . SER B 1 244 ? -16.688 -14.633 3.072 1 89.62 244 SER B CA 1
ATOM 5704 C C . SER B 1 244 ? -15.398 -14.859 2.293 1 89.62 244 SER B C 1
ATOM 5706 O O . SER B 1 244 ? -15.422 -15.414 1.19 1 89.62 244 SER B O 1
ATOM 5708 N N . VAL B 1 245 ? -14.289 -14.531 2.967 1 88.69 245 VAL B N 1
ATOM 5709 C CA . VAL B 1 245 ? -12.992 -14.828 2.381 1 88.69 245 VAL B CA 1
ATOM 5710 C C . VAL B 1 245 ? -12.805 -16.344 2.264 1 88.69 245 VAL B C 1
ATOM 5712 O O . VAL B 1 245 ? -12.07 -16.812 1.393 1 88.69 245 VAL B O 1
ATOM 5715 N N . GLY B 1 246 ? -13.539 -17.109 2.994 1 90.06 246 GLY B N 1
ATOM 5716 C CA . GLY B 1 246 ? -13.406 -18.547 3.062 1 90.06 246 GLY B CA 1
ATOM 5717 C C . GLY B 1 246 ? -13.898 -19.25 1.812 1 90.06 246 GLY B C 1
ATOM 5718 O O . GLY B 1 246 ? -13.578 -20.422 1.585 1 90.06 246 GLY B O 1
ATOM 5719 N N . MET B 1 247 ? -14.594 -18.562 0.986 1 94.19 247 MET B N 1
ATOM 5720 C CA . MET B 1 247 ? -15.211 -19.203 -0.176 1 94.19 247 MET B CA 1
ATOM 5721 C C . MET B 1 247 ? -14.414 -18.906 -1.442 1 94.19 247 MET B C 1
ATOM 5723 O O . MET B 1 247 ? -14.68 -19.5 -2.494 1 94.19 247 MET B O 1
ATOM 5727 N N . ALA B 1 248 ? -13.453 -18.031 -1.311 1 95.88 248 ALA B N 1
ATOM 5728 C CA . ALA B 1 248 ? -12.812 -17.5 -2.514 1 95.88 248 ALA B CA 1
ATOM 5729 C C . ALA B 1 248 ? -11.555 -18.297 -2.859 1 95.88 248 ALA B C 1
ATOM 5731 O O . ALA B 1 248 ? -10.68 -18.484 -2.014 1 95.88 248 ALA B O 1
ATOM 5732 N N . GLY B 1 249 ? -11.492 -18.828 -4.047 1 97.44 249 GLY B N 1
ATOM 5733 C CA . GLY B 1 249 ? -10.305 -19.453 -4.602 1 97.44 249 GLY B CA 1
ATOM 5734 C C . GLY B 1 249 ? -9.539 -18.531 -5.539 1 97.44 249 GLY B C 1
ATOM 5735 O O . GLY B 1 249 ? -10.039 -17.484 -5.941 1 97.44 249 GLY B O 1
ATOM 5736 N N . SER B 1 250 ? -8.352 -18.922 -5.848 1 98.12 250 SER B N 1
ATOM 5737 C CA . SER B 1 250 ? -7.527 -18.141 -6.758 1 98.12 250 SER B CA 1
ATOM 5738 C C . SER B 1 250 ? -6.633 -19.031 -7.613 1 98.12 250 SER B C 1
ATOM 5740 O O . SER B 1 250 ? -6.41 -20.188 -7.281 1 98.12 250 SER B O 1
ATOM 5742 N N . SER B 1 251 ? -6.223 -18.562 -8.703 1 98.06 251 SER B N 1
ATOM 5743 C CA . SER B 1 251 ? -5.211 -19.188 -9.547 1 98.06 251 SER B CA 1
ATOM 5744 C C . SER B 1 251 ? -3.998 -18.281 -9.719 1 98.06 251 SER B C 1
ATOM 5746 O O . SER B 1 251 ? -4.141 -17.062 -9.805 1 98.06 251 SER B O 1
ATOM 5748 N N . ASN B 1 252 ? -2.893 -18.797 -9.625 1 98.44 252 ASN B N 1
ATOM 5749 C CA . ASN B 1 252 ? -1.619 -18.156 -9.953 1 98.44 252 ASN B CA 1
ATOM 5750 C C . ASN B 1 252 ? -1.042 -18.719 -11.25 1 98.44 252 ASN B C 1
ATOM 5752 O O . ASN B 1 252 ? -0.668 -19.891 -11.32 1 98.44 252 ASN B O 1
ATOM 5756 N N . ILE B 1 253 ? -0.922 -17.875 -12.211 1 97.19 253 ILE B N 1
ATOM 5757 C CA . ILE B 1 253 ? -0.624 -18.312 -13.57 1 97.19 253 ILE B CA 1
ATOM 5758 C C . ILE B 1 253 ? 0.81 -17.938 -13.93 1 97.19 253 ILE B C 1
ATOM 5760 O O . ILE B 1 253 ? 1.236 -16.812 -13.703 1 97.19 253 ILE B O 1
ATOM 5764 N N . GLY B 1 254 ? 1.577 -18.891 -14.328 1 95.06 254 GLY B N 1
ATOM 5765 C CA . GLY B 1 254 ? 2.885 -18.688 -14.93 1 95.06 254 GLY B CA 1
ATOM 5766 C C . GLY B 1 254 ? 2.963 -19.156 -16.375 1 95.06 254 GLY B C 1
ATOM 5767 O O . GLY B 1 254 ? 1.96 -19.594 -16.938 1 95.06 254 GLY B O 1
ATOM 5768 N N . GLU B 1 255 ? 4.062 -18.953 -16.953 1 90.75 255 GLU B N 1
ATOM 5769 C CA . GLU B 1 255 ? 4.254 -19.406 -18.328 1 90.75 255 GLU B CA 1
ATOM 5770 C C . GLU B 1 255 ? 4.336 -20.922 -18.406 1 90.75 255 GLU B C 1
ATOM 5772 O O . GLU B 1 255 ? 3.895 -21.531 -19.391 1 90.75 255 GLU B O 1
ATOM 5777 N N . ILE B 1 256 ? 4.891 -21.531 -17.359 1 91.38 256 ILE B N 1
ATOM 5778 C CA . ILE B 1 256 ? 5.145 -22.969 -17.375 1 91.38 256 ILE B CA 1
ATOM 5779 C C . ILE B 1 256 ? 4.281 -23.656 -16.328 1 91.38 256 ILE B C 1
ATOM 5781 O O . ILE B 1 256 ? 3.643 -24.672 -16.609 1 91.38 256 ILE B O 1
ATOM 5785 N N . VAL B 1 257 ? 4.316 -23.141 -15.18 1 95.5 257 VAL B N 1
ATOM 5786 C CA . VAL B 1 257 ? 3.623 -23.75 -14.047 1 95.5 257 VAL B CA 1
ATOM 5787 C C . VAL B 1 257 ? 2.445 -22.875 -13.633 1 95.5 257 VAL B C 1
ATOM 5789 O O . VAL B 1 257 ? 2.455 -21.656 -13.867 1 95.5 257 VAL B O 1
ATOM 5792 N N . SER B 1 258 ? 1.409 -23.453 -13.102 1 97.44 258 SER B N 1
ATOM 5793 C CA . SER B 1 258 ? 0.277 -22.75 -12.492 1 97.44 258 SER B CA 1
ATOM 5794 C C . SER B 1 258 ? -0.044 -23.312 -11.117 1 97.44 258 SER B C 1
ATOM 5796 O O . SER B 1 258 ? 0.16 -24.516 -10.859 1 97.44 258 SER B O 1
ATOM 5798 N N . MET B 1 259 ? -0.447 -22.438 -10.266 1 98.44 259 MET B N 1
ATOM 5799 C CA . MET B 1 259 ? -0.773 -22.828 -8.898 1 98.44 259 MET B CA 1
ATOM 5800 C C . MET B 1 259 ? -2.182 -22.375 -8.523 1 98.44 259 MET B C 1
ATOM 5802 O O . MET B 1 259 ? -2.604 -21.281 -8.883 1 98.44 259 MET B O 1
ATOM 5806 N N . PHE B 1 260 ? -2.891 -23.203 -7.848 1 98.69 260 PHE B N 1
ATOM 5807 C CA . PHE B 1 260 ? -4.262 -22.969 -7.414 1 98.69 260 PHE B CA 1
ATOM 5808 C C . PHE B 1 260 ? -4.379 -23.094 -5.898 1 98.69 260 PHE B C 1
ATOM 5810 O O . PHE B 1 260 ? -3.861 -24.047 -5.305 1 98.69 260 PHE B O 1
ATOM 5817 N N . GLU B 1 261 ? -5.031 -22.109 -5.297 1 98.44 261 GLU B N 1
ATOM 5818 C CA . GLU B 1 261 ? -5.07 -22.094 -3.838 1 98.44 261 GLU B CA 1
ATOM 5819 C C . GLU B 1 261 ? -6.246 -21.266 -3.324 1 98.44 261 GLU B C 1
ATOM 5821 O O . GLU B 1 261 ? -6.824 -20.469 -4.062 1 98.44 261 GLU B O 1
ATOM 5826 N N . ALA B 1 262 ? -6.613 -21.547 -2.061 1 97.25 262 ALA B N 1
ATOM 5827 C CA . ALA B 1 262 ? -7.547 -20.672 -1.364 1 97.25 262 ALA B CA 1
ATOM 5828 C C . ALA B 1 262 ? -6.898 -19.312 -1.067 1 97.25 262 ALA B C 1
ATOM 5830 O O . ALA B 1 262 ? -5.68 -19.234 -0.904 1 97.25 262 ALA B O 1
ATOM 5831 N N . ILE B 1 263 ? -7.699 -18.266 -0.978 1 94.56 263 ILE B N 1
ATOM 5832 C CA . ILE B 1 263 ? -7.109 -16.953 -0.752 1 94.56 263 ILE B CA 1
ATOM 5833 C C . ILE B 1 263 ? -6.871 -16.734 0.742 1 94.56 263 ILE B C 1
ATOM 5835 O O . ILE B 1 263 ? -6.109 -15.852 1.138 1 94.56 263 ILE B O 1
ATOM 5839 N N . HIS B 1 264 ? -7.621 -17.547 1.588 1 92.38 264 HIS B N 1
ATOM 5840 C CA . HIS B 1 264 ? -7.516 -17.375 3.031 1 92.38 264 HIS B CA 1
ATOM 5841 C C . HIS B 1 264 ? -6.289 -18.078 3.588 1 92.38 264 HIS B C 1
ATOM 5843 O O . HIS B 1 264 ? -5.66 -18.891 2.891 1 92.38 264 HIS B O 1
ATOM 5849 N N . GLY B 1 265 ? -6.016 -17.828 4.867 1 90.62 265 GLY B N 1
ATOM 5850 C CA . GLY B 1 265 ? -4.848 -18.391 5.52 1 90.62 265 GLY B CA 1
ATOM 5851 C C . GLY B 1 265 ? -5.117 -19.719 6.184 1 90.62 265 GLY B C 1
ATOM 5852 O O . GLY B 1 265 ? -6.125 -20.375 5.895 1 90.62 265 GLY B O 1
ATOM 5853 N N . SER B 1 266 ? -4.133 -20.109 7.055 1 93.25 266 SER B N 1
ATOM 5854 C CA . SER B 1 266 ? -4.133 -21.453 7.602 1 93.25 266 SER B CA 1
ATOM 5855 C C . SER B 1 266 ? -5.074 -21.578 8.797 1 93.25 266 SER B C 1
ATOM 5857 O O . SER B 1 266 ? -5.371 -22.672 9.258 1 93.25 266 SER B O 1
ATOM 5859 N N . ALA B 1 267 ? -5.492 -20.438 9.352 1 91.88 267 ALA B N 1
ATOM 5860 C CA . ALA B 1 267 ? -6.453 -20.406 10.445 1 91.88 267 ALA B CA 1
ATOM 5861 C C . ALA B 1 267 ? -6.125 -21.469 11.492 1 91.88 267 ALA B C 1
ATOM 5863 O O . ALA B 1 267 ? -6.953 -22.344 11.789 1 91.88 267 ALA B O 1
ATOM 5864 N N . PRO B 1 268 ? -4.996 -21.344 12.172 1 91.38 268 PRO B N 1
ATOM 5865 C CA . PRO B 1 268 ? -4.551 -22.375 13.109 1 91.38 268 PRO B CA 1
ATOM 5866 C C . PRO B 1 268 ? -5.523 -22.562 14.273 1 91.38 268 PRO B C 1
ATOM 5868 O O . PRO B 1 268 ? -5.617 -23.672 14.82 1 91.38 268 PRO B O 1
ATOM 5871 N N . ASP B 1 269 ? -6.328 -21.641 14.57 1 92.19 269 ASP B N 1
ATOM 5872 C CA . ASP B 1 269 ? -7.211 -21.672 15.734 1 92.19 269 ASP B CA 1
ATOM 5873 C C . ASP B 1 269 ? -8.32 -22.703 15.562 1 92.19 269 ASP B C 1
ATOM 5875 O O . ASP B 1 269 ? -8.883 -23.203 16.547 1 92.19 269 ASP B O 1
ATOM 5879 N N . ILE B 1 270 ? -8.625 -23.016 14.367 1 95.25 270 ILE B N 1
ATOM 5880 C CA . ILE B 1 270 ? -9.727 -23.953 14.164 1 95.25 270 ILE B CA 1
ATOM 5881 C C . ILE B 1 270 ? -9.219 -25.203 13.469 1 95.25 270 ILE B C 1
ATOM 5883 O O . ILE B 1 270 ? -10.008 -26.031 12.992 1 95.25 270 ILE B O 1
ATOM 5887 N N . ALA B 1 271 ? -7.914 -25.375 13.43 1 95.75 271 ALA B N 1
ATOM 5888 C CA . ALA B 1 271 ? -7.301 -26.547 12.789 1 95.75 271 ALA B CA 1
ATOM 5889 C C . ALA B 1 271 ? -7.742 -27.844 13.469 1 95.75 271 ALA B C 1
ATOM 5891 O O . ALA B 1 271 ? -7.742 -27.938 14.695 1 95.75 271 ALA B O 1
ATOM 5892 N N . GLY B 1 272 ? -8.117 -28.797 12.672 1 96.31 272 GLY B N 1
ATOM 5893 C CA . GLY B 1 272 ? -8.43 -30.125 13.164 1 96.31 272 GLY B CA 1
ATOM 5894 C C . GLY B 1 272 ? -9.781 -30.203 13.836 1 96.31 272 GLY B C 1
ATOM 5895 O O . GLY B 1 272 ? -10.141 -31.25 14.406 1 96.31 272 GLY B O 1
ATOM 5896 N N . LYS B 1 273 ? -10.586 -29.188 13.742 1 97.81 273 LYS B N 1
ATOM 5897 C CA . LYS B 1 273 ? -11.836 -29.141 14.5 1 97.81 273 LYS B CA 1
ATOM 5898 C C . LYS B 1 273 ? -13.039 -29.391 13.594 1 97.81 273 LYS B C 1
ATOM 5900 O O . LYS B 1 273 ? -14.188 -29.297 14.031 1 97.81 273 LYS B O 1
ATOM 5905 N N . ASN B 1 274 ? -12.797 -29.688 12.359 1 98.06 274 ASN B N 1
ATOM 5906 C CA . ASN B 1 274 ? -13.875 -29.938 11.398 1 98.06 274 ASN B CA 1
ATOM 5907 C C . ASN B 1 274 ? -14.812 -28.734 11.297 1 98.06 274 ASN B C 1
ATOM 5909 O O . ASN B 1 274 ? -16.031 -28.906 11.289 1 98.06 274 ASN B O 1
ATOM 5913 N N . LEU B 1 275 ? -14.227 -27.547 11.281 1 97.62 275 LEU B N 1
ATOM 5914 C CA . LEU B 1 275 ? -15.023 -26.312 11.227 1 97.62 275 LEU B CA 1
ATOM 5915 C C . LEU B 1 275 ? -14.75 -25.547 9.945 1 97.62 275 LEU B C 1
ATOM 5917 O O . LEU B 1 275 ? -15.562 -24.703 9.531 1 97.62 275 LEU B O 1
ATOM 5921 N N . ALA B 1 276 ? -13.641 -25.828 9.289 1 97.25 276 ALA B N 1
ATOM 5922 C CA . ALA B 1 276 ? -13.156 -25.016 8.172 1 97.25 276 ALA B CA 1
ATOM 5923 C C . ALA B 1 276 ? -14.047 -25.203 6.945 1 97.25 276 ALA B C 1
ATOM 5925 O O . ALA B 1 276 ? -14.492 -26.328 6.656 1 97.25 276 ALA B O 1
ATOM 5926 N N . ASN B 1 277 ? -14.391 -24.141 6.293 1 97.31 277 ASN B N 1
ATOM 5927 C CA . ASN B 1 277 ? -15.078 -24.172 5.008 1 97.31 277 ASN B CA 1
ATOM 5928 C C . ASN B 1 277 ? -14.133 -24.578 3.877 1 97.31 277 ASN B C 1
ATOM 5930 O O . ASN B 1 277 ? -13.188 -23.844 3.566 1 97.31 277 ASN B O 1
ATOM 5934 N N . PRO B 1 278 ? -14.383 -25.688 3.242 1 98.25 278 PRO B N 1
ATOM 5935 C CA . PRO B 1 278 ? -13.445 -26.125 2.211 1 98.25 278 PRO B CA 1
ATOM 5936 C C . PRO B 1 278 ? -13.664 -25.438 0.871 1 98.25 278 PRO B C 1
ATOM 5938 O O . PRO B 1 278 ? -12.938 -25.688 -0.093 1 98.25 278 PRO B O 1
ATOM 5941 N N . SER B 1 279 ? -14.617 -24.5 0.761 1 98.38 279 SER B N 1
ATOM 5942 C CA . SER B 1 279 ? -15.062 -23.922 -0.498 1 98.38 279 SER B CA 1
ATOM 5943 C C . SER B 1 279 ? -13.938 -23.172 -1.197 1 98.38 279 SER B C 1
ATOM 5945 O O . SER B 1 279 ? -13.836 -23.188 -2.426 1 98.38 279 SER B O 1
ATOM 5947 N N . GLY B 1 280 ? -13.109 -22.453 -0.39 1 98 280 GLY B N 1
ATOM 5948 C CA . GLY B 1 280 ? -12.023 -21.703 -1.001 1 98 280 GLY B CA 1
ATOM 5949 C C . GLY B 1 280 ? -11.102 -22.562 -1.844 1 98 280 GLY B C 1
ATOM 5950 O O . GLY B 1 280 ? -10.875 -22.281 -3.02 1 98 280 GLY B O 1
ATOM 5951 N N . LEU B 1 281 ? -10.633 -23.656 -1.284 1 98.69 281 LEU B N 1
ATOM 5952 C CA . LEU B 1 281 ? -9.734 -24.547 -2.004 1 98.69 281 LEU B CA 1
ATOM 5953 C C . LEU B 1 281 ? -10.484 -25.297 -3.104 1 98.69 281 LEU B C 1
ATOM 5955 O O . LEU B 1 281 ? -9.922 -25.562 -4.168 1 98.69 281 LEU B O 1
ATOM 5959 N N . LEU B 1 282 ? -11.742 -25.672 -2.854 1 98.81 282 LEU B N 1
ATOM 5960 C CA . LEU B 1 282 ? -12.555 -26.359 -3.863 1 98.81 282 LEU B CA 1
ATOM 5961 C C . LEU B 1 282 ? -12.711 -25.484 -5.105 1 98.81 282 LEU B C 1
ATOM 5963 O O . LEU B 1 282 ? -12.578 -25.969 -6.23 1 98.81 282 LEU B O 1
ATOM 5967 N N . ASN B 1 283 ? -13.023 -24.188 -4.848 1 98.44 283 ASN B N 1
ATOM 5968 C CA . ASN B 1 283 ? -13.188 -23.266 -5.969 1 98.44 283 ASN B CA 1
ATOM 5969 C C . ASN B 1 283 ? -11.875 -23.078 -6.73 1 98.44 283 ASN B C 1
ATOM 5971 O O . ASN B 1 283 ? -11.883 -22.906 -7.953 1 98.44 283 ASN B O 1
ATOM 5975 N N . ALA B 1 284 ? -10.773 -23.094 -6.035 1 98.69 284 ALA B N 1
ATOM 5976 C CA . ALA B 1 284 ? -9.469 -23.094 -6.703 1 98.69 284 ALA B CA 1
ATOM 5977 C C . ALA B 1 284 ? -9.281 -24.359 -7.539 1 98.69 284 ALA B C 1
ATOM 5979 O O . ALA B 1 284 ? -8.758 -24.297 -8.656 1 98.69 284 ALA B O 1
ATOM 5980 N N . ALA B 1 285 ? -9.688 -25.484 -7.027 1 98.81 285 ALA B N 1
ATOM 5981 C CA . ALA B 1 285 ? -9.57 -26.75 -7.734 1 98.81 285 ALA B CA 1
ATOM 5982 C C . ALA B 1 285 ? -10.438 -26.766 -8.992 1 98.81 285 ALA B C 1
ATOM 5984 O O . ALA B 1 285 ? -10.062 -27.359 -10 1 98.81 285 ALA B O 1
ATOM 5985 N N . VAL B 1 286 ? -11.57 -26.141 -8.891 1 98.19 286 VAL B N 1
ATOM 5986 C CA . VAL B 1 286 ? -12.438 -26 -10.062 1 98.19 286 VAL B CA 1
ATOM 5987 C C . VAL B 1 286 ? -11.695 -25.25 -11.164 1 98.19 286 VAL B C 1
ATOM 5989 O O . VAL B 1 286 ? -11.703 -25.672 -12.328 1 98.19 286 VAL B O 1
ATOM 5992 N N . MET B 1 287 ? -11.039 -24.172 -10.805 1 97.06 287 MET B N 1
ATOM 5993 C CA . MET B 1 287 ? -10.227 -23.438 -11.766 1 97.06 287 MET B CA 1
ATOM 5994 C C . MET B 1 287 ? -9.109 -24.312 -12.328 1 97.06 287 MET B C 1
ATOM 5996 O O . MET B 1 287 ? -8.797 -24.234 -13.523 1 97.06 287 MET B O 1
ATOM 6000 N N . MET B 1 288 ? -8.523 -25.094 -11.484 1 97.88 288 MET B N 1
ATOM 6001 C CA . MET B 1 288 ? -7.469 -26.016 -11.898 1 97.88 288 MET B CA 1
ATOM 6002 C C . MET B 1 288 ? -7.98 -27 -12.953 1 97.88 288 MET B C 1
ATOM 6004 O O . MET B 1 288 ? -7.32 -27.219 -13.961 1 97.88 288 MET B O 1
ATOM 6008 N N . LEU B 1 289 ? -9.156 -27.578 -12.719 1 97.31 289 LEU B N 1
ATOM 6009 C CA . LEU B 1 289 ? -9.734 -28.547 -13.641 1 97.31 289 LEU B CA 1
ATOM 6010 C C . LEU B 1 289 ? -9.977 -27.922 -15.008 1 97.31 289 LEU B C 1
ATOM 6012 O O . LEU B 1 289 ? -9.727 -28.547 -16.047 1 97.31 289 LEU B O 1
ATOM 6016 N N . VAL B 1 290 ? -10.484 -26.688 -15.008 1 95.19 290 VAL B N 1
ATOM 6017 C CA . VAL B 1 290 ? -10.648 -25.984 -16.281 1 95.19 290 VAL B CA 1
ATOM 6018 C C . VAL B 1 290 ? -9.297 -25.828 -16.953 1 95.19 290 VAL B C 1
ATOM 6020 O O . VAL B 1 290 ? -9.164 -26.078 -18.156 1 95.19 290 VAL B O 1
ATOM 6023 N N . HIS B 1 291 ? -8.328 -25.469 -16.172 1 94.56 291 HIS B N 1
ATOM 6024 C CA . HIS B 1 291 ? -6.98 -25.234 -16.672 1 94.56 291 HIS B CA 1
ATOM 6025 C C . HIS B 1 291 ? -6.395 -26.484 -17.297 1 94.56 291 HIS B C 1
ATOM 6027 O O . HIS B 1 291 ? -5.684 -26.406 -18.312 1 94.56 291 HIS B O 1
ATOM 6033 N N . ILE B 1 292 ? -6.688 -27.656 -16.766 1 94.62 292 ILE B N 1
ATOM 6034 C CA . ILE B 1 292 ? -6.055 -28.891 -17.234 1 94.62 292 ILE B CA 1
ATOM 6035 C C . ILE B 1 292 ? -6.965 -29.578 -18.25 1 94.62 292 ILE B C 1
ATOM 6037 O O . ILE B 1 292 ? -6.777 -30.75 -18.562 1 94.62 292 ILE B O 1
ATOM 6041 N N .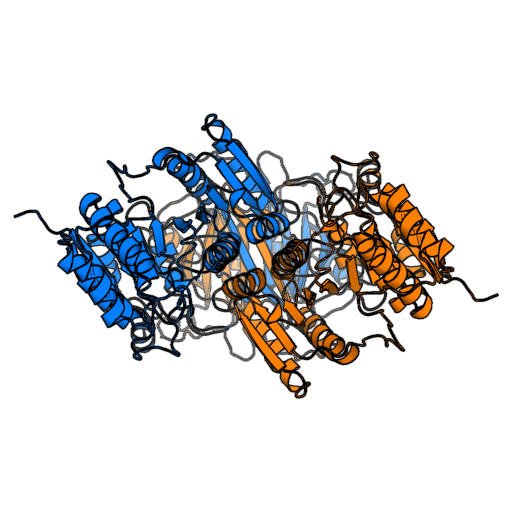 GLY B 1 293 ? -8.039 -28.922 -18.672 1 93.06 293 GLY B N 1
ATOM 6042 C CA . GLY B 1 293 ? -8.844 -29.391 -19.797 1 93.06 293 GLY B CA 1
ATOM 6043 C C . GLY B 1 293 ? -9.961 -30.328 -19.375 1 93.06 293 GLY B C 1
ATOM 6044 O O . GLY B 1 293 ? -10.289 -31.266 -20.109 1 93.06 293 GLY B O 1
ATOM 6045 N N . GLN B 1 294 ? -10.438 -30.156 -18.188 1 94.94 294 GLN B N 1
ATOM 6046 C CA . GLN B 1 294 ? -11.586 -30.922 -17.734 1 94.94 294 GLN B CA 1
ATOM 6047 C C . GLN B 1 294 ? -12.742 -30.016 -17.344 1 94.94 294 GLN B C 1
ATOM 6049 O O . GLN B 1 294 ? -13.273 -30.109 -16.219 1 94.94 294 GLN B O 1
ATOM 6054 N N . PRO B 1 295 ? -13.172 -29.172 -18.266 1 95.19 295 PRO B N 1
ATOM 6055 C CA . PRO B 1 295 ? -14.203 -28.188 -17.953 1 95.19 295 PRO B CA 1
ATOM 6056 C C . PRO B 1 295 ? -15.539 -28.828 -17.562 1 95.19 295 PRO B C 1
ATOM 6058 O O . PRO B 1 295 ? -16.297 -28.266 -16.766 1 95.19 295 PRO B O 1
ATOM 6061 N N . ASP B 1 296 ? -15.828 -29.984 -18.078 1 95.69 296 ASP B N 1
ATOM 6062 C CA . ASP B 1 296 ? -17.094 -30.641 -17.766 1 95.69 296 ASP B CA 1
ATOM 6063 C C . ASP B 1 296 ? -17.125 -31.094 -16.297 1 95.69 296 ASP B C 1
ATOM 6065 O O . ASP B 1 296 ? -18.141 -30.938 -15.625 1 95.69 296 ASP B O 1
ATOM 6069 N N . ILE B 1 297 ? -16.031 -31.688 -15.891 1 97.38 297 ILE B N 1
ATOM 6070 C CA . ILE B 1 297 ? -15.938 -32.125 -14.5 1 97.38 297 ILE B CA 1
ATOM 6071 C C . ILE B 1 297 ? -15.961 -30.891 -13.586 1 97.38 297 ILE B C 1
ATOM 6073 O O . ILE B 1 297 ? -16.578 -30.922 -12.523 1 97.38 297 ILE B O 1
ATOM 6077 N N . ALA B 1 298 ? -15.25 -29.812 -13.984 1 97.69 298 ALA B N 1
ATOM 6078 C CA . ALA B 1 298 ? -15.266 -28.547 -13.234 1 97.69 298 ALA B CA 1
ATOM 6079 C C . ALA B 1 298 ? -16.688 -28.047 -13.055 1 97.69 298 ALA B C 1
ATOM 6081 O O . ALA B 1 298 ? -17.094 -27.672 -11.953 1 97.69 298 ALA B O 1
ATOM 6082 N N . ALA B 1 299 ? -17.453 -28.047 -14.109 1 97.56 299 ALA B N 1
ATOM 6083 C CA . ALA B 1 299 ? -18.844 -27.578 -14.062 1 97.56 299 ALA B CA 1
ATOM 6084 C C . ALA B 1 299 ? -19.688 -28.469 -13.156 1 97.56 299 ALA B C 1
ATOM 6086 O O . ALA B 1 299 ? -20.531 -27.969 -12.414 1 97.56 299 ALA B O 1
ATOM 6087 N N . LYS B 1 300 ? -19.484 -29.766 -13.312 1 98.31 300 LYS B N 1
ATOM 6088 C CA . LYS B 1 300 ? -20.188 -30.734 -12.477 1 98.31 300 LYS B CA 1
ATOM 6089 C C . LYS B 1 300 ? -20 -30.438 -10.992 1 98.31 300 LYS B C 1
ATOM 6091 O O . LYS B 1 300 ? -20.969 -30.406 -10.234 1 98.31 300 LYS B O 1
ATOM 6096 N N . ILE B 1 301 ? -18.797 -30.141 -10.594 1 98.75 301 ILE B N 1
ATOM 6097 C CA . ILE B 1 301 ? -18.453 -29.859 -9.203 1 98.75 301 ILE B CA 1
ATOM 6098 C C . ILE B 1 301 ? -19.016 -28.5 -8.797 1 98.75 301 ILE B C 1
ATOM 6100 O O . ILE B 1 301 ? -19.625 -28.375 -7.734 1 98.75 301 ILE B O 1
ATOM 6104 N N . ASN B 1 302 ? -18.766 -27.469 -9.609 1 98.5 302 ASN B N 1
ATOM 6105 C CA . ASN B 1 302 ? -19.203 -26.125 -9.297 1 98.5 302 ASN B CA 1
ATOM 6106 C C . ASN B 1 302 ? -20.719 -26.062 -9.109 1 98.5 302 ASN B C 1
ATOM 6108 O O . ASN B 1 302 ? -21.219 -25.406 -8.195 1 98.5 302 ASN B O 1
ATOM 6112 N N . ASN B 1 303 ? -21.469 -26.703 -9.977 1 98.62 303 ASN B N 1
ATOM 6113 C CA . ASN B 1 303 ? -22.922 -26.719 -9.875 1 98.62 303 ASN B CA 1
ATOM 6114 C C . ASN B 1 303 ? -23.391 -27.453 -8.625 1 98.62 303 ASN B C 1
ATOM 6116 O O . ASN B 1 303 ? -24.344 -27.031 -7.98 1 98.62 303 ASN B O 1
ATOM 6120 N N . ALA B 1 304 ? -22.734 -28.594 -8.328 1 98.81 304 ALA B N 1
ATOM 6121 C CA . ALA B 1 304 ? -23.062 -29.297 -7.094 1 98.81 304 ALA B CA 1
ATOM 6122 C C . ALA B 1 304 ? -22.812 -28.422 -5.871 1 98.81 304 ALA B C 1
ATOM 6124 O O . ALA B 1 304 ? -23.578 -28.453 -4.91 1 98.81 304 ALA B O 1
ATOM 6125 N N . TRP B 1 305 ? -21.703 -27.688 -5.891 1 98.69 305 TRP B N 1
ATOM 6126 C CA . TRP B 1 305 ? -21.359 -26.766 -4.824 1 98.69 305 TRP B CA 1
ATOM 6127 C C . TRP B 1 305 ? -22.406 -25.656 -4.691 1 98.69 305 TRP B C 1
ATOM 6129 O O . TRP B 1 305 ? -22.875 -25.375 -3.588 1 98.69 305 TRP B O 1
ATOM 6139 N N . LEU B 1 306 ? -22.812 -25.062 -5.805 1 98.38 306 LEU B N 1
ATOM 6140 C CA . LEU B 1 306 ? -23.844 -24.031 -5.809 1 98.38 306 LEU B CA 1
ATOM 6141 C C . LEU B 1 306 ? -25.141 -24.578 -5.246 1 98.38 306 LEU B C 1
ATOM 6143 O O . LEU B 1 306 ? -25.812 -23.891 -4.465 1 98.38 306 LEU B O 1
ATOM 6147 N N . LEU B 1 307 ? -25.484 -25.766 -5.691 1 98.62 307 LEU B N 1
ATOM 6148 C CA . LEU B 1 307 ? -26.719 -26.391 -5.207 1 98.62 307 LEU B CA 1
ATOM 6149 C C . LEU B 1 307 ? -26.672 -26.594 -3.699 1 98.62 307 LEU B C 1
ATOM 6151 O O . LEU B 1 307 ? -27.656 -26.375 -3.002 1 98.62 307 LEU B O 1
ATOM 6155 N N . THR B 1 308 ? -25.547 -27.047 -3.225 1 98.69 308 THR B N 1
ATOM 6156 C CA . THR B 1 308 ? -25.359 -27.25 -1.792 1 98.69 308 THR B CA 1
ATOM 6157 C C . THR B 1 308 ? -25.562 -25.938 -1.028 1 98.69 308 THR B C 1
ATOM 6159 O O . THR B 1 308 ? -26.234 -25.922 0.009 1 98.69 308 THR B O 1
ATOM 6162 N N . ILE B 1 309 ? -25.047 -24.844 -1.526 1 98.19 309 ILE B N 1
ATOM 6163 C CA . ILE B 1 309 ? -25.219 -23.516 -0.925 1 98.19 309 ILE B CA 1
ATOM 6164 C C . ILE B 1 309 ? -26.688 -23.125 -0.961 1 98.19 309 ILE B C 1
ATOM 6166 O O . ILE B 1 309 ? -27.234 -22.625 0.033 1 98.19 309 ILE B O 1
ATOM 6170 N N . GLU B 1 310 ? -27.281 -23.375 -2.064 1 97.38 310 GLU B N 1
ATOM 6171 C CA . GLU B 1 310 ? -28.688 -23.047 -2.26 1 97.38 310 GLU B CA 1
ATOM 6172 C C . GLU B 1 310 ? -29.578 -23.797 -1.261 1 97.38 310 GLU B C 1
ATOM 6174 O O . GLU B 1 310 ? -30.594 -23.266 -0.805 1 97.38 310 GLU B O 1
ATOM 6179 N N . GLU B 1 311 ? -29.172 -24.984 -0.919 1 97.62 311 GLU B N 1
ATOM 6180 C CA . GLU B 1 311 ? -29.953 -25.844 -0.026 1 97.62 311 GLU B CA 1
ATOM 6181 C C . GLU B 1 311 ? -29.781 -25.422 1.431 1 97.62 311 GLU B C 1
ATOM 6183 O O . GLU B 1 311 ? -30.438 -25.953 2.32 1 97.62 311 GLU B O 1
ATOM 6188 N N . GLY B 1 312 ? -28.875 -24.469 1.694 1 97.88 312 GLY B N 1
ATOM 6189 C CA . GLY B 1 312 ? -28.688 -23.938 3.035 1 97.88 312 GLY B CA 1
ATOM 6190 C C . GLY B 1 312 ? -27.797 -24.812 3.896 1 97.88 312 GLY B C 1
ATOM 6191 O O . GLY B 1 312 ? -27.859 -24.75 5.125 1 97.88 312 GLY B O 1
ATOM 6192 N N . ILE B 1 313 ? -27.062 -25.734 3.301 1 98.31 313 ILE B N 1
ATOM 6193 C CA . ILE B 1 313 ? -26.062 -26.531 4.012 1 98.31 313 ILE B CA 1
ATOM 6194 C C . ILE B 1 313 ? -24.75 -25.75 4.102 1 98.31 313 ILE B C 1
ATOM 6196 O O . ILE B 1 313 ? -23.984 -25.688 3.139 1 98.31 313 ILE B O 1
ATOM 6200 N N . HIS B 1 314 ? -24.578 -25.094 5.238 1 98.12 314 HIS B N 1
ATOM 6201 C CA . HIS B 1 314 ? -23.531 -24.094 5.352 1 98.12 314 HIS B CA 1
ATOM 6202 C C . HIS B 1 314 ? -22.578 -24.406 6.5 1 98.12 314 HIS B C 1
ATOM 6204 O O . HIS B 1 314 ? -22.984 -24.984 7.508 1 98.12 314 HIS B O 1
ATOM 6210 N N . THR B 1 315 ? -21.281 -24.141 6.289 1 97.44 315 THR B N 1
ATOM 6211 C CA . THR B 1 315 ? -20.344 -24.156 7.395 1 97.44 315 THR B CA 1
ATOM 6212 C C . THR B 1 315 ? -20.516 -22.938 8.289 1 97.44 315 THR B C 1
ATOM 6214 O O . THR B 1 315 ? -21.281 -22.031 7.957 1 97.44 315 THR B O 1
ATOM 6217 N N . GLY B 1 316 ? -19.828 -22.938 9.414 1 95 316 GLY B N 1
ATOM 6218 C CA . GLY B 1 316 ? -20.016 -21.938 10.453 1 95 316 GLY B CA 1
ATOM 6219 C C . GLY B 1 316 ? -19.781 -20.516 9.953 1 95 316 GLY B C 1
ATOM 6220 O O . GLY B 1 316 ? -20.453 -19.578 10.398 1 95 316 GLY B O 1
ATOM 6221 N N . ASP B 1 317 ? -18.906 -20.297 9.062 1 92.38 317 ASP B N 1
ATOM 6222 C CA . ASP B 1 317 ? -18.5 -18.969 8.633 1 92.38 317 ASP B CA 1
ATOM 6223 C C . ASP B 1 317 ? -19.594 -18.297 7.801 1 92.38 317 ASP B C 1
ATOM 6225 O O . ASP B 1 317 ? -19.672 -17.078 7.746 1 92.38 317 ASP B O 1
ATOM 6229 N N . ILE B 1 318 ? -20.469 -19.062 7.156 1 95.62 318 ILE B N 1
ATOM 6230 C CA . ILE B 1 318 ? -21.5 -18.469 6.316 1 95.62 318 ILE B CA 1
ATOM 6231 C C . ILE B 1 318 ? -22.891 -18.844 6.836 1 95.62 318 ILE B C 1
ATOM 6233 O O . ILE B 1 318 ? -23.906 -18.516 6.227 1 95.62 318 ILE B O 1
ATOM 6237 N N . PHE B 1 319 ? -22.938 -19.531 7.938 1 96.38 319 PHE B N 1
ATOM 6238 C CA . PHE B 1 319 ? -24.219 -19.953 8.5 1 96.38 319 PHE B CA 1
ATOM 6239 C C . PHE B 1 319 ? -24.984 -18.75 9.047 1 96.38 319 PHE B C 1
ATOM 6241 O O . PHE B 1 319 ? -24.453 -17.969 9.828 1 96.38 319 PHE B O 1
ATOM 6248 N N . LYS B 1 320 ? -26.141 -18.641 8.719 1 94.75 320 LYS B N 1
ATOM 6249 C CA . LYS B 1 320 ? -27.047 -17.609 9.211 1 94.75 320 LYS B CA 1
ATOM 6250 C C . LYS B 1 320 ? -28.438 -18.172 9.492 1 94.75 320 LYS B C 1
ATOM 6252 O O . LYS B 1 320 ? -29.094 -18.672 8.578 1 94.75 320 LYS B O 1
ATOM 6257 N N . PRO B 1 321 ? -28.844 -17.953 10.75 1 93.62 321 PRO B N 1
ATOM 6258 C CA . PRO B 1 321 ? -30.203 -18.391 11.039 1 93.62 321 PRO B CA 1
ATOM 6259 C C . PRO B 1 321 ? -31.25 -17.734 10.148 1 93.62 321 PRO B C 1
ATOM 6261 O O . PRO B 1 321 ? -31.188 -16.531 9.891 1 93.62 321 PRO B O 1
ATOM 6264 N N . GLY B 1 322 ? -32.188 -18.484 9.68 1 92.06 322 GLY B N 1
ATOM 6265 C CA . GLY B 1 322 ? -33.219 -17.953 8.812 1 92.06 322 GLY B CA 1
ATOM 6266 C C . GLY B 1 322 ? -32.906 -18.078 7.34 1 92.06 322 GLY B C 1
ATOM 6267 O O . GLY B 1 322 ? -33.781 -18.062 6.496 1 92.06 322 GLY B O 1
ATOM 6268 N N . VAL B 1 323 ? -31.672 -18.172 7.031 1 92.19 323 VAL B N 1
ATOM 6269 C CA . VAL B 1 323 ? -31.234 -18.328 5.648 1 92.19 323 VAL B CA 1
ATOM 6270 C C . VAL B 1 323 ? -30.688 -19.734 5.43 1 92.19 323 VAL B C 1
ATOM 6272 O O . VAL B 1 323 ? -31.031 -20.391 4.441 1 92.19 323 VAL B O 1
ATOM 6275 N N . SER B 1 324 ? -29.875 -20.172 6.426 1 96.88 324 SER B N 1
ATOM 6276 C CA . SER B 1 324 ? -29.281 -21.5 6.371 1 96.88 324 SER B CA 1
ATOM 6277 C C . SER B 1 324 ? -30.234 -22.562 6.898 1 96.88 324 SER B C 1
ATOM 6279 O O . SER B 1 324 ? -31.109 -22.266 7.711 1 96.88 324 SER B O 1
ATOM 6281 N N . ARG B 1 325 ? -30.125 -23.672 6.422 1 96.88 325 ARG B N 1
ATOM 6282 C CA . ARG B 1 325 ? -30.953 -24.797 6.879 1 96.88 325 ARG B CA 1
ATOM 6283 C C . ARG B 1 325 ? -30.203 -25.625 7.914 1 96.88 325 ARG B C 1
ATOM 6285 O O . ARG B 1 325 ? -30.766 -25.984 8.953 1 96.88 325 ARG B O 1
ATOM 6292 N N . ILE B 1 326 ? -28.953 -25.984 7.625 1 97.19 326 ILE B N 1
ATOM 6293 C CA . ILE B 1 326 ? -28.188 -26.812 8.547 1 97.19 326 ILE B CA 1
ATOM 6294 C C . ILE B 1 326 ? -26.734 -26.344 8.578 1 97.19 326 ILE B C 1
ATOM 6296 O O . ILE B 1 326 ? -26.172 -26 7.543 1 97.19 326 ILE B O 1
ATOM 6300 N N . LYS B 1 327 ? -26.203 -26.234 9.789 1 98 327 LYS B N 1
ATOM 6301 C CA . LYS B 1 327 ? -24.781 -25.953 9.992 1 98 327 LYS B CA 1
ATOM 6302 C C . LYS B 1 327 ? -23.969 -27.234 10 1 98 327 LYS B C 1
ATOM 6304 O O . LYS B 1 327 ? -24.25 -28.156 10.758 1 98 327 LYS B O 1
ATOM 6309 N N . VAL B 1 328 ? -22.984 -27.344 9.188 1 98.31 328 VAL B N 1
ATOM 6310 C CA . VAL B 1 328 ? -22.203 -28.562 9.078 1 98.31 328 VAL B CA 1
ATOM 6311 C C . VAL B 1 328 ? -20.719 -28.234 9.211 1 98.31 328 VAL B C 1
ATOM 6313 O O . VAL B 1 328 ? -20.328 -27.078 9.188 1 98.31 328 VAL B O 1
ATOM 6316 N N . GLY B 1 329 ? -19.891 -29.234 9.406 1 98.19 329 GLY B N 1
ATOM 6317 C CA . GLY B 1 329 ? -18.438 -29.109 9.398 1 98.19 329 GLY B CA 1
ATOM 6318 C C . GLY B 1 329 ? -17.828 -29.328 8.031 1 98.19 329 GLY B C 1
ATOM 6319 O O . GLY B 1 329 ? -18.531 -29.406 7.031 1 98.19 329 GLY B O 1
ATOM 6320 N N . THR B 1 330 ? -16.516 -29.422 8.023 1 98.5 330 THR B N 1
ATOM 6321 C CA . THR B 1 330 ? -15.758 -29.547 6.785 1 98.5 330 THR B CA 1
ATOM 6322 C C . THR B 1 330 ? -16.141 -30.844 6.055 1 98.5 330 THR B C 1
ATOM 6324 O O . THR B 1 330 ? -16.422 -30.812 4.859 1 98.5 330 THR B O 1
ATOM 6327 N N . LYS B 1 331 ? -16.141 -31.969 6.758 1 98.5 331 LYS B N 1
ATOM 6328 C CA . LYS B 1 331 ? -16.375 -33.281 6.168 1 98.5 331 LYS B CA 1
ATOM 6329 C C . LYS B 1 331 ? -17.812 -33.406 5.672 1 98.5 331 LYS B C 1
ATOM 6331 O O . LYS B 1 331 ? -18.062 -33.906 4.57 1 98.5 331 LYS B O 1
ATOM 6336 N N . GLU B 1 332 ? -18.703 -32.938 6.523 1 98.62 332 GLU B N 1
ATOM 6337 C CA . GLU B 1 332 ? -20.125 -33.031 6.172 1 98.62 332 GLU B CA 1
ATOM 6338 C C . GLU B 1 332 ? -20.438 -32.125 4.977 1 98.62 332 GLU B C 1
ATOM 6340 O O . GLU B 1 332 ? -21.297 -32.438 4.16 1 98.62 332 GLU B O 1
ATOM 6345 N N . PHE B 1 333 ? -19.828 -30.984 4.934 1 98.69 333 PHE B N 1
ATOM 6346 C CA . PHE B 1 333 ? -20 -30.125 3.775 1 98.69 333 PHE B CA 1
ATOM 6347 C C . PHE B 1 333 ? -19.562 -30.828 2.498 1 98.69 333 PHE B C 1
ATOM 6349 O O . PHE B 1 333 ? -20.25 -30.781 1.484 1 98.69 333 PHE B O 1
ATOM 6356 N N . SER B 1 334 ? -18.375 -31.453 2.506 1 98.62 334 SER B N 1
ATOM 6357 C CA . SER B 1 334 ? -17.859 -32.219 1.37 1 98.62 334 SER B CA 1
ATOM 6358 C C . SER B 1 334 ? -18.828 -33.312 0.964 1 98.62 334 SER B C 1
ATOM 6360 O O . SER B 1 334 ? -19.078 -33.531 -0.226 1 98.62 334 SER B O 1
ATOM 6362 N N . ASP B 1 335 ? -19.375 -34 1.937 1 98.81 335 ASP B N 1
ATOM 6363 C CA . ASP B 1 335 ? -20.328 -35.062 1.666 1 98.81 335 ASP B CA 1
ATOM 6364 C C . ASP B 1 335 ? -21.578 -34.531 0.991 1 98.81 335 ASP B C 1
ATOM 6366 O O . ASP B 1 335 ? -22.156 -35.156 0.107 1 98.81 335 ASP B O 1
ATOM 6370 N N . ALA B 1 336 ? -22 -33.375 1.473 1 98.81 336 ALA B N 1
ATOM 6371 C CA . ALA B 1 336 ? -23.172 -32.719 0.883 1 98.81 336 ALA B CA 1
ATOM 6372 C C . ALA B 1 336 ? -22.922 -32.375 -0.581 1 98.81 336 ALA B C 1
ATOM 6374 O O . ALA B 1 336 ? -23.797 -32.562 -1.429 1 98.81 336 ALA B O 1
ATOM 6375 N N . VAL B 1 337 ? -21.797 -31.844 -0.889 1 98.88 337 VAL B N 1
ATOM 6376 C CA . VAL B 1 337 ? -21.453 -31.5 -2.264 1 98.88 337 VAL B CA 1
ATOM 6377 C C . VAL B 1 337 ? -21.422 -32.75 -3.121 1 98.88 337 VAL B C 1
ATOM 6379 O O . VAL B 1 337 ? -21.953 -32.781 -4.238 1 98.88 337 VAL B O 1
ATOM 6382 N N . ILE B 1 338 ? -20.797 -33.844 -2.605 1 98.88 338 ILE B N 1
ATOM 6383 C CA . ILE B 1 338 ? -20.719 -35.125 -3.326 1 98.88 338 ILE B CA 1
ATOM 6384 C C . ILE B 1 338 ? -22.125 -35.656 -3.605 1 98.88 338 ILE B C 1
ATOM 6386 O O . ILE B 1 338 ? -22.406 -36.125 -4.703 1 98.88 338 ILE B O 1
ATOM 6390 N N . GLY B 1 339 ? -22.938 -35.5 -2.629 1 98.75 339 GLY B N 1
ATOM 6391 C CA . GLY B 1 339 ? -24.312 -35.969 -2.791 1 98.75 339 GLY B CA 1
ATOM 6392 C C . GLY B 1 339 ? -25.062 -35.219 -3.887 1 98.75 339 GLY B C 1
ATOM 6393 O O . GLY B 1 339 ? -26.016 -35.719 -4.465 1 98.75 339 GLY B O 1
ATOM 6394 N N . ASN B 1 340 ? -24.641 -34.031 -4.184 1 98.75 340 ASN B N 1
ATOM 6395 C CA . ASN B 1 340 ? -25.312 -33.156 -5.145 1 98.75 340 ASN B CA 1
ATOM 6396 C C . ASN B 1 340 ? -24.672 -33.25 -6.523 1 98.75 340 ASN B C 1
ATOM 6398 O O . ASN B 1 340 ? -25.078 -32.531 -7.453 1 98.75 340 ASN B O 1
ATOM 6402 N N . LEU B 1 341 ? -23.578 -34.062 -6.68 1 98.75 341 LEU B N 1
ATOM 6403 C CA . LEU B 1 341 ? -22.922 -34.188 -7.977 1 98.75 341 LEU B CA 1
ATOM 6404 C C . LEU B 1 341 ? -23.906 -34.656 -9.047 1 98.75 341 LEU B C 1
ATOM 6406 O O . LEU B 1 341 ? -24.656 -35.594 -8.836 1 98.75 341 LEU B O 1
ATOM 6410 N N . GLY B 1 342 ? -23.891 -34 -10.156 1 97.5 342 GLY B N 1
ATOM 6411 C CA . GLY B 1 342 ? -24.766 -34.344 -11.273 1 97.5 342 GLY B CA 1
ATOM 6412 C C . GLY B 1 342 ? -26.078 -33.562 -11.266 1 97.5 342 GLY B C 1
ATOM 6413 O O . GLY B 1 342 ? -26.859 -33.656 -12.219 1 97.5 342 GLY B O 1
ATOM 6414 N N . HIS B 1 343 ? -26.312 -32.812 -10.273 1 98 343 HIS B N 1
ATOM 6415 C CA . HIS B 1 343 ? -27.516 -31.984 -10.195 1 98 343 HIS B CA 1
ATOM 6416 C C . HIS B 1 343 ? -27.188 -30.516 -10.406 1 98 343 HIS B C 1
ATOM 6418 O O . HIS B 1 343 ? -26.078 -30.062 -10.07 1 98 343 HIS B O 1
ATOM 6424 N N . LEU B 1 344 ? -28.125 -29.781 -10.938 1 97.81 344 LEU B N 1
ATOM 6425 C CA . LEU B 1 344 ? -27.969 -28.359 -11.195 1 97.81 344 LEU B CA 1
ATOM 6426 C C . LEU B 1 344 ? -28.672 -27.531 -10.125 1 97.81 344 LEU B C 1
ATOM 6428 O O . LEU B 1 344 ? -29.656 -27.984 -9.531 1 97.81 344 LEU B O 1
ATOM 6432 N N . PRO B 1 345 ? -28.094 -26.391 -9.805 1 97.5 345 PRO B N 1
ATOM 6433 C CA . PRO B 1 345 ? -28.812 -25.5 -8.898 1 97.5 345 PRO B CA 1
ATOM 6434 C C . PRO B 1 345 ? -30.141 -25.016 -9.484 1 97.5 345 PRO B C 1
ATOM 6436 O O . PRO B 1 345 ? -30.281 -24.938 -10.703 1 97.5 345 PRO B O 1
ATOM 6439 N N . GLY B 1 346 ? -31.078 -24.734 -8.641 1 95.81 346 GLY B N 1
ATOM 6440 C CA . GLY B 1 346 ? -32.375 -24.297 -9.062 1 95.81 346 GLY B CA 1
ATOM 6441 C C . GLY B 1 346 ? -32.5 -22.797 -9.148 1 95.81 346 GLY B C 1
ATOM 6442 O O . GLY B 1 346 ? -33.344 -22.266 -9.891 1 95.81 346 GLY B O 1
ATOM 6443 N N . LYS B 1 347 ? -31.812 -22.094 -8.367 1 94.75 347 LYS B N 1
ATOM 6444 C CA . LYS B 1 347 ? -31.938 -20.641 -8.281 1 94.75 347 LYS B CA 1
ATOM 6445 C C . LYS B 1 347 ? -30.703 -19.953 -8.867 1 94.75 347 LYS B C 1
ATOM 6447 O O . LYS B 1 347 ? -30.828 -18.984 -9.617 1 94.75 347 LYS B O 1
ATOM 6452 N N . PHE B 1 348 ? -29.484 -20.422 -8.469 1 95.94 348 PHE B N 1
ATOM 6453 C CA . PHE B 1 348 ? -28.281 -19.891 -9.102 1 95.94 348 PHE B CA 1
ATOM 6454 C C . PHE B 1 348 ? -28.219 -20.281 -10.57 1 95.94 348 PHE B C 1
ATOM 6456 O O . PHE B 1 348 ? -28.719 -21.344 -10.961 1 95.94 348 PHE B O 1
ATOM 6463 N N . LYS B 1 349 ? -27.672 -19.438 -11.367 1 93.12 349 LYS B N 1
ATOM 6464 C CA . LYS B 1 349 ? -27.422 -19.828 -12.75 1 93.12 349 LYS B CA 1
ATOM 6465 C C . LYS B 1 349 ? -26.375 -20.938 -12.836 1 93.12 349 LYS B C 1
ATOM 6467 O O . LYS B 1 349 ? -25.281 -20.797 -12.305 1 93.12 349 LYS B O 1
ATOM 6472 N N . PRO B 1 350 ? -26.75 -22.016 -13.445 1 95.5 350 PRO B N 1
ATOM 6473 C CA . PRO B 1 350 ? -25.75 -23.078 -13.609 1 95.5 350 PRO B CA 1
ATOM 6474 C C . PRO B 1 350 ? -24.516 -22.609 -14.367 1 95.5 350 PRO B C 1
ATOM 6476 O O . PRO B 1 350 ? -24.609 -21.781 -15.281 1 95.5 350 PRO B O 1
ATOM 6479 N N . VAL B 1 351 ? -23.391 -23.203 -13.984 1 93.69 351 VAL B N 1
ATOM 6480 C CA . VAL B 1 351 ? -22.109 -22.812 -14.57 1 93.69 351 VAL B CA 1
ATOM 6481 C C . VAL B 1 351 ? -21.719 -23.781 -15.672 1 93.69 351 VAL B C 1
ATOM 6483 O O . VAL B 1 351 ? -21.969 -24.984 -15.555 1 93.69 351 VAL B O 1
ATOM 6486 N N . SER B 1 352 ? -21.203 -23.25 -16.719 1 92 352 SER B N 1
ATOM 6487 C CA . SER B 1 352 ? -20.547 -24 -17.797 1 92 352 SER B CA 1
ATOM 6488 C C . SER B 1 352 ? -19.281 -23.297 -18.25 1 92 352 SER B C 1
ATOM 6490 O O . SER B 1 352 ? -19.219 -22.062 -18.297 1 92 352 SER B O 1
ATOM 6492 N N . PHE B 1 353 ? -18.109 -23.953 -18.391 1 87.75 353 PHE B N 1
ATOM 6493 C CA . PHE B 1 353 ? -16.844 -23.328 -18.766 1 87.75 353 PHE B CA 1
ATOM 6494 C C . PHE B 1 353 ? -16.547 -23.547 -20.234 1 87.75 353 PHE B C 1
ATOM 6496 O O . PHE B 1 353 ? -15.586 -22.984 -20.781 1 87.75 353 PHE B O 1
ATOM 6503 N N . GLY B 1 354 ? -17.547 -23.922 -21 1 73.88 354 GLY B N 1
ATOM 6504 C CA . GLY B 1 354 ? -17.359 -24.109 -22.422 1 73.88 354 GLY B CA 1
ATOM 6505 C C . GLY B 1 354 ? -15.961 -24.578 -22.797 1 73.88 354 GLY B C 1
ATOM 6506 O O . GLY B 1 354 ? -15.375 -25.391 -22.094 1 73.88 354 GLY B O 1
ATOM 6507 N N . LYS B 1 355 ? -15.492 -24.125 -24.047 1 66 355 LYS B N 1
ATOM 6508 C CA . LYS B 1 355 ? -14.148 -24.438 -24.531 1 66 355 LYS B CA 1
ATOM 6509 C C . LYS B 1 355 ? -13.141 -23.391 -24.094 1 66 355 LYS B C 1
ATOM 6511 O O . LYS B 1 355 ? -12.836 -22.453 -24.844 1 66 355 LYS B O 1
ATOM 6516 N N . ALA B 1 356 ? -12.898 -23.391 -22.797 1 62.62 356 ALA B N 1
ATOM 6517 C CA . ALA B 1 356 ? -11.961 -22.438 -22.234 1 62.62 356 ALA B CA 1
ATOM 6518 C C . ALA B 1 356 ? -10.578 -22.594 -22.844 1 62.62 356 ALA B C 1
ATOM 6520 O O . ALA B 1 356 ? -10.102 -23.703 -23.047 1 62.62 356 ALA B O 1
ATOM 6521 N N . LYS B 1 357 ? -10.078 -21.438 -23.5 1 67.94 357 LYS B N 1
ATOM 6522 C CA . LYS B 1 357 ? -8.75 -21.469 -24.109 1 67.94 357 LYS B CA 1
ATOM 6523 C C . LYS B 1 357 ? -7.703 -20.875 -23.172 1 67.94 357 LYS B C 1
ATOM 6525 O O . LYS B 1 357 ? -8.008 -19.984 -22.375 1 67.94 357 LYS B O 1
ATOM 6530 N N . LYS B 1 358 ? -6.555 -21.453 -23.281 1 80.44 358 LYS B N 1
ATOM 6531 C CA . LYS B 1 358 ? -5.402 -20.938 -22.562 1 80.44 358 LYS B CA 1
ATOM 6532 C C . LYS B 1 358 ? -5.051 -19.531 -23.031 1 80.44 358 LYS B C 1
ATOM 6534 O O . LYS B 1 358 ? -5.066 -19.25 -24.234 1 80.44 358 LYS B O 1
ATOM 6539 N N . ILE B 1 359 ? -4.887 -18.609 -22.125 1 88.44 359 ILE B N 1
ATOM 6540 C CA . ILE B 1 359 ? -4.512 -17.234 -22.422 1 88.44 359 ILE B CA 1
ATOM 6541 C C . ILE B 1 359 ? -3.016 -17.156 -22.719 1 88.44 359 ILE B C 1
ATOM 6543 O O . ILE B 1 359 ? -2.195 -17.578 -21.906 1 88.44 359 ILE B O 1
ATOM 6547 N N . ILE B 1 360 ? -2.664 -16.719 -23.859 1 86.56 360 ILE B N 1
ATOM 6548 C CA . ILE B 1 360 ? -1.271 -16.594 -24.266 1 86.56 360 ILE B CA 1
ATOM 6549 C C . ILE B 1 360 ? -0.876 -15.117 -24.297 1 86.56 360 ILE B C 1
ATOM 6551 O O . ILE B 1 360 ? -1.546 -14.305 -24.938 1 86.56 360 ILE B O 1
ATOM 6555 N N . ILE B 1 361 ? 0.123 -14.805 -23.641 1 90.75 361 ILE B N 1
ATOM 6556 C CA . ILE B 1 361 ? 0.646 -13.445 -23.594 1 90.75 361 ILE B CA 1
ATOM 6557 C C . ILE B 1 361 ? 1.907 -13.352 -24.453 1 90.75 361 ILE B C 1
ATOM 6559 O O . ILE B 1 361 ? 2.811 -14.18 -24.328 1 90.75 361 ILE B O 1
ATOM 6563 N N . PRO B 1 362 ? 1.91 -12.359 -25.312 1 90.75 362 PRO B N 1
ATOM 6564 C CA . PRO B 1 362 ? 3.104 -12.203 -26.156 1 90.75 362 PRO B CA 1
ATOM 6565 C C . PRO B 1 362 ? 4.363 -11.914 -25.344 1 90.75 362 PRO B C 1
ATOM 6567 O O . PRO B 1 362 ? 4.273 -11.375 -24.234 1 90.75 362 PRO B O 1
ATOM 6570 N N . GLU B 1 363 ? 5.445 -12.234 -25.938 1 90.31 363 GLU B N 1
ATOM 6571 C CA . GLU B 1 363 ? 6.73 -11.969 -25.297 1 90.31 363 GLU B CA 1
ATOM 65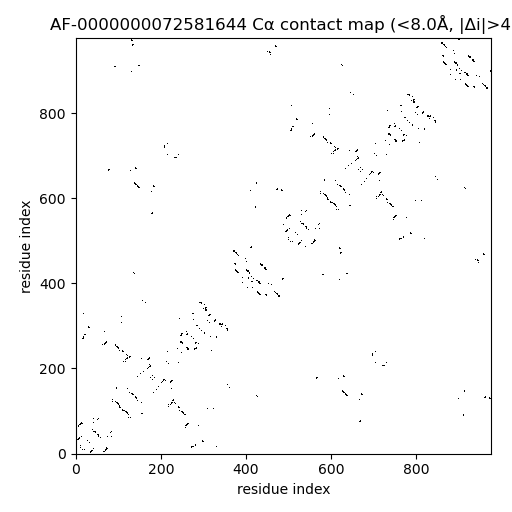72 C C . GLU B 1 363 ? 7.035 -10.469 -25.281 1 90.31 363 GLU B C 1
ATOM 6574 O O . GLU B 1 363 ? 6.723 -9.758 -26.234 1 90.31 363 GLU B O 1
ATOM 6579 N N . TYR B 1 364 ? 7.73 -10.086 -24.266 1 91.5 364 TYR B N 1
ATOM 6580 C CA . TYR B 1 364 ? 8.148 -8.703 -24.109 1 91.5 364 TYR B CA 1
ATOM 6581 C C . TYR B 1 364 ? 9.219 -8.328 -25.125 1 91.5 364 TYR B C 1
ATOM 6583 O O . TYR B 1 364 ? 10.172 -9.086 -25.328 1 91.5 364 TYR B O 1
ATOM 6591 N N . LYS B 1 365 ? 9.008 -7.18 -25.844 1 92.88 365 LYS B N 1
ATOM 6592 C CA . LYS B 1 365 ? 10.008 -6.609 -26.734 1 92.88 365 LYS B CA 1
ATOM 6593 C C . LYS B 1 365 ? 10.641 -5.355 -26.125 1 92.88 365 LYS B C 1
ATOM 6595 O O . LYS B 1 365 ? 9.984 -4.316 -26.031 1 92.88 365 LYS B O 1
ATOM 6600 N N . ARG B 1 366 ? 11.891 -5.469 -25.875 1 93.38 366 ARG B N 1
ATOM 6601 C CA . ARG B 1 366 ? 12.609 -4.387 -25.203 1 93.38 366 ARG B CA 1
ATOM 6602 C C . ARG B 1 366 ? 12.922 -3.256 -26.188 1 93.38 366 ARG B C 1
ATOM 6604 O O . ARG B 1 366 ? 13.391 -3.502 -27.297 1 93.38 366 ARG B O 1
ATOM 6611 N N . ASN B 1 367 ? 12.555 -2.086 -25.703 1 92.56 367 ASN B N 1
ATOM 6612 C CA . ASN B 1 367 ? 12.984 -0.876 -26.391 1 92.56 367 ASN B CA 1
ATOM 6613 C C . ASN B 1 367 ? 14.133 -0.186 -25.656 1 92.56 367 ASN B C 1
ATOM 6615 O O . ASN B 1 367 ? 13.906 0.547 -24.703 1 92.56 367 ASN B O 1
ATOM 6619 N N . ILE B 1 368 ? 15.336 -0.336 -26.203 1 95.81 368 ILE B N 1
ATOM 6620 C CA . ILE B 1 368 ? 16.531 0.156 -25.531 1 95.81 368 ILE B CA 1
ATOM 6621 C C . ILE B 1 368 ? 16.594 1.678 -25.641 1 95.81 368 ILE B C 1
ATOM 6623 O O . ILE B 1 368 ? 16.438 2.234 -26.734 1 95.81 368 ILE B O 1
ATOM 6627 N N . GLN B 1 369 ? 16.766 2.336 -24.547 1 96.81 369 GLN B N 1
ATOM 6628 C CA . GLN B 1 369 ? 16.938 3.785 -24.484 1 96.81 369 GLN B CA 1
ATOM 6629 C C . GLN B 1 369 ? 18.375 4.16 -24.109 1 96.81 369 GLN B C 1
ATOM 6631 O O . GLN B 1 369 ? 19.031 3.426 -23.375 1 96.81 369 GLN B O 1
ATOM 6636 N N . LYS B 1 370 ? 18.812 5.305 -24.641 1 98 370 LYS B N 1
ATOM 6637 C CA . LYS B 1 370 ? 20.125 5.793 -24.25 1 98 370 LYS B CA 1
ATOM 6638 C C . LYS B 1 370 ? 20.156 6.191 -22.766 1 98 370 LYS B C 1
ATOM 6640 O O . LYS B 1 370 ? 19.328 6.992 -22.328 1 98 370 LYS B O 1
ATOM 6645 N N . LYS B 1 371 ? 21.062 5.598 -22.109 1 97.81 371 LYS B N 1
ATOM 6646 C CA . LYS B 1 371 ? 21.203 5.793 -20.672 1 97.81 371 LYS B CA 1
ATOM 6647 C C . LYS B 1 371 ? 22.453 6.605 -20.344 1 97.81 371 LYS B C 1
ATOM 6649 O O . LYS B 1 371 ? 23.547 6.262 -20.781 1 97.81 371 LYS B O 1
ATOM 6654 N N . ASP B 1 372 ? 22.297 7.715 -19.547 1 98.12 372 ASP B N 1
ATOM 6655 C CA . ASP B 1 372 ? 23.438 8.531 -19.125 1 98.12 372 ASP B CA 1
ATOM 6656 C C . ASP B 1 372 ? 23.438 8.695 -17.609 1 98.12 372 ASP B C 1
ATOM 6658 O O . ASP B 1 372 ? 22.453 9.156 -17.016 1 98.12 372 ASP B O 1
ATOM 6662 N N . LEU B 1 373 ? 24.531 8.305 -17.016 1 98.56 373 LEU B N 1
ATOM 6663 C CA . LEU B 1 373 ? 24.734 8.586 -15.602 1 98.56 373 LEU B CA 1
ATOM 6664 C C . LEU B 1 373 ? 25.031 10.062 -15.375 1 98.56 373 LEU B C 1
ATOM 6666 O O . LEU B 1 373 ? 26.016 10.586 -15.898 1 98.56 373 LEU B O 1
ATOM 6670 N N . VAL B 1 374 ? 24.188 10.719 -14.508 1 98.31 374 VAL B N 1
ATOM 6671 C CA . VAL B 1 374 ? 24.328 12.172 -14.492 1 98.31 374 VAL B CA 1
ATOM 6672 C C . VAL B 1 374 ? 24.484 12.656 -13.047 1 98.31 374 VAL B C 1
ATOM 6674 O O . VAL B 1 374 ? 24.609 13.852 -12.805 1 98.31 374 VAL B O 1
ATOM 6677 N N . GLY B 1 375 ? 24.469 11.82 -12.117 1 98.44 375 GLY B N 1
ATOM 6678 C CA . GLY B 1 375 ? 24.641 12.148 -10.711 1 98.44 375 GLY B CA 1
ATOM 6679 C C . GLY B 1 375 ? 24.484 10.953 -9.797 1 98.44 375 GLY B C 1
ATOM 6680 O O . GLY B 1 375 ? 24.406 9.812 -10.258 1 98.44 375 GLY B O 1
ATOM 6681 N N . VAL B 1 376 ? 24.531 11.234 -8.469 1 98.75 376 VAL B N 1
ATOM 6682 C CA . VAL B 1 376 ? 24.375 10.156 -7.5 1 98.75 376 VAL B CA 1
ATOM 6683 C C . VAL B 1 376 ? 23.781 10.703 -6.207 1 98.75 376 VAL B C 1
ATOM 6685 O O . VAL B 1 376 ? 24.125 11.805 -5.777 1 98.75 376 VAL B O 1
ATOM 6688 N N . ASP B 1 377 ? 22.797 10.062 -5.695 1 98.81 377 ASP B N 1
ATOM 6689 C CA . ASP B 1 377 ? 22.359 10.266 -4.32 1 98.81 377 ASP B CA 1
ATOM 6690 C C . ASP B 1 377 ? 23.172 9.422 -3.35 1 98.81 377 ASP B C 1
ATOM 6692 O O . ASP B 1 377 ? 23.156 8.188 -3.42 1 98.81 377 ASP B O 1
ATOM 6696 N N . ILE B 1 378 ? 23.906 10.078 -2.477 1 98.75 378 ILE B N 1
ATOM 6697 C CA . ILE B 1 378 ? 24.609 9.414 -1.387 1 98.75 378 ILE B CA 1
ATOM 6698 C C . ILE B 1 378 ? 23.797 9.539 -0.096 1 98.75 378 ILE B C 1
ATOM 6700 O O . ILE B 1 378 ? 23.484 10.648 0.337 1 98.75 378 ILE B O 1
ATOM 6704 N N . PHE B 1 379 ? 23.5 8.414 0.49 1 98.88 379 PHE B N 1
ATOM 6705 C CA . PHE B 1 379 ? 22.781 8.438 1.757 1 98.88 379 PHE B CA 1
ATOM 6706 C C . PHE B 1 379 ? 23.734 8.273 2.93 1 98.88 379 PHE B C 1
ATOM 6708 O O . PHE B 1 379 ? 24.641 7.445 2.887 1 98.88 379 PHE B O 1
ATOM 6715 N N . LEU B 1 380 ? 23.516 9.047 3.955 1 98.75 380 LEU B N 1
ATOM 6716 C CA . LEU B 1 380 ? 24.406 9.078 5.105 1 98.75 380 LEU B CA 1
ATOM 6717 C C . LEU B 1 380 ? 23.656 8.742 6.391 1 98.75 380 LEU B C 1
ATOM 6719 O O . LEU B 1 380 ? 22.5 9.133 6.555 1 98.75 380 LEU B O 1
ATOM 6723 N N . ASP B 1 381 ? 24.297 7.938 7.242 1 98.69 381 ASP B N 1
ATOM 6724 C CA . ASP B 1 381 ? 23.922 7.852 8.656 1 98.69 381 ASP B CA 1
ATOM 6725 C C . ASP B 1 381 ? 24.578 8.969 9.461 1 98.69 381 ASP B C 1
ATOM 6727 O O . ASP B 1 381 ? 25.781 8.93 9.727 1 98.69 381 ASP B O 1
ATOM 6731 N N . TRP B 1 382 ? 23.844 9.945 9.766 1 97.88 382 TRP B N 1
ATOM 6732 C CA . TRP B 1 382 ? 24.375 11.109 10.477 1 97.88 382 TRP B CA 1
ATOM 6733 C C . TRP B 1 382 ? 23.453 11.523 11.609 1 97.88 382 TRP B C 1
ATOM 6735 O O . TRP B 1 382 ? 22.25 11.719 11.398 1 97.88 382 TRP B O 1
ATOM 6745 N N . VAL B 1 383 ? 23.938 11.648 12.805 1 94.06 383 VAL B N 1
ATOM 6746 C CA . VAL B 1 383 ? 23.109 11.844 13.992 1 94.06 383 VAL B CA 1
ATOM 6747 C C . VAL B 1 383 ? 22.906 13.336 14.242 1 94.06 383 VAL B C 1
ATOM 6749 O O . VAL B 1 383 ? 22.141 13.727 15.125 1 94.06 383 VAL B O 1
ATOM 6752 N N . GLY B 1 384 ? 23.641 14.211 13.422 1 93 384 GLY B N 1
ATOM 6753 C CA . GLY B 1 384 ? 23.469 15.641 13.594 1 93 384 GLY B CA 1
ATOM 6754 C C . GLY B 1 384 ? 22.062 16.109 13.281 1 93 384 GLY B C 1
ATOM 6755 O O . GLY B 1 384 ? 21.25 15.344 12.75 1 93 384 GLY B O 1
ATOM 6756 N N . LYS B 1 385 ? 21.719 17.391 13.633 1 91.81 385 LYS B N 1
ATOM 6757 C CA . LYS B 1 385 ? 20.344 17.875 13.516 1 91.81 385 LYS B CA 1
ATOM 6758 C C . LYS B 1 385 ? 20.281 19.141 12.672 1 91.81 385 LYS B C 1
ATOM 6760 O O . LYS B 1 385 ? 19.203 19.688 12.445 1 91.81 385 LYS B O 1
ATOM 6765 N N . ASP B 1 386 ? 21.422 19.625 12.172 1 96.94 386 ASP B N 1
ATOM 6766 C CA . ASP B 1 386 ? 21.438 20.859 11.383 1 96.94 386 ASP B CA 1
ATOM 6767 C C . ASP B 1 386 ? 21.828 20.578 9.938 1 96.94 386 ASP B C 1
ATOM 6769 O O . ASP B 1 386 ? 23 20.328 9.648 1 96.94 386 ASP B O 1
ATOM 6773 N N . PRO B 1 387 ? 20.891 20.719 9.039 1 97.81 387 PRO B N 1
ATOM 6774 C CA . PRO B 1 387 ? 21.203 20.453 7.633 1 97.81 387 PRO B CA 1
ATOM 6775 C C . PRO B 1 387 ? 22.312 21.359 7.098 1 97.81 387 PRO B C 1
ATOM 6777 O O . PRO B 1 387 ? 23.078 20.953 6.23 1 97.81 387 PRO B O 1
ATOM 6780 N N . ASN B 1 388 ? 22.406 22.562 7.586 1 97.56 388 ASN B N 1
ATOM 6781 C CA . ASN B 1 388 ? 23.438 23.484 7.109 1 97.56 388 ASN B CA 1
ATOM 6782 C C . ASN B 1 388 ? 24.828 23.031 7.531 1 97.56 388 ASN B C 1
ATOM 6784 O O . ASN B 1 388 ? 25.797 23.188 6.781 1 97.56 388 ASN B O 1
ATOM 6788 N N . GLU B 1 389 ? 24.906 22.531 8.727 1 97.5 389 GLU B N 1
ATOM 6789 C CA . GLU B 1 389 ? 26.188 21.969 9.156 1 97.5 389 GLU B CA 1
ATOM 6790 C C . GLU B 1 389 ? 26.625 20.828 8.234 1 97.5 389 GLU B C 1
ATOM 6792 O O . GLU B 1 389 ? 27.781 20.797 7.797 1 97.5 389 GLU B O 1
ATOM 6797 N N . LEU B 1 390 ? 25.734 19.938 7.973 1 98 390 LEU B N 1
ATOM 6798 C CA . LEU B 1 390 ? 26.031 18.812 7.094 1 98 390 LEU B CA 1
ATOM 6799 C C . LEU B 1 390 ? 26.391 19.297 5.695 1 98 390 LEU B C 1
ATOM 6801 O O . LEU B 1 390 ? 27.391 18.844 5.113 1 98 390 LEU B O 1
ATOM 6805 N N . GLY B 1 391 ? 25.578 20.219 5.148 1 98.12 391 GLY B N 1
ATOM 6806 C CA . GLY B 1 391 ? 25.828 20.766 3.822 1 98.12 391 GLY B CA 1
ATOM 6807 C C . GLY B 1 391 ? 27.188 21.422 3.705 1 98.12 391 GLY B C 1
ATOM 6808 O O . GLY B 1 391 ? 27.906 21.219 2.717 1 98.12 391 GLY B O 1
ATOM 6809 N N . ASN B 1 392 ? 27.531 22.188 4.68 1 96.81 392 ASN B N 1
ATOM 6810 C CA . ASN B 1 392 ? 28.812 22.891 4.672 1 96.81 392 ASN B CA 1
ATOM 6811 C C . ASN B 1 392 ? 29.984 21.922 4.695 1 96.81 392 ASN B C 1
ATOM 6813 O O . ASN B 1 392 ? 31 22.156 4.051 1 96.81 392 ASN B O 1
ATOM 6817 N N . LYS B 1 393 ? 29.812 20.875 5.418 1 96.19 393 LYS B N 1
ATOM 6818 C CA . LYS B 1 393 ? 30.875 19.875 5.492 1 96.19 393 LYS B CA 1
ATOM 6819 C C . LYS B 1 393 ? 31 19.125 4.172 1 96.19 393 LYS B C 1
ATOM 6821 O O . LYS B 1 393 ? 32.094 18.734 3.775 1 96.19 393 LYS B O 1
ATOM 6826 N N . LEU B 1 394 ? 29.891 18.922 3.51 1 97.81 394 LEU B N 1
ATOM 6827 C CA . LEU B 1 394 ? 29.875 18.094 2.309 1 97.81 394 LEU B CA 1
ATOM 6828 C C . LEU B 1 394 ? 30.328 18.891 1.091 1 97.81 394 LEU B C 1
ATOM 6830 O O . LEU B 1 394 ? 30.828 18.328 0.119 1 97.81 394 LEU B O 1
ATOM 6834 N N . LYS B 1 395 ? 30.188 20.172 1.091 1 94.44 395 LYS B N 1
ATOM 6835 C CA . LYS B 1 395 ? 30.484 21.031 -0.054 1 94.44 395 LYS B CA 1
ATOM 6836 C C . LYS B 1 395 ? 31.969 20.938 -0.436 1 94.44 395 LYS B C 1
ATOM 6838 O O . LYS B 1 395 ? 32.312 21.109 -1.603 1 94.44 395 LYS B O 1
ATOM 6843 N N . SER B 1 396 ? 32.812 20.641 0.455 1 90.56 396 SER B N 1
ATOM 6844 C CA . SER B 1 396 ? 34.25 20.719 0.203 1 90.56 396 SER B CA 1
ATOM 6845 C C . SER B 1 396 ? 34.844 19.328 0.025 1 90.56 396 SER B C 1
ATOM 6847 O O . SER B 1 396 ? 36.062 19.172 -0.083 1 90.56 396 SER B O 1
ATOM 6849 N N . VAL B 1 397 ? 34.031 18.312 -0.035 1 94.44 397 VAL B N 1
ATOM 6850 C CA . VAL B 1 397 ? 34.531 16.953 0.03 1 94.44 397 VAL B CA 1
ATOM 6851 C C . VAL B 1 397 ? 35.094 16.547 -1.329 1 94.44 397 VAL B C 1
ATOM 6853 O O . VAL B 1 397 ? 36.031 15.758 -1.405 1 94.44 397 VAL B O 1
ATOM 6856 N N . SER B 1 398 ? 34.531 17.109 -2.422 1 91.44 398 SER B N 1
ATOM 6857 C CA . SER B 1 398 ? 34.969 16.688 -3.756 1 91.44 398 SER B CA 1
ATOM 6858 C C . SER B 1 398 ? 35.219 17.906 -4.652 1 91.44 398 SER B C 1
ATOM 6860 O O . SER B 1 398 ? 34.5 18.906 -4.562 1 91.44 398 SER B O 1
ATOM 6862 N N . ASP B 1 399 ? 36.25 17.703 -5.555 1 90.31 399 ASP B N 1
ATOM 6863 C CA . ASP B 1 399 ? 36.562 18.75 -6.527 1 90.31 399 ASP B CA 1
ATOM 6864 C C . ASP B 1 399 ? 35.875 18.469 -7.871 1 90.31 399 ASP B C 1
ATOM 6866 O O . ASP B 1 399 ? 35.812 19.344 -8.734 1 90.31 399 ASP B O 1
ATOM 6870 N N . GLU B 1 400 ? 35.344 17.359 -7.996 1 92.75 400 GLU B N 1
ATOM 6871 C CA . GLU B 1 400 ? 34.781 16.969 -9.281 1 92.75 400 GLU B CA 1
ATOM 6872 C C . GLU B 1 400 ? 33.25 17.016 -9.258 1 92.75 400 GLU B C 1
ATOM 6874 O O . GLU B 1 400 ? 32.625 17.312 -10.281 1 92.75 400 GLU B O 1
ATOM 6879 N N . LEU B 1 401 ? 32.688 16.625 -8.172 1 97.38 401 LEU B N 1
ATOM 6880 C CA . LEU B 1 401 ? 31.25 16.641 -7.996 1 97.38 401 LEU B CA 1
ATOM 6881 C C . LEU B 1 401 ? 30.828 17.672 -6.957 1 97.38 401 LEU B C 1
ATOM 6883 O O . LEU B 1 401 ? 31.578 17.969 -6.035 1 97.38 401 LEU B O 1
ATOM 6887 N N . MET B 1 402 ? 29.703 18.203 -7.184 1 96.5 402 MET B N 1
ATOM 6888 C CA . MET B 1 402 ? 29.203 19.203 -6.234 1 96.5 402 MET B CA 1
ATOM 6889 C C . MET B 1 402 ? 27.906 18.75 -5.598 1 96.5 402 MET B C 1
ATOM 6891 O O . MET B 1 402 ? 27.094 18.078 -6.242 1 96.5 402 MET B O 1
ATOM 6895 N N . LEU B 1 403 ? 27.75 19.094 -4.332 1 97.5 403 LEU B N 1
ATOM 6896 C CA . LEU B 1 403 ? 26.5 18.859 -3.617 1 97.5 403 LEU B CA 1
ATOM 6897 C C . LEU B 1 403 ? 25.391 19.766 -4.141 1 97.5 403 LEU B C 1
ATOM 6899 O O . LEU B 1 403 ? 25.516 20.984 -4.109 1 97.5 403 LEU B O 1
ATOM 6903 N N . LYS B 1 404 ? 24.344 19.188 -4.625 1 96.12 404 LYS B N 1
ATOM 6904 C CA . LYS B 1 404 ? 23.25 19.969 -5.172 1 96.12 404 LYS B CA 1
ATOM 6905 C C . LYS B 1 404 ? 22.188 20.266 -4.109 1 96.12 404 LYS B C 1
ATOM 6907 O O . LYS B 1 404 ? 21.734 21.391 -3.973 1 96.12 404 LYS B O 1
ATOM 6912 N N . ILE B 1 405 ? 21.734 19.219 -3.438 1 96.06 405 ILE B N 1
ATOM 6913 C CA . ILE B 1 405 ? 20.641 19.312 -2.477 1 96.06 405 ILE B CA 1
ATOM 6914 C C . ILE B 1 405 ? 20.781 18.219 -1.423 1 96.06 405 ILE B C 1
ATOM 6916 O O . ILE B 1 405 ? 21.406 17.188 -1.667 1 96.06 405 ILE B O 1
ATOM 6920 N N . ILE B 1 406 ? 20.312 18.484 -0.188 1 98.25 406 ILE B N 1
ATOM 6921 C CA . ILE B 1 406 ? 20.109 17.453 0.823 1 98.25 406 ILE B CA 1
ATOM 6922 C C . ILE B 1 406 ? 18.609 17.328 1.131 1 98.25 406 ILE B C 1
ATOM 6924 O O . ILE B 1 406 ? 17.922 18.328 1.334 1 98.25 406 ILE B O 1
ATOM 6928 N N . THR B 1 407 ? 18.109 16.109 1.1 1 97.81 407 THR B N 1
ATOM 6929 C CA . THR B 1 407 ? 16.734 15.852 1.53 1 97.81 407 THR B CA 1
ATOM 6930 C C . THR B 1 407 ? 16.719 14.898 2.723 1 97.81 407 THR B C 1
ATOM 6932 O O . THR B 1 407 ? 17.672 14.148 2.938 1 97.81 407 THR B O 1
ATOM 6935 N N . ASN B 1 408 ? 15.781 15.008 3.533 1 97.88 408 ASN B N 1
ATOM 6936 C CA . ASN B 1 408 ? 15.461 14.117 4.645 1 97.88 408 ASN B CA 1
ATOM 6937 C C . ASN B 1 408 ? 14.016 13.641 4.574 1 97.88 408 ASN B C 1
ATOM 6939 O O . ASN B 1 408 ? 13.086 14.453 4.59 1 97.88 408 ASN B O 1
ATOM 6943 N N . ARG B 1 409 ? 13.852 12.312 4.441 1 96.5 409 ARG B N 1
ATOM 6944 C CA . ARG B 1 409 ? 12.539 11.719 4.199 1 96.5 409 ARG B CA 1
ATOM 6945 C C . ARG B 1 409 ? 11.898 12.312 2.947 1 96.5 409 ARG B C 1
ATOM 6947 O O . ARG B 1 409 ? 10.695 12.578 2.928 1 96.5 409 ARG B O 1
ATOM 6954 N N . GLY B 1 410 ? 12.688 12.695 2.029 1 95.44 410 GLY B N 1
ATOM 6955 C CA . GLY B 1 410 ? 12.203 13.148 0.737 1 95.44 410 GLY B CA 1
ATOM 6956 C C . GLY B 1 410 ? 11.984 14.648 0.682 1 95.44 410 GLY B C 1
ATOM 6957 O O . GLY B 1 410 ? 11.75 15.211 -0.392 1 95.44 410 GLY B O 1
ATOM 6958 N N . VAL B 1 411 ? 12.18 15.359 1.736 1 95.38 411 VAL B N 1
ATOM 6959 C CA . VAL B 1 411 ? 11.938 16.797 1.808 1 95.38 411 VAL B CA 1
ATOM 6960 C C . VAL B 1 411 ? 13.266 17.547 1.754 1 95.38 411 VAL B C 1
ATOM 6962 O O . VAL B 1 411 ? 14.219 17.188 2.451 1 95.38 411 VAL B O 1
ATOM 6965 N N . LYS B 1 412 ? 13.273 18.609 0.924 1 95.12 412 LYS B N 1
ATOM 6966 C CA . LYS B 1 412 ? 14.484 19.438 0.854 1 95.12 412 LYS B CA 1
ATOM 6967 C C . LYS B 1 412 ? 14.75 20.125 2.186 1 95.12 412 LYS B C 1
ATOM 6969 O O . LYS B 1 412 ? 13.883 20.828 2.713 1 95.12 412 LYS B O 1
ATOM 6974 N N . VAL B 1 413 ? 15.961 19.953 2.727 1 97.19 413 VAL B N 1
ATOM 6975 C CA . VAL B 1 413 ? 16.297 20.562 4.012 1 97.19 413 VAL B CA 1
ATOM 6976 C C . VAL B 1 413 ? 17.562 21.406 3.865 1 97.19 413 VAL B C 1
ATOM 6978 O O . VAL B 1 413 ? 17.938 22.141 4.781 1 97.19 413 VAL B O 1
ATOM 6981 N N . TYR B 1 414 ? 18.312 21.219 2.773 1 96.75 414 TYR B N 1
ATOM 6982 C CA . TYR B 1 414 ? 19.469 22.047 2.439 1 96.75 414 TYR B CA 1
ATOM 6983 C C . TYR B 1 414 ? 19.578 22.234 0.933 1 96.75 414 TYR B C 1
ATOM 6985 O O . TYR B 1 414 ? 19.5 21.281 0.165 1 96.75 414 TYR B O 1
ATOM 6993 N N . PRO B 1 415 ? 19.828 23.469 0.332 1 94.25 415 PRO B N 1
ATOM 6994 C CA . PRO B 1 415 ? 19.828 24.688 1.131 1 94.25 415 PRO B CA 1
ATOM 6995 C C . PRO B 1 415 ? 18.422 25.141 1.522 1 94.25 415 PRO B C 1
ATOM 6997 O O . PRO B 1 415 ? 17.438 24.578 1.058 1 94.25 415 PRO B O 1
ATOM 7000 N N . ASP B 1 416 ? 18.25 26.047 2.426 1 90.19 416 ASP B N 1
ATOM 7001 C CA . ASP B 1 416 ? 17.031 26.781 2.764 1 90.19 416 ASP B CA 1
ATOM 7002 C C . ASP B 1 416 ? 15.953 25.844 3.281 1 90.19 416 ASP B C 1
ATOM 7004 O O . ASP B 1 416 ? 14.812 25.891 2.824 1 90.19 416 ASP B O 1
ATOM 7008 N N . GLY B 1 417 ? 16.328 24.906 4.113 1 91.69 417 GLY B N 1
ATOM 7009 C CA . GLY B 1 417 ? 15.359 24.047 4.766 1 91.69 417 GLY B CA 1
ATOM 7010 C C . GLY B 1 417 ? 14.508 24.781 5.789 1 91.69 417 GLY B C 1
ATOM 7011 O O . GLY B 1 417 ? 14.883 25.859 6.266 1 91.69 417 GLY B O 1
ATOM 7012 N N . GLN B 1 418 ? 13.328 24.25 6.039 1 91.44 418 GLN B N 1
ATOM 7013 C CA . GLN B 1 418 ? 12.438 24.828 7.043 1 91.44 418 GLN B CA 1
ATOM 7014 C C . GLN B 1 418 ? 12.703 24.219 8.422 1 91.44 418 GLN B C 1
ATOM 7016 O O . GLN B 1 418 ? 12.922 23.016 8.539 1 91.44 418 GLN B O 1
ATOM 7021 N N . PRO B 1 419 ? 12.695 25 9.477 1 91.44 419 PRO B N 1
ATOM 7022 C CA . PRO B 1 419 ? 13.023 24.5 10.82 1 91.44 419 PRO B CA 1
ATOM 7023 C C . PRO B 1 419 ? 11.977 23.547 11.375 1 91.44 419 PRO B C 1
ATOM 7025 O O . PRO B 1 419 ? 12.266 22.781 12.297 1 91.44 419 PRO B O 1
ATOM 7028 N N . GLU B 1 420 ? 10.766 23.547 10.82 1 92.19 420 GLU B N 1
ATOM 7029 C CA . GLU B 1 420 ? 9.672 22.719 11.32 1 92.19 420 GLU B CA 1
ATOM 7030 C C . GLU B 1 420 ? 9.812 21.266 10.859 1 92.19 420 GLU B C 1
ATOM 7032 O O . GLU B 1 420 ? 9.156 20.375 11.383 1 92.19 420 GLU B O 1
ATOM 7037 N N . THR B 1 421 ? 10.703 21.047 9.852 1 94.5 421 THR B N 1
ATOM 7038 C CA . THR B 1 421 ? 10.812 19.719 9.258 1 94.5 421 THR B CA 1
ATOM 7039 C C . THR B 1 421 ? 11.383 18.719 10.266 1 94.5 421 THR B C 1
ATOM 7041 O O . THR B 1 421 ? 12.406 18.984 10.898 1 94.5 421 THR B O 1
ATOM 7044 N N . PHE B 1 422 ? 10.664 17.672 10.461 1 94.88 422 PHE B N 1
ATOM 7045 C CA . PHE B 1 422 ? 11.141 16.594 11.328 1 94.88 422 PHE B CA 1
ATOM 7046 C C . PHE B 1 422 ? 12.258 15.812 10.648 1 94.88 422 PHE B C 1
ATOM 7048 O O . PHE B 1 422 ? 12.055 15.258 9.57 1 94.88 422 PHE B O 1
ATOM 7055 N N . LEU B 1 423 ? 13.398 15.75 11.273 1 96.75 423 LEU B N 1
ATOM 7056 C CA . LEU B 1 423 ? 14.57 15.133 10.672 1 96.75 423 LEU B CA 1
ATOM 7057 C C . LEU B 1 423 ? 14.883 13.797 11.336 1 96.75 423 LEU B C 1
ATOM 7059 O O . LEU B 1 423 ? 14.742 13.656 12.547 1 96.75 423 LEU B O 1
ATOM 7063 N N . ILE B 1 424 ? 15.242 12.812 10.586 1 96.94 424 ILE B N 1
ATOM 7064 C CA . ILE B 1 424 ? 15.711 11.531 11.094 1 96.94 424 ILE B CA 1
ATOM 7065 C C . ILE B 1 424 ? 17.172 11.328 10.719 1 96.94 424 ILE B C 1
ATOM 7067 O O . ILE B 1 424 ? 17.781 12.172 10.055 1 96.94 424 ILE B O 1
ATOM 7071 N N . ASP B 1 425 ? 17.766 10.234 11.125 1 98.12 425 ASP B N 1
ATOM 7072 C CA . ASP B 1 425 ? 19.203 10.016 11.008 1 98.12 425 ASP B CA 1
ATOM 7073 C C . ASP B 1 425 ? 19.562 9.453 9.633 1 98.12 425 ASP B C 1
ATOM 7075 O O . ASP B 1 425 ? 20.656 8.914 9.453 1 98.12 425 ASP B O 1
ATOM 7079 N N . HIS B 1 426 ? 18.734 9.531 8.734 1 98.44 426 HIS B N 1
ATOM 7080 C CA . HIS B 1 426 ? 18.875 9.047 7.363 1 98.44 426 HIS B CA 1
ATOM 7081 C C . HIS B 1 426 ? 18.859 10.203 6.367 1 98.44 426 HIS B C 1
ATOM 7083 O O . HIS B 1 426 ? 17.797 10.75 6.062 1 98.44 426 HIS B O 1
ATOM 7089 N N . TRP B 1 427 ? 20.031 10.562 5.773 1 98.69 427 TRP B N 1
ATOM 7090 C CA . TRP B 1 427 ? 20.188 11.789 4.992 1 98.69 427 TRP B CA 1
ATOM 7091 C C . TRP B 1 427 ? 20.516 11.461 3.537 1 98.69 427 TRP B C 1
ATOM 7093 O O . TRP B 1 427 ? 21.453 10.727 3.254 1 98.69 427 TRP B O 1
ATOM 7103 N N . ARG B 1 428 ? 19.734 12 2.586 1 98.62 428 ARG B N 1
ATOM 7104 C CA . ARG B 1 428 ? 19.984 11.836 1.157 1 98.62 428 ARG B CA 1
ATOM 7105 C C . ARG B 1 428 ? 20.703 13.055 0.583 1 98.62 428 ARG B C 1
ATOM 7107 O O . ARG B 1 428 ? 20.156 14.164 0.588 1 98.62 428 ARG B O 1
ATOM 7114 N N . CYS B 1 429 ? 21.891 12.883 0.107 1 98.81 429 CYS B N 1
ATOM 7115 C CA . CYS B 1 429 ? 22.734 13.945 -0.438 1 98.81 429 CYS B CA 1
ATOM 7116 C C . CYS B 1 429 ? 22.969 13.742 -1.929 1 98.81 429 CYS B C 1
ATOM 7118 O O . CYS B 1 429 ? 23.672 12.805 -2.326 1 98.81 429 CYS B O 1
ATOM 7120 N N . ARG B 1 430 ? 22.469 14.711 -2.711 1 98.31 430 ARG B N 1
ATOM 7121 C CA . ARG B 1 430 ? 22.578 14.57 -4.16 1 98.31 430 ARG B CA 1
ATOM 7122 C C . ARG B 1 430 ? 23.812 15.281 -4.695 1 98.31 430 ARG B C 1
ATOM 7124 O O . ARG B 1 430 ? 23.953 16.5 -4.523 1 98.31 430 ARG B O 1
ATOM 7131 N N . PHE B 1 431 ? 24.672 14.5 -5.332 1 98.5 431 PHE B N 1
ATOM 7132 C CA . PHE B 1 431 ? 25.875 15.039 -5.969 1 98.5 431 PHE B CA 1
ATOM 7133 C C . PHE B 1 431 ? 25.75 14.977 -7.484 1 98.5 431 PHE B C 1
ATOM 7135 O O . PHE B 1 431 ? 25.281 13.984 -8.039 1 98.5 431 PHE B O 1
ATOM 7142 N N . VAL B 1 432 ? 26.156 16.031 -8.148 1 97.81 432 VAL B N 1
ATOM 7143 C CA . VAL B 1 432 ? 26.156 16.109 -9.602 1 97.81 432 VAL B CA 1
ATOM 7144 C C . VAL B 1 432 ? 27.453 16.734 -10.094 1 97.81 432 VAL B C 1
ATOM 7146 O O . VAL B 1 432 ? 28.297 17.156 -9.297 1 97.81 432 VAL B O 1
ATOM 7149 N N . SER B 1 433 ? 27.578 16.703 -11.43 1 97.12 433 SER B N 1
ATOM 7150 C CA . SER B 1 433 ? 28.766 17.312 -12.031 1 97.12 433 SER B CA 1
ATOM 7151 C C . SER B 1 433 ? 28.859 18.797 -11.719 1 97.12 433 SER B C 1
ATOM 7153 O O . SER B 1 433 ? 27.844 19.484 -11.703 1 97.12 433 SER B O 1
ATOM 7155 N N . LYS B 1 434 ? 30.031 19.297 -11.555 1 94.56 434 LYS B N 1
ATOM 7156 C CA . LYS B 1 434 ? 30.234 20.734 -11.367 1 94.56 434 LYS B CA 1
ATOM 7157 C C . LYS B 1 434 ? 29.828 21.516 -12.609 1 94.56 434 LYS B C 1
ATOM 7159 O O . LYS B 1 434 ? 29.594 22.719 -12.539 1 94.56 434 LYS B O 1
ATOM 7164 N N . ASN B 1 435 ? 29.719 20.859 -13.688 1 92.44 435 ASN B N 1
ATOM 7165 C CA . ASN B 1 435 ? 29.344 21.484 -14.953 1 92.44 435 ASN B CA 1
ATOM 7166 C C . ASN B 1 435 ? 27.828 21.516 -15.133 1 92.44 435 ASN B C 1
ATOM 7168 O O . ASN B 1 435 ? 27.328 22.047 -16.125 1 92.44 435 ASN B O 1
ATOM 7172 N N . ALA B 1 436 ? 27.141 20.938 -14.188 1 90.81 436 ALA B N 1
ATOM 7173 C CA . ALA B 1 436 ? 25.688 20.938 -14.273 1 90.81 436 ALA B CA 1
ATOM 7174 C C . ALA B 1 436 ? 25.141 22.344 -14.102 1 90.81 436 ALA B C 1
ATOM 7176 O O . ALA B 1 436 ? 25.688 23.156 -13.352 1 90.81 436 ALA B O 1
ATOM 7177 N N . LEU B 1 437 ? 24.047 22.609 -14.844 1 86.94 437 LEU B N 1
ATOM 7178 C CA . LEU B 1 437 ? 23.328 23.875 -14.68 1 86.94 437 LEU B CA 1
ATOM 7179 C C . LEU B 1 437 ? 22.125 23.688 -13.758 1 86.94 437 LEU B C 1
ATOM 7181 O O . LEU B 1 437 ? 21.031 23.391 -14.227 1 86.94 437 LEU B O 1
ATOM 7185 N N . ILE B 1 438 ? 22.344 24.016 -12.539 1 83.19 438 ILE B N 1
ATOM 7186 C CA . ILE B 1 438 ? 21.328 23.609 -11.57 1 83.19 438 ILE B CA 1
ATOM 7187 C C . ILE B 1 438 ? 20.562 24.844 -11.094 1 83.19 438 ILE B C 1
ATOM 7189 O O . ILE B 1 438 ? 19.609 24.734 -10.312 1 83.19 438 ILE B O 1
ATOM 7193 N N . LYS B 1 439 ? 20.859 26.047 -11.445 1 74.69 439 LYS B N 1
ATOM 7194 C CA . LYS B 1 439 ? 20.25 27.281 -10.969 1 74.69 439 LYS B CA 1
ATOM 7195 C C . LYS B 1 439 ? 19.094 27.688 -11.875 1 74.69 439 LYS B C 1
ATOM 7197 O O . LYS B 1 439 ? 18.375 28.641 -11.578 1 74.69 439 LYS B O 1
ATOM 7202 N N . GLN B 1 440 ? 18.891 26.844 -12.859 1 72.06 440 GLN B N 1
ATOM 7203 C CA . GLN B 1 440 ? 17.781 27.141 -13.766 1 72.06 440 GLN B CA 1
ATOM 7204 C C . GLN B 1 440 ? 16.531 26.359 -13.391 1 72.06 440 GLN B C 1
ATOM 7206 O O . GLN B 1 440 ? 16.594 25.453 -12.562 1 72.06 440 GLN B O 1
ATOM 7211 N N . GLU B 1 441 ? 15.43 26.781 -13.938 1 66.38 441 GLU B N 1
ATOM 7212 C CA . GLU B 1 441 ? 14.133 26.172 -13.633 1 66.38 441 GLU B CA 1
ATOM 7213 C C . GLU B 1 441 ? 14.133 24.688 -13.938 1 66.38 441 GLU B C 1
ATOM 7215 O O . GLU B 1 441 ? 13.648 23.875 -13.133 1 66.38 441 GLU B O 1
ATOM 7220 N N . ASP B 1 442 ? 14.719 24.344 -15.125 1 74.5 442 ASP B N 1
ATOM 7221 C CA . ASP B 1 442 ? 14.898 22.953 -15.5 1 74.5 442 ASP B CA 1
ATOM 7222 C C . ASP B 1 442 ? 16.375 22.578 -15.531 1 74.5 442 ASP B C 1
ATOM 7224 O O . ASP B 1 442 ? 17.047 22.75 -16.562 1 74.5 442 ASP B O 1
ATOM 7228 N N . PRO B 1 443 ? 16.781 22.016 -14.43 1 82.94 443 PRO B N 1
ATOM 7229 C CA . PRO B 1 443 ? 18.219 21.75 -14.375 1 82.94 443 PRO B CA 1
ATOM 7230 C C . PRO B 1 443 ? 18.688 20.812 -15.484 1 82.94 443 PRO B C 1
ATOM 7232 O O . PRO B 1 443 ? 17.938 19.922 -15.906 1 82.94 443 PRO B O 1
ATOM 7235 N N . SER B 1 444 ? 19.844 21.156 -15.938 1 90.06 444 SER B N 1
ATOM 7236 C CA . SER B 1 444 ? 20.531 20.297 -16.891 1 90.06 444 SER B CA 1
ATOM 7237 C C . SER B 1 444 ? 21.734 19.625 -16.234 1 90.06 444 SER B C 1
ATOM 7239 O O . SER B 1 444 ? 22.656 20.297 -15.766 1 90.06 444 SER B O 1
ATOM 7241 N N . TYR B 1 445 ? 21.703 18.344 -16.234 1 95.12 445 TYR B N 1
ATOM 7242 C CA . TYR B 1 445 ? 22.781 17.594 -15.586 1 95.12 445 TYR B CA 1
ATOM 7243 C C . TYR B 1 445 ? 23.797 17.094 -16.609 1 95.12 445 TYR B C 1
ATOM 7245 O O . TYR B 1 445 ? 23.438 16.781 -17.75 1 95.12 445 TYR B O 1
ATOM 7253 N N . HIS B 1 446 ? 25.031 17.141 -16.266 1 96.31 446 HIS B N 1
ATOM 7254 C CA . HIS B 1 446 ? 26.125 16.672 -17.109 1 96.31 446 HIS B CA 1
ATOM 7255 C C . HIS B 1 446 ? 26.578 15.273 -16.703 1 96.31 446 HIS B C 1
ATOM 7257 O O . HIS B 1 446 ? 26.594 14.938 -15.516 1 96.31 446 HIS B O 1
ATOM 7263 N N . PRO B 1 447 ? 26.953 14.484 -17.703 1 97.44 447 PRO B N 1
ATOM 7264 C CA . PRO B 1 447 ? 27.359 13.102 -17.406 1 97.44 447 PRO B CA 1
ATOM 7265 C C . PRO B 1 447 ? 28.516 13.023 -16.422 1 97.44 447 PRO B C 1
ATOM 7267 O O . PRO B 1 447 ? 29.422 13.859 -16.469 1 97.44 447 PRO B O 1
ATOM 7270 N N . ILE B 1 448 ? 28.453 12.062 -15.594 1 98.12 448 ILE B N 1
ATOM 7271 C CA . ILE B 1 448 ? 29.578 11.703 -14.727 1 98.12 448 ILE B CA 1
ATOM 7272 C C . ILE B 1 448 ? 29.953 10.242 -14.961 1 98.12 448 ILE B C 1
ATOM 7274 O O . ILE B 1 448 ? 29.359 9.562 -15.789 1 98.12 448 ILE B O 1
ATOM 7278 N N . SER B 1 449 ? 31 9.758 -14.258 1 97.75 449 SER B N 1
ATOM 7279 C CA . SER B 1 449 ? 31.453 8.383 -14.453 1 97.75 449 SER B CA 1
ATOM 7280 C C . SER B 1 449 ? 31.297 7.562 -13.172 1 97.75 449 SER B C 1
ATOM 7282 O O . SER B 1 449 ? 31.219 8.125 -12.078 1 97.75 449 SER B O 1
ATOM 7284 N N . HIS B 1 450 ? 31.266 6.281 -13.336 1 98.12 450 HIS B N 1
ATOM 7285 C CA . HIS B 1 450 ? 31.25 5.375 -12.195 1 98.12 450 HIS B CA 1
ATOM 7286 C C . HIS B 1 450 ? 32.5 5.57 -11.312 1 98.12 450 HIS B C 1
ATOM 7288 O O . HIS B 1 450 ? 32.406 5.441 -10.094 1 98.12 450 HIS B O 1
ATOM 7294 N N . LYS B 1 451 ? 33.531 5.832 -11.93 1 97.5 451 LYS B N 1
ATOM 7295 C CA . LYS B 1 451 ? 34.781 6.09 -11.195 1 97.5 451 LYS B CA 1
ATOM 7296 C C . LYS B 1 451 ? 34.625 7.289 -10.258 1 97.5 451 LYS B C 1
ATOM 7298 O O . LYS B 1 451 ? 35.062 7.25 -9.109 1 97.5 451 LYS B O 1
ATOM 7303 N N . GLN B 1 452 ? 34.031 8.305 -10.766 1 97.75 452 GLN B N 1
ATOM 7304 C CA . GLN B 1 452 ? 33.812 9.5 -9.953 1 97.75 452 GLN B CA 1
ATOM 7305 C C . GLN B 1 452 ? 32.938 9.195 -8.742 1 97.75 452 GLN B C 1
ATOM 7307 O O . GLN B 1 452 ? 33.125 9.766 -7.668 1 97.75 452 GLN B O 1
ATOM 7312 N N . VAL B 1 453 ? 31.953 8.328 -8.891 1 98.44 453 VAL B N 1
ATOM 7313 C CA . VAL B 1 453 ? 31.078 7.945 -7.793 1 98.44 453 VAL B CA 1
ATOM 7314 C C . VAL B 1 453 ? 31.875 7.191 -6.734 1 98.44 453 VAL B C 1
ATOM 7316 O O . VAL B 1 453 ? 31.781 7.496 -5.543 1 98.44 453 VAL B O 1
ATOM 7319 N N . ALA B 1 454 ? 32.688 6.25 -7.168 1 98 454 ALA B N 1
ATOM 7320 C CA . ALA B 1 454 ? 33.5 5.473 -6.242 1 98 454 ALA B CA 1
ATOM 7321 C C . ALA B 1 454 ? 34.5 6.363 -5.508 1 98 454 ALA B C 1
ATOM 7323 O O . ALA B 1 454 ? 34.719 6.195 -4.305 1 98 454 ALA B O 1
ATOM 7324 N N . GLU B 1 455 ? 35.125 7.258 -6.211 1 97.44 455 GLU B N 1
ATOM 7325 C CA . GLU B 1 455 ? 36.062 8.18 -5.605 1 97.44 455 GLU B CA 1
ATOM 7326 C C . GLU B 1 455 ? 35.406 9.094 -4.586 1 97.44 455 GLU B C 1
ATOM 7328 O O . GLU B 1 455 ? 36 9.43 -3.561 1 97.44 455 GLU B O 1
ATOM 7333 N N . LEU B 1 456 ? 34.219 9.508 -4.93 1 98.31 456 LEU B N 1
ATOM 7334 C CA . LEU B 1 456 ? 33.469 10.305 -3.971 1 98.31 456 LEU B CA 1
ATOM 7335 C C . LEU B 1 456 ? 33.25 9.531 -2.674 1 98.31 456 LEU B C 1
ATOM 7337 O O . LEU B 1 456 ? 33.375 10.094 -1.584 1 98.31 456 LEU B O 1
ATOM 7341 N N . LEU B 1 457 ? 32.938 8.266 -2.756 1 98.44 457 LEU B N 1
ATOM 7342 C CA . LEU B 1 457 ? 32.719 7.434 -1.574 1 98.44 457 LEU B CA 1
ATOM 7343 C C . LEU B 1 457 ? 34 7.348 -0.744 1 98.44 457 LEU B C 1
ATOM 7345 O O . LEU B 1 457 ? 33.938 7.383 0.488 1 98.44 457 LEU B O 1
ATOM 7349 N N . LEU B 1 458 ? 35.125 7.234 -1.399 1 97.75 458 LEU B N 1
ATOM 7350 C CA . LEU B 1 458 ? 36.406 7.188 -0.704 1 97.75 458 LEU B CA 1
ATOM 7351 C C . LEU B 1 458 ? 36.688 8.5 0.024 1 97.75 458 LEU B C 1
ATOM 7353 O O . LEU B 1 458 ? 37.125 8.492 1.173 1 97.75 458 LEU B O 1
ATOM 7357 N N . LYS B 1 459 ? 36.438 9.562 -0.655 1 97.94 459 LYS B N 1
ATOM 7358 C CA . LYS B 1 459 ? 36.656 10.875 -0.058 1 97.94 459 LYS B CA 1
ATOM 7359 C C . LYS B 1 459 ? 35.719 11.086 1.148 1 97.94 459 LYS B C 1
ATOM 7361 O O . LYS B 1 459 ? 36.156 11.664 2.156 1 97.94 459 LYS B O 1
ATOM 7366 N N . LEU B 1 460 ? 34.5 10.688 1.016 1 98.19 460 LEU B N 1
ATOM 7367 C CA . LEU B 1 460 ? 33.531 10.805 2.115 1 98.19 460 LEU B CA 1
ATOM 7368 C C . LEU B 1 460 ? 33.969 9.969 3.312 1 98.19 460 LEU B C 1
ATOM 7370 O O . LEU B 1 460 ? 33.875 10.422 4.457 1 98.19 460 LEU B O 1
ATOM 7374 N N . ASP B 1 461 ? 34.438 8.797 3.045 1 97.31 461 ASP B N 1
ATOM 7375 C CA . ASP B 1 461 ? 34.969 7.938 4.109 1 97.31 461 ASP B CA 1
ATOM 7376 C C . ASP B 1 461 ? 36.156 8.602 4.816 1 97.31 461 ASP B C 1
ATOM 7378 O O . ASP B 1 461 ? 36.219 8.609 6.047 1 97.31 461 ASP B O 1
ATOM 7382 N N . LEU B 1 462 ? 37.062 9.109 4.07 1 96.44 462 LEU B N 1
ATOM 7383 C CA . LEU B 1 462 ? 38.219 9.773 4.613 1 96.44 462 LEU B CA 1
ATOM 7384 C C . LEU B 1 462 ? 37.844 10.984 5.457 1 96.44 462 LEU B C 1
ATOM 7386 O O . LEU B 1 462 ? 38.5 11.305 6.441 1 96.44 462 LEU B O 1
ATOM 7390 N N . ALA B 1 463 ? 36.781 11.602 5.039 1 96.75 463 ALA B N 1
ATOM 7391 C CA . ALA B 1 463 ? 36.312 12.781 5.754 1 96.75 463 ALA B CA 1
ATOM 7392 C C . ALA B 1 463 ? 35.5 12.391 6.988 1 96.75 463 ALA B C 1
ATOM 7394 O O . ALA B 1 463 ? 35.031 13.25 7.746 1 96.75 463 ALA B O 1
ATOM 7395 N N . GLY B 1 464 ? 35.219 11.141 7.23 1 95.94 464 GLY B N 1
ATOM 7396 C CA . GLY B 1 464 ? 34.594 10.656 8.453 1 95.94 464 GLY B CA 1
ATOM 7397 C C . GLY B 1 464 ? 33.094 10.461 8.32 1 95.94 464 GLY B C 1
ATOM 7398 O O . GLY B 1 464 ? 32.406 10.266 9.312 1 95.94 464 GLY B O 1
ATOM 7399 N N . PHE B 1 465 ? 32.562 10.523 7.078 1 97.62 465 PHE B N 1
ATOM 7400 C CA . PHE B 1 465 ? 31.141 10.336 6.879 1 97.62 465 PHE B CA 1
ATOM 7401 C C . PHE B 1 465 ? 30.797 8.852 6.781 1 97.62 465 PHE B C 1
ATOM 7403 O O . PHE B 1 465 ? 31.562 8.07 6.207 1 97.62 465 PHE B O 1
ATOM 7410 N N . ASP B 1 466 ? 29.641 8.477 7.375 1 98.31 466 ASP B N 1
ATOM 7411 C CA . ASP B 1 466 ? 29.125 7.109 7.305 1 98.31 466 ASP B CA 1
ATOM 7412 C C . ASP B 1 466 ? 28.125 6.953 6.156 1 98.31 466 ASP B C 1
ATOM 7414 O O . ASP B 1 466 ? 26.922 7.094 6.352 1 98.31 466 ASP B O 1
ATOM 7418 N N . THR B 1 467 ? 28.656 6.574 4.957 1 98.62 467 THR B N 1
ATOM 7419 C CA . THR B 1 467 ? 27.797 6.328 3.801 1 98.62 467 THR B CA 1
ATOM 7420 C C . THR B 1 467 ? 27.094 4.984 3.93 1 98.62 467 THR B C 1
ATOM 7422 O O . THR B 1 467 ? 27.719 3.973 4.254 1 98.62 467 THR B O 1
ATOM 7425 N N . ILE B 1 468 ? 25.75 4.949 3.666 1 98.81 468 ILE B N 1
ATOM 7426 C CA . ILE B 1 468 ? 25.016 3.729 3.979 1 98.81 468 ILE B CA 1
ATOM 7427 C C . ILE B 1 468 ? 24.469 3.117 2.693 1 98.81 468 ILE B C 1
ATOM 7429 O O . ILE B 1 468 ? 24.141 1.926 2.652 1 98.81 468 ILE B O 1
ATOM 7433 N N . LYS B 1 469 ? 24.281 3.873 1.65 1 98.69 469 LYS B N 1
ATOM 7434 C CA . LYS B 1 469 ? 23.844 3.377 0.348 1 98.69 469 LYS B CA 1
ATOM 7435 C C . LYS B 1 469 ? 24 4.453 -0.726 1 98.69 469 LYS B C 1
ATOM 7437 O O . LYS B 1 469 ? 24.172 5.633 -0.411 1 98.69 469 LYS B O 1
ATOM 7442 N N . THR B 1 470 ? 24 4.078 -1.978 1 98.81 470 THR B N 1
ATOM 7443 C CA . THR B 1 470 ? 24 4.992 -3.115 1 98.81 470 THR B CA 1
ATOM 7444 C C . THR B 1 470 ? 22.844 4.684 -4.059 1 98.81 470 THR B C 1
ATOM 7446 O O . THR B 1 470 ? 22.359 3.551 -4.102 1 98.81 470 THR B O 1
ATOM 7449 N N . GLU B 1 471 ? 22.344 5.66 -4.734 1 98.81 471 GLU B N 1
ATOM 7450 C CA . GLU B 1 471 ? 21.453 5.562 -5.883 1 98.81 471 GLU B CA 1
ATOM 7451 C C . GLU B 1 471 ? 21.938 6.438 -7.039 1 98.81 471 GLU B C 1
ATOM 7453 O O . GLU B 1 471 ? 22.016 7.66 -6.91 1 98.81 471 GLU B O 1
ATOM 7458 N N . ASN B 1 472 ? 22.234 5.762 -8.102 1 98.81 472 ASN B N 1
ATOM 7459 C CA . ASN B 1 472 ? 22.672 6.543 -9.25 1 98.81 472 ASN B CA 1
ATOM 7460 C C . ASN B 1 472 ? 21.5 7.273 -9.914 1 98.81 472 ASN B C 1
ATOM 7462 O O . ASN B 1 472 ? 20.359 6.816 -9.844 1 98.81 472 ASN B O 1
ATOM 7466 N N . LEU B 1 473 ? 21.797 8.445 -10.492 1 98.56 473 LEU B N 1
ATOM 7467 C CA . LEU B 1 473 ? 20.828 9.258 -11.211 1 98.56 473 LEU B CA 1
ATOM 7468 C C . LEU B 1 473 ? 21.047 9.172 -12.719 1 98.56 473 LEU B C 1
ATOM 7470 O O . LEU B 1 473 ? 22.156 9.359 -13.203 1 98.56 473 LEU B O 1
ATOM 7474 N N . TYR B 1 474 ? 19.922 8.961 -13.453 1 98.62 474 TYR B N 1
ATOM 7475 C CA . TYR B 1 474 ? 20.109 8.734 -14.883 1 98.62 474 TYR B CA 1
ATOM 7476 C C . TYR B 1 474 ? 19.188 9.633 -15.695 1 98.62 474 TYR B C 1
ATOM 7478 O O . TYR B 1 474 ? 18.109 10.023 -15.227 1 98.62 474 TYR B O 1
ATOM 7486 N N . TYR B 1 475 ? 19.672 9.969 -16.906 1 97.88 475 TYR B N 1
ATOM 7487 C CA . TYR B 1 475 ? 18.828 10.352 -18.031 1 97.88 475 TYR B CA 1
ATOM 7488 C C . TYR B 1 475 ? 18.562 9.164 -18.938 1 97.88 475 TYR B C 1
ATOM 7490 O O . TYR B 1 475 ? 19.453 8.359 -19.203 1 97.88 475 TYR B O 1
ATOM 7498 N N . PHE B 1 476 ? 17.391 8.992 -19.328 1 97.81 476 PHE B N 1
ATOM 7499 C CA . PHE B 1 476 ? 17.047 8.094 -20.422 1 97.81 476 PHE B CA 1
ATOM 7500 C C . PHE B 1 476 ? 16.5 8.867 -21.609 1 97.81 476 PHE B C 1
ATOM 7502 O O . PHE B 1 476 ? 15.477 9.531 -21.516 1 97.81 476 PHE B O 1
ATOM 7509 N N . ASN B 1 477 ? 17.125 8.828 -22.766 1 97.19 477 ASN B N 1
ATOM 7510 C CA . ASN B 1 477 ? 16.812 9.625 -23.953 1 97.19 477 ASN B CA 1
ATOM 7511 C C . ASN B 1 477 ? 16.688 11.109 -23.609 1 97.19 477 ASN B C 1
ATOM 7513 O O . ASN B 1 477 ? 15.727 11.766 -24.016 1 97.19 477 ASN B O 1
ATOM 7517 N N . GLY B 1 478 ? 17.531 11.516 -22.703 1 95.06 478 GLY B N 1
ATOM 7518 C CA . GLY B 1 478 ? 17.625 12.93 -22.375 1 95.06 478 GLY B CA 1
ATOM 7519 C C . GLY B 1 478 ? 16.594 13.375 -21.359 1 95.06 478 GLY B C 1
ATOM 7520 O O . GLY B 1 478 ? 16.531 14.555 -21 1 95.06 478 GLY B O 1
ATOM 7521 N N . LYS B 1 479 ? 15.844 12.484 -20.875 1 94.56 479 LYS B N 1
ATOM 7522 C CA . LYS B 1 479 ? 14.805 12.828 -19.906 1 94.56 479 LYS B CA 1
ATOM 7523 C C . LYS B 1 479 ? 15.188 12.375 -18.5 1 94.56 479 LYS B C 1
ATOM 7525 O O . LYS B 1 479 ? 15.68 11.258 -18.312 1 94.56 479 LYS B O 1
ATOM 7530 N N . ARG B 1 480 ? 14.961 13.211 -17.516 1 95.19 480 ARG B N 1
ATOM 7531 C CA . ARG B 1 480 ? 15.266 12.914 -16.125 1 95.19 480 ARG B CA 1
ATOM 7532 C C . ARG B 1 480 ? 14.508 11.68 -15.641 1 95.19 480 ARG B C 1
ATOM 7534 O O . ARG B 1 480 ? 13.297 11.586 -15.82 1 95.19 480 ARG B O 1
ATOM 7541 N N . ALA B 1 481 ? 15.219 10.797 -15 1 97 481 ALA B N 1
ATOM 7542 C CA . ALA B 1 481 ? 14.602 9.547 -14.578 1 97 481 ALA B CA 1
ATOM 7543 C C . ALA B 1 481 ? 14.773 9.32 -13.086 1 97 481 ALA B C 1
ATOM 7545 O O . ALA B 1 481 ? 15.008 8.195 -12.641 1 97 481 ALA B O 1
ATOM 7546 N N . PHE B 1 482 ? 14.82 10.336 -12.305 1 96.56 482 PHE B N 1
ATOM 7547 C CA . PHE B 1 482 ? 14.852 10.297 -10.852 1 96.56 482 PHE B CA 1
ATOM 7548 C C . PHE B 1 482 ? 13.969 11.391 -10.258 1 96.56 482 PHE B C 1
ATOM 7550 O O . PHE B 1 482 ? 13.711 12.406 -10.914 1 96.56 482 PHE B O 1
ATOM 7557 N N . SER B 1 483 ? 13.523 11.188 -9.086 1 94.25 483 SER B N 1
ATOM 7558 C CA . SER B 1 483 ? 12.57 12.109 -8.469 1 94.25 483 SER B CA 1
ATOM 7559 C C . SER B 1 483 ? 13.281 13.344 -7.918 1 94.25 483 SER B C 1
ATOM 7561 O O . SER B 1 483 ? 14.43 13.258 -7.473 1 94.25 483 SER B O 1
ATOM 7563 N N . LEU B 1 484 ? 12.578 14.414 -7.957 1 90.81 484 LEU B N 1
ATOM 7564 C CA . LEU B 1 484 ? 13.008 15.617 -7.242 1 90.81 484 LEU B CA 1
ATOM 7565 C C . LEU B 1 484 ? 12.602 15.547 -5.773 1 90.81 484 LEU B C 1
ATOM 7567 O O . LEU B 1 484 ? 11.672 14.82 -5.418 1 90.81 484 LEU B O 1
ATOM 7571 N N . GLY B 1 485 ? 13.344 16.25 -4.914 1 88.81 485 GLY B N 1
ATOM 7572 C CA . GLY B 1 485 ? 12.898 16.391 -3.539 1 88.81 485 GLY B CA 1
ATOM 7573 C C . GLY B 1 485 ? 11.664 17.266 -3.396 1 88.81 485 GLY B C 1
ATOM 7574 O O . GLY B 1 485 ? 11.43 18.156 -4.211 1 88.81 485 GLY B O 1
ATOM 7575 N N . GLN B 1 486 ? 10.922 16.938 -2.344 1 85.38 486 GLN B N 1
ATOM 7576 C CA . GLN B 1 486 ? 9.828 17.844 -2.016 1 85.38 486 GLN B CA 1
ATOM 7577 C C . GLN B 1 486 ? 10.352 19.25 -1.691 1 85.38 486 GLN B C 1
ATOM 7579 O O . GLN B 1 486 ? 11.273 19.391 -0.881 1 85.38 486 GLN B O 1
ATOM 7584 N N . GLY B 1 487 ? 9.773 20.25 -2.391 1 80.94 487 GLY B N 1
ATOM 7585 C CA . GLY B 1 487 ? 10.211 21.609 -2.166 1 80.94 487 GLY B CA 1
ATOM 7586 C C . GLY B 1 487 ? 11.391 22.016 -3.031 1 80.94 487 GLY B C 1
ATOM 7587 O O . GLY B 1 487 ? 11.922 23.125 -2.887 1 80.94 487 GLY B O 1
ATOM 7588 N N . GLU B 1 488 ? 11.898 21.016 -3.871 1 85.19 488 GLU B N 1
ATOM 7589 C CA . GLU B 1 488 ? 12.984 21.312 -4.805 1 85.19 488 GLU B CA 1
ATOM 7590 C C . GLU B 1 488 ? 12.484 22.109 -6 1 85.19 488 GLU B C 1
ATOM 7592 O O . GLU B 1 488 ? 11.398 21.844 -6.523 1 85.19 488 GLU B O 1
#

Sequence (976 aa):
MSEKTKIAIAYGDGIGPEIMDATLKILNAAGAKIEPIEIEIGEKVYKEGHSSGIKPEAWDILRQTKVFLKAPITTPQGGGYKSLNVTVRTTLGLFANVRPCFSLYPYVETKHPSLDIVIIRENEEDLYTGIEHRQTNDTVQCLKLISHPGSEKIIRYAFEYARAYGRKKVTAMVKDNIMKQTDGLFHDIFKEVAKEYPELEVNSQIIDIGAANLADRPQNFDVVVTLNLYGDIISDIVAQIAGSVGMAGSSNIGEIVSMFEAIHGSAPDIAGKNLANPSGLLNAAVMMLVHIGQPDIAAKINNAWLLTIEEGIHTGDIFKPGVSRIKVGTKEFSDAVIGNLGHLPGKFKPVSFGKAKKIIIPEYKRNIQKKDLVGVDIFLDWVGKDPNELGNKLKSVSDELMLKIITNRGVKVYPDGQPETFLIDHWRCRFVSKNALIKQEDPSYHPISHKQVAELLLKLDLAGFDTIKTENLYYFNGKRAFSLGQGEMSEKTKIAIAYGDGIGPEIMDATLKILNAAGAKIEPIEIEIGEKVYKEGHSSGIKPEAWDILRQTKVFLKAPITTPQGGGYKSLNVTVRTTLGLFANVRPCFSLYPYVETKHPSLDIVIIRENEEDLYTGIEHRQTNDTVQCLKLISHPGSEKIIRYAFEYARAYGRKKVTAMVKDNIMKQTDGLFHDIFKEVAKEYPELEVNSQIIDIGAANLADRPQNFDVVVTLNLYGDIISDIVAQIAGSVGMAGSSNIGEIVSMFEAIHGSAPDIAGKNLANPSGLLNAAVMMLVHIGQPDIAAKINNAWLLTIEEGIHTGDIFKPGVSRIKVGTKEFSDAVIGNLGHLPGKFKPVSFGKAKKIIIPEYKRNIQKKDLVGVDIFLDWVGKDPNELGNKLKSVSDELMLKIITNRGVKVYPDGQPETFLIDHWRCRFVSKNALIKQEDPSYHPISHKQVAELLLKLDLAGFDTIKTENLYYFNGKRAFSLGQGE

Solvent-accessible surface area (backbone atoms only — not comparable to full-atom values): 48646 Å² total; per-residue (Å²): 128,87,82,54,44,54,27,27,31,30,42,43,29,48,34,10,48,61,32,41,53,32,33,51,52,39,41,54,73,64,62,52,60,61,41,80,40,80,42,69,45,32,65,68,36,38,74,72,66,32,63,40,19,52,49,75,68,43,54,54,48,41,66,71,37,26,31,35,45,38,36,25,50,68,64,50,67,43,41,85,59,74,39,46,70,58,34,52,29,38,46,43,26,19,41,34,33,42,38,58,40,54,33,50,50,79,48,28,65,52,97,37,62,71,29,50,35,32,35,34,17,31,44,45,42,29,57,71,23,35,47,34,35,37,66,40,90,50,36,24,30,35,45,29,38,38,38,50,61,66,42,47,52,40,50,51,42,45,54,52,47,30,61,76,70,70,52,56,37,45,33,39,41,34,51,18,48,60,35,32,60,38,36,15,48,46,50,52,47,45,58,58,58,49,67,81,44,78,88,44,47,74,54,71,38,48,38,30,62,41,49,12,44,44,67,62,48,40,62,81,45,40,33,37,35,33,48,28,65,60,27,51,31,50,46,35,28,50,24,33,41,28,40,39,43,51,51,26,20,22,40,27,41,30,92,74,30,36,37,21,22,34,71,44,72,17,57,62,91,49,36,88,61,52,46,54,59,35,45,6,44,37,46,7,48,34,53,46,31,40,72,74,70,35,27,67,50,22,24,37,50,53,17,4,44,50,28,31,41,68,66,10,56,24,30,66,86,54,47,37,91,91,54,35,70,42,78,38,31,26,64,56,45,33,51,47,27,52,71,31,54,85,43,70,31,88,80,59,80,70,60,74,54,71,87,71,72,85,85,82,75,81,78,81,78,85,77,89,60,56,74,41,47,25,33,33,35,40,27,31,46,44,86,73,88,51,48,62,61,53,50,61,62,52,52,72,60,45,94,63,44,34,67,71,39,30,24,39,66,30,31,44,37,24,76,88,37,59,89,54,37,68,76,68,45,52,36,40,34,33,32,26,33,67,79,31,44,69,89,48,95,73,59,46,71,30,74,56,54,72,61,56,54,26,51,48,50,44,40,38,47,75,71,67,50,47,74,35,34,39,40,46,30,28,26,49,73,82,36,81,32,51,57,71,43,34,68,80,128,88,80,54,45,52,27,28,30,29,41,43,28,48,34,10,47,60,31,41,52,32,35,51,51,38,40,53,72,64,61,52,60,62,40,81,40,81,41,69,46,31,64,67,35,38,75,73,66,33,64,41,18,52,48,75,69,40,54,53,48,42,65,70,37,27,31,35,44,38,36,23,50,68,63,50,66,46,41,84,58,72,39,47,70,56,34,51,28,37,46,42,26,19,40,34,33,42,39,59,39,55,34,50,50,78,47,28,67,51,95,37,62,71,30,50,36,32,37,36,17,31,44,45,42,29,55,72,24,35,48,34,36,38,65,40,90,49,36,23,30,35,44,27,38,41,38,51,61,64,42,48,52,40,49,51,43,46,53,52,46,28,60,75,70,70,52,57,37,46,32,40,41,34,51,18,49,62,35,32,61,38,36,15,48,46,50,53,47,46,59,58,56,47,68,79,43,76,88,45,46,74,56,71,38,49,38,30,61,40,47,12,44,44,66,62,48,40,62,82,45,40,32,38,36,33,49,27,66,60,28,50,30,50,46,38,27,52,23,31,39,28,39,38,43,52,51,24,20,25,39,27,42,29,92,74,31,35,36,23,23,34,72,44,72,16,57,63,90,50,37,88,61,50,47,54,58,36,43,6,44,36,47,7,48,33,54,45,30,41,73,75,71,34,28,67,51,22,23,37,50,52,16,4,45,50,28,31,42,69,65,11,57,24,31,67,86,54,47,38,90,90,53,34,69,44,76,38,30,27,63,55,46,32,50,46,27,52,71,30,52,84,41,72,31,87,79,58,80,71,59,75,54,72,88,70,71,85,86,82,73,80,79,81,77,86,78,88,58,56,73,40,47,26,33,33,34,41,26,32,46,43,86,73,88,49,48,62,62,55,50,61,60,51,52,72,60,45,94,64,45,32,67,70,40,31,27,37,65,30,32,43,36,24,78,89,37,58,88,54,36,69,76,67,44,52,36,40,36,32,32,26,33,68,80,31,44,70,90,46,96,74,58,44,71,30,73,57,53,72,60,59,54,26,50,48,49,44,41,38,46,73,71,69,49,48,73,35,33,38,40,46,30,26,26,49,72,83,36,82,32,49,55,70,43,34,69,81